Protein AF-A0A381Z6T6-F1 (afdb_monomer_lite)

InterPro domains:
  IPR007156 MamQ/LemA [PF04011] (621-760)
  IPR007156 MamQ/LemA [PTHR34478] (597-761)
  IPR023353 LemA-like domain superfamily [G3DSA:1.20.1440.20] (600-768)
  IPR023353 LemA-like domain superfamily [SSF140478] (611-759)

Sequence (852 aa):
MWKTWHKLFCLIAVPFLGLAAFLLQLGGFGSLTEMRNLERTPRSQVISIITGEVNLSGTSQAKGQTIDAPYTGKPCIYFYYQKERKEEYTDSDGDRQTRWVSVEEYDRQVSEFLLADSSGKATVDTDNADFSVPSETYYRGDYRYTEARFEPGQETFIFGYARQTADSYMVGFTSKGDYTPIVSTYGEAVERSDMASGGIWMFSLALVALSFGIMFTCWMVGVHKLLVFLTVVSLFQSGGLVLLGLRMMQIDLGASHSRVLRQSDRAKTEVDRLLGEAGTGWSGNWDDPEVFNEQLDKRLTGKKFDRLQGIYGNTAANIARFNEVRSRFPERHLAPIFGVKGIPGMALAKSFAPQSAEQLAIQSVSVNFLHLLFMIGGGGAFAALGSFIGFRKIKEKRYIENIPTSLSTGLAYGPAEIQGTVEKKSKHLIGPLSKKEVVQYHYVVKEKRGSGKKAKWVTIINTTELTDFYCRDSEGIVPVDLTDAEIHTCHHLSQHSGRRRYSETSIRIGDPLYVLGTAVIDESTGDRLMISKGNNKFPLITTNYTESELMGRKSRRGLGWLNLGLNGFVLVGFGLFGAAASYAATDFLFASMIAPLFLAGCFIVLMYNDLIFVRNRVQRAWSNIGVSLKKRANLIPNLVKIAKEYLKHEKELHTQLSKLRKSARSAAEFDPAAAGLFISQEVAVMQKFFGLEEKYPDLKGNQMMAQLHKKLVLLENEVALMRSGYNDSVERHNTRIAQIPELFLANLFKFKNAELFHAEIEVVESIQRPANAKSSKNLPPIIEDNESEQDLPPLIQHSKQEGDSLVMYCDNCTQKLEVPNELIGKEIECPVCHHKETVPAESELAPNGQDP

pLDDT: mean 85.55, std 14.21, range [26.17, 97.69]

Foldseek 3Di:
DVVVVLLVVLVVLLVVLLVLLVVLLVLLLVLLLQLLLLLLQFAFDQLQDFFWKHKYKAFKAAPPDFDAWPPPRATFQKKWKWKWFWDWDQDPVRDIDIDTDTPDTDMDGDQWIWGDDPLGIEIEGCVPADEAFDWDWDDDPRMIMIMGGHHGGAIKIFTFGWDDDPPGIYTYHPDDHSHDRYIYSVDSLVSSQVSNLSSLVSNLSSLLSLLVSLLSVCLSVLPLDQLVSLVVSLCCLLVVLLVSLLVSLLCSLVRLLVRLVVLLVRLLVVLQVLCVVLVHHDPSALQDCVQPDPCVCVSRDDSSVVNNLSSLQSSLLSLLSSQVVCCDPPNVVCCVVSVRDRDDHRDCPVVSHRPDPSSNDSDFHFHDPVLLCCLQVVLVVLLVQLQVVLVVLCVLLVLLVQADEDDQVRDFFWWHKYWAFWAADPDWDQWPPVRATFQKKWKWKWFFDDDDPPTDTDTPDTDIDHHWTWGDDPPGTAIEDCVQAAEDEPDWDWDDDDRMIMIMGGHHGGQIKIWTAGFDADPVFLQGTHGDNPPDPGHTYMYSDDSSVVSSVSSSSSSVSLSSSLSSQLSSLSSVCSRVSCSHSVSSNVSSVSSVVSSVVVVLVVLVVSLVVLVVQLVVLVVQLLVLLLVVLVLLVVVLVLCVVQVVPCPVLNVLSVVLNVLSVCSNPDDLVSSQVSVVSVVVSVVVVVVCCVVGVVLVPDPSNVVSVVSVLSSLSSNVSSLSSNQVSLVVSVVSCVDPPNVVVCVVVVPDRDDHRDHPGDRDRDPDDPPPDPDPPDDDDDDDDDDDDDDDDDDDADWADDPQWIWHADPPPRHIDTGGPVQAQHWDADPPPRDTDGHHHPVPHDPPDDDD

Organism: NCBI:txid408172

Structure (mmCIF, N/CA/C/O backbone):
data_AF-A0A381Z6T6-F1
#
_entry.id   AF-A0A381Z6T6-F1
#
loop_
_atom_site.group_PDB
_atom_site.id
_atom_site.type_symbol
_atom_site.label_atom_id
_atom_site.label_alt_id
_atom_site.label_comp_id
_atom_site.label_asym_id
_atom_site.label_entity_id
_atom_site.label_seq_id
_atom_site.pdbx_PDB_ins_code
_atom_site.Cartn_x
_atom_site.Cartn_y
_atom_site.Cartn_z
_atom_site.occupancy
_atom_site.B_iso_or_equiv
_atom_site.auth_seq_id
_atom_site.auth_comp_id
_atom_site.auth_asym_id
_atom_site.auth_atom_id
_atom_site.pdbx_PDB_model_num
ATOM 1 N N . MET A 1 1 ? -23.318 20.685 1.697 1.00 52.19 1 MET A N 1
ATOM 2 C CA . MET A 1 1 ? -22.222 21.196 0.834 1.00 52.19 1 MET A CA 1
ATOM 3 C C . MET A 1 1 ? -21.003 20.268 0.729 1.00 52.19 1 MET A C 1
ATOM 5 O O . MET A 1 1 ? -20.566 20.018 -0.383 1.00 52.19 1 MET A O 1
ATOM 9 N N . TRP A 1 2 ? -20.444 19.706 1.812 1.00 55.50 2 TRP A N 1
ATOM 10 C CA . TRP A 1 2 ? -19.239 18.849 1.704 1.00 55.50 2 TRP A CA 1
ATOM 11 C C . TRP A 1 2 ? -19.442 17.560 0.876 1.00 55.50 2 TRP A C 1
ATOM 13 O O . TRP A 1 2 ? -18.590 17.196 0.070 1.00 55.50 2 TRP A O 1
ATOM 23 N N . LYS A 1 3 ? -20.602 16.897 1.012 1.00 66.62 3 LYS A N 1
ATOM 24 C CA . LYS A 1 3 ? -20.939 15.651 0.289 1.00 66.62 3 LYS A CA 1
ATOM 25 C C . LYS A 1 3 ? -21.034 15.859 -1.234 1.00 66.62 3 LYS A C 1
ATOM 27 O O . LYS A 1 3 ? -20.611 14.984 -1.982 1.00 66.62 3 LYS A O 1
ATOM 32 N N . THR A 1 4 ? -21.542 17.010 -1.687 1.00 75.06 4 THR A N 1
ATOM 33 C CA . THR A 1 4 ? -21.673 17.350 -3.115 1.00 75.06 4 THR A CA 1
ATOM 34 C C . THR A 1 4 ? -20.326 17.716 -3.736 1.00 75.06 4 THR A C 1
ATOM 36 O O . THR A 1 4 ? -19.962 17.146 -4.760 1.00 75.06 4 THR A O 1
ATOM 39 N N . TRP A 1 5 ? -19.534 18.557 -3.065 1.00 81.19 5 TRP A N 1
ATOM 40 C CA . TRP A 1 5 ? -18.172 18.895 -3.501 1.00 81.19 5 TRP A CA 1
ATOM 41 C C . TRP A 1 5 ? -17.255 17.674 -3.589 1.00 81.19 5 TRP A C 1
ATOM 43 O O . TRP A 1 5 ? -16.515 17.519 -4.554 1.00 81.19 5 TRP A O 1
ATOM 53 N N . HIS A 1 6 ? -17.326 16.774 -2.608 1.00 81.94 6 HIS A N 1
ATOM 54 C CA . HIS A 1 6 ? -16.498 15.572 -2.607 1.00 81.94 6 HIS A CA 1
ATOM 55 C C . HIS A 1 6 ? -16.832 14.621 -3.764 1.00 81.94 6 HIS A C 1
ATOM 57 O O . HIS A 1 6 ? -15.922 14.066 -4.376 1.00 81.94 6 HIS A O 1
ATOM 63 N N . LYS A 1 7 ? -18.122 14.447 -4.087 1.00 86.00 7 LYS A N 1
ATOM 64 C CA . LYS A 1 7 ? -18.542 13.639 -5.241 1.00 86.00 7 LYS A CA 1
ATOM 65 C C . LYS A 1 7 ? -18.076 14.257 -6.559 1.00 86.00 7 LYS A C 1
ATOM 67 O O . LYS A 1 7 ? -17.544 13.530 -7.388 1.00 86.00 7 LYS A O 1
ATOM 72 N N . LEU A 1 8 ? -18.213 15.576 -6.716 1.00 90.06 8 LEU A N 1
ATOM 73 C CA . LEU A 1 8 ? -17.733 16.291 -7.901 1.00 90.06 8 LEU A CA 1
ATOM 74 C C . LEU A 1 8 ? -16.215 16.144 -8.073 1.00 90.06 8 LEU A C 1
ATOM 76 O O . LEU A 1 8 ? -15.747 15.832 -9.162 1.00 90.06 8 LEU A O 1
ATOM 80 N N . PHE A 1 9 ? -15.456 16.289 -6.983 1.00 91.69 9 PHE A N 1
ATOM 81 C CA . PHE A 1 9 ? -14.011 16.068 -6.997 1.00 91.69 9 PHE A CA 1
ATOM 82 C C . PHE A 1 9 ? -13.654 14.647 -7.449 1.00 91.69 9 PHE A C 1
ATOM 84 O O . PHE A 1 9 ? -12.818 14.487 -8.330 1.00 91.69 9 PHE A O 1
ATOM 91 N N . CYS A 1 10 ? -14.308 13.617 -6.896 1.00 91.31 10 CYS A N 1
ATOM 92 C CA . CYS A 1 10 ? -14.054 12.231 -7.306 1.00 91.31 10 CYS A CA 1
ATOM 93 C C . CYS A 1 10 ? -14.398 12.007 -8.788 1.00 91.31 10 CYS A C 1
ATOM 95 O O . CYS A 1 10 ? -13.639 11.347 -9.490 1.00 91.31 10 CYS A O 1
ATOM 97 N N . LEU A 1 11 ? -15.498 12.593 -9.274 1.00 92.75 11 LEU A N 1
ATOM 98 C CA . LEU A 1 11 ? -15.950 12.461 -10.661 1.00 92.75 11 LEU A CA 1
ATOM 99 C C . LEU A 1 11 ? -14.952 13.052 -11.671 1.00 92.75 11 LEU A C 1
ATOM 101 O O . LEU A 1 11 ? -14.819 12.521 -12.767 1.00 92.75 11 LEU A O 1
ATOM 105 N N . ILE A 1 12 ? -14.218 14.101 -11.289 1.00 94.81 12 ILE A N 1
ATOM 106 C CA . ILE A 1 12 ? -13.153 14.701 -12.109 1.00 94.81 12 ILE A CA 1
ATOM 107 C C . ILE A 1 12 ? -11.820 13.956 -11.926 1.00 94.81 12 ILE A C 1
ATOM 109 O O . ILE A 1 12 ? -11.100 13.714 -12.893 1.00 94.81 12 ILE A O 1
ATOM 113 N N . ALA A 1 13 ? -11.484 13.567 -10.693 1.00 94.62 13 ALA A N 1
ATOM 114 C CA . ALA A 1 13 ? -10.198 12.951 -10.371 1.00 94.62 13 ALA A CA 1
ATOM 115 C C . ALA A 1 13 ? -10.030 11.554 -10.988 1.00 94.62 13 ALA A C 1
ATOM 117 O O . ALA A 1 13 ? -8.943 11.223 -11.450 1.00 94.62 13 ALA A O 1
ATOM 118 N N . VAL A 1 14 ? -11.088 10.736 -11.014 1.00 96.00 14 VAL A N 1
ATOM 119 C CA . VAL A 1 14 ? -11.037 9.363 -11.547 1.00 96.00 14 VAL A CA 1
ATOM 120 C C . VAL A 1 14 ? -10.606 9.306 -13.023 1.00 96.00 14 VAL A C 1
ATOM 122 O O . VAL A 1 14 ? -9.625 8.613 -13.298 1.00 96.00 14 VAL A O 1
ATOM 125 N N . PRO A 1 15 ? -11.251 10.011 -13.978 1.00 96.50 15 PRO A N 1
ATOM 126 C CA . PRO A 1 15 ? -10.832 9.962 -15.380 1.00 96.50 15 PRO A CA 1
ATOM 127 C C . PRO A 1 15 ? -9.436 10.556 -15.591 1.00 96.50 15 PRO A C 1
ATOM 129 O O . PRO A 1 15 ? -8.661 10.014 -16.375 1.00 96.50 15 PRO A O 1
ATOM 132 N N . PHE A 1 16 ? -9.079 11.614 -14.852 1.00 97.25 16 PHE A N 1
ATOM 133 C CA . PHE A 1 16 ? -7.740 12.203 -14.917 1.00 97.25 16 PHE A CA 1
ATOM 134 C C . PHE A 1 16 ? -6.655 11.213 -14.472 1.00 97.25 16 PHE A C 1
ATOM 136 O O . PHE A 1 16 ? -5.665 11.028 -15.173 1.00 97.25 16 PHE A O 1
ATOM 143 N N . LEU A 1 17 ? -6.856 10.533 -13.339 1.00 97.19 17 LEU A N 1
ATOM 144 C CA . LEU A 1 17 ? -5.917 9.529 -12.835 1.00 97.19 17 LEU A CA 1
ATOM 145 C C . LEU A 1 17 ? -5.852 8.293 -13.734 1.00 97.19 17 LEU A C 1
ATOM 147 O O . LEU A 1 17 ? -4.772 7.740 -13.913 1.00 97.19 17 LEU A O 1
ATOM 151 N N . GLY A 1 18 ? -6.978 7.886 -14.327 1.00 95.62 18 GLY A N 1
ATOM 152 C CA . GLY A 1 18 ? -7.008 6.814 -15.322 1.00 95.62 18 GLY A CA 1
ATOM 153 C C . GLY A 1 18 ? -6.187 7.155 -16.568 1.00 95.62 18 GLY A C 1
ATOM 154 O O . GLY A 1 18 ? -5.366 6.348 -17.000 1.00 95.62 18 GLY A O 1
ATOM 155 N N . LEU A 1 19 ? -6.349 8.370 -17.106 1.00 96.69 19 LEU A N 1
ATOM 156 C CA . LEU A 1 19 ? -5.562 8.852 -18.244 1.00 96.69 19 LEU A CA 1
ATOM 157 C C . LEU A 1 19 ? -4.076 8.987 -17.888 1.00 96.69 19 LEU A C 1
ATOM 159 O O . LEU A 1 19 ? -3.224 8.538 -18.650 1.00 96.69 19 LEU A O 1
ATOM 163 N N . ALA A 1 20 ? -3.760 9.556 -16.721 1.00 97.06 20 ALA A N 1
ATOM 164 C CA . ALA A 1 20 ? -2.385 9.683 -16.249 1.00 97.06 20 ALA A CA 1
ATOM 165 C C . ALA A 1 20 ? -1.715 8.310 -16.093 1.00 97.06 20 ALA A C 1
ATOM 167 O O . ALA A 1 20 ? -0.598 8.123 -16.570 1.00 97.06 20 ALA A O 1
ATOM 168 N N . ALA A 1 21 ? -2.411 7.333 -15.497 1.00 96.12 21 ALA A N 1
ATOM 169 C CA . ALA A 1 21 ? -1.920 5.964 -15.374 1.00 96.12 21 ALA A CA 1
ATOM 170 C C . ALA A 1 21 ? -1.617 5.349 -16.747 1.00 96.12 21 ALA A C 1
ATOM 172 O O . ALA A 1 21 ? -0.552 4.767 -16.933 1.00 96.12 21 ALA A O 1
ATOM 173 N N . PHE A 1 22 ? -2.513 5.529 -17.720 1.00 94.81 22 PHE A N 1
ATOM 174 C CA . PHE A 1 22 ? -2.331 5.023 -19.079 1.00 94.81 22 PHE A CA 1
ATOM 175 C C . PHE A 1 22 ? -1.133 5.663 -19.798 1.00 94.81 22 PHE A C 1
ATOM 177 O O . PHE A 1 22 ? -0.298 4.948 -20.349 1.00 94.81 22 PHE A O 1
ATOM 184 N N . LEU A 1 23 ? -1.008 6.995 -19.763 1.00 96.25 23 LEU A N 1
ATOM 185 C CA . LEU A 1 23 ? 0.096 7.712 -20.414 1.00 96.25 23 LEU A CA 1
ATOM 186 C C . LEU A 1 23 ? 1.453 7.367 -19.790 1.00 96.25 23 LEU A C 1
ATOM 188 O O . LEU A 1 23 ? 2.413 7.108 -20.513 1.00 96.25 23 LEU A O 1
ATOM 192 N N . LEU A 1 24 ? 1.523 7.298 -18.458 1.00 96.50 24 LEU A N 1
ATOM 193 C CA . LEU A 1 24 ? 2.731 6.878 -17.747 1.00 96.50 24 LEU A CA 1
ATOM 194 C C . LEU A 1 24 ? 3.097 5.429 -18.079 1.00 96.50 24 LEU A C 1
ATOM 196 O O . LEU A 1 24 ? 4.263 5.125 -18.299 1.00 96.50 24 LEU A O 1
ATOM 200 N N . GLN A 1 25 ? 2.113 4.534 -18.178 1.00 92.88 25 GLN A N 1
ATOM 201 C CA . GLN A 1 25 ? 2.360 3.148 -18.567 1.00 92.88 25 GLN A CA 1
ATOM 202 C C . GLN A 1 25 ? 2.914 3.040 -19.998 1.00 92.88 25 GLN A C 1
ATOM 204 O O . GLN A 1 25 ? 3.810 2.231 -20.233 1.00 92.88 25 GLN A O 1
ATOM 209 N N . LEU A 1 26 ? 2.424 3.859 -20.938 1.00 91.62 26 LEU A N 1
ATOM 210 C CA . LEU A 1 26 ? 2.955 3.924 -22.305 1.00 91.62 26 LEU A CA 1
ATOM 211 C C . LEU A 1 26 ? 4.397 4.447 -22.341 1.00 91.62 26 LEU A C 1
ATOM 213 O O . LEU A 1 26 ? 5.245 3.825 -22.978 1.00 91.62 26 LEU A O 1
ATOM 217 N N . GLY A 1 27 ? 4.686 5.541 -21.630 1.00 93.25 27 GLY A N 1
ATOM 218 C CA . GLY A 1 27 ? 6.043 6.091 -21.537 1.00 93.25 27 GLY A CA 1
ATOM 219 C C . GLY A 1 27 ? 7.022 5.113 -20.881 1.00 93.25 27 GLY A C 1
ATOM 220 O O . GLY A 1 27 ? 8.106 4.866 -21.408 1.00 93.25 27 GLY A O 1
ATOM 221 N N . GLY A 1 28 ? 6.605 4.474 -19.782 1.00 92.06 28 GLY A N 1
ATOM 222 C CA . GLY A 1 28 ? 7.399 3.456 -19.090 1.00 92.06 28 GLY A CA 1
ATOM 223 C C . GLY A 1 28 ? 7.714 2.255 -19.976 1.00 92.06 28 GLY A C 1
ATOM 224 O O . GLY A 1 28 ? 8.833 1.740 -19.961 1.00 92.06 28 GLY A O 1
ATOM 225 N N . PHE A 1 29 ? 6.744 1.837 -20.791 1.00 89.75 29 PHE A N 1
ATOM 226 C CA . PHE A 1 29 ? 6.929 0.758 -21.754 1.00 89.75 29 PHE A CA 1
ATOM 227 C C . PHE A 1 29 ? 7.925 1.128 -22.858 1.00 89.75 29 PHE A C 1
ATOM 229 O O . PHE A 1 29 ? 8.791 0.313 -23.177 1.00 89.75 29 PHE A O 1
ATOM 236 N N . GLY A 1 30 ? 7.830 2.343 -23.409 1.00 89.94 30 GLY A N 1
ATOM 237 C CA . GLY A 1 30 ? 8.782 2.850 -24.404 1.00 89.94 30 GLY A CA 1
ATOM 238 C C . GLY A 1 30 ? 10.212 2.833 -23.870 1.00 89.94 30 GLY A C 1
ATOM 239 O O . GLY A 1 30 ? 11.072 2.168 -24.439 1.00 89.94 30 GLY A O 1
ATOM 240 N N . SER A 1 31 ? 10.420 3.427 -22.695 1.00 91.00 31 SER A N 1
ATOM 241 C CA . SER A 1 31 ? 11.741 3.529 -22.067 1.00 91.00 31 SER A CA 1
ATOM 242 C C . SER A 1 31 ? 12.383 2.161 -21.765 1.00 91.00 31 SER A C 1
ATOM 244 O O . SER A 1 31 ? 13.559 1.943 -22.052 1.00 91.00 31 SER A O 1
ATOM 246 N N . LEU A 1 32 ? 11.614 1.176 -21.274 1.00 88.81 32 LEU A N 1
ATOM 247 C CA . LEU A 1 32 ? 12.147 -0.184 -21.085 1.00 88.81 32 LEU A CA 1
ATOM 248 C C . LEU A 1 32 ? 12.391 -0.931 -22.403 1.00 88.81 32 LEU A C 1
ATOM 250 O O . LEU A 1 32 ? 13.279 -1.781 -22.459 1.00 88.81 32 LEU A O 1
ATOM 254 N N . THR A 1 33 ? 11.618 -0.642 -23.450 1.00 87.31 33 THR A N 1
ATOM 255 C CA . THR A 1 33 ? 11.840 -1.232 -24.778 1.00 87.31 33 THR A CA 1
ATOM 256 C C . THR A 1 33 ? 13.155 -0.729 -25.371 1.00 87.31 33 THR A C 1
ATOM 258 O O . THR A 1 33 ? 13.954 -1.535 -25.844 1.00 87.31 33 THR A O 1
ATOM 261 N N . GLU A 1 34 ? 13.420 0.575 -25.278 1.00 88.69 34 GLU A N 1
ATOM 262 C CA . GLU A 1 34 ? 14.677 1.203 -25.709 1.00 88.69 34 GLU A CA 1
ATOM 263 C C . GLU A 1 34 ? 15.884 0.617 -24.963 1.00 88.69 34 GLU A C 1
ATOM 265 O O . GLU A 1 34 ? 16.827 0.132 -25.594 1.00 88.69 34 GLU A O 1
ATOM 270 N N . MET A 1 35 ? 15.796 0.523 -23.631 1.00 88.94 35 MET A N 1
ATOM 271 C CA . MET A 1 35 ? 16.829 -0.098 -22.795 1.00 88.94 35 MET A CA 1
ATOM 272 C C . MET A 1 35 ? 17.147 -1.535 -23.233 1.00 88.94 35 MET A C 1
ATOM 274 O O . MET A 1 35 ? 18.313 -1.924 -23.327 1.00 88.94 35 MET A O 1
ATOM 278 N N . ARG A 1 36 ? 16.118 -2.332 -23.543 1.00 85.19 36 ARG A N 1
ATOM 279 C CA . ARG A 1 36 ? 16.287 -3.733 -23.959 1.00 85.19 36 ARG A CA 1
ATOM 280 C C . ARG A 1 36 ? 16.771 -3.893 -25.389 1.00 85.19 36 ARG A C 1
ATOM 282 O O . ARG A 1 36 ? 17.463 -4.869 -25.691 1.00 85.19 36 ARG A O 1
ATOM 289 N N . ASN A 1 37 ? 16.396 -2.981 -26.282 1.00 85.75 37 ASN A N 1
ATOM 290 C CA . ASN A 1 37 ? 16.950 -2.952 -27.631 1.00 85.75 37 ASN A CA 1
ATOM 291 C C . ASN A 1 37 ? 18.467 -2.787 -27.555 1.00 85.75 37 ASN A C 1
ATOM 293 O O . ASN A 1 37 ? 19.184 -3.544 -28.221 1.00 85.75 37 ASN A O 1
ATOM 297 N N . LEU A 1 38 ? 18.934 -1.904 -26.668 1.00 87.00 38 LEU A N 1
ATOM 298 C CA . LEU A 1 38 ? 20.349 -1.717 -26.391 1.00 87.00 38 LEU A CA 1
ATOM 299 C C . LEU A 1 38 ? 20.987 -2.949 -25.720 1.00 87.00 38 LEU A C 1
ATOM 301 O O . LEU A 1 38 ? 21.908 -3.528 -26.287 1.00 87.00 38 LEU A O 1
ATOM 305 N N . GLU A 1 39 ? 20.437 -3.438 -24.601 1.00 84.38 39 GLU A N 1
ATOM 306 C CA . GLU A 1 39 ? 20.936 -4.627 -23.873 1.00 84.38 39 GLU A CA 1
ATOM 307 C C . GLU A 1 39 ? 21.148 -5.858 -24.769 1.00 84.38 39 GLU A C 1
ATOM 309 O O . GLU A 1 39 ? 22.092 -6.640 -24.611 1.00 84.38 39 GLU A O 1
ATOM 314 N N . ARG A 1 40 ? 20.223 -6.063 -25.708 1.00 80.94 40 ARG A N 1
ATOM 315 C CA . ARG A 1 40 ? 20.202 -7.244 -26.572 1.00 80.94 40 ARG A CA 1
ATOM 316 C C . ARG A 1 40 ? 21.018 -7.073 -27.850 1.00 80.94 40 ARG A C 1
ATOM 318 O O . ARG A 1 40 ? 21.195 -8.062 -28.555 1.00 80.94 40 ARG A O 1
ATOM 325 N N . THR A 1 41 ? 21.497 -5.869 -28.165 1.00 83.25 41 THR A N 1
ATOM 326 C CA . THR A 1 41 ? 22.384 -5.656 -29.316 1.00 83.25 41 THR A CA 1
ATOM 327 C C . THR A 1 41 ? 23.835 -5.809 -28.859 1.00 83.25 41 THR A C 1
ATOM 329 O O . THR A 1 41 ? 24.302 -5.003 -28.054 1.00 83.25 41 THR A O 1
ATOM 332 N N . PRO A 1 42 ? 24.568 -6.835 -29.328 1.00 81.12 42 PRO A N 1
ATOM 333 C CA . PRO A 1 42 ? 25.938 -7.055 -28.889 1.00 81.12 42 PRO A CA 1
ATOM 334 C C . PRO A 1 42 ? 26.854 -5.924 -29.361 1.00 81.12 42 PRO A C 1
ATOM 336 O O . PRO A 1 42 ? 26.754 -5.446 -30.496 1.00 81.12 42 PRO A O 1
ATOM 339 N N . ARG A 1 43 ? 27.789 -5.534 -28.493 1.00 85.12 43 ARG A N 1
ATOM 340 C CA . ARG A 1 43 ? 28.847 -4.588 -28.839 1.00 85.12 43 ARG A CA 1
ATOM 341 C C . ARG A 1 43 ? 29.720 -5.170 -29.949 1.00 85.12 43 ARG A C 1
ATOM 343 O O . ARG A 1 43 ? 30.245 -6.278 -29.827 1.00 85.12 43 ARG A O 1
ATOM 350 N N . SER A 1 44 ? 29.857 -4.410 -31.026 1.00 86.19 44 SER A N 1
ATOM 351 C CA . SER A 1 44 ? 30.586 -4.788 -32.234 1.00 86.19 44 SER A CA 1
ATOM 352 C C . SER A 1 44 ? 31.849 -3.940 -32.380 1.00 86.19 44 SER A C 1
ATOM 354 O O . SER A 1 44 ? 31.877 -2.776 -31.986 1.00 86.19 44 SER A O 1
ATOM 356 N N . GLN A 1 45 ? 32.896 -4.516 -32.966 1.00 88.19 45 GLN A N 1
ATOM 357 C CA . GLN A 1 45 ? 34.078 -3.762 -33.390 1.00 88.19 45 GLN A CA 1
ATOM 358 C C . GLN A 1 45 ? 33.805 -3.066 -34.728 1.00 88.19 45 GLN A C 1
ATOM 360 O O . GLN A 1 45 ? 33.056 -3.589 -35.562 1.00 88.19 45 GLN A O 1
ATOM 365 N N . VAL A 1 46 ? 34.465 -1.940 -34.983 1.00 89.69 46 VAL A N 1
ATOM 366 C CA . VAL A 1 46 ? 34.326 -1.158 -36.220 1.00 89.69 46 VAL A CA 1
ATOM 367 C C . VAL A 1 46 ? 34.592 -2.004 -37.469 1.00 89.69 46 VAL A C 1
ATOM 369 O O . VAL A 1 46 ? 33.842 -1.926 -38.444 1.00 89.69 46 VAL A O 1
ATOM 372 N N . ILE A 1 47 ? 35.605 -2.874 -37.442 1.00 88.19 47 ILE A N 1
ATOM 373 C CA . ILE A 1 47 ? 35.938 -3.746 -38.578 1.00 88.19 47 ILE A CA 1
ATOM 374 C C . ILE A 1 47 ? 34.828 -4.749 -38.912 1.00 88.19 47 ILE A C 1
ATOM 376 O O . ILE A 1 47 ? 34.734 -5.195 -40.054 1.00 88.19 47 ILE A O 1
ATOM 380 N N . SER A 1 48 ? 33.976 -5.077 -37.937 1.00 87.50 48 SER A N 1
ATOM 381 C CA . SER A 1 48 ? 32.916 -6.091 -38.024 1.00 87.50 48 SER A CA 1
ATOM 382 C C . SER A 1 48 ? 31.529 -5.521 -38.340 1.00 87.50 48 SER A C 1
ATOM 384 O O . SER A 1 48 ? 30.551 -6.265 -38.365 1.00 87.50 48 SER A O 1
ATOM 386 N N . ILE A 1 49 ? 31.430 -4.208 -38.587 1.00 90.88 49 ILE A N 1
ATOM 387 C CA . ILE A 1 49 ? 30.165 -3.543 -38.913 1.00 90.88 49 ILE A CA 1
ATOM 388 C C . ILE A 1 49 ? 29.564 -4.142 -40.189 1.00 90.88 49 ILE A C 1
ATOM 390 O O . ILE A 1 49 ? 30.221 -4.189 -41.231 1.00 90.88 49 ILE A O 1
ATOM 394 N N . ILE A 1 50 ? 28.293 -4.528 -40.109 1.00 91.38 50 ILE A N 1
ATOM 395 C CA . ILE A 1 50 ? 27.428 -4.867 -41.244 1.00 91.38 50 ILE A CA 1
ATOM 396 C C . ILE A 1 50 ? 26.301 -3.838 -41.341 1.00 91.38 50 ILE A C 1
ATOM 398 O O . ILE A 1 50 ? 26.061 -3.086 -40.400 1.00 91.38 50 ILE A O 1
ATOM 402 N N . THR A 1 51 ? 25.585 -3.794 -42.465 1.00 91.62 51 THR A N 1
ATOM 403 C CA . THR A 1 51 ? 24.407 -2.922 -42.578 1.00 91.62 51 THR A CA 1
ATOM 404 C C . THR A 1 51 ? 23.357 -3.288 -41.521 1.00 91.62 51 THR A C 1
ATOM 406 O O . THR A 1 51 ? 22.950 -4.445 -41.421 1.00 91.62 51 THR A O 1
ATOM 409 N N . GLY A 1 52 ? 22.873 -2.313 -40.752 1.00 91.44 52 GLY A N 1
ATOM 410 C CA . GLY A 1 52 ? 21.882 -2.539 -39.698 1.00 91.44 52 GLY A CA 1
ATOM 411 C C . GLY A 1 52 ? 22.170 -1.839 -38.384 1.00 91.44 52 GLY A C 1
ATOM 412 O O . GLY A 1 52 ? 23.012 -0.955 -38.311 1.00 91.44 52 GLY A O 1
ATOM 413 N N . GLU A 1 53 ? 21.440 -2.238 -37.350 1.00 91.50 53 GLU A N 1
ATOM 414 C CA . GLU A 1 53 ? 21.592 -1.728 -35.991 1.00 91.50 53 GLU A CA 1
ATOM 415 C C . GLU A 1 53 ? 22.969 -2.116 -35.429 1.00 91.50 53 GLU A C 1
ATOM 417 O O . GLU A 1 53 ? 23.337 -3.294 -35.441 1.00 91.50 53 GLU A O 1
ATOM 422 N N . VAL A 1 54 ? 23.722 -1.132 -34.934 1.00 91.50 54 VAL A N 1
ATOM 423 C CA . VAL A 1 54 ? 25.079 -1.318 -34.406 1.00 91.50 54 VAL A CA 1
ATOM 424 C C . VAL A 1 54 ? 25.236 -0.669 -33.037 1.00 91.50 54 VAL A C 1
ATOM 426 O O . VAL A 1 54 ? 24.851 0.480 -32.837 1.00 91.50 54 VAL A O 1
ATOM 429 N N . ASN A 1 55 ? 25.836 -1.417 -32.111 1.00 91.88 55 ASN A N 1
ATOM 430 C CA . ASN A 1 55 ? 26.336 -0.936 -30.826 1.00 91.88 55 ASN A CA 1
ATOM 431 C C . ASN A 1 55 ? 27.867 -0.854 -30.931 1.00 91.88 55 ASN A C 1
ATOM 433 O O . ASN A 1 55 ? 28.529 -1.886 -31.085 1.00 91.88 55 ASN A O 1
ATOM 437 N N . LEU A 1 56 ? 28.413 0.361 -30.894 1.00 92.31 56 LEU A N 1
ATOM 438 C CA . LEU A 1 56 ? 29.841 0.635 -31.033 1.00 92.31 56 LEU A CA 1
ATOM 439 C C . LEU A 1 56 ? 30.366 1.387 -29.816 1.00 92.31 56 LEU A C 1
ATOM 441 O O . LEU A 1 56 ? 29.661 2.161 -29.167 1.00 92.31 56 LEU A O 1
ATOM 445 N N . SER A 1 57 ? 31.653 1.223 -29.539 1.00 92.44 57 SER A N 1
ATOM 446 C CA . SER A 1 57 ? 32.351 2.148 -28.654 1.00 92.44 57 SER A CA 1
ATOM 447 C C . SER A 1 57 ? 33.793 2.315 -29.090 1.00 92.44 57 SER A C 1
ATOM 449 O O . SER A 1 57 ? 34.435 1.350 -29.504 1.00 92.44 57 SER A O 1
ATOM 451 N N . GLY A 1 58 ? 34.300 3.530 -28.960 1.00 93.06 58 GLY A N 1
ATOM 452 C CA . GLY A 1 58 ? 35.652 3.887 -29.357 1.00 93.06 58 GLY A CA 1
ATOM 453 C C . GLY A 1 58 ? 35.966 5.324 -28.974 1.00 93.06 58 GLY A C 1
ATOM 454 O O . GLY A 1 58 ? 35.226 5.956 -28.229 1.00 93.06 58 GLY A O 1
ATOM 455 N N . THR A 1 59 ? 37.057 5.855 -29.497 1.00 96.38 59 THR A N 1
ATOM 456 C CA . THR A 1 59 ? 37.467 7.241 -29.294 1.00 96.38 59 THR A CA 1
ATOM 457 C C . THR A 1 59 ? 36.968 8.102 -30.450 1.00 96.38 59 THR A C 1
ATOM 459 O O . THR A 1 59 ? 37.226 7.788 -31.618 1.00 96.38 59 THR A O 1
ATOM 462 N N . SER A 1 60 ? 36.268 9.195 -30.148 1.00 95.12 60 SER A N 1
ATOM 463 C CA . SER A 1 60 ? 35.842 10.165 -31.158 1.00 95.12 60 SER A CA 1
ATOM 464 C C . SER A 1 60 ? 37.038 10.940 -31.716 1.00 95.12 60 SER A C 1
ATOM 466 O O . SER A 1 60 ? 37.998 11.249 -31.017 1.00 95.12 60 SER A O 1
ATOM 468 N N . GLN A 1 61 ? 37.013 11.259 -33.004 1.00 94.94 61 GLN A N 1
ATOM 469 C CA . GLN A 1 61 ? 38.017 12.069 -33.689 1.00 94.94 61 GLN A CA 1
ATOM 470 C C . GLN A 1 61 ? 37.304 13.023 -34.646 1.00 94.94 61 GLN A C 1
ATOM 472 O O . GLN A 1 61 ? 36.343 12.642 -35.315 1.00 94.94 61 GLN A O 1
ATOM 477 N N . ALA A 1 62 ? 37.781 14.262 -34.747 1.00 91.94 62 ALA A N 1
ATOM 478 C CA . ALA A 1 62 ? 37.218 15.226 -35.684 1.00 91.94 62 ALA A CA 1
ATOM 479 C C . ALA A 1 62 ? 37.462 14.785 -37.138 1.00 91.94 62 ALA A C 1
ATOM 481 O O . ALA A 1 62 ? 38.570 14.374 -37.497 1.00 91.94 62 ALA A O 1
ATOM 482 N N . LYS A 1 63 ? 36.442 14.911 -37.995 1.00 89.38 63 LYS A N 1
ATOM 483 C CA . LYS A 1 63 ? 36.562 14.696 -39.443 1.00 89.38 63 LYS A CA 1
ATOM 484 C C . LYS A 1 63 ? 36.734 16.044 -40.149 1.00 89.38 63 LYS A C 1
ATOM 486 O O . LYS A 1 63 ? 35.848 16.538 -40.836 1.00 89.38 63 LYS A O 1
ATOM 491 N N . GLY A 1 64 ? 37.893 16.665 -39.942 1.00 85.00 64 GLY A N 1
ATOM 492 C CA . GLY A 1 64 ? 38.237 17.962 -40.530 1.00 85.00 64 GLY A CA 1
ATOM 493 C C . GLY A 1 64 ? 37.754 19.157 -39.705 1.00 85.00 64 GLY A C 1
ATOM 494 O O . GLY A 1 64 ? 38.583 19.827 -39.099 1.00 85.00 64 GLY A O 1
ATOM 495 N N . GLN A 1 65 ? 36.448 19.442 -39.690 1.00 83.62 65 GLN A N 1
ATOM 496 C CA . GLN A 1 65 ? 35.899 20.619 -38.999 1.00 83.62 65 GLN A CA 1
ATOM 497 C C . GLN A 1 65 ? 35.547 20.318 -37.535 1.00 83.62 65 GLN A C 1
ATOM 499 O O . GLN A 1 65 ? 35.041 19.244 -37.216 1.00 83.62 65 GLN A O 1
ATOM 504 N N . THR A 1 66 ? 35.795 21.292 -36.661 1.00 93.00 66 THR A N 1
ATOM 505 C CA . THR A 1 66 ? 35.270 21.371 -35.291 1.00 93.00 66 THR A CA 1
ATOM 506 C C . THR A 1 66 ? 34.504 22.678 -35.139 1.00 93.00 66 THR A C 1
ATOM 508 O O . THR A 1 66 ? 34.755 23.637 -35.870 1.00 93.00 66 THR A O 1
ATOM 511 N N . ILE A 1 67 ? 33.583 22.720 -34.188 1.00 94.62 67 ILE A N 1
ATOM 512 C CA . ILE A 1 67 ? 32.881 23.937 -33.775 1.00 94.62 67 ILE A CA 1
ATOM 513 C C . ILE A 1 67 ? 33.392 24.360 -32.399 1.00 94.62 67 ILE A C 1
ATOM 515 O O . ILE A 1 67 ? 33.723 23.506 -31.583 1.00 94.62 67 ILE A O 1
ATOM 519 N N . ASP A 1 68 ? 33.479 25.659 -32.133 1.00 95.88 68 ASP A N 1
ATOM 520 C CA . ASP A 1 68 ? 33.952 26.148 -30.836 1.00 95.88 68 ASP A CA 1
ATOM 521 C C . ASP A 1 68 ? 32.777 26.386 -29.891 1.00 95.88 68 ASP A C 1
ATOM 523 O O . ASP A 1 68 ? 31.781 27.018 -30.255 1.00 95.88 68 ASP A O 1
ATOM 527 N N . ALA A 1 69 ? 32.906 25.877 -28.668 1.00 94.06 69 ALA A N 1
ATOM 528 C CA . ALA A 1 69 ? 31.884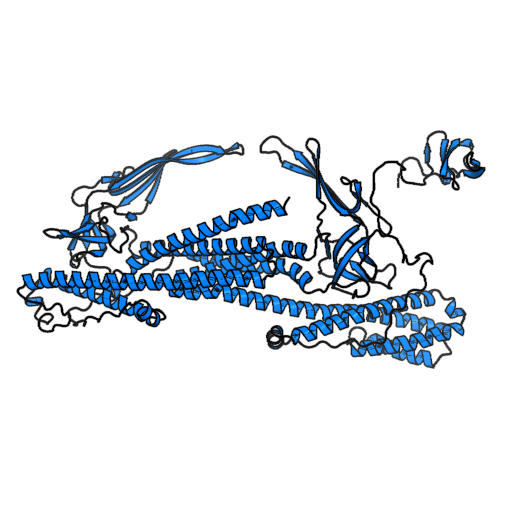 26.012 -27.646 1.00 94.06 69 ALA A CA 1
ATOM 529 C C . ALA A 1 69 ? 31.737 27.499 -27.228 1.00 94.06 69 ALA A C 1
ATOM 531 O O . ALA A 1 69 ? 32.755 28.149 -26.962 1.00 94.06 69 ALA A O 1
ATOM 532 N N . PRO A 1 70 ? 30.519 28.077 -27.172 1.00 93.69 70 PRO A N 1
ATOM 533 C CA . PRO A 1 70 ? 30.332 29.528 -27.062 1.00 93.69 70 PRO A CA 1
ATOM 534 C C . PRO A 1 70 ? 30.918 30.184 -25.807 1.00 93.69 70 PRO A C 1
ATOM 536 O O . PRO A 1 70 ? 31.293 31.357 -25.852 1.00 93.69 70 PRO A O 1
ATOM 539 N N . TYR A 1 71 ? 30.967 29.472 -24.675 1.00 92.75 71 TYR A N 1
ATOM 540 C CA . TYR A 1 71 ? 31.464 30.032 -23.417 1.00 92.75 71 TYR A CA 1
ATOM 541 C C . TYR A 1 71 ? 32.950 29.764 -23.211 1.00 92.75 71 TYR A C 1
ATOM 543 O O . TYR A 1 71 ? 33.706 30.679 -22.881 1.00 92.75 71 TYR A O 1
ATOM 551 N N . THR A 1 72 ? 33.373 28.510 -23.376 1.00 93.44 72 THR A N 1
ATOM 552 C CA . THR A 1 72 ? 34.762 28.113 -23.096 1.00 93.44 72 THR A CA 1
ATOM 553 C C . THR A 1 72 ? 35.702 28.253 -24.283 1.00 93.44 72 THR A C 1
ATOM 555 O O . THR A 1 72 ? 36.916 28.251 -24.084 1.00 93.44 72 THR A O 1
ATOM 558 N N . GLY A 1 73 ? 35.172 28.374 -25.502 1.00 93.12 73 GLY A N 1
ATOM 559 C CA . GLY A 1 73 ? 35.962 28.444 -26.731 1.00 93.12 73 GLY A CA 1
ATOM 560 C C . GLY A 1 73 ? 36.706 27.149 -27.058 1.00 93.12 73 GLY A C 1
ATOM 561 O O . GLY A 1 73 ? 37.675 27.179 -27.811 1.00 93.12 73 GLY A O 1
ATOM 562 N N . LYS A 1 74 ? 36.316 26.017 -26.458 1.00 94.06 74 LYS A N 1
ATOM 563 C CA . LYS A 1 74 ? 36.946 24.724 -26.734 1.00 94.06 74 LYS A CA 1
ATOM 564 C C . LYS A 1 74 ? 36.429 24.121 -28.047 1.00 94.06 74 LYS A C 1
ATOM 566 O O . LYS A 1 74 ? 35.216 24.162 -28.268 1.00 94.06 74 LYS A O 1
ATOM 571 N N . PRO A 1 75 ? 37.295 23.479 -28.852 1.00 94.94 75 PRO A N 1
ATOM 572 C CA . PRO A 1 75 ? 36.867 22.778 -30.055 1.00 94.94 75 PRO A CA 1
ATOM 573 C C . PRO A 1 75 ? 36.071 21.519 -29.692 1.00 94.94 75 PRO A C 1
ATOM 575 O O . PRO A 1 75 ? 36.517 20.679 -28.909 1.00 94.94 75 PRO A O 1
ATOM 578 N N . CYS A 1 76 ? 34.895 21.374 -30.288 1.00 95.31 76 CYS A N 1
ATOM 579 C CA . CYS A 1 76 ? 33.954 20.290 -30.044 1.00 95.31 76 CYS A CA 1
ATOM 580 C C . CYS A 1 76 ? 33.312 19.784 -31.350 1.00 95.31 76 CYS A C 1
ATOM 582 O O . CYS A 1 76 ? 33.361 20.428 -32.400 1.00 95.31 76 CYS A O 1
ATOM 584 N N . ILE A 1 77 ? 32.771 18.569 -31.289 1.00 95.56 77 ILE A N 1
ATOM 585 C CA . ILE A 1 77 ? 31.958 17.919 -32.326 1.00 95.56 77 ILE A CA 1
ATOM 586 C C . ILE A 1 77 ? 30.493 18.349 -32.162 1.00 95.56 77 ILE A C 1
ATOM 588 O O . ILE A 1 77 ? 29.817 18.611 -33.152 1.00 95.56 77 ILE A O 1
ATOM 592 N N . TYR A 1 78 ? 30.028 18.454 -30.916 1.00 96.19 78 TYR A N 1
ATOM 593 C CA . TYR A 1 78 ? 28.697 18.922 -30.535 1.00 96.19 78 TYR A CA 1
ATOM 594 C C . TYR A 1 78 ? 28.796 19.818 -29.301 1.00 96.19 78 TYR A C 1
ATOM 596 O O . TYR A 1 78 ? 29.622 19.564 -28.416 1.00 96.19 78 TYR A O 1
ATOM 604 N N . PHE A 1 79 ? 27.935 20.830 -29.220 1.00 96.25 79 PHE A N 1
ATOM 605 C CA . PHE A 1 79 ? 27.655 21.508 -27.964 1.00 96.25 79 PHE A CA 1
ATOM 606 C C . PHE A 1 79 ? 26.174 21.857 -27.822 1.00 96.25 79 PHE A C 1
ATOM 608 O O . PHE A 1 79 ? 25.512 22.206 -28.796 1.00 96.25 79 PHE A O 1
ATOM 615 N N . TYR A 1 80 ? 25.711 21.870 -26.577 1.00 96.50 80 TYR A N 1
ATOM 616 C CA . TYR A 1 80 ? 24.498 22.553 -26.141 1.00 96.50 80 TYR A CA 1
ATOM 617 C C . TYR A 1 80 ? 24.895 23.748 -25.277 1.00 96.50 80 TYR A C 1
ATOM 619 O O . TYR A 1 80 ? 25.733 23.615 -24.380 1.00 96.50 80 TYR A O 1
ATOM 627 N N . TYR A 1 81 ? 24.302 24.911 -25.533 1.00 96.81 81 TYR A N 1
ATOM 628 C CA . TYR A 1 81 ? 24.582 26.138 -24.801 1.00 96.81 81 TYR A CA 1
ATOM 629 C C . TYR A 1 81 ? 23.293 26.818 -24.348 1.00 96.81 81 TYR A C 1
ATOM 631 O O . TYR A 1 81 ? 22.403 27.096 -25.149 1.00 96.81 81 TYR A O 1
ATOM 639 N N . GLN A 1 82 ? 23.235 27.148 -23.059 1.00 96.81 82 GLN A N 1
ATOM 640 C CA . GLN A 1 82 ? 22.141 27.892 -22.453 1.00 96.81 82 GLN A CA 1
ATOM 641 C C . GLN A 1 82 ? 22.687 29.022 -21.583 1.00 96.81 82 GLN A C 1
ATOM 643 O O . GLN A 1 82 ? 23.511 28.818 -20.689 1.00 96.81 82 GLN A O 1
ATOM 648 N N . LYS A 1 83 ? 22.196 30.234 -21.817 1.00 96.56 83 LYS A N 1
ATOM 649 C CA . LYS A 1 83 ? 22.505 31.430 -21.042 1.00 96.56 83 LYS A CA 1
ATOM 650 C C . LYS A 1 83 ? 21.242 31.922 -20.366 1.00 96.56 83 LYS A C 1
ATOM 652 O O . LYS A 1 83 ? 20.274 32.299 -21.021 1.00 96.56 83 LYS A O 1
ATOM 657 N N . GLU A 1 84 ? 21.289 32.016 -19.050 1.00 96.62 84 GLU A N 1
ATOM 658 C CA . GLU A 1 84 ? 20.182 32.493 -18.235 1.00 96.62 84 GLU A CA 1
ATOM 659 C C . GLU A 1 84 ? 20.577 33.752 -17.472 1.00 96.62 84 GLU A C 1
ATOM 661 O O . GLU A 1 84 ? 21.704 33.885 -16.990 1.00 96.62 84 GLU A O 1
ATOM 666 N N . ARG A 1 85 ? 19.628 34.676 -17.327 1.00 96.25 85 ARG A N 1
ATOM 667 C CA . ARG A 1 85 ? 19.769 35.873 -16.499 1.00 96.25 85 ARG A CA 1
ATOM 668 C C . ARG A 1 85 ? 18.987 35.704 -15.206 1.00 96.25 85 ARG A C 1
ATOM 670 O O . ARG A 1 85 ? 17.849 35.234 -15.214 1.00 96.25 85 ARG A O 1
ATOM 677 N N . LYS A 1 86 ? 19.583 36.131 -14.102 1.00 94.88 86 LYS A N 1
ATOM 678 C CA . LYS A 1 86 ? 18.929 36.247 -12.806 1.00 94.88 86 LYS A CA 1
ATOM 679 C C . LYS A 1 86 ? 17.998 37.456 -12.828 1.00 94.88 86 LYS A C 1
ATOM 681 O O . LYS A 1 86 ? 18.443 38.588 -12.985 1.00 94.88 86 LYS A O 1
ATOM 686 N N . GLU A 1 87 ? 16.706 37.215 -12.666 1.00 92.81 87 GLU A N 1
ATOM 687 C CA . GLU A 1 87 ? 15.699 38.263 -12.520 1.00 92.81 87 GLU A CA 1
ATOM 688 C C . GLU A 1 87 ? 15.117 38.242 -11.111 1.00 92.81 87 GLU A C 1
ATOM 690 O O . GLU A 1 87 ? 14.739 37.186 -10.592 1.00 92.81 87 GLU A O 1
ATOM 695 N N . GLU A 1 88 ? 15.022 39.423 -10.505 1.00 90.50 88 GLU A N 1
ATOM 696 C CA . GLU A 1 88 ? 14.254 39.634 -9.284 1.00 90.50 88 GLU A CA 1
ATOM 697 C C . GLU A 1 88 ? 12.787 39.864 -9.637 1.00 90.50 88 GLU A C 1
ATOM 699 O O . GLU A 1 88 ? 12.453 40.689 -10.490 1.00 90.50 88 GLU A O 1
ATOM 704 N N . TYR A 1 89 ? 11.899 39.151 -8.957 1.00 87.19 89 TYR A N 1
ATOM 705 C CA . TYR A 1 89 ? 10.470 39.411 -9.010 1.00 87.19 89 TYR A CA 1
ATOM 706 C C . TYR A 1 89 ? 9.905 39.416 -7.596 1.00 87.19 89 TYR A C 1
ATOM 708 O O . TYR A 1 89 ? 10.404 38.743 -6.697 1.00 87.19 89 TYR A O 1
ATOM 716 N N . THR A 1 90 ? 8.850 40.192 -7.398 1.00 87.62 90 THR A N 1
ATOM 717 C CA . THR A 1 90 ? 8.118 40.193 -6.137 1.00 87.62 90 THR A CA 1
ATOM 718 C C . THR A 1 90 ? 7.016 39.153 -6.233 1.00 87.62 90 THR A C 1
ATOM 720 O O . THR A 1 90 ? 6.197 39.203 -7.157 1.00 87.62 90 THR A O 1
ATOM 723 N N . ASP A 1 91 ? 7.004 38.197 -5.311 1.00 84.38 91 ASP A N 1
ATOM 724 C CA . ASP A 1 91 ? 5.963 37.179 -5.278 1.00 84.38 91 ASP A CA 1
ATOM 725 C C . ASP A 1 91 ? 4.606 37.753 -4.833 1.00 84.38 91 ASP A C 1
ATOM 727 O O . ASP A 1 91 ? 4.425 38.950 -4.581 1.00 84.38 91 ASP A O 1
ATOM 731 N N . SER A 1 92 ? 3.598 36.884 -4.758 1.00 81.69 92 SER A N 1
ATOM 732 C CA . SER A 1 92 ? 2.254 37.288 -4.363 1.00 81.69 92 SER A CA 1
ATOM 733 C C . SER A 1 92 ? 2.165 37.868 -2.950 1.00 81.69 92 SER A C 1
ATOM 735 O O . SER A 1 92 ? 1.187 38.581 -2.696 1.00 81.69 92 SER A O 1
ATOM 737 N N . ASP A 1 93 ? 3.134 37.582 -2.081 1.00 79.19 93 ASP A N 1
ATOM 738 C CA . ASP A 1 93 ? 3.161 37.958 -0.666 1.00 79.19 93 ASP A CA 1
ATOM 739 C C . ASP A 1 93 ? 3.995 39.222 -0.396 1.00 79.19 93 ASP A C 1
ATOM 741 O O . ASP A 1 93 ? 3.914 39.802 0.696 1.00 79.19 93 ASP A O 1
ATOM 745 N N . GLY A 1 94 ? 4.665 39.736 -1.433 1.00 78.62 94 GLY A N 1
ATOM 746 C CA . GLY A 1 94 ? 5.475 40.949 -1.377 1.00 78.62 94 GLY A CA 1
ATOM 747 C C . GLY A 1 94 ? 6.957 40.676 -1.130 1.00 78.62 94 GLY A C 1
ATOM 748 O O . GLY A 1 94 ? 7.716 41.637 -0.987 1.00 78.62 94 GLY A O 1
ATOM 749 N N . ASP A 1 95 ? 7.366 39.407 -1.088 1.00 80.31 95 ASP A N 1
ATOM 750 C CA . ASP A 1 95 ? 8.748 39.016 -0.849 1.00 80.31 95 ASP A CA 1
ATOM 751 C C . ASP A 1 95 ? 9.521 39.004 -2.173 1.00 80.31 95 ASP A C 1
ATOM 753 O O . ASP A 1 95 ? 9.024 38.586 -3.224 1.00 80.31 95 ASP A O 1
ATOM 757 N N . ARG A 1 96 ? 10.757 39.513 -2.138 1.00 84.88 96 ARG A N 1
ATOM 758 C CA . ARG A 1 96 ? 11.641 39.497 -3.306 1.00 84.88 96 ARG A CA 1
ATOM 759 C C . ARG A 1 96 ? 12.189 38.091 -3.495 1.00 84.88 96 ARG A C 1
ATOM 761 O O . ARG A 1 96 ? 12.921 37.589 -2.646 1.00 84.88 96 ARG A O 1
ATOM 768 N N . GLN A 1 97 ? 11.863 37.493 -4.629 1.00 87.81 97 GLN A N 1
ATOM 769 C CA . GLN A 1 97 ? 12.380 36.210 -5.073 1.00 87.81 97 GLN A CA 1
ATOM 770 C C . GLN A 1 97 ? 13.266 36.410 -6.299 1.00 87.81 97 GLN A C 1
ATOM 772 O O . GLN A 1 97 ? 13.155 37.400 -7.021 1.00 87.81 97 GLN A O 1
ATOM 777 N N . THR A 1 98 ? 14.149 35.449 -6.549 1.00 88.94 98 THR A N 1
ATOM 778 C CA . THR A 1 98 ? 14.976 35.435 -7.760 1.00 88.94 98 THR A CA 1
ATOM 779 C C . THR A 1 98 ? 14.660 34.196 -8.573 1.00 88.94 98 THR A C 1
ATOM 781 O O . THR A 1 98 ? 14.421 33.124 -8.016 1.00 88.94 98 THR A O 1
ATOM 784 N N . ARG A 1 99 ? 14.641 34.339 -9.895 1.00 91.44 99 ARG A N 1
ATOM 785 C CA . ARG A 1 99 ? 14.529 33.217 -10.830 1.00 91.44 99 ARG A CA 1
ATOM 786 C C . ARG A 1 99 ? 15.550 33.370 -11.946 1.00 91.44 99 ARG A C 1
ATOM 788 O O . ARG A 1 99 ? 15.926 34.486 -12.296 1.00 91.44 99 ARG A O 1
ATOM 795 N N . TRP A 1 100 ? 15.970 32.247 -12.503 1.00 91.94 100 TRP A N 1
ATOM 796 C CA . TRP A 1 100 ? 16.747 32.217 -13.734 1.00 91.94 100 TRP A CA 1
ATOM 797 C C . TRP A 1 100 ? 15.780 32.214 -14.915 1.00 91.94 100 TRP A C 1
ATOM 799 O O . TRP A 1 100 ? 14.783 31.491 -14.898 1.00 91.94 100 TRP A O 1
ATOM 809 N N . VAL A 1 101 ? 16.030 33.074 -15.897 1.00 93.19 101 VAL A N 1
ATOM 810 C CA . VAL A 1 101 ? 15.238 33.168 -17.128 1.00 93.19 101 VAL A CA 1
ATOM 811 C C . VAL A 1 101 ? 16.171 32.935 -18.306 1.00 93.19 101 VAL A C 1
ATOM 813 O O . VAL A 1 101 ? 17.182 33.631 -18.417 1.00 93.19 101 VAL A O 1
ATOM 816 N N . SER A 1 102 ? 15.838 31.964 -19.162 1.00 93.75 102 SER A N 1
ATOM 817 C CA . SER A 1 102 ? 16.596 31.662 -20.382 1.00 93.75 102 SER A CA 1
ATOM 818 C C . SER A 1 102 ? 16.573 32.866 -21.325 1.00 93.75 102 SER A C 1
ATOM 820 O O . SER A 1 102 ? 15.511 33.401 -21.647 1.00 93.75 102 SER A O 1
ATOM 822 N N . VAL A 1 103 ? 17.763 33.339 -21.691 1.00 94.50 103 VAL A N 1
ATOM 823 C CA . VAL A 1 103 ? 17.995 34.469 -22.603 1.00 94.50 103 VAL A CA 1
ATOM 824 C C . VAL A 1 103 ? 18.383 33.955 -23.982 1.00 94.50 103 VAL A C 1
ATOM 826 O O . VAL A 1 103 ? 17.982 34.530 -24.990 1.00 94.50 103 VAL A O 1
ATOM 829 N N . GLU A 1 104 ? 19.183 32.896 -24.019 1.00 95.44 104 GLU A N 1
ATOM 830 C CA . GLU A 1 104 ? 19.718 32.305 -25.236 1.00 95.44 104 GLU A CA 1
ATOM 831 C C . GLU A 1 104 ? 19.903 30.807 -24.996 1.00 95.44 104 GLU A C 1
ATOM 833 O O . GLU A 1 104 ? 20.466 30.411 -23.978 1.00 95.44 104 GLU A O 1
ATOM 838 N N . GLU A 1 105 ? 19.400 29.985 -25.910 1.00 96.31 105 GLU A N 1
ATOM 839 C CA . GLU A 1 105 ? 19.445 28.528 -25.822 1.00 96.31 105 GLU A CA 1
ATOM 840 C C . GLU A 1 105 ? 19.521 27.970 -27.239 1.00 96.31 105 GLU A C 1
ATOM 842 O O . GLU A 1 105 ? 18.640 28.242 -28.058 1.00 96.31 105 GLU A O 1
ATOM 847 N N . TYR A 1 106 ? 20.612 27.278 -27.551 1.00 96.19 106 TYR A N 1
ATOM 848 C CA . TYR A 1 106 ? 20.808 26.619 -28.836 1.00 96.19 106 TYR A CA 1
ATOM 849 C C . TYR A 1 106 ? 21.908 25.567 -28.741 1.00 96.19 106 TYR A C 1
ATOM 851 O O . TYR A 1 106 ? 22.810 25.635 -27.903 1.00 96.19 106 TYR A O 1
ATOM 859 N N . ASP A 1 107 ? 21.860 24.625 -29.663 1.00 95.44 107 ASP A N 1
ATOM 860 C CA . ASP A 1 107 ? 22.855 23.593 -29.869 1.00 95.44 107 ASP A CA 1
ATOM 861 C C . ASP A 1 107 ? 23.429 23.676 -31.290 1.00 95.44 107 ASP A C 1
ATOM 863 O O . ASP A 1 107 ? 22.847 24.278 -32.200 1.00 95.44 107 ASP A O 1
ATOM 867 N N . ARG A 1 108 ? 24.630 23.127 -31.478 1.00 95.44 108 ARG A N 1
ATOM 868 C CA . ARG A 1 108 ? 25.226 22.921 -32.804 1.00 95.44 108 ARG A CA 1
ATOM 869 C C . ARG A 1 108 ? 26.024 21.631 -32.825 1.00 95.44 108 ARG A C 1
ATOM 871 O O . ARG A 1 108 ? 26.623 21.236 -31.828 1.00 95.44 108 ARG A O 1
ATOM 878 N N . GLN A 1 109 ? 26.117 21.054 -34.015 1.00 94.81 109 GLN A N 1
ATOM 879 C CA . GLN A 1 109 ? 26.917 19.873 -34.310 1.00 94.81 109 GLN A CA 1
ATOM 880 C C . GLN A 1 109 ? 27.650 20.020 -35.642 1.00 94.81 109 GLN A C 1
ATOM 882 O O . GLN A 1 109 ? 27.179 20.699 -36.557 1.00 94.81 109 GLN A O 1
ATOM 887 N N . VAL A 1 110 ? 28.800 19.362 -35.762 1.00 95.44 110 VAL A N 1
ATOM 888 C CA . VAL A 1 110 ? 29.437 19.094 -37.061 1.00 95.44 110 VAL A CA 1
ATOM 889 C C . VAL A 1 110 ? 28.633 18.037 -37.811 1.00 95.44 110 VAL A C 1
ATOM 891 O O . VAL A 1 110 ? 27.992 17.214 -37.171 1.00 95.44 110 VAL A O 1
ATOM 894 N N . SER A 1 111 ? 28.685 18.007 -39.143 1.00 93.69 111 SER A N 1
ATOM 895 C CA . SER A 1 111 ? 27.931 17.022 -39.939 1.00 93.69 111 SER A CA 1
ATOM 896 C C . SER A 1 111 ? 28.411 15.584 -39.738 1.00 93.69 111 SER A C 1
ATOM 898 O O . SER A 1 111 ? 27.622 14.649 -39.752 1.00 93.69 111 SER A O 1
ATOM 900 N N . GLU A 1 112 ? 29.721 15.394 -39.569 1.00 94.81 112 GLU A N 1
ATOM 901 C CA . GLU A 1 112 ? 30.321 14.071 -39.457 1.00 94.81 112 GLU A CA 1
ATOM 902 C C . GLU A 1 112 ? 31.532 14.079 -38.519 1.00 94.81 112 GLU A C 1
ATOM 904 O O . GLU A 1 112 ? 32.309 15.036 -38.484 1.00 94.81 112 GLU A O 1
ATOM 909 N N . PHE A 1 113 ? 31.754 12.966 -37.825 1.00 95.62 113 PHE A N 1
ATOM 910 C CA . PHE A 1 113 ? 32.995 12.697 -37.099 1.00 95.62 113 PHE A CA 1
ATOM 911 C C . PHE A 1 113 ? 33.469 11.256 -37.327 1.00 95.62 113 PHE A C 1
ATOM 913 O O . PHE A 1 113 ? 32.800 10.454 -37.979 1.00 95.62 113 PHE A O 1
ATOM 920 N N . LEU A 1 114 ? 34.668 10.925 -36.850 1.00 95.12 114 LEU A N 1
ATOM 921 C CA . LEU A 1 114 ? 35.223 9.575 -36.926 1.00 95.12 114 LEU A CA 1
ATOM 922 C C . LEU A 1 114 ? 35.165 8.911 -35.550 1.00 95.12 114 LEU A C 1
ATOM 924 O O . LEU A 1 114 ? 35.636 9.482 -34.572 1.00 95.12 114 LEU A O 1
ATOM 928 N N . LEU A 1 115 ? 34.654 7.685 -35.480 1.00 95.19 115 LEU A N 1
ATOM 929 C CA . LEU A 1 115 ? 34.793 6.824 -34.307 1.00 95.19 115 LEU A CA 1
ATOM 930 C C . LEU A 1 115 ? 35.920 5.823 -34.569 1.00 95.19 115 LEU A C 1
ATOM 932 O O . LEU A 1 115 ? 35.864 5.086 -35.555 1.00 95.19 115 LEU A O 1
ATOM 936 N N . ALA A 1 116 ? 36.940 5.802 -33.714 1.00 94.00 116 ALA A N 1
ATOM 937 C CA . ALA A 1 116 ? 38.085 4.906 -33.838 1.00 94.00 116 ALA A CA 1
ATOM 938 C C . ALA A 1 116 ? 38.122 3.887 -32.694 1.00 94.00 116 ALA A C 1
ATOM 940 O O . ALA A 1 116 ? 38.032 4.265 -31.531 1.00 94.00 116 ALA A O 1
ATOM 941 N N . ASP A 1 117 ? 38.313 2.613 -33.013 1.00 91.62 117 ASP A N 1
ATOM 942 C CA . ASP A 1 117 ? 38.634 1.567 -32.039 1.00 91.62 117 ASP A CA 1
ATOM 943 C C . ASP A 1 117 ? 39.952 0.865 -32.422 1.00 91.62 117 ASP A C 1
ATOM 945 O O . ASP A 1 117 ? 40.665 1.299 -33.331 1.00 91.62 117 ASP A O 1
ATOM 949 N N . SER A 1 118 ? 40.308 -0.219 -31.728 1.00 88.06 118 SER A N 1
ATOM 950 C CA . SER A 1 118 ? 41.517 -0.998 -32.039 1.00 88.06 118 SER A CA 1
ATOM 951 C C . SER A 1 118 ? 41.475 -1.689 -33.409 1.00 88.06 118 SER A C 1
ATOM 953 O O . SER A 1 118 ? 42.520 -2.089 -33.922 1.00 88.06 118 SER A O 1
ATOM 955 N N . SER A 1 119 ? 40.292 -1.828 -34.009 1.00 86.75 119 SER A N 1
ATOM 956 C CA . SER A 1 119 ? 40.052 -2.560 -35.253 1.00 86.75 119 SER A CA 1
ATOM 957 C C . SER A 1 119 ? 39.979 -1.653 -36.491 1.00 86.75 119 SER A C 1
ATOM 959 O O . SER A 1 119 ? 40.275 -2.091 -37.607 1.00 86.75 119 SER A O 1
ATOM 961 N N . GLY A 1 120 ? 39.620 -0.374 -36.330 1.00 88.75 120 GLY A N 1
ATOM 962 C CA . GLY A 1 120 ? 39.519 0.568 -37.442 1.00 88.75 120 GLY A CA 1
ATOM 963 C C . GLY A 1 120 ? 38.851 1.900 -37.101 1.00 88.75 120 GLY A C 1
ATOM 964 O O . GLY A 1 120 ? 38.752 2.300 -35.945 1.00 88.75 120 GLY A O 1
ATOM 965 N N . LYS A 1 121 ? 38.406 2.613 -38.146 1.00 92.12 121 LYS A N 1
ATOM 966 C CA . LYS A 1 121 ? 37.661 3.876 -38.037 1.00 92.12 121 LYS A CA 1
ATOM 967 C C . LYS A 1 121 ? 36.353 3.803 -38.824 1.00 92.12 121 LYS A C 1
ATOM 969 O O . LYS A 1 121 ? 36.366 3.352 -39.968 1.00 92.12 121 LYS A O 1
ATOM 974 N N . ALA A 1 122 ? 35.260 4.270 -38.229 1.00 92.62 122 ALA A N 1
ATOM 975 C CA . ALA A 1 122 ? 33.955 4.428 -38.870 1.00 92.62 122 ALA A CA 1
ATOM 976 C C . ALA A 1 122 ? 33.607 5.915 -38.983 1.00 92.62 122 ALA A C 1
ATOM 978 O O . ALA A 1 122 ? 33.914 6.692 -38.079 1.00 92.62 122 ALA A O 1
ATOM 979 N N . THR A 1 123 ? 32.958 6.312 -40.081 1.00 94.88 123 THR A N 1
ATOM 980 C CA . THR A 1 123 ? 32.350 7.650 -40.166 1.00 94.88 123 THR A CA 1
ATOM 981 C C . THR A 1 123 ? 31.005 7.621 -39.451 1.00 94.88 123 THR A C 1
ATOM 983 O O . THR A 1 123 ? 30.219 6.700 -39.668 1.00 94.88 123 THR A O 1
ATOM 986 N N . VAL A 1 124 ? 30.740 8.629 -38.629 1.00 95.56 124 VAL A N 1
ATOM 987 C CA . VAL A 1 124 ? 29.462 8.833 -37.950 1.00 95.56 124 VAL A CA 1
ATOM 988 C C . VAL A 1 124 ? 28.846 10.120 -38.479 1.00 95.56 124 VAL A C 1
ATOM 990 O O . VAL A 1 124 ? 29.457 11.180 -38.367 1.00 95.56 124 VAL A O 1
ATOM 993 N N . ASP A 1 125 ? 27.664 10.000 -39.066 1.00 94.88 125 ASP A N 1
ATOM 994 C CA . ASP A 1 125 ? 26.778 11.095 -39.452 1.00 94.88 125 ASP A CA 1
ATOM 995 C C . ASP A 1 125 ? 25.976 11.523 -38.220 1.00 94.88 125 ASP A C 1
ATOM 997 O O . ASP A 1 125 ? 25.364 10.679 -37.566 1.00 94.88 125 ASP A O 1
ATOM 1001 N N . THR A 1 126 ? 26.024 12.806 -37.872 1.00 94.44 126 THR A N 1
ATOM 1002 C CA . THR A 1 126 ? 25.388 13.341 -36.659 1.00 94.44 126 THR A CA 1
ATOM 1003 C C . THR A 1 126 ? 23.925 13.718 -36.864 1.00 94.44 126 THR A C 1
ATOM 1005 O O . THR A 1 126 ? 23.250 14.059 -35.891 1.00 94.44 126 THR A O 1
ATOM 1008 N N . ASP A 1 127 ? 23.409 13.681 -38.096 1.00 93.81 127 ASP A N 1
ATOM 1009 C CA . ASP A 1 127 ? 22.019 14.045 -38.360 1.00 93.81 127 ASP A CA 1
ATOM 1010 C C . ASP A 1 127 ? 21.055 13.137 -37.577 1.00 93.81 127 ASP A C 1
ATOM 1012 O O . ASP A 1 127 ? 21.132 11.906 -37.655 1.00 93.81 127 ASP A O 1
ATOM 1016 N N . ASN A 1 128 ? 20.146 13.759 -36.818 1.00 93.69 128 ASN A N 1
ATOM 1017 C CA . ASN A 1 128 ? 19.208 13.112 -35.892 1.00 93.69 128 ASN A CA 1
ATOM 1018 C C . ASN A 1 128 ? 19.859 12.294 -34.745 1.00 93.69 128 ASN A C 1
ATOM 1020 O O . ASN A 1 128 ? 19.230 11.377 -34.212 1.00 93.69 128 ASN A O 1
ATOM 1024 N N . ALA A 1 129 ? 21.110 12.585 -34.373 1.00 93.69 129 ALA A N 1
ATOM 1025 C CA . ALA A 1 129 ? 21.762 11.992 -33.202 1.00 93.69 129 ALA A CA 1
ATOM 1026 C C . ALA A 1 129 ? 21.248 12.609 -31.888 1.00 93.69 129 ALA A C 1
ATOM 1028 O O . ALA A 1 129 ? 21.150 13.830 -31.787 1.00 93.69 129 ALA A O 1
ATOM 1029 N N . ASP A 1 130 ? 20.994 11.786 -30.865 1.00 94.50 130 ASP A N 1
ATOM 1030 C CA . ASP A 1 130 ? 20.772 12.265 -29.495 1.00 94.50 130 ASP A CA 1
ATOM 1031 C C . ASP A 1 130 ? 22.101 12.264 -28.725 1.00 94.50 130 ASP A C 1
ATOM 1033 O O . ASP A 1 130 ? 22.711 11.208 -28.511 1.00 94.50 130 ASP A O 1
ATOM 1037 N N . PHE A 1 131 ? 22.590 13.451 -28.361 1.00 95.06 131 PHE A N 1
ATOM 1038 C CA . PHE A 1 131 ? 23.878 13.623 -27.692 1.00 95.06 131 PHE A CA 1
ATOM 1039 C C . PHE A 1 131 ? 23.719 13.632 -26.170 1.00 95.06 131 PHE A C 1
ATOM 1041 O O . PHE A 1 131 ? 23.251 14.607 -25.582 1.00 95.06 131 PHE A O 1
ATOM 1048 N N . SER A 1 132 ? 24.225 12.585 -25.522 1.00 94.94 132 SER A N 1
ATOM 1049 C CA . SER A 1 132 ? 24.282 12.469 -24.065 1.00 94.94 132 SER A CA 1
ATOM 1050 C C . SER A 1 132 ? 25.686 12.810 -23.559 1.00 94.94 132 SER A C 1
ATOM 1052 O O . SER A 1 132 ? 26.613 11.991 -23.566 1.00 94.94 132 SER A O 1
ATOM 1054 N N . VAL A 1 133 ? 25.863 14.073 -23.166 1.00 94.69 133 VAL A N 1
ATOM 1055 C CA . VAL A 1 133 ? 27.157 14.639 -22.764 1.00 94.69 133 VAL A CA 1
ATOM 1056 C C . VAL A 1 133 ? 27.063 15.437 -21.463 1.00 94.69 133 VAL A C 1
ATOM 1058 O O . VAL A 1 133 ? 26.033 16.061 -21.199 1.00 94.69 133 VAL A O 1
ATOM 1061 N N . PRO A 1 134 ? 28.128 15.462 -20.639 1.00 92.88 134 PRO A N 1
ATOM 1062 C CA . PRO A 1 134 ? 28.129 16.212 -19.394 1.00 92.88 134 PRO A CA 1
ATOM 1063 C C . PRO A 1 134 ? 28.008 17.712 -19.628 1.00 92.88 134 PRO A C 1
ATOM 1065 O O . PRO A 1 134 ? 28.721 18.298 -20.443 1.00 92.88 134 PRO A O 1
ATOM 1068 N N . SER A 1 135 ? 27.113 18.330 -18.859 1.00 93.88 135 SER A N 1
ATOM 1069 C CA . SER A 1 135 ? 26.933 19.777 -18.809 1.00 93.88 135 SER A CA 1
ATOM 1070 C C . SER A 1 135 ? 27.700 20.390 -17.640 1.00 93.88 135 SER A C 1
ATOM 1072 O O . SER A 1 135 ? 27.583 19.929 -16.502 1.00 93.88 135 SER A O 1
ATOM 1074 N N . GLU A 1 136 ? 28.406 21.483 -17.896 1.00 94.50 136 GLU A N 1
ATOM 1075 C CA . GLU A 1 136 ? 29.058 22.314 -16.887 1.00 94.50 136 GLU A CA 1
ATOM 1076 C C . GLU A 1 136 ? 28.347 23.666 -16.787 1.00 94.50 136 GLU A C 1
ATOM 1078 O O . GLU A 1 136 ? 27.940 24.247 -17.793 1.00 94.50 136 GLU A O 1
ATOM 1083 N N . THR A 1 137 ? 28.204 24.187 -15.566 1.00 95.44 137 THR A N 1
ATOM 1084 C CA . THR A 1 137 ? 27.542 25.472 -15.317 1.00 95.44 137 THR A CA 1
ATOM 1085 C C . THR A 1 137 ? 28.508 26.482 -14.709 1.00 95.44 137 THR A C 1
ATOM 1087 O O . THR A 1 137 ? 29.126 26.231 -13.675 1.00 95.44 137 THR A O 1
ATOM 1090 N N . TYR A 1 138 ? 28.575 27.666 -15.313 1.00 94.44 138 TYR A N 1
ATOM 1091 C CA . TYR A 1 138 ? 29.448 28.770 -14.932 1.00 94.44 138 TYR A CA 1
ATOM 1092 C C . TYR A 1 138 ? 28.630 30.010 -14.566 1.00 94.44 138 TYR A C 1
ATOM 1094 O O . TYR A 1 138 ? 27.579 30.277 -15.146 1.00 94.44 138 TYR A O 1
ATOM 1102 N N . TYR A 1 139 ? 29.128 30.808 -13.623 1.00 94.88 139 TYR A N 1
ATOM 1103 C CA . TYR A 1 139 ? 28.452 32.017 -13.147 1.00 94.88 139 TYR A CA 1
ATOM 1104 C C . TYR A 1 139 ? 29.315 33.249 -13.414 1.00 94.88 139 TYR A C 1
ATOM 1106 O O . TYR A 1 139 ? 30.497 33.269 -13.064 1.00 94.88 139 TYR A O 1
ATOM 1114 N N . ARG A 1 140 ? 28.725 34.295 -14.004 1.00 93.12 140 ARG A N 1
ATOM 1115 C CA . ARG A 1 140 ? 29.401 35.582 -14.224 1.00 93.12 140 ARG A CA 1
ATOM 1116 C C . ARG A 1 140 ? 28.417 36.739 -14.071 1.00 93.12 140 ARG A C 1
ATOM 1118 O O . ARG A 1 140 ? 27.598 36.990 -14.953 1.00 93.12 140 ARG A O 1
ATOM 1125 N N . GLY A 1 141 ? 28.532 37.462 -12.956 1.00 92.25 141 GLY A N 1
ATOM 1126 C CA . GLY A 1 141 ? 27.582 38.514 -12.584 1.00 92.25 141 GLY A CA 1
ATOM 1127 C C . GLY A 1 141 ? 26.179 37.938 -12.384 1.00 92.25 141 GLY A C 1
ATOM 1128 O O . GLY A 1 141 ? 26.027 36.901 -11.743 1.00 92.25 141 GLY A O 1
ATOM 1129 N N . ASP A 1 142 ? 25.176 38.569 -12.992 1.00 92.62 142 ASP A N 1
ATOM 1130 C CA . ASP A 1 142 ? 23.776 38.119 -12.954 1.00 92.62 142 ASP A CA 1
ATOM 1131 C C . ASP A 1 142 ? 23.443 37.045 -14.001 1.00 92.62 142 ASP A C 1
ATOM 1133 O O . ASP A 1 142 ? 22.272 36.775 -14.255 1.00 92.62 142 ASP A O 1
ATOM 1137 N N . TYR A 1 143 ? 24.447 36.434 -14.634 1.00 94.69 143 TYR A N 1
ATOM 1138 C CA . TYR A 1 143 ? 24.245 35.402 -15.648 1.00 94.69 143 TYR A CA 1
ATOM 1139 C C . TYR A 1 143 ? 24.793 34.047 -15.212 1.00 94.69 143 TYR A C 1
ATOM 1141 O O . TYR A 1 143 ? 25.863 33.950 -14.600 1.00 94.69 143 TYR A O 1
ATOM 1149 N N . ARG A 1 144 ? 24.060 33.003 -15.596 1.00 95.44 144 ARG A N 1
ATOM 1150 C CA . ARG A 1 144 ? 24.448 31.599 -15.508 1.00 95.44 144 ARG A CA 1
ATOM 1151 C C . ARG A 1 144 ? 24.560 31.038 -16.923 1.00 95.44 144 ARG A C 1
ATOM 1153 O O . ARG A 1 144 ? 23.676 31.263 -17.742 1.00 95.44 144 ARG A O 1
ATOM 1160 N N . TYR A 1 145 ? 25.653 30.344 -17.196 1.00 95.62 145 TYR A N 1
ATOM 1161 C CA . TYR A 1 145 ? 25.983 29.759 -18.490 1.00 95.62 145 TYR A CA 1
ATOM 1162 C C . TYR A 1 145 ? 26.101 28.255 -18.310 1.00 95.62 145 TYR A C 1
ATOM 1164 O O . TYR A 1 145 ? 26.974 27.809 -17.571 1.00 95.62 145 TYR A O 1
ATOM 1172 N N . THR A 1 146 ? 25.245 27.485 -18.959 1.00 96.25 146 THR A N 1
ATOM 1173 C CA . THR A 1 146 ? 25.312 26.025 -18.974 1.00 96.25 146 THR A CA 1
ATOM 1174 C C . THR A 1 146 ? 25.790 25.588 -20.348 1.00 96.25 146 THR A C 1
ATOM 1176 O O . THR A 1 146 ? 25.215 25.984 -21.359 1.00 96.25 146 THR A O 1
ATOM 1179 N N . GLU A 1 147 ? 26.858 24.802 -20.387 1.00 95.62 147 GLU A N 1
ATOM 1180 C CA . GLU A 1 147 ? 27.472 24.318 -21.620 1.00 95.62 147 GLU A CA 1
ATOM 1181 C C . GLU A 1 147 ? 27.699 22.810 -21.501 1.00 95.62 147 GLU A C 1
ATOM 1183 O O . GLU A 1 147 ? 28.377 22.357 -20.580 1.00 95.62 147 GLU A O 1
ATOM 1188 N N . ALA A 1 148 ? 27.129 22.032 -22.417 1.00 96.19 148 ALA A N 1
ATOM 1189 C CA . ALA A 1 148 ? 27.409 20.607 -22.554 1.00 96.19 148 ALA A CA 1
ATOM 1190 C C . ALA A 1 148 ? 28.216 20.403 -23.834 1.00 96.19 148 ALA A C 1
ATOM 1192 O O . ALA A 1 148 ? 27.825 20.917 -24.879 1.00 96.19 148 ALA A O 1
ATOM 1193 N N . ARG A 1 149 ? 29.364 19.721 -23.757 1.00 95.56 149 ARG A N 1
ATOM 1194 C CA . ARG A 1 149 ? 30.328 19.641 -24.868 1.00 95.56 149 ARG A CA 1
ATOM 1195 C C . ARG A 1 149 ? 30.701 18.202 -25.180 1.00 95.56 149 ARG A C 1
ATOM 1197 O O . ARG A 1 149 ? 31.038 17.441 -24.278 1.00 95.56 149 ARG A O 1
ATOM 1204 N N . PHE A 1 150 ? 30.752 17.887 -26.467 1.00 96.31 150 PHE A N 1
ATOM 1205 C CA . PHE A 1 150 ? 31.339 16.664 -26.991 1.00 96.31 150 PHE A CA 1
ATOM 1206 C C . PHE A 1 150 ? 32.689 16.980 -27.641 1.00 96.31 150 PHE A C 1
ATOM 1208 O O . PHE A 1 150 ? 32.743 17.523 -28.743 1.00 96.31 150 PHE A O 1
ATOM 1215 N N . GLU A 1 151 ? 33.789 16.692 -26.955 1.00 94.94 151 GLU A N 1
ATOM 1216 C CA . GLU A 1 151 ? 35.145 17.045 -27.392 1.00 94.94 151 GLU A CA 1
ATOM 1217 C C . GLU A 1 151 ? 35.778 15.879 -28.195 1.00 94.94 151 GLU A C 1
ATOM 1219 O O . GLU A 1 151 ? 35.575 14.709 -27.854 1.00 94.94 151 GLU A O 1
ATOM 1224 N N . PRO A 1 152 ? 36.562 16.143 -29.263 1.00 94.81 152 PRO A N 1
ATOM 1225 C CA . PRO A 1 152 ? 37.339 15.099 -29.927 1.00 94.81 152 PRO A CA 1
ATOM 1226 C C . PRO A 1 152 ? 38.323 14.433 -28.956 1.00 94.81 152 PRO A C 1
ATOM 1228 O O . PRO A 1 152 ? 38.961 15.100 -28.146 1.00 94.81 152 PRO A O 1
ATOM 1231 N N . GLY A 1 153 ? 38.505 13.122 -29.081 1.00 93.81 153 GLY A N 1
ATOM 1232 C CA . GLY A 1 153 ? 39.402 12.331 -28.237 1.00 93.81 153 GLY A CA 1
ATOM 1233 C C . GLY A 1 153 ? 38.718 11.698 -27.025 1.00 93.81 153 GLY A C 1
ATOM 1234 O O . GLY A 1 153 ? 39.378 10.988 -26.271 1.00 93.81 153 GLY A O 1
ATOM 1235 N N . GLN A 1 154 ? 37.416 11.922 -26.836 1.00 94.56 154 GLN A N 1
ATOM 1236 C CA . GLN A 1 154 ? 36.645 11.313 -25.753 1.00 94.56 154 GLN A CA 1
ATOM 1237 C C . GLN A 1 154 ? 36.238 9.875 -26.092 1.00 94.56 154 GLN A C 1
ATOM 1239 O O . GLN A 1 154 ? 35.942 9.542 -27.245 1.00 94.56 154 GLN A O 1
ATOM 1244 N N . GLU A 1 155 ? 36.185 9.012 -25.075 1.00 95.19 155 GLU A N 1
ATOM 1245 C CA . GLU A 1 155 ? 35.508 7.724 -25.213 1.00 95.19 155 GLU A CA 1
ATOM 1246 C C . GLU A 1 155 ? 34.023 7.961 -25.485 1.00 95.19 155 GLU A C 1
ATOM 1248 O O . GLU A 1 155 ? 33.361 8.756 -24.822 1.00 95.19 155 GLU A O 1
ATOM 1253 N N . THR A 1 156 ? 33.524 7.306 -26.523 1.00 95.25 156 THR A N 1
ATOM 1254 C CA . THR A 1 156 ? 32.195 7.521 -27.076 1.00 95.25 156 THR A CA 1
ATOM 1255 C C . THR A 1 156 ? 31.535 6.177 -27.298 1.00 95.25 156 THR A C 1
ATOM 1257 O O . THR A 1 156 ? 32.094 5.288 -27.947 1.00 95.25 156 THR A O 1
ATOM 1260 N N . PHE A 1 157 ? 30.324 6.050 -26.783 1.00 95.19 157 PHE A N 1
ATOM 1261 C CA . PHE A 1 157 ? 29.399 4.971 -27.067 1.00 95.19 157 PHE A CA 1
ATOM 1262 C C . PHE A 1 157 ? 28.380 5.442 -28.109 1.00 95.19 157 PHE A C 1
ATOM 1264 O O . PHE A 1 157 ? 27.869 6.559 -28.019 1.00 95.19 157 PHE A O 1
ATOM 1271 N N . ILE A 1 158 ? 28.102 4.597 -29.103 1.00 95.56 158 ILE A N 1
ATOM 1272 C CA . ILE A 1 158 ? 27.144 4.892 -30.168 1.00 95.56 158 ILE A CA 1
ATOM 1273 C C . ILE A 1 158 ? 26.181 3.726 -30.337 1.00 95.56 158 ILE A C 1
ATOM 1275 O O . ILE A 1 158 ? 26.609 2.588 -30.553 1.00 95.56 158 ILE A O 1
ATOM 1279 N N . PHE A 1 159 ? 24.886 4.037 -30.334 1.00 95.38 159 PHE A N 1
ATOM 1280 C CA . PHE A 1 159 ? 23.840 3.128 -30.785 1.00 95.38 159 PHE A CA 1
ATOM 1281 C C . PHE A 1 159 ? 23.132 3.743 -31.990 1.00 95.38 159 PHE A C 1
ATOM 1283 O O . PHE A 1 159 ? 22.484 4.782 -31.891 1.00 95.38 159 PHE A O 1
ATOM 1290 N N . GLY A 1 160 ? 23.324 3.137 -33.159 1.00 94.94 160 GLY A N 1
ATOM 1291 C CA . GLY A 1 160 ? 22.937 3.737 -34.433 1.00 94.94 160 GLY A CA 1
ATOM 1292 C C . GLY A 1 160 ? 22.648 2.705 -35.513 1.00 94.94 160 GLY A C 1
ATOM 1293 O O . GLY A 1 160 ? 22.605 1.498 -35.259 1.00 94.94 160 GLY A O 1
ATOM 1294 N N . TYR A 1 161 ? 22.490 3.181 -36.746 1.00 95.00 161 TYR A N 1
ATOM 1295 C CA . TYR A 1 161 ? 22.273 2.336 -37.913 1.00 95.00 161 TYR A CA 1
ATOM 1296 C C . TYR A 1 161 ? 23.410 2.492 -38.923 1.00 95.00 161 TYR A C 1
ATOM 1298 O O . TYR A 1 161 ? 23.622 3.559 -39.501 1.00 95.00 161 TYR A O 1
ATOM 1306 N N . ALA A 1 162 ? 24.130 1.405 -39.177 1.00 94.56 162 ALA A N 1
ATOM 1307 C CA . ALA A 1 162 ? 25.182 1.341 -40.172 1.00 94.56 162 ALA A CA 1
ATOM 1308 C C . ALA A 1 162 ? 24.617 1.148 -41.584 1.00 94.56 162 ALA A C 1
ATOM 1310 O O . ALA A 1 162 ? 23.785 0.272 -41.842 1.00 94.56 162 ALA A O 1
ATOM 1311 N N . ARG A 1 163 ? 25.131 1.939 -42.524 1.00 92.25 163 ARG A N 1
ATOM 1312 C CA . ARG A 1 163 ? 24.902 1.831 -43.966 1.00 92.25 163 ARG A CA 1
ATOM 1313 C C . ARG A 1 163 ? 26.240 1.658 -44.675 1.00 92.25 163 ARG A C 1
ATOM 1315 O O . ARG A 1 163 ? 27.262 2.189 -44.242 1.00 92.25 163 ARG A O 1
ATOM 1322 N N . GLN A 1 164 ? 26.229 0.879 -45.748 1.00 84.81 164 GLN A N 1
ATOM 1323 C CA . GLN A 1 164 ? 27.405 0.689 -46.584 1.00 84.81 164 GLN A CA 1
ATOM 1324 C C . GLN A 1 164 ? 27.552 1.876 -47.548 1.00 84.81 164 GLN A C 1
ATOM 1326 O O . GLN A 1 164 ? 26.596 2.244 -48.229 1.00 84.81 164 GLN A O 1
ATOM 1331 N N . THR A 1 165 ? 28.753 2.443 -47.608 1.00 81.31 165 THR A N 1
ATOM 1332 C CA . THR A 1 165 ? 29.190 3.459 -48.579 1.00 81.31 165 THR A CA 1
ATOM 1333 C C . THR A 1 165 ? 30.247 2.828 -49.504 1.00 81.31 165 THR A C 1
ATOM 1335 O O . THR A 1 165 ? 30.710 1.723 -49.227 1.00 81.31 165 THR A O 1
ATOM 1338 N N . ALA A 1 166 ? 30.636 3.498 -50.599 1.00 69.25 166 ALA A N 1
ATOM 1339 C CA . ALA A 1 166 ? 31.531 2.958 -51.637 1.00 69.25 166 ALA A CA 1
ATOM 1340 C C . ALA A 1 166 ? 32.800 2.256 -51.098 1.00 69.25 166 ALA A C 1
ATOM 1342 O O . ALA A 1 166 ? 33.102 1.159 -51.552 1.00 69.25 166 ALA A O 1
ATOM 1343 N N . ASP A 1 167 ? 33.465 2.828 -50.082 1.00 65.69 167 ASP A N 1
ATOM 1344 C CA . ASP A 1 167 ? 34.731 2.299 -49.536 1.00 65.69 167 ASP A CA 1
ATOM 1345 C C . ASP A 1 167 ? 34.722 2.058 -48.006 1.00 65.69 167 ASP A C 1
ATOM 1347 O O . ASP A 1 167 ? 35.728 1.637 -47.434 1.00 65.69 167 ASP A O 1
ATOM 1351 N N . SER A 1 168 ? 33.619 2.347 -47.296 1.00 78.81 168 SER A N 1
ATOM 1352 C CA . SER A 1 168 ? 33.536 2.201 -45.827 1.00 78.81 168 SER A CA 1
ATOM 1353 C C . SER A 1 168 ? 32.095 2.116 -45.310 1.00 78.81 168 SER A C 1
ATOM 1355 O O . SER A 1 168 ? 31.141 2.243 -46.075 1.00 78.81 168 SER A O 1
ATOM 1357 N N . TYR A 1 169 ? 31.929 1.911 -44.002 1.00 86.06 169 TYR A N 1
ATOM 1358 C CA . TYR A 1 169 ? 30.629 1.991 -43.337 1.00 86.06 169 TYR A CA 1
ATOM 1359 C C . TYR A 1 169 ? 30.433 3.362 -42.694 1.00 86.06 169 TYR A C 1
ATOM 1361 O O . TYR A 1 169 ? 31.330 3.892 -42.031 1.00 86.06 169 TYR A O 1
ATOM 1369 N N . MET A 1 170 ? 29.233 3.903 -42.878 1.00 92.88 170 MET A N 1
ATOM 1370 C CA . MET A 1 170 ? 28.765 5.113 -42.220 1.00 92.88 170 MET A CA 1
ATOM 1371 C C . MET A 1 170 ? 27.669 4.743 -41.224 1.00 92.88 170 MET A C 1
ATOM 1373 O O . MET A 1 170 ? 26.714 4.051 -41.578 1.00 92.88 170 MET A O 1
ATOM 1377 N N . VAL A 1 171 ? 27.804 5.196 -39.984 1.00 95.56 171 VAL A N 1
ATOM 1378 C CA . VAL A 1 171 ? 26.776 5.061 -38.948 1.00 95.56 171 VAL A CA 1
ATOM 1379 C C . VAL A 1 171 ? 25.971 6.348 -38.922 1.00 95.56 171 VAL A C 1
ATOM 1381 O O . VAL A 1 171 ? 26.558 7.418 -38.850 1.00 95.56 171 VAL A O 1
ATOM 1384 N N . GLY A 1 172 ? 24.649 6.253 -38.994 1.00 95.19 172 GLY A N 1
ATOM 1385 C CA . GLY A 1 172 ? 23.768 7.410 -38.858 1.00 95.19 172 GLY A CA 1
ATOM 1386 C C . GLY A 1 172 ? 22.494 7.066 -38.098 1.00 95.19 172 GLY A C 1
ATOM 1387 O O . GLY A 1 172 ? 22.277 5.912 -37.716 1.00 95.19 172 GLY A O 1
ATOM 1388 N N . PHE A 1 173 ? 21.643 8.073 -37.915 1.00 95.19 173 PHE A N 1
ATOM 1389 C CA . PHE A 1 173 ? 20.506 8.016 -36.986 1.00 95.19 173 PHE A CA 1
ATOM 1390 C C . PHE A 1 173 ? 19.146 8.299 -37.646 1.00 95.19 173 PHE A C 1
ATOM 1392 O O . PHE A 1 173 ? 18.113 8.382 -36.986 1.00 95.19 173 PHE A O 1
ATOM 1399 N N . THR A 1 174 ? 19.125 8.426 -38.976 1.00 93.00 174 THR A N 1
ATOM 1400 C CA . THR A 1 174 ? 17.918 8.720 -39.773 1.00 93.00 174 THR A CA 1
ATOM 1401 C C . THR A 1 174 ? 17.241 7.474 -40.345 1.00 93.00 174 THR A C 1
ATOM 1403 O O . THR A 1 174 ? 16.093 7.513 -40.790 1.00 93.00 174 THR A O 1
ATOM 1406 N N . SER A 1 175 ? 17.941 6.337 -40.360 1.00 91.94 175 SER A N 1
ATOM 1407 C CA . SER A 1 175 ? 17.403 5.085 -40.903 1.00 91.94 175 SER A CA 1
ATOM 1408 C C . SER A 1 175 ? 16.431 4.437 -39.921 1.00 91.94 175 SER A C 1
ATOM 1410 O O . SER A 1 175 ? 16.678 4.429 -38.719 1.00 91.94 175 SER A O 1
ATOM 1412 N N . LYS A 1 176 ? 15.342 3.845 -40.426 1.00 88.94 176 LYS A N 1
ATOM 1413 C CA . LYS A 1 176 ? 14.388 3.094 -39.593 1.00 88.94 176 LYS A CA 1
ATOM 1414 C C . LYS A 1 176 ? 14.993 1.753 -39.160 1.00 88.94 176 LYS A C 1
ATOM 1416 O O . LYS A 1 176 ? 15.456 0.994 -40.010 1.00 88.94 176 LYS A O 1
ATOM 1421 N N . GLY A 1 177 ? 14.932 1.443 -37.867 1.00 84.50 177 GLY A N 1
ATOM 1422 C CA . GLY A 1 177 ? 15.395 0.178 -37.288 1.00 84.50 177 GLY A CA 1
ATOM 1423 C C . GLY A 1 177 ? 15.001 0.044 -35.816 1.00 84.50 177 GLY A C 1
ATOM 1424 O O . GLY A 1 177 ? 14.434 0.975 -35.249 1.00 84.50 177 GLY A O 1
ATOM 1425 N N . ASP A 1 178 ? 15.315 -1.101 -35.203 1.00 84.88 178 ASP A N 1
ATOM 1426 C CA . ASP A 1 178 ? 15.018 -1.373 -33.785 1.00 84.88 178 ASP A CA 1
ATOM 1427 C C . ASP A 1 178 ? 16.168 -0.874 -32.877 1.00 84.88 178 ASP A C 1
ATOM 1429 O O . ASP A 1 178 ? 16.804 -1.656 -32.167 1.00 84.88 178 ASP A O 1
ATOM 1433 N N . TYR A 1 179 ? 16.473 0.428 -32.940 1.00 89.38 179 TYR A N 1
ATOM 1434 C CA . TYR A 1 179 ? 17.516 1.090 -32.142 1.00 89.38 179 TYR A CA 1
ATOM 1435 C C . TYR A 1 179 ? 17.067 2.474 -31.654 1.00 89.38 179 TYR A C 1
ATOM 1437 O O . TYR A 1 179 ? 16.141 3.064 -32.211 1.00 89.38 179 TYR A O 1
ATOM 1445 N N . THR A 1 180 ? 17.749 2.982 -30.629 1.00 90.56 180 THR A N 1
ATOM 1446 C CA . THR A 1 180 ? 17.587 4.348 -30.112 1.00 90.56 180 THR A CA 1
ATOM 1447 C C . THR A 1 180 ? 18.808 5.156 -30.543 1.00 90.56 180 THR A C 1
ATOM 1449 O O . THR A 1 180 ? 19.921 4.679 -30.314 1.00 90.56 180 THR A O 1
ATOM 1452 N N . PRO A 1 181 ? 18.644 6.319 -31.194 1.00 93.81 181 PRO A N 1
ATOM 1453 C CA . PRO A 1 181 ? 19.766 7.066 -31.746 1.00 93.81 181 PRO A CA 1
ATOM 1454 C C . PRO A 1 181 ? 20.569 7.740 -30.635 1.00 93.81 181 PRO A C 1
ATOM 1456 O O . PRO A 1 181 ? 20.134 8.758 -30.129 1.00 93.81 181 PRO A O 1
ATOM 1459 N N . ILE A 1 182 ? 21.718 7.184 -30.244 1.00 95.19 182 ILE A N 1
ATOM 1460 C CA . ILE A 1 182 ? 22.488 7.678 -29.089 1.00 95.19 182 ILE A CA 1
ATOM 1461 C C . ILE A 1 182 ? 23.946 7.900 -29.473 1.00 95.19 182 ILE A C 1
ATOM 1463 O O . ILE A 1 182 ? 24.587 7.006 -30.034 1.00 95.19 182 ILE A O 1
ATOM 1467 N N . VAL A 1 183 ? 24.480 9.056 -29.082 1.00 96.31 183 VAL A N 1
ATOM 1468 C CA . VAL A 1 183 ? 25.913 9.362 -29.016 1.00 96.31 183 VAL A CA 1
ATOM 1469 C C . VAL A 1 183 ? 26.223 9.825 -27.596 1.00 96.31 183 VAL A C 1
ATOM 1471 O O . VAL A 1 183 ? 25.857 10.929 -27.205 1.00 96.31 183 VAL A O 1
ATOM 1474 N N . SER A 1 184 ? 26.883 8.980 -26.805 1.00 96.06 184 SER A N 1
ATOM 1475 C CA . SER A 1 184 ? 27.099 9.239 -25.378 1.00 96.06 184 SER A CA 1
ATOM 1476 C C . SER A 1 184 ? 28.566 9.189 -24.982 1.00 96.06 184 SER A C 1
ATOM 1478 O O . SER A 1 184 ? 29.303 8.286 -25.385 1.00 96.06 184 SER A O 1
ATOM 1480 N N . THR A 1 185 ? 28.971 10.116 -24.114 1.00 95.00 185 THR A N 1
ATOM 1481 C CA . THR A 1 185 ? 30.268 10.072 -23.414 1.00 95.00 185 THR A CA 1
ATOM 1482 C C . THR A 1 185 ? 30.203 9.344 -22.069 1.00 95.00 185 THR A C 1
ATOM 1484 O O . THR A 1 185 ? 31.236 9.121 -21.444 1.00 95.00 185 THR A O 1
ATOM 1487 N N . TYR A 1 186 ? 29.007 8.981 -21.593 1.00 90.44 186 TYR A N 1
ATOM 1488 C CA . TYR A 1 186 ? 28.818 8.266 -20.323 1.00 90.44 186 TYR A CA 1
ATOM 1489 C C . TYR A 1 186 ? 28.964 6.742 -20.455 1.00 90.44 186 TYR A C 1
ATOM 1491 O O . TYR A 1 186 ? 29.191 6.050 -19.461 1.00 90.44 186 TYR A O 1
ATOM 1499 N N . GLY A 1 187 ? 28.862 6.223 -21.682 1.00 88.56 187 GLY A N 1
ATOM 1500 C CA . GLY A 1 187 ? 28.969 4.799 -21.992 1.00 88.56 187 GLY A CA 1
ATOM 1501 C C . GLY A 1 187 ? 27.641 4.041 -21.898 1.00 88.56 187 GLY A C 1
ATOM 1502 O O . GLY A 1 187 ? 26.668 4.506 -21.312 1.00 88.56 187 GLY A O 1
ATOM 1503 N N . GLU A 1 188 ? 27.615 2.828 -22.461 1.00 88.38 188 GLU A N 1
ATOM 1504 C CA . GLU A 1 188 ? 26.403 1.999 -22.594 1.00 88.38 188 GLU A CA 1
ATOM 1505 C C . GLU A 1 188 ? 25.671 1.772 -21.262 1.00 88.38 188 GLU A C 1
ATOM 1507 O O . GLU A 1 188 ? 24.444 1.841 -21.191 1.00 88.38 188 GLU A O 1
ATOM 1512 N N . ALA A 1 189 ? 26.419 1.474 -20.196 1.00 86.31 189 ALA A N 1
ATOM 1513 C CA . ALA A 1 189 ? 25.829 1.092 -18.920 1.00 86.31 189 ALA A CA 1
ATOM 1514 C C . ALA A 1 189 ? 25.015 2.234 -18.294 1.00 86.31 189 ALA A C 1
ATOM 1516 O O . ALA A 1 189 ? 23.922 1.996 -17.781 1.00 86.31 189 ALA A O 1
ATOM 1517 N N . VAL A 1 190 ? 25.519 3.468 -18.363 1.00 87.50 190 VAL A N 1
ATOM 1518 C CA . VAL A 1 190 ? 24.832 4.635 -17.796 1.00 87.50 190 VAL A CA 1
ATOM 1519 C C . VAL A 1 190 ? 23.532 4.900 -18.553 1.00 87.50 190 VAL A C 1
ATOM 1521 O O . VAL A 1 190 ? 22.481 4.968 -17.921 1.00 87.50 190 VAL A O 1
ATOM 1524 N N . GLU A 1 191 ? 23.577 4.899 -19.889 1.00 91.12 191 GLU A N 1
ATOM 1525 C CA . GLU A 1 191 ? 22.389 5.069 -20.741 1.00 91.12 191 GLU A CA 1
ATOM 1526 C C . GLU A 1 191 ? 21.308 4.023 -20.435 1.00 91.12 191 GLU A C 1
ATOM 1528 O O . GLU A 1 191 ? 20.129 4.338 -20.256 1.00 91.12 191 GLU A O 1
ATOM 1533 N N . ARG A 1 192 ? 21.714 2.754 -20.289 1.00 89.31 192 ARG A N 1
ATOM 1534 C CA . ARG A 1 192 ? 20.792 1.675 -19.912 1.00 89.31 192 ARG A CA 1
ATOM 1535 C C . ARG A 1 192 ? 20.197 1.880 -18.520 1.00 89.31 192 ARG A C 1
ATOM 1537 O O . ARG A 1 192 ? 19.009 1.611 -18.333 1.00 89.31 192 ARG A O 1
ATOM 1544 N N . SER A 1 193 ? 21.002 2.315 -17.549 1.00 88.00 193 SER A N 1
ATOM 1545 C CA . SER A 1 193 ? 20.541 2.569 -16.179 1.00 88.00 193 SER A CA 1
ATOM 1546 C C . SER A 1 193 ? 19.515 3.700 -16.134 1.00 88.00 193 SER A C 1
ATOM 1548 O O . SER A 1 193 ? 18.491 3.565 -15.459 1.00 88.00 193 SER A O 1
ATOM 1550 N N . ASP A 1 194 ? 19.733 4.777 -16.886 1.00 88.12 194 ASP A N 1
ATOM 1551 C CA . ASP A 1 194 ? 18.839 5.937 -16.907 1.00 88.12 194 ASP A CA 1
ATOM 1552 C C . ASP A 1 194 ? 17.496 5.608 -17.568 1.00 88.12 194 ASP A C 1
ATOM 1554 O O . ASP A 1 194 ? 16.439 5.888 -16.989 1.00 88.12 194 ASP A O 1
ATOM 1558 N N . MET A 1 195 ? 17.505 4.891 -18.697 1.00 90.56 195 MET A N 1
ATOM 1559 C CA . MET A 1 195 ? 16.274 4.376 -19.313 1.00 90.56 195 MET A CA 1
ATOM 1560 C C . MET A 1 195 ? 15.537 3.404 -18.379 1.00 90.56 195 MET A C 1
ATOM 1562 O O . MET A 1 195 ? 14.326 3.510 -18.176 1.00 90.56 195 MET A O 1
ATOM 1566 N N . ALA A 1 196 ? 16.251 2.467 -17.744 1.00 88.62 196 ALA A N 1
ATOM 1567 C CA . ALA A 1 196 ? 15.638 1.537 -16.796 1.00 88.62 196 ALA A CA 1
ATOM 1568 C C . ALA A 1 196 ? 14.990 2.273 -15.610 1.00 88.62 196 ALA A C 1
ATOM 1570 O O . ALA A 1 196 ? 13.852 1.978 -15.225 1.00 88.62 196 ALA A O 1
ATOM 1571 N N . SER A 1 197 ? 15.692 3.270 -15.066 1.00 88.62 197 SER A N 1
ATOM 1572 C CA . SER A 1 197 ? 15.228 4.112 -13.963 1.00 88.62 197 SER A CA 1
ATOM 1573 C C . SER A 1 197 ? 13.965 4.882 -14.349 1.00 88.62 197 SER A C 1
ATOM 1575 O O . SER A 1 197 ? 12.957 4.803 -13.640 1.00 88.62 197 SER A O 1
ATOM 1577 N N . GLY A 1 198 ? 13.989 5.580 -15.490 1.00 89.81 198 GLY A N 1
ATOM 1578 C CA . GLY A 1 198 ? 12.842 6.322 -16.017 1.00 89.81 198 GLY A CA 1
ATOM 1579 C C . GLY A 1 198 ? 11.625 5.421 -16.231 1.00 89.81 198 GLY A C 1
ATOM 1580 O O . GLY A 1 198 ? 10.522 5.739 -15.772 1.00 89.81 198 GLY A O 1
ATOM 1581 N N . GLY A 1 199 ? 11.840 4.247 -16.832 1.00 90.88 199 GLY A N 1
ATOM 1582 C CA . GLY A 1 199 ? 10.821 3.219 -17.024 1.00 90.88 199 GLY A CA 1
ATOM 1583 C C . GLY A 1 199 ? 10.144 2.786 -15.721 1.00 90.88 199 GLY A C 1
ATOM 1584 O O . GLY A 1 199 ? 8.916 2.852 -15.601 1.00 90.88 199 GLY A O 1
ATOM 1585 N N . ILE A 1 200 ? 10.928 2.386 -14.713 1.00 89.56 200 ILE A N 1
ATOM 1586 C CA . ILE A 1 200 ? 10.392 1.932 -13.418 1.00 89.56 200 ILE A CA 1
ATOM 1587 C C . ILE A 1 200 ? 9.610 3.037 -12.709 1.00 89.56 200 ILE A C 1
ATOM 1589 O O . ILE A 1 200 ? 8.555 2.769 -12.122 1.00 89.56 200 ILE A O 1
ATOM 1593 N N . TRP A 1 201 ? 10.106 4.273 -12.741 1.00 92.62 201 TRP A N 1
ATOM 1594 C CA . TRP A 1 201 ? 9.417 5.401 -12.125 1.00 92.62 201 TRP A CA 1
ATOM 1595 C C . TRP A 1 201 ? 8.054 5.650 -12.750 1.00 92.62 201 TRP A C 1
ATOM 1597 O O . TRP A 1 201 ? 7.065 5.793 -12.028 1.00 92.62 201 TRP A O 1
ATOM 1607 N N . MET A 1 202 ? 7.983 5.631 -14.080 1.00 94.38 202 MET A N 1
ATOM 1608 C CA . MET A 1 202 ? 6.721 5.770 -14.796 1.00 94.38 202 MET A CA 1
ATOM 1609 C C . MET A 1 202 ? 5.745 4.636 -14.455 1.00 94.38 202 MET A C 1
ATOM 1611 O O . MET A 1 202 ? 4.582 4.916 -14.167 1.00 94.38 202 MET A O 1
ATOM 1615 N N . PHE A 1 203 ? 6.200 3.380 -14.367 1.00 92.50 203 PHE A N 1
ATOM 1616 C CA . PHE A 1 203 ? 5.341 2.273 -13.919 1.00 92.50 203 PHE A CA 1
ATOM 1617 C C . PHE A 1 203 ? 4.872 2.420 -12.473 1.00 92.50 203 PHE A C 1
ATOM 1619 O O . PHE A 1 203 ? 3.694 2.208 -12.177 1.00 92.50 203 PHE A O 1
ATOM 1626 N N . SER A 1 204 ? 5.769 2.818 -11.574 1.00 92.75 204 SER A N 1
ATOM 1627 C CA . SER A 1 204 ? 5.441 3.035 -10.165 1.00 92.75 204 SER A CA 1
ATOM 1628 C C . SER A 1 204 ? 4.385 4.134 -10.017 1.00 92.75 204 SER A C 1
ATOM 1630 O O . SER A 1 204 ? 3.376 3.943 -9.338 1.00 92.75 204 SER A O 1
ATOM 1632 N N . LEU A 1 205 ? 4.557 5.259 -10.717 1.00 94.94 205 LEU A N 1
ATOM 1633 C CA . LEU A 1 205 ? 3.592 6.361 -10.733 1.00 94.94 205 LEU A CA 1
ATOM 1634 C C . LEU A 1 205 ? 2.273 5.971 -11.414 1.00 94.94 205 LEU A C 1
ATOM 1636 O O . LEU A 1 205 ? 1.211 6.374 -10.939 1.00 94.94 205 LEU A O 1
ATOM 1640 N N . ALA A 1 206 ? 2.311 5.149 -12.466 1.00 95.81 206 ALA A N 1
ATOM 1641 C CA . ALA A 1 206 ? 1.110 4.628 -13.115 1.00 95.81 206 ALA A CA 1
ATOM 1642 C C . ALA A 1 206 ? 0.273 3.768 -12.156 1.00 95.81 206 ALA A C 1
ATOM 1644 O O . ALA A 1 206 ? -0.946 3.932 -12.077 1.00 95.81 206 ALA A O 1
ATOM 1645 N N . LEU A 1 207 ? 0.914 2.893 -11.373 1.00 95.00 207 LEU A N 1
ATOM 1646 C CA . LEU A 1 207 ? 0.234 2.059 -10.376 1.00 95.00 207 LEU A CA 1
ATOM 1647 C C . LEU A 1 207 ? -0.325 2.872 -9.213 1.00 95.00 207 LEU A C 1
ATOM 1649 O O . LEU A 1 207 ? -1.421 2.560 -8.738 1.00 95.00 207 LEU A O 1
ATOM 1653 N N . VAL A 1 208 ? 0.386 3.920 -8.788 1.00 95.81 208 VAL A N 1
ATOM 1654 C CA . VAL A 1 208 ? -0.116 4.890 -7.808 1.00 95.81 208 VAL A CA 1
ATOM 1655 C C . VAL A 1 208 ? -1.358 5.583 -8.364 1.00 95.81 208 VAL A C 1
ATOM 1657 O O . VAL A 1 208 ? -2.404 5.570 -7.716 1.00 95.81 208 VAL A O 1
ATOM 1660 N N . ALA A 1 209 ? -1.295 6.129 -9.579 1.00 96.88 209 ALA A N 1
ATOM 1661 C CA . ALA A 1 209 ? -2.430 6.797 -10.208 1.00 96.88 209 ALA A CA 1
ATOM 1662 C C . ALA A 1 209 ? -3.643 5.858 -10.344 1.00 96.88 209 ALA A C 1
ATOM 1664 O O . ALA A 1 209 ? -4.747 6.223 -9.931 1.00 96.88 209 ALA A O 1
ATOM 1665 N N . LEU A 1 210 ? -3.432 4.619 -10.805 1.00 96.50 210 LEU A N 1
ATOM 1666 C CA . LEU A 1 210 ? -4.467 3.584 -10.887 1.00 96.50 210 LEU A CA 1
ATOM 1667 C C . LEU A 1 210 ? -5.085 3.287 -9.512 1.00 96.50 210 LEU A C 1
ATOM 1669 O O . LEU A 1 210 ? -6.305 3.293 -9.353 1.00 96.50 210 LEU A O 1
ATOM 1673 N N . SER A 1 211 ? -4.246 3.065 -8.502 1.00 96.56 211 SER A N 1
ATOM 1674 C CA . SER A 1 211 ? -4.658 2.763 -7.131 1.00 96.56 211 SER A CA 1
ATOM 1675 C C . SER A 1 211 ? -5.494 3.888 -6.510 1.00 96.56 211 SER A C 1
ATOM 1677 O O . SER A 1 211 ? -6.555 3.632 -5.931 1.00 96.56 211 SER A O 1
ATOM 1679 N N . PHE A 1 212 ? -5.072 5.145 -6.670 1.00 96.44 212 PHE A N 1
ATOM 1680 C CA . PHE A 1 212 ? -5.844 6.301 -6.213 1.00 96.44 212 PHE A CA 1
ATOM 1681 C C . PHE A 1 212 ? -7.142 6.477 -7.016 1.00 96.44 212 PHE A C 1
ATOM 1683 O O . PHE A 1 212 ? -8.179 6.777 -6.422 1.00 96.44 212 PHE A O 1
ATOM 1690 N N . GLY A 1 213 ? -7.133 6.223 -8.328 1.00 96.62 213 GLY A N 1
ATOM 1691 C CA . GLY A 1 213 ? -8.340 6.222 -9.161 1.00 96.62 213 GLY A CA 1
ATOM 1692 C C . GLY A 1 213 ? -9.383 5.208 -8.674 1.00 96.62 213 GLY A C 1
ATOM 1693 O O . GLY A 1 213 ? -10.558 5.546 -8.501 1.00 96.62 213 GLY A O 1
ATOM 1694 N N . ILE A 1 214 ? -8.950 3.987 -8.345 1.00 95.75 214 ILE A N 1
ATOM 1695 C CA . ILE A 1 214 ? -9.813 2.951 -7.755 1.00 95.75 214 ILE A CA 1
ATOM 1696 C C . ILE A 1 214 ? -10.331 3.394 -6.385 1.00 95.75 214 ILE A C 1
ATOM 1698 O O . ILE A 1 214 ? -11.520 3.257 -6.103 1.00 95.75 214 ILE A O 1
ATOM 1702 N N . MET A 1 215 ? -9.481 3.982 -5.541 1.00 95.31 215 MET A N 1
ATOM 1703 C CA . MET A 1 215 ? -9.890 4.495 -4.232 1.00 95.31 215 MET A CA 1
ATOM 1704 C C . MET A 1 215 ? -10.991 5.557 -4.335 1.00 95.31 215 MET A C 1
ATOM 1706 O O . MET A 1 215 ? -12.003 5.454 -3.636 1.00 95.31 215 MET A O 1
ATOM 1710 N N . PHE A 1 216 ? -10.842 6.545 -5.220 1.00 94.88 216 PHE A N 1
ATOM 1711 C CA . PHE A 1 216 ? -11.879 7.558 -5.438 1.00 94.88 216 PHE A CA 1
ATOM 1712 C C . PHE A 1 216 ? -13.166 6.951 -6.009 1.00 94.88 216 PHE A C 1
ATOM 1714 O O . PHE A 1 216 ? -14.260 7.336 -5.592 1.00 94.88 216 PHE A O 1
ATOM 1721 N N . THR A 1 217 ? -13.050 5.941 -6.873 1.00 94.25 217 THR A N 1
ATOM 1722 C CA . THR A 1 217 ? -14.199 5.177 -7.384 1.00 94.25 217 THR A CA 1
ATOM 1723 C C . THR A 1 217 ? -14.932 4.455 -6.249 1.00 94.25 217 THR A C 1
ATOM 1725 O O . THR A 1 217 ? -16.145 4.602 -6.091 1.00 94.25 217 THR A O 1
ATOM 1728 N N . CYS A 1 218 ? -14.203 3.753 -5.377 1.00 92.69 218 CYS A N 1
ATOM 1729 C CA . CYS A 1 218 ? -14.754 3.110 -4.185 1.00 92.69 218 CYS A CA 1
ATOM 1730 C C . CYS A 1 218 ? -15.465 4.117 -3.267 1.00 92.69 218 CYS A C 1
ATOM 1732 O O . CYS A 1 218 ? -16.553 3.835 -2.762 1.00 92.69 218 CYS A O 1
ATOM 1734 N N . TRP A 1 219 ? -14.898 5.311 -3.075 1.00 90.50 219 TRP A N 1
ATOM 1735 C CA . TRP A 1 219 ? -15.532 6.362 -2.273 1.00 90.50 219 TRP A CA 1
ATOM 1736 C C . TRP A 1 219 ? -16.812 6.909 -2.904 1.00 90.50 219 TRP A C 1
ATOM 1738 O O . TRP A 1 219 ? -17.746 7.236 -2.162 1.00 90.50 219 TRP A O 1
ATOM 1748 N N . MET A 1 220 ? -16.872 6.983 -4.237 1.00 89.88 220 MET A N 1
ATOM 1749 C CA . MET A 1 220 ? -18.059 7.407 -4.982 1.00 89.88 220 MET A CA 1
ATOM 1750 C C . MET A 1 220 ? -19.213 6.409 -4.825 1.00 89.88 220 MET A C 1
ATOM 1752 O O . MET A 1 220 ? -20.346 6.828 -4.586 1.00 89.88 220 MET A O 1
ATOM 1756 N N . VAL A 1 221 ? -18.909 5.107 -4.881 1.00 90.31 221 VAL A N 1
ATOM 1757 C CA . VAL A 1 221 ? -19.881 4.002 -4.736 1.00 90.31 221 VAL A CA 1
ATOM 1758 C C . VAL A 1 221 ? -20.251 3.734 -3.265 1.00 90.31 221 VAL A C 1
ATOM 1760 O O . VAL A 1 221 ? -21.206 3.022 -2.976 1.00 90.31 221 VAL A O 1
ATOM 1763 N N . GLY A 1 222 ? -19.541 4.332 -2.303 1.00 87.81 222 GLY A N 1
ATOM 1764 C CA . GLY A 1 222 ? -19.815 4.141 -0.872 1.00 87.81 222 GLY A CA 1
ATOM 1765 C C . GLY A 1 222 ? -19.186 2.875 -0.279 1.00 87.81 222 GLY A C 1
ATOM 1766 O O . GLY A 1 222 ? -19.567 2.433 0.810 1.00 87.81 222 GLY A O 1
ATOM 1767 N N . VAL A 1 223 ? -18.183 2.306 -0.954 1.00 90.19 223 VAL A N 1
ATOM 1768 C CA . VAL A 1 223 ? -17.389 1.192 -0.429 1.00 90.19 223 VAL A CA 1
ATOM 1769 C C . VAL A 1 223 ? -16.583 1.684 0.770 1.00 90.19 223 VAL A C 1
ATOM 1771 O O . VAL A 1 223 ? -15.660 2.489 0.653 1.00 90.19 223 VAL A O 1
ATOM 1774 N N . HIS A 1 224 ? -16.946 1.183 1.945 1.00 87.06 224 HIS A N 1
ATOM 1775 C CA . HIS A 1 224 ? -16.262 1.461 3.206 1.00 87.06 224 HIS A CA 1
ATOM 1776 C C . HIS A 1 224 ? -15.649 0.191 3.812 1.00 87.06 224 HIS A C 1
ATOM 1778 O O . HIS A 1 224 ? -14.794 0.280 4.686 1.00 87.06 224 HIS A O 1
ATOM 1784 N N . LYS A 1 225 ? -16.037 -1.014 3.375 1.00 90.31 225 LYS A N 1
ATOM 1785 C CA . LYS A 1 225 ? -15.443 -2.271 3.859 1.00 90.31 225 LYS A CA 1
ATOM 1786 C C . LYS A 1 225 ? -13.990 -2.388 3.390 1.00 90.31 225 LYS A C 1
ATOM 1788 O O . LYS A 1 225 ? -13.722 -2.360 2.192 1.00 90.31 225 LYS A O 1
ATOM 1793 N N . LEU A 1 226 ? -13.068 -2.545 4.344 1.00 90.62 226 LEU A N 1
ATOM 1794 C CA . LEU A 1 226 ? -11.629 -2.565 4.072 1.00 90.62 226 LEU A CA 1
ATOM 1795 C C . LEU A 1 226 ? -11.229 -3.700 3.130 1.00 90.62 226 LEU A C 1
ATOM 1797 O O . LEU A 1 226 ? -10.543 -3.460 2.143 1.00 90.62 226 LEU A O 1
ATOM 1801 N N . LEU A 1 227 ? -11.681 -4.921 3.415 1.00 92.06 227 LEU A N 1
ATOM 1802 C CA . LEU A 1 227 ? -11.312 -6.089 2.618 1.00 92.06 227 LEU A CA 1
ATOM 1803 C C . LEU A 1 227 ? -11.827 -5.988 1.183 1.00 92.06 227 LEU A C 1
ATOM 1805 O O . LEU A 1 227 ? -11.095 -6.320 0.261 1.00 92.06 227 LEU A O 1
ATOM 1809 N N . VAL A 1 228 ? -13.037 -5.456 0.981 1.00 94.19 228 VAL A N 1
ATOM 1810 C CA . VAL A 1 228 ? -13.585 -5.217 -0.364 1.00 94.19 228 VAL A CA 1
ATOM 1811 C C . VAL A 1 228 ? -12.709 -4.223 -1.121 1.00 94.19 228 VAL A C 1
ATOM 1813 O O . VAL A 1 228 ? -12.300 -4.503 -2.241 1.00 94.19 228 VAL A O 1
ATOM 1816 N N . PHE A 1 229 ? -12.364 -3.095 -0.494 1.00 94.56 229 PHE A N 1
ATOM 1817 C CA . PHE A 1 229 ? -11.483 -2.094 -1.094 1.00 94.56 229 PHE A CA 1
ATOM 1818 C C . PHE A 1 229 ? -10.119 -2.679 -1.492 1.00 94.56 229 PHE A C 1
ATOM 1820 O O . PHE A 1 229 ? -9.720 -2.555 -2.647 1.00 94.56 229 PHE A O 1
ATOM 1827 N N . LEU A 1 230 ? -9.429 -3.350 -0.563 1.00 95.12 230 LEU A N 1
ATOM 1828 C CA . LEU A 1 230 ? -8.115 -3.939 -0.835 1.00 95.12 230 LEU A CA 1
ATOM 1829 C C . LEU A 1 230 ? -8.187 -5.055 -1.884 1.00 95.12 230 LEU A C 1
ATOM 1831 O O . LEU A 1 230 ? -7.275 -5.170 -2.693 1.00 95.12 230 LEU A O 1
ATOM 1835 N N . THR A 1 231 ? -9.273 -5.833 -1.917 1.00 96.75 231 THR A N 1
ATOM 1836 C CA . THR A 1 231 ? -9.488 -6.863 -2.947 1.00 96.75 231 THR A CA 1
ATOM 1837 C C . THR A 1 231 ? -9.622 -6.236 -4.328 1.00 96.75 231 THR A C 1
ATOM 1839 O O . THR A 1 231 ? -8.966 -6.684 -5.262 1.00 96.75 231 THR A O 1
ATOM 1842 N N . VAL A 1 232 ? -10.422 -5.173 -4.463 1.00 96.81 232 VAL A N 1
ATOM 1843 C CA . VAL A 1 232 ? -10.593 -4.472 -5.744 1.00 96.81 232 VAL A CA 1
ATOM 1844 C C . VAL A 1 232 ? -9.266 -3.863 -6.195 1.00 96.81 232 VAL A C 1
ATOM 1846 O O . VAL A 1 232 ? -8.831 -4.130 -7.311 1.00 96.81 232 VAL A O 1
ATOM 1849 N N . VAL A 1 233 ? -8.579 -3.104 -5.334 1.00 96.19 233 VAL A N 1
ATOM 1850 C CA . VAL A 1 233 ? -7.281 -2.503 -5.693 1.00 96.19 233 VAL A CA 1
ATOM 1851 C C . VAL A 1 233 ? -6.261 -3.579 -6.069 1.00 96.19 233 VAL A C 1
ATOM 1853 O O . VAL A 1 233 ? -5.609 -3.456 -7.104 1.00 96.19 233 VAL A O 1
ATOM 1856 N N . SER A 1 234 ? -6.174 -4.657 -5.285 1.00 96.56 234 SER A N 1
ATOM 1857 C CA . SER A 1 234 ? -5.273 -5.773 -5.566 1.00 96.56 234 SER A CA 1
ATOM 1858 C C . SER A 1 234 ? -5.586 -6.441 -6.900 1.00 96.56 234 SER A C 1
ATOM 1860 O O . SER A 1 234 ? -4.663 -6.698 -7.660 1.00 96.56 234 SER A O 1
ATOM 1862 N N . LEU A 1 235 ? -6.857 -6.699 -7.215 1.00 96.69 235 LEU A N 1
ATOM 1863 C CA . LEU A 1 235 ? -7.249 -7.348 -8.466 1.00 96.69 235 LEU A CA 1
ATOM 1864 C C . LEU A 1 235 ? -6.811 -6.529 -9.687 1.00 96.69 235 LEU A C 1
ATOM 1866 O O . LEU A 1 235 ? -6.217 -7.074 -10.614 1.00 96.69 235 LEU A O 1
ATOM 1870 N N . PHE A 1 236 ? -7.073 -5.220 -9.676 1.00 95.81 236 PHE A N 1
ATOM 1871 C CA . PHE A 1 236 ? -6.721 -4.341 -10.792 1.00 95.81 236 PHE A CA 1
ATOM 1872 C C . PHE A 1 236 ? -5.210 -4.115 -10.912 1.00 95.81 236 PHE A C 1
ATOM 1874 O O . PHE A 1 236 ? -4.689 -4.137 -12.025 1.00 95.81 236 PHE A O 1
ATOM 1881 N N . GLN A 1 237 ? -4.490 -3.935 -9.798 1.00 95.00 237 GLN A N 1
ATOM 1882 C CA . GLN A 1 237 ? -3.030 -3.789 -9.836 1.00 95.00 237 GLN A CA 1
ATOM 1883 C C . GLN A 1 237 ? -2.345 -5.081 -10.296 1.00 95.00 237 GLN A C 1
ATOM 1885 O O . GLN A 1 237 ? -1.522 -5.041 -11.210 1.00 95.00 237 GLN A O 1
ATOM 1890 N N . SER A 1 238 ? -2.707 -6.230 -9.714 1.00 96.00 238 SER A N 1
ATOM 1891 C CA . SER A 1 238 ? -2.147 -7.528 -10.102 1.00 96.00 238 SER A CA 1
ATOM 1892 C C . SER A 1 238 ? -2.490 -7.875 -11.545 1.00 96.00 238 SER A C 1
ATOM 1894 O O . SER A 1 238 ? -1.599 -8.229 -12.310 1.00 96.00 238 SER A O 1
ATOM 1896 N N . GLY A 1 239 ? -3.756 -7.722 -11.945 1.00 95.06 239 GLY A N 1
ATOM 1897 C CA . GLY A 1 239 ? -4.189 -7.971 -13.318 1.00 95.06 239 GLY A CA 1
ATOM 1898 C C . GLY A 1 239 ? -3.472 -7.069 -14.323 1.00 95.06 239 GLY A C 1
ATOM 1899 O O . GLY A 1 239 ? -2.972 -7.558 -15.333 1.00 95.06 239 GLY A O 1
ATOM 1900 N N . GLY A 1 240 ? -3.343 -5.773 -14.019 1.00 92.12 240 GLY A N 1
ATOM 1901 C CA . GLY A 1 240 ? -2.609 -4.822 -14.855 1.00 92.12 240 GLY A CA 1
ATOM 1902 C C . GLY A 1 240 ? -1.134 -5.194 -15.026 1.00 92.12 240 GLY A C 1
ATOM 1903 O O . GLY A 1 240 ? -0.626 -5.172 -16.146 1.00 92.12 240 GLY A O 1
ATOM 1904 N N . LEU A 1 241 ? -0.465 -5.597 -13.942 1.00 93.38 241 LEU A N 1
ATOM 1905 C CA . LEU A 1 241 ? 0.933 -6.037 -13.965 1.00 93.38 241 LEU A CA 1
ATOM 1906 C C . LEU A 1 241 ? 1.135 -7.354 -14.717 1.00 93.38 241 LEU A C 1
ATOM 1908 O O . LEU A 1 241 ? 2.083 -7.465 -15.491 1.00 93.38 241 LEU A O 1
ATOM 1912 N N . VAL A 1 242 ? 0.235 -8.327 -14.544 1.00 94.94 242 VAL A N 1
ATOM 1913 C CA . VAL A 1 242 ? 0.279 -9.596 -15.287 1.00 94.94 242 VAL A CA 1
ATOM 1914 C C . VAL A 1 242 ? 0.097 -9.351 -16.782 1.00 94.94 242 VAL A C 1
ATOM 1916 O O . VAL A 1 242 ? 0.896 -9.831 -17.584 1.00 94.94 242 VAL A O 1
ATOM 1919 N N . LEU A 1 243 ? -0.916 -8.569 -17.167 1.00 92.50 243 LEU A N 1
ATOM 1920 C CA . LEU A 1 243 ? -1.167 -8.231 -18.569 1.00 92.50 243 LEU A CA 1
ATOM 1921 C C . LEU A 1 243 ? 0.011 -7.476 -19.185 1.00 92.50 243 LEU A C 1
ATOM 1923 O O . LEU A 1 243 ? 0.409 -7.778 -20.311 1.00 92.50 243 LEU A O 1
ATOM 1927 N N . LEU A 1 244 ? 0.589 -6.526 -18.446 1.00 89.62 244 LEU A N 1
ATOM 1928 C CA . LEU A 1 244 ? 1.772 -5.805 -18.894 1.00 89.62 244 LEU A CA 1
ATOM 1929 C C . LEU A 1 244 ? 2.965 -6.748 -19.067 1.00 89.62 244 LEU A C 1
ATOM 1931 O O . LEU A 1 244 ? 3.558 -6.748 -20.140 1.00 89.62 244 LEU A O 1
ATOM 1935 N N . GLY A 1 245 ? 3.282 -7.573 -18.067 1.00 91.75 245 GLY A N 1
ATOM 1936 C CA . GLY A 1 245 ? 4.388 -8.529 -18.134 1.00 91.75 245 GLY A CA 1
ATOM 1937 C C . GLY A 1 245 ? 4.261 -9.477 -19.330 1.00 91.75 245 GLY A C 1
ATOM 1938 O O . GLY A 1 245 ? 5.207 -9.631 -20.099 1.00 91.75 245 GLY A O 1
ATOM 1939 N N . LEU A 1 246 ? 3.072 -10.043 -19.561 1.00 92.50 246 LEU A N 1
ATOM 1940 C CA . LEU A 1 246 ? 2.818 -10.932 -20.702 1.00 92.50 246 LEU A CA 1
ATOM 1941 C C . LEU A 1 246 ? 2.943 -10.214 -22.052 1.00 92.50 246 LEU A C 1
ATOM 1943 O O . LEU A 1 246 ? 3.601 -10.723 -22.960 1.00 92.50 246 LEU A O 1
ATOM 1947 N N . ARG A 1 247 ? 2.349 -9.021 -22.188 1.00 90.94 247 ARG A N 1
ATOM 1948 C CA . ARG A 1 247 ? 2.424 -8.230 -23.427 1.00 90.94 247 ARG A CA 1
ATOM 1949 C C . ARG A 1 247 ? 3.858 -7.822 -23.740 1.00 90.94 247 ARG A C 1
ATOM 1951 O O . ARG A 1 247 ? 4.296 -7.895 -24.885 1.00 90.94 247 ARG A O 1
ATOM 1958 N N . MET A 1 248 ? 4.579 -7.411 -22.709 1.00 89.38 248 MET A N 1
ATOM 1959 C CA . MET A 1 248 ? 5.972 -7.026 -22.795 1.00 89.38 248 MET A CA 1
ATOM 1960 C C . MET A 1 248 ? 6.838 -8.199 -23.254 1.00 89.38 248 MET A C 1
ATOM 1962 O O . MET A 1 248 ? 7.601 -8.054 -24.198 1.00 89.38 248 MET A O 1
ATOM 1966 N N . MET A 1 249 ? 6.647 -9.381 -22.670 1.00 90.88 249 MET A N 1
ATOM 1967 C CA . MET A 1 249 ? 7.339 -10.604 -23.082 1.00 90.88 249 MET A CA 1
ATOM 1968 C C . MET A 1 249 ? 7.071 -10.978 -24.543 1.00 90.88 249 MET A C 1
ATOM 1970 O O . MET A 1 249 ? 7.995 -11.345 -25.267 1.00 90.88 249 MET A O 1
ATOM 1974 N N . GLN A 1 250 ? 5.816 -10.876 -24.985 1.00 92.31 250 GLN A N 1
ATOM 1975 C CA . GLN A 1 250 ? 5.430 -11.180 -26.362 1.00 92.31 250 GLN A CA 1
ATOM 1976 C C . GLN A 1 250 ? 6.129 -10.252 -27.365 1.00 92.31 250 GLN A C 1
ATOM 1978 O O . GLN A 1 250 ? 6.705 -10.731 -28.344 1.00 92.31 250 GLN A O 1
ATOM 1983 N N . ILE A 1 251 ? 6.086 -8.938 -27.117 1.00 89.00 251 ILE A N 1
ATOM 1984 C CA . ILE A 1 251 ? 6.716 -7.924 -27.976 1.00 89.00 251 ILE A CA 1
ATOM 1985 C C . ILE A 1 251 ? 8.228 -8.136 -28.008 1.00 89.00 251 ILE A C 1
ATOM 1987 O O . ILE A 1 251 ? 8.822 -8.209 -29.080 1.00 89.00 251 ILE A O 1
ATOM 1991 N N . ASP A 1 252 ? 8.830 -8.324 -26.842 1.00 87.69 252 ASP A N 1
ATOM 1992 C CA . ASP A 1 252 ? 10.261 -8.523 -26.677 1.00 87.69 252 ASP A CA 1
ATOM 1993 C C . ASP A 1 252 ? 10.809 -9.734 -27.428 1.00 87.69 252 ASP A C 1
ATOM 1995 O O . ASP A 1 252 ? 11.815 -9.629 -28.140 1.00 87.69 252 ASP A O 1
ATOM 1999 N N . LEU A 1 253 ? 10.169 -10.893 -27.251 1.00 90.00 253 LEU A N 1
ATOM 2000 C CA . LEU A 1 253 ? 10.582 -12.131 -27.902 1.00 90.00 253 LEU A CA 1
ATOM 2001 C C . LEU A 1 253 ? 10.379 -12.036 -29.416 1.00 90.00 253 LEU A C 1
ATOM 2003 O O . LEU A 1 253 ? 11.254 -12.460 -30.172 1.00 90.00 253 LEU A O 1
ATOM 2007 N N . GLY A 1 254 ? 9.264 -11.449 -29.862 1.00 91.44 254 GLY A N 1
ATOM 2008 C CA . GLY A 1 254 ? 8.961 -11.264 -31.282 1.00 91.44 254 GLY A CA 1
ATOM 2009 C C . GLY A 1 254 ? 9.923 -10.299 -31.982 1.00 91.44 254 GLY A C 1
ATOM 2010 O O . GLY A 1 254 ? 10.459 -10.624 -33.047 1.00 91.44 254 GLY A O 1
ATOM 2011 N N . ALA A 1 255 ? 10.190 -9.143 -31.370 1.00 87.81 255 ALA A N 1
ATOM 2012 C CA . ALA A 1 255 ? 11.132 -8.148 -31.881 1.00 87.81 255 ALA A CA 1
ATOM 2013 C C . ALA A 1 255 ? 12.559 -8.711 -31.919 1.00 87.81 255 ALA A C 1
ATOM 2015 O O . ALA A 1 255 ? 13.239 -8.631 -32.942 1.00 87.81 255 ALA A O 1
ATOM 2016 N N . SER A 1 256 ? 12.988 -9.381 -30.843 1.00 87.81 256 SER A N 1
ATOM 2017 C CA . SER A 1 256 ? 14.319 -9.996 -30.779 1.00 87.81 256 SER A CA 1
ATOM 2018 C C . SER A 1 256 ? 14.490 -11.096 -31.824 1.00 87.81 256 SER A C 1
ATOM 2020 O O . SER A 1 256 ? 15.494 -11.102 -32.527 1.00 87.81 256 SER A O 1
ATOM 2022 N N . HIS A 1 257 ? 13.493 -11.968 -31.998 1.00 92.00 257 HIS A N 1
ATOM 2023 C CA . HIS A 1 257 ? 13.510 -13.002 -33.034 1.00 92.00 257 HIS A CA 1
ATOM 2024 C C . HIS A 1 257 ? 13.637 -12.399 -34.440 1.00 92.00 257 HIS A C 1
ATOM 2026 O O . HIS A 1 257 ? 14.500 -12.800 -35.217 1.00 92.00 257 HIS A O 1
ATOM 2032 N N . SER A 1 258 ? 12.823 -11.386 -34.747 1.00 90.94 258 SER A N 1
ATOM 2033 C CA . SER A 1 258 ? 12.832 -10.722 -36.056 1.00 90.94 258 SER A CA 1
ATOM 2034 C C . SER A 1 258 ? 14.168 -10.030 -36.343 1.00 90.94 258 SER A C 1
ATOM 2036 O O . SER A 1 258 ? 14.682 -10.119 -37.456 1.00 90.94 258 SER A O 1
ATOM 2038 N N . ARG A 1 259 ? 14.759 -9.376 -35.338 1.00 88.56 259 ARG A N 1
ATOM 2039 C CA . ARG A 1 259 ? 16.071 -8.724 -35.445 1.00 88.56 259 ARG A CA 1
ATOM 2040 C C . ARG A 1 259 ? 17.192 -9.727 -35.702 1.00 88.56 259 ARG A C 1
ATOM 2042 O O . ARG A 1 259 ? 17.984 -9.503 -36.612 1.00 88.56 259 ARG A O 1
ATOM 2049 N N . VAL A 1 260 ? 17.246 -10.828 -34.948 1.00 89.00 260 VAL A N 1
ATOM 2050 C CA . VAL A 1 260 ? 18.288 -11.858 -35.123 1.00 89.00 260 VAL A CA 1
ATOM 2051 C C . VAL A 1 260 ? 18.231 -12.446 -36.531 1.00 89.00 260 VAL A C 1
ATOM 2053 O O . VAL A 1 260 ? 19.279 -12.615 -37.150 1.00 89.00 260 VAL A O 1
ATOM 2056 N N . LEU A 1 261 ? 17.032 -12.693 -37.073 1.00 91.69 261 LEU A N 1
ATOM 2057 C CA . LEU A 1 261 ? 16.866 -13.166 -38.451 1.00 91.69 261 LEU A CA 1
ATOM 2058 C C . LEU A 1 261 ? 17.395 -12.149 -39.472 1.00 91.69 261 LEU A C 1
ATOM 2060 O O . LEU A 1 261 ? 18.260 -12.493 -40.274 1.00 91.69 261 LEU A O 1
ATOM 2064 N N . ARG A 1 262 ? 16.965 -10.879 -39.391 1.00 91.00 262 ARG A N 1
ATOM 2065 C CA . ARG A 1 262 ? 17.440 -9.824 -40.308 1.00 91.00 262 ARG A CA 1
ATOM 2066 C C . ARG A 1 262 ? 18.955 -9.641 -40.246 1.00 91.00 262 ARG A C 1
ATOM 2068 O O . ARG A 1 262 ? 19.594 -9.498 -41.284 1.00 91.00 262 ARG A O 1
ATOM 2075 N N . GLN A 1 263 ? 19.534 -9.634 -39.046 1.00 88.94 263 GLN A N 1
ATOM 2076 C CA . GLN A 1 263 ? 20.981 -9.497 -38.882 1.00 88.94 263 GLN A CA 1
ATOM 2077 C C . GLN A 1 263 ? 21.731 -10.728 -39.398 1.00 88.94 263 GLN A C 1
ATOM 2079 O O . GLN A 1 263 ? 22.750 -10.565 -40.061 1.00 88.94 263 GLN A O 1
ATOM 2084 N N . SER A 1 264 ? 21.199 -11.934 -39.185 1.00 89.44 264 SER A N 1
ATOM 2085 C CA . SER A 1 264 ? 21.780 -13.169 -39.726 1.00 89.44 264 SER A CA 1
ATOM 2086 C C . SER A 1 264 ? 21.779 -13.178 -41.257 1.00 89.44 264 SER A C 1
ATOM 2088 O O . SER A 1 264 ? 22.776 -13.561 -41.863 1.00 89.44 264 SER A O 1
ATOM 2090 N N . ASP A 1 265 ? 20.703 -12.715 -41.898 1.00 91.44 265 ASP A N 1
ATOM 2091 C CA . ASP A 1 265 ? 20.613 -12.643 -43.363 1.00 91.44 265 ASP A CA 1
ATOM 2092 C C . ASP A 1 265 ? 21.582 -11.606 -43.953 1.00 91.44 265 ASP A C 1
ATOM 2094 O O . ASP A 1 265 ? 22.254 -11.857 -44.959 1.00 91.44 265 ASP A O 1
ATOM 2098 N N . ARG A 1 266 ? 21.722 -10.447 -43.297 1.00 91.44 266 ARG A N 1
ATOM 2099 C CA . ARG A 1 266 ? 22.695 -9.418 -43.699 1.00 91.44 266 ARG A CA 1
ATOM 2100 C C . ARG A 1 266 ? 24.137 -9.871 -43.477 1.00 91.44 266 ARG A C 1
ATOM 2102 O O . ARG A 1 266 ? 24.980 -9.621 -44.333 1.00 91.44 266 ARG A O 1
ATOM 2109 N N . ALA A 1 267 ? 24.407 -10.581 -42.382 1.00 89.81 267 ALA A N 1
ATOM 2110 C CA . ALA A 1 267 ? 25.708 -11.188 -42.121 1.00 89.81 267 ALA A CA 1
ATOM 2111 C C . ALA A 1 267 ? 26.064 -12.224 -43.195 1.00 89.81 267 ALA A C 1
ATOM 2113 O O . ALA A 1 267 ? 27.176 -12.196 -43.713 1.00 89.81 267 ALA A O 1
ATOM 2114 N N . LYS A 1 268 ? 25.111 -13.081 -43.592 1.00 90.94 268 LYS A N 1
ATOM 2115 C CA . LYS A 1 268 ? 25.304 -14.034 -44.696 1.00 90.94 268 LYS A CA 1
ATOM 2116 C C . LYS A 1 268 ? 25.635 -13.328 -46.007 1.00 90.94 268 LYS A C 1
ATOM 2118 O O . LYS A 1 268 ? 26.590 -13.703 -46.672 1.00 90.94 268 LYS A O 1
ATOM 2123 N N . THR A 1 269 ? 24.888 -12.279 -46.346 1.00 90.88 269 THR A N 1
ATOM 2124 C CA . THR A 1 269 ? 25.117 -11.505 -47.578 1.00 90.88 269 THR A CA 1
ATOM 2125 C C . THR A 1 269 ? 26.523 -10.898 -47.606 1.00 90.88 269 THR A C 1
ATOM 2127 O O . THR A 1 269 ? 27.215 -10.958 -48.619 1.00 90.88 269 THR A O 1
ATOM 2130 N N . GLU A 1 270 ? 26.978 -10.342 -46.482 1.00 89.31 270 GLU A N 1
ATOM 2131 C CA . GLU A 1 270 ? 28.308 -9.738 -46.396 1.00 89.31 270 GLU A CA 1
ATOM 2132 C C . GLU A 1 270 ? 29.437 -10.779 -46.393 1.00 89.31 270 GLU A C 1
ATOM 2134 O O . GLU A 1 270 ? 30.480 -10.553 -47.005 1.00 89.31 270 GLU A O 1
ATOM 2139 N N . VAL A 1 271 ? 29.249 -11.926 -45.734 1.00 89.00 271 VAL A N 1
ATOM 2140 C CA . VAL A 1 271 ? 30.246 -13.008 -45.743 1.00 89.00 271 VAL A CA 1
ATOM 2141 C C . VAL A 1 271 ? 30.354 -13.652 -47.123 1.00 89.00 271 VAL A C 1
ATOM 2143 O O . VAL A 1 271 ? 31.473 -13.874 -47.580 1.00 89.00 271 VAL A O 1
ATOM 2146 N N . ASP A 1 272 ? 29.238 -13.871 -47.820 1.00 90.06 272 ASP A N 1
ATOM 2147 C CA . ASP A 1 272 ? 29.239 -14.357 -49.205 1.00 90.06 272 ASP A CA 1
ATOM 2148 C C . ASP A 1 272 ? 30.009 -13.403 -50.132 1.00 90.06 272 ASP A C 1
ATOM 2150 O O . ASP A 1 272 ? 30.865 -13.830 -50.905 1.00 90.06 272 ASP A O 1
ATOM 2154 N N . ARG A 1 273 ? 29.823 -12.086 -49.960 1.00 87.94 273 ARG A N 1
ATOM 2155 C CA . ARG A 1 273 ? 30.599 -11.061 -50.675 1.00 87.94 273 ARG A CA 1
ATOM 2156 C C . ARG A 1 273 ? 32.103 -11.166 -50.394 1.00 87.94 273 ARG A C 1
ATOM 2158 O O . ARG A 1 273 ? 32.900 -11.143 -51.330 1.00 87.94 273 ARG A O 1
ATOM 2165 N N . LEU A 1 274 ? 32.504 -11.286 -49.124 1.00 87.38 274 LEU A N 1
ATOM 2166 C CA . LEU A 1 274 ? 33.918 -11.397 -48.729 1.00 87.38 274 LEU A CA 1
ATOM 2167 C C . LEU A 1 274 ? 34.574 -12.679 -49.261 1.00 87.38 274 LEU A C 1
ATOM 2169 O O . LEU A 1 274 ? 35.716 -12.636 -49.720 1.00 87.38 274 LEU A O 1
ATOM 2173 N N . LEU A 1 275 ? 33.862 -13.807 -49.211 1.00 86.44 275 LEU A N 1
ATOM 2174 C CA . LEU A 1 275 ? 34.344 -15.093 -49.717 1.00 86.44 275 LEU A CA 1
ATOM 2175 C C . LEU A 1 275 ? 34.400 -15.114 -51.250 1.00 86.44 275 LEU A C 1
ATOM 2177 O O . LEU A 1 275 ? 35.380 -15.607 -51.814 1.00 86.44 275 LEU A O 1
ATOM 2181 N N . GLY A 1 276 ? 33.423 -14.496 -51.920 1.00 86.06 276 GLY A N 1
ATOM 2182 C CA . GLY A 1 276 ? 33.406 -14.315 -53.371 1.00 86.06 276 GLY A CA 1
ATOM 2183 C C . GLY A 1 276 ? 34.589 -13.486 -53.877 1.00 86.06 276 GLY A C 1
ATOM 2184 O O . GLY A 1 276 ? 35.235 -13.870 -54.851 1.00 86.06 276 GLY A O 1
ATOM 2185 N N . GLU A 1 277 ? 34.958 -12.412 -53.170 1.00 83.06 277 GLU A N 1
ATOM 2186 C CA . GLU A 1 277 ? 36.187 -11.649 -53.454 1.00 83.06 277 GLU A CA 1
ATOM 2187 C C . GLU A 1 277 ? 37.470 -12.487 -53.305 1.00 83.06 277 GLU A C 1
ATOM 2189 O O . GLU A 1 277 ? 38.482 -12.175 -53.932 1.00 83.06 277 GLU A O 1
ATOM 2194 N N . ALA A 1 278 ? 37.439 -13.536 -52.481 1.00 81.00 278 ALA A N 1
ATOM 2195 C CA . ALA A 1 278 ? 38.533 -14.489 -52.297 1.00 81.00 278 ALA A CA 1
ATOM 2196 C C . ALA A 1 278 ? 38.402 -15.748 -53.181 1.00 81.00 278 ALA A C 1
ATOM 2198 O O . ALA A 1 278 ? 39.161 -16.703 -53.011 1.00 81.00 278 ALA A O 1
ATOM 2199 N N . GLY A 1 279 ? 37.439 -15.777 -54.110 1.00 81.06 279 GLY A N 1
ATOM 2200 C CA . GLY A 1 279 ? 37.224 -16.890 -55.040 1.00 81.06 279 GLY A CA 1
ATOM 2201 C C . GLY A 1 279 ? 36.681 -18.172 -54.398 1.00 81.06 279 GLY A C 1
ATOM 2202 O O . GLY A 1 279 ? 36.818 -19.245 -54.982 1.00 81.06 279 GLY A O 1
ATOM 2203 N N . THR A 1 280 ? 36.087 -18.089 -53.204 1.00 81.25 280 THR A N 1
ATOM 2204 C CA . THR A 1 280 ? 35.487 -19.232 -52.496 1.00 81.25 280 THR A CA 1
ATOM 2205 C C . THR A 1 280 ? 33.965 -19.105 -52.521 1.00 81.25 280 THR A C 1
ATOM 2207 O O . THR A 1 280 ? 33.422 -18.128 -52.019 1.00 81.25 280 THR A O 1
ATOM 2210 N N . GLY A 1 281 ? 33.264 -20.079 -53.106 1.00 80.44 281 GLY A N 1
ATOM 2211 C CA . GLY A 1 281 ? 31.799 -20.129 -53.064 1.00 80.44 281 GLY A CA 1
ATOM 2212 C C . GLY A 1 281 ? 31.299 -20.651 -51.718 1.00 80.44 281 GLY A C 1
ATOM 2213 O O . GLY A 1 281 ? 31.888 -21.581 -51.168 1.00 80.44 281 GLY A O 1
ATOM 2214 N N . TRP A 1 282 ? 30.211 -20.080 -51.198 1.00 86.50 282 TRP A N 1
ATOM 2215 C CA . TRP A 1 282 ? 29.624 -20.490 -49.925 1.00 86.50 282 TRP A CA 1
ATOM 2216 C C . TRP A 1 282 ? 28.115 -20.716 -50.038 1.00 86.50 282 TRP A C 1
ATOM 2218 O O . TRP A 1 282 ? 27.378 -19.920 -50.606 1.00 86.50 282 TRP A O 1
ATOM 2228 N N . SER A 1 283 ? 27.641 -21.823 -49.468 1.00 80.69 283 SER A N 1
ATOM 2229 C CA . SER A 1 283 ? 26.231 -22.233 -49.502 1.00 80.69 283 SER A CA 1
ATOM 2230 C C . SER A 1 283 ? 25.326 -21.462 -48.525 1.00 80.69 283 SER A C 1
ATOM 2232 O O . SER A 1 283 ? 24.116 -21.689 -48.490 1.00 80.69 283 SER A O 1
ATOM 2234 N N . GLY A 1 284 ? 25.896 -20.579 -47.693 1.00 81.62 284 GLY A N 1
ATOM 2235 C CA . GLY A 1 284 ? 25.193 -19.902 -46.597 1.00 81.62 284 GLY A CA 1
ATOM 2236 C C . GLY A 1 284 ? 25.058 -20.745 -45.320 1.00 81.62 284 GLY A C 1
ATOM 2237 O O . GLY A 1 284 ? 24.405 -20.308 -44.364 1.00 81.62 284 GLY A O 1
ATOM 2238 N N . ASN A 1 285 ? 25.651 -21.946 -45.296 1.00 83.75 285 ASN A N 1
ATOM 2239 C CA . ASN A 1 285 ? 25.727 -22.809 -44.121 1.00 83.75 285 ASN A CA 1
ATOM 2240 C C . ASN A 1 285 ? 26.967 -22.474 -43.276 1.00 83.75 285 ASN A C 1
ATOM 2242 O O . ASN A 1 285 ? 28.097 -22.659 -43.720 1.00 83.75 285 ASN A O 1
ATOM 2246 N N . TRP A 1 286 ? 26.760 -21.993 -42.051 1.00 78.19 286 TRP A N 1
ATOM 2247 C CA . TRP A 1 286 ? 27.846 -21.622 -41.137 1.00 78.19 286 TRP A CA 1
ATOM 2248 C C . TRP A 1 286 ? 28.656 -22.818 -40.620 1.00 78.19 286 TRP A C 1
ATOM 2250 O O . TRP A 1 286 ? 29.806 -22.639 -40.235 1.00 78.19 286 TRP A O 1
ATOM 2260 N N . ASP A 1 287 ? 28.091 -24.027 -40.671 1.00 75.88 287 ASP A N 1
ATOM 2261 C CA . ASP A 1 287 ? 28.750 -25.260 -40.226 1.00 75.88 287 ASP A CA 1
ATOM 2262 C C . ASP A 1 287 ? 29.452 -26.006 -41.380 1.00 75.88 287 ASP A C 1
ATOM 2264 O O . ASP A 1 287 ? 29.745 -27.194 -41.262 1.00 75.88 287 ASP A O 1
ATOM 2268 N N . ASP A 1 288 ? 29.681 -25.343 -42.519 1.00 80.75 288 ASP A N 1
ATOM 2269 C CA . ASP A 1 288 ? 30.329 -25.930 -43.695 1.00 80.75 288 ASP A CA 1
ATOM 2270 C C . ASP A 1 288 ? 31.849 -26.109 -43.469 1.00 80.75 288 ASP A C 1
ATOM 2272 O O . ASP A 1 288 ? 32.590 -25.116 -43.455 1.00 80.75 288 ASP A O 1
ATOM 2276 N N . PRO A 1 289 ? 32.347 -27.353 -43.305 1.00 75.81 289 PRO A N 1
ATOM 2277 C CA . PRO A 1 289 ? 33.753 -27.606 -43.002 1.00 75.81 289 PRO A CA 1
ATOM 2278 C C . PRO A 1 289 ? 34.676 -27.395 -44.214 1.00 75.81 289 PRO A C 1
ATOM 2280 O O . PRO A 1 289 ? 35.894 -27.312 -44.049 1.00 75.81 289 PRO A O 1
ATOM 2283 N N . GLU A 1 290 ? 34.143 -27.309 -45.437 1.00 77.94 290 GLU A N 1
ATOM 2284 C CA . GLU A 1 290 ? 34.951 -27.060 -46.639 1.00 77.94 290 GLU A CA 1
ATOM 2285 C C . GLU A 1 290 ? 35.309 -25.575 -46.787 1.00 77.94 290 GLU A C 1
ATOM 2287 O O . GLU A 1 290 ? 36.383 -25.227 -47.301 1.00 77.94 290 GLU A O 1
ATOM 2292 N N . VAL A 1 291 ? 34.430 -24.706 -46.283 1.00 77.69 291 VAL A N 1
ATOM 2293 C CA . VAL A 1 291 ? 34.599 -23.250 -46.287 1.00 77.69 291 VAL A CA 1
ATOM 2294 C C . VAL A 1 291 ? 35.285 -22.776 -45.006 1.00 77.69 291 VAL A C 1
ATOM 2296 O O . VAL A 1 291 ? 36.325 -22.120 -45.074 1.00 77.69 291 VAL A O 1
ATOM 2299 N N . PHE A 1 292 ? 34.760 -23.140 -43.833 1.00 77.50 292 PHE A N 1
ATOM 2300 C CA . PHE A 1 292 ? 35.270 -22.684 -42.536 1.00 77.50 292 PHE A CA 1
ATOM 2301 C C . PHE A 1 292 ? 36.263 -23.686 -41.922 1.00 77.50 292 PHE A C 1
ATOM 2303 O O . PHE A 1 292 ? 36.003 -24.295 -40.886 1.00 77.50 292 PHE A O 1
ATOM 2310 N N . ASN A 1 293 ? 37.430 -23.845 -42.556 1.00 76.12 293 ASN A N 1
ATOM 2311 C CA . ASN A 1 293 ? 38.531 -24.694 -42.072 1.00 76.12 293 ASN A CA 1
ATOM 2312 C C . ASN A 1 293 ? 39.804 -23.904 -41.723 1.00 76.12 293 ASN A C 1
ATOM 2314 O O . ASN A 1 293 ? 39.900 -22.697 -41.930 1.00 76.12 293 ASN A O 1
ATOM 2318 N N . GLU A 1 294 ? 40.815 -24.619 -41.221 1.00 69.75 294 GLU A N 1
ATOM 2319 C CA . GLU A 1 294 ? 42.135 -24.085 -40.848 1.00 69.75 294 GLU A CA 1
ATOM 2320 C C . GLU A 1 294 ? 42.934 -23.471 -42.013 1.00 69.75 294 GLU A C 1
ATOM 2322 O O . GLU A 1 294 ? 44.021 -22.957 -41.787 1.00 69.75 294 GLU A O 1
ATOM 2327 N N . GLN A 1 295 ? 42.451 -23.546 -43.258 1.00 71.06 295 GLN A N 1
ATOM 2328 C CA . GLN A 1 295 ? 43.101 -22.924 -44.418 1.00 71.06 295 GLN A CA 1
ATOM 2329 C C . GLN A 1 295 ? 42.446 -21.597 -44.827 1.00 71.06 295 GLN A C 1
ATOM 2331 O O . GLN A 1 295 ? 42.902 -20.971 -45.788 1.00 71.06 295 GLN A O 1
ATOM 2336 N N . LEU A 1 296 ? 41.367 -21.175 -44.157 1.00 74.31 296 LEU A N 1
ATOM 2337 C CA . LEU A 1 296 ? 40.632 -19.961 -44.518 1.00 74.31 296 LEU A CA 1
ATOM 2338 C C . LEU A 1 296 ? 41.488 -18.694 -44.358 1.00 74.31 296 LEU A C 1
ATOM 2340 O O . LEU A 1 296 ? 41.414 -17.797 -45.195 1.00 74.31 296 LEU A O 1
ATOM 2344 N N . ASP A 1 297 ? 42.350 -18.660 -43.343 1.00 72.94 297 ASP A N 1
ATOM 2345 C CA . ASP A 1 297 ? 43.320 -17.588 -43.069 1.00 72.94 297 ASP A CA 1
ATOM 2346 C C . ASP A 1 297 ? 44.346 -17.390 -44.201 1.00 72.94 297 ASP A C 1
ATOM 2348 O O . ASP A 1 297 ? 44.850 -16.288 -44.422 1.00 72.94 297 ASP A O 1
ATOM 2352 N N . LYS A 1 298 ? 44.637 -18.452 -44.961 1.00 74.25 298 LYS A N 1
ATOM 2353 C CA . LYS A 1 298 ? 45.526 -18.413 -46.131 1.00 74.25 298 LYS A CA 1
ATOM 2354 C C . LYS A 1 298 ? 44.822 -17.908 -47.386 1.00 74.25 298 LYS A C 1
ATOM 2356 O O . LYS A 1 298 ? 45.473 -17.318 -48.244 1.00 74.25 298 LYS A O 1
ATOM 2361 N N . ARG A 1 299 ? 43.514 -18.157 -47.516 1.00 78.69 299 ARG A N 1
ATOM 2362 C CA . ARG A 1 299 ? 42.696 -17.725 -48.670 1.00 78.69 299 ARG A CA 1
ATOM 2363 C C . ARG A 1 299 ? 42.257 -16.271 -48.534 1.00 78.69 299 ARG A C 1
ATOM 2365 O O . ARG A 1 299 ? 42.163 -15.548 -49.521 1.00 78.69 299 ARG A O 1
ATOM 2372 N N . LEU A 1 300 ? 42.010 -15.845 -47.303 1.00 80.12 300 LEU A N 1
ATOM 2373 C CA . LEU A 1 300 ? 41.477 -14.542 -46.960 1.00 80.12 300 LEU A CA 1
ATOM 2374 C C . LEU A 1 300 ? 42.440 -13.945 -45.929 1.00 80.12 300 LEU A C 1
ATOM 2376 O O . LEU A 1 300 ? 42.466 -14.398 -44.795 1.00 80.12 300 LEU A O 1
ATOM 2380 N N . THR A 1 301 ? 43.293 -12.999 -46.337 1.00 77.88 301 THR A N 1
ATOM 2381 C CA . THR A 1 301 ? 44.421 -12.516 -45.515 1.00 77.88 301 THR A CA 1
ATOM 2382 C C . THR A 1 301 ? 44.199 -11.107 -44.955 1.00 77.88 301 THR A C 1
ATOM 2384 O O . THR A 1 301 ? 43.494 -10.272 -45.535 1.00 77.88 301 THR A O 1
ATOM 2387 N N . GLY A 1 302 ? 44.828 -10.823 -43.809 1.00 82.25 302 GLY A N 1
ATOM 2388 C CA . GLY A 1 302 ? 44.831 -9.504 -43.167 1.00 82.25 302 GLY A CA 1
ATOM 2389 C C . GLY A 1 302 ? 43.439 -9.034 -42.734 1.00 82.25 302 GLY A C 1
ATOM 2390 O O . GLY A 1 302 ? 42.623 -9.821 -42.263 1.00 82.25 302 GLY A O 1
ATOM 2391 N N . LYS A 1 303 ? 43.134 -7.747 -42.952 1.00 82.12 303 LYS A N 1
ATOM 2392 C CA . LYS A 1 303 ? 41.892 -7.100 -42.478 1.00 82.12 303 LYS A CA 1
ATOM 2393 C C . LYS A 1 303 ? 40.595 -7.775 -42.939 1.00 82.12 303 LYS A C 1
ATOM 2395 O O . LYS A 1 303 ? 39.572 -7.640 -42.273 1.00 82.12 303 LYS A O 1
ATOM 2400 N N . LYS A 1 304 ? 40.603 -8.471 -44.083 1.00 85.00 304 LYS A N 1
ATOM 2401 C CA . LYS A 1 304 ? 39.411 -9.188 -44.560 1.00 85.00 304 LYS A CA 1
ATOM 2402 C C . LYS A 1 304 ? 39.091 -10.385 -43.657 1.00 85.00 304 LYS A C 1
ATOM 2404 O O . LYS A 1 304 ? 37.916 -10.658 -43.426 1.00 85.00 304 LYS A O 1
ATOM 2409 N N . PHE A 1 305 ? 40.116 -11.058 -43.127 1.00 83.44 305 PHE A N 1
ATOM 2410 C CA . PHE A 1 305 ? 39.952 -12.216 -42.245 1.00 83.44 305 PHE A CA 1
ATOM 2411 C C . PHE A 1 305 ? 39.411 -11.786 -40.889 1.00 83.44 305 PHE A C 1
ATOM 2413 O O . PHE A 1 305 ? 38.412 -12.330 -40.426 1.00 83.44 305 PHE A O 1
ATOM 2420 N N . ASP A 1 306 ? 40.005 -10.733 -40.324 1.00 82.44 306 ASP A N 1
ATOM 2421 C CA . ASP A 1 306 ? 39.572 -10.132 -39.060 1.00 82.44 306 ASP A CA 1
ATOM 2422 C C . ASP A 1 306 ? 38.107 -9.676 -39.138 1.00 82.44 306 ASP A C 1
ATOM 2424 O O . ASP A 1 306 ? 37.313 -9.910 -38.225 1.00 82.44 306 ASP A O 1
ATOM 2428 N N . ARG A 1 307 ? 37.712 -9.087 -40.277 1.00 86.69 307 ARG A N 1
ATOM 2429 C CA . ARG A 1 307 ? 36.321 -8.721 -40.562 1.00 86.69 307 ARG A CA 1
ATOM 2430 C C . ARG A 1 307 ? 35.396 -9.938 -40.576 1.00 86.69 307 ARG A C 1
ATOM 2432 O O . ARG A 1 307 ? 34.355 -9.900 -39.923 1.00 86.69 307 ARG A O 1
ATOM 2439 N N . LEU A 1 308 ? 35.755 -11.003 -41.295 1.00 86.38 308 LEU A N 1
ATOM 2440 C CA . LEU A 1 308 ? 34.957 -12.232 -41.362 1.00 86.38 308 LEU A CA 1
ATOM 2441 C C . LEU A 1 308 ? 34.801 -12.874 -39.976 1.00 86.38 308 LEU A C 1
ATOM 2443 O O . LEU A 1 308 ? 33.686 -13.225 -39.589 1.00 86.38 308 LEU A O 1
ATOM 2447 N N . GLN A 1 309 ? 35.887 -12.959 -39.203 1.00 80.94 309 GLN A N 1
ATOM 2448 C CA . GLN A 1 309 ? 35.867 -13.494 -37.842 1.00 80.94 309 GLN A CA 1
ATOM 2449 C C . GLN A 1 309 ? 34.972 -12.653 -36.919 1.00 80.94 309 GLN A C 1
ATOM 2451 O O . GLN A 1 309 ? 34.179 -13.208 -36.156 1.00 80.94 309 GLN A O 1
ATOM 2456 N N . GLY A 1 310 ? 35.042 -11.323 -37.020 1.00 81.19 310 GLY A N 1
ATOM 2457 C CA . GLY A 1 310 ? 34.186 -10.417 -36.255 1.00 81.19 310 GLY A CA 1
ATOM 2458 C C . GLY A 1 310 ? 32.699 -10.563 -36.598 1.00 81.19 310 GLY A C 1
ATOM 2459 O O . GLY A 1 310 ? 31.868 -10.663 -35.695 1.00 81.19 310 GLY A O 1
ATOM 2460 N N . ILE A 1 311 ? 32.352 -10.638 -37.891 1.00 86.88 311 ILE A N 1
ATOM 2461 C CA . ILE A 1 311 ? 30.961 -10.838 -38.342 1.00 86.88 311 ILE A CA 1
ATOM 2462 C C . ILE A 1 311 ? 30.418 -12.183 -37.841 1.00 86.88 311 ILE A C 1
ATOM 2464 O O . ILE A 1 311 ? 29.294 -12.243 -37.330 1.00 86.88 311 ILE A O 1
ATOM 2468 N N . TYR A 1 312 ? 31.225 -13.244 -37.935 1.00 82.75 312 TYR A N 1
ATOM 2469 C CA . TYR A 1 312 ? 30.880 -14.566 -37.416 1.00 82.75 312 TYR A CA 1
ATOM 2470 C C . TYR A 1 312 ? 30.606 -14.526 -35.907 1.00 82.75 312 TYR A C 1
ATOM 2472 O O . TYR A 1 312 ? 29.528 -14.922 -35.455 1.00 82.75 312 TYR A O 1
ATOM 2480 N N . GLY A 1 313 ? 31.552 -13.981 -35.134 1.00 77.81 313 GLY A N 1
ATOM 2481 C CA . GLY A 1 313 ? 31.464 -13.891 -33.677 1.00 77.81 313 GLY A CA 1
ATOM 2482 C C . GLY A 1 313 ? 30.242 -13.102 -33.201 1.00 77.81 313 GLY A C 1
ATOM 2483 O O . GLY A 1 313 ? 29.506 -13.578 -32.334 1.00 77.81 313 GLY A O 1
ATOM 2484 N N . ASN A 1 314 ? 29.965 -11.943 -33.811 1.00 81.62 314 ASN A N 1
ATOM 2485 C CA . ASN A 1 314 ? 28.801 -11.118 -33.467 1.00 81.62 314 ASN A CA 1
ATOM 2486 C C . ASN A 1 314 ? 27.481 -11.839 -33.769 1.00 81.62 314 ASN A C 1
ATOM 2488 O O . ASN A 1 314 ? 26.554 -11.816 -32.955 1.00 81.62 314 ASN A O 1
ATOM 2492 N N . THR A 1 315 ? 27.397 -12.518 -34.917 1.00 85.69 315 THR A N 1
ATOM 2493 C CA . THR A 1 315 ? 26.195 -13.266 -35.312 1.00 85.69 315 THR A CA 1
ATOM 2494 C C . THR A 1 315 ? 25.966 -14.454 -34.368 1.00 85.69 315 THR A C 1
ATOM 2496 O O . THR A 1 315 ? 24.840 -14.679 -33.918 1.00 85.69 315 THR A O 1
ATOM 2499 N N . ALA A 1 316 ? 27.031 -15.174 -33.990 1.00 80.56 316 ALA A N 1
ATOM 2500 C CA . ALA A 1 316 ? 26.962 -16.305 -33.060 1.00 80.56 316 ALA A CA 1
ATOM 2501 C C . ALA A 1 316 ? 26.508 -15.863 -31.667 1.00 80.56 316 ALA A C 1
ATOM 2503 O O . ALA A 1 316 ? 25.606 -16.471 -31.085 1.00 80.56 316 ALA A O 1
ATOM 2504 N N . ALA A 1 317 ? 27.081 -14.767 -31.165 1.00 79.56 317 ALA A N 1
ATOM 2505 C CA . ALA A 1 317 ? 26.701 -14.181 -29.887 1.00 79.56 317 ALA A CA 1
ATOM 2506 C C . ALA A 1 317 ? 25.228 -13.743 -29.875 1.00 79.56 317 ALA A C 1
ATOM 2508 O O . ALA A 1 317 ? 24.518 -14.012 -28.906 1.00 79.56 317 ALA A O 1
ATOM 2509 N N . ASN A 1 318 ? 24.739 -13.131 -30.959 1.00 84.81 318 ASN A N 1
ATOM 2510 C CA . ASN A 1 318 ? 23.348 -12.689 -31.049 1.00 84.81 318 ASN A CA 1
ATOM 2511 C C . ASN A 1 318 ? 22.352 -13.870 -31.017 1.00 84.81 318 ASN A C 1
ATOM 2513 O O . ASN A 1 318 ? 21.386 -13.854 -30.249 1.00 84.81 318 ASN A O 1
ATOM 2517 N N . ILE A 1 319 ? 22.620 -14.941 -31.778 1.00 86.69 319 ILE A N 1
ATOM 2518 C CA . ILE A 1 319 ? 21.795 -16.165 -31.758 1.00 86.69 319 ILE A CA 1
ATOM 2519 C C . ILE A 1 319 ? 21.817 -16.824 -30.371 1.00 86.69 319 ILE A C 1
ATOM 2521 O O . ILE A 1 319 ? 20.764 -17.218 -29.857 1.00 86.69 319 ILE A O 1
ATOM 2525 N N . ALA A 1 320 ? 22.996 -16.929 -29.748 1.00 83.00 320 ALA A N 1
ATOM 2526 C CA . ALA A 1 320 ? 23.149 -17.522 -28.422 1.00 83.00 320 ALA A CA 1
ATOM 2527 C C . ALA A 1 320 ? 22.344 -16.756 -27.358 1.00 83.00 320 ALA A C 1
ATOM 2529 O O . ALA A 1 320 ? 21.540 -17.369 -26.654 1.00 83.00 320 ALA A O 1
ATOM 2530 N N . ARG A 1 321 ? 22.478 -15.421 -27.303 1.00 83.50 321 ARG A N 1
ATOM 2531 C CA . ARG A 1 321 ? 21.732 -14.554 -26.369 1.00 83.50 321 ARG A CA 1
ATOM 2532 C C . ARG A 1 321 ? 20.220 -14.686 -26.548 1.00 83.50 321 ARG A C 1
ATOM 2534 O O . ARG A 1 321 ? 19.487 -14.820 -25.567 1.00 83.50 321 ARG A O 1
ATOM 2541 N N . PHE A 1 322 ? 19.736 -14.686 -27.792 1.00 88.50 322 PHE A N 1
ATOM 2542 C CA . PHE A 1 322 ? 18.310 -14.861 -28.073 1.00 88.50 322 PHE A CA 1
ATOM 2543 C C . PHE A 1 322 ? 17.782 -16.211 -27.572 1.00 88.50 322 PHE A C 1
ATOM 2545 O O . PHE A 1 322 ? 16.754 -16.262 -26.890 1.00 88.50 322 PHE A O 1
ATOM 2552 N N . ASN A 1 323 ? 18.487 -17.302 -27.881 1.00 89.94 323 ASN A N 1
ATOM 2553 C CA . ASN A 1 323 ? 18.092 -18.638 -27.444 1.00 89.94 323 ASN A CA 1
ATOM 2554 C C . ASN A 1 323 ? 18.149 -18.785 -25.920 1.00 89.94 323 ASN A C 1
ATOM 2556 O O . ASN A 1 323 ? 17.272 -19.432 -25.347 1.00 89.94 323 ASN A O 1
ATOM 2560 N N . GLU A 1 324 ? 19.128 -18.159 -25.265 1.00 86.81 324 GLU A N 1
ATOM 2561 C CA . GLU A 1 324 ? 19.230 -18.139 -23.810 1.00 86.81 324 GLU A CA 1
ATOM 2562 C C . GLU A 1 324 ? 17.989 -17.490 -23.188 1.00 86.81 324 GLU A C 1
ATOM 2564 O O . GLU A 1 324 ? 17.295 -18.147 -22.412 1.00 86.81 324 GLU A O 1
ATOM 2569 N N . VAL A 1 325 ? 17.641 -16.260 -23.589 1.00 86.25 325 VAL A N 1
ATOM 2570 C CA . VAL A 1 325 ? 16.449 -15.545 -23.089 1.00 86.25 325 VAL A CA 1
ATOM 2571 C C . VAL A 1 325 ? 15.175 -16.349 -23.346 1.00 86.25 325 VAL A C 1
ATOM 2573 O O . VAL A 1 325 ? 14.371 -16.550 -22.441 1.00 86.25 325 VAL A O 1
ATOM 2576 N N . ARG A 1 326 ? 15.018 -16.882 -24.561 1.00 91.75 326 ARG A N 1
ATOM 2577 C CA . ARG A 1 326 ? 13.888 -17.737 -24.946 1.00 91.75 326 ARG A CA 1
ATOM 2578 C C . ARG A 1 326 ? 13.771 -18.994 -24.071 1.00 91.75 326 ARG A C 1
ATOM 2580 O O . ARG A 1 326 ? 12.669 -19.502 -23.888 1.00 91.75 326 ARG A O 1
ATOM 2587 N N . SER A 1 327 ? 14.884 -19.542 -23.587 1.00 90.62 327 SER A N 1
ATOM 2588 C CA . SER A 1 327 ? 14.918 -20.817 -22.852 1.00 90.62 327 SER A CA 1
ATOM 2589 C C . SER A 1 327 ? 14.641 -20.701 -21.347 1.00 90.62 327 SER A C 1
ATOM 2591 O O . SER A 1 327 ? 14.444 -21.729 -20.689 1.00 90.62 327 SER A O 1
ATOM 2593 N N . ARG A 1 328 ? 14.601 -19.478 -20.803 1.00 89.56 328 ARG A N 1
ATOM 2594 C CA . ARG A 1 328 ? 14.338 -19.203 -19.382 1.00 89.56 328 ARG A CA 1
ATOM 2595 C C . ARG A 1 328 ? 12.865 -19.424 -19.025 1.00 89.56 328 ARG A C 1
ATOM 2597 O O . ARG A 1 328 ? 11.998 -19.528 -19.891 1.00 89.56 328 ARG A O 1
ATOM 2604 N N . PHE A 1 329 ? 12.583 -19.573 -17.733 1.00 86.81 329 PHE A N 1
ATOM 2605 C CA . PHE A 1 329 ? 11.208 -19.601 -17.243 1.00 86.81 329 PHE A CA 1
ATOM 2606 C C . PHE A 1 329 ? 10.711 -18.164 -17.022 1.00 86.81 329 PHE A C 1
ATOM 2608 O O . PHE A 1 329 ? 11.398 -17.427 -16.311 1.00 86.81 329 PHE A O 1
ATOM 2615 N N . PRO A 1 330 ? 9.504 -17.801 -17.507 1.00 91.12 330 PRO A N 1
ATOM 2616 C CA . PRO A 1 330 ? 8.493 -18.624 -18.184 1.00 91.12 330 PRO A CA 1
ATOM 2617 C C . PRO A 1 330 ? 8.533 -18.563 -19.728 1.00 91.12 330 PRO A C 1
ATOM 2619 O O . PRO A 1 330 ? 7.705 -19.212 -20.377 1.00 91.12 330 PRO A O 1
ATOM 2622 N N . GLU A 1 331 ? 9.469 -17.822 -20.332 1.00 91.38 331 GLU A N 1
ATOM 2623 C CA . GLU A 1 331 ? 9.603 -17.609 -21.783 1.00 91.38 331 GLU A CA 1
ATOM 2624 C C . GLU A 1 331 ? 9.605 -18.923 -22.569 1.00 91.38 331 GLU A C 1
ATOM 2626 O O . GLU A 1 331 ? 8.958 -19.022 -23.609 1.00 91.38 331 GLU A O 1
ATOM 2631 N N . ARG A 1 332 ? 10.244 -19.968 -22.039 1.00 93.44 332 ARG A N 1
ATOM 2632 C CA . ARG A 1 332 ? 10.309 -21.303 -22.647 1.00 93.44 332 ARG A CA 1
ATOM 2633 C C . ARG A 1 332 ? 8.934 -21.873 -22.979 1.00 93.44 332 ARG A C 1
ATOM 2635 O O . ARG A 1 332 ? 8.777 -22.543 -23.999 1.00 93.44 332 ARG A O 1
ATOM 2642 N N . HIS A 1 333 ? 7.955 -21.633 -22.112 1.00 92.75 333 HIS A N 1
ATOM 2643 C CA . HIS A 1 333 ? 6.599 -22.154 -22.264 1.00 92.75 333 HIS A CA 1
ATOM 2644 C C . HIS A 1 333 ? 5.705 -21.218 -23.079 1.00 92.75 333 HIS A C 1
ATOM 2646 O O . HIS A 1 333 ? 4.805 -21.689 -23.772 1.00 92.75 333 HIS A O 1
ATOM 2652 N N . LEU A 1 334 ? 5.961 -19.909 -23.028 1.00 93.69 334 LEU A N 1
ATOM 2653 C CA . LEU A 1 334 ? 5.141 -18.896 -23.695 1.00 93.69 334 LEU A CA 1
ATOM 2654 C C . LEU A 1 334 ? 5.603 -18.592 -25.129 1.00 93.69 334 LEU A C 1
ATOM 2656 O O . LEU A 1 334 ? 4.775 -18.320 -25.995 1.00 93.69 334 LEU A O 1
ATOM 2660 N N . ALA A 1 335 ? 6.898 -18.711 -25.429 1.00 93.62 335 ALA A N 1
ATOM 2661 C CA . ALA A 1 335 ? 7.455 -18.448 -26.755 1.00 93.62 335 ALA A CA 1
ATOM 2662 C C . ALA A 1 335 ? 6.777 -19.251 -27.887 1.00 93.62 335 ALA A C 1
ATOM 2664 O O . ALA A 1 335 ? 6.490 -18.649 -28.924 1.00 93.62 335 ALA A O 1
ATOM 2665 N N . PRO A 1 336 ? 6.454 -20.557 -27.725 1.00 93.31 336 PRO A N 1
ATOM 2666 C CA . PRO A 1 336 ? 5.707 -21.302 -28.739 1.00 93.31 336 PRO A CA 1
ATOM 2667 C C . PRO A 1 336 ? 4.303 -20.740 -28.992 1.00 93.31 336 PRO A C 1
ATOM 2669 O O . PRO A 1 336 ? 3.870 -20.691 -30.140 1.00 93.31 336 PRO A O 1
ATOM 2672 N N . ILE A 1 337 ? 3.618 -20.276 -27.940 1.00 93.88 337 ILE A N 1
ATOM 2673 C CA . ILE A 1 337 ? 2.282 -19.663 -28.032 1.00 93.88 337 ILE A CA 1
ATOM 2674 C C . ILE A 1 337 ? 2.357 -18.351 -28.821 1.00 93.88 337 ILE A C 1
ATOM 2676 O O . ILE A 1 337 ? 1.471 -18.047 -29.613 1.00 93.88 337 ILE A O 1
ATOM 2680 N N . PHE A 1 338 ? 3.450 -17.603 -28.662 1.00 93.50 338 PHE A N 1
ATOM 2681 C CA . PHE A 1 338 ? 3.710 -16.373 -29.411 1.00 93.50 338 PHE A CA 1
ATOM 2682 C C . PHE A 1 338 ? 4.233 -16.609 -30.838 1.00 93.50 338 PHE A C 1
ATOM 2684 O O . PHE A 1 338 ? 4.545 -15.647 -31.534 1.00 93.50 338 PHE A O 1
ATOM 2691 N N . GLY A 1 339 ? 4.362 -17.864 -31.285 1.00 92.88 339 GLY A N 1
ATOM 2692 C CA . GLY A 1 339 ? 4.887 -18.197 -32.613 1.00 92.88 339 GLY A CA 1
ATOM 2693 C C . GLY A 1 339 ? 6.390 -17.945 -32.774 1.00 92.88 339 GLY A C 1
ATOM 2694 O O . GLY A 1 339 ? 6.921 -18.031 -33.880 1.00 92.88 339 GLY A O 1
ATOM 2695 N N . VAL A 1 340 ? 7.098 -17.664 -31.681 1.00 93.44 340 VAL A N 1
ATOM 2696 C CA . VAL A 1 340 ? 8.545 -17.462 -31.691 1.00 93.44 340 VAL A CA 1
ATOM 2697 C C . VAL A 1 340 ? 9.197 -18.841 -31.662 1.00 93.44 340 VAL A C 1
ATOM 2699 O O . VAL A 1 340 ? 8.877 -19.663 -30.795 1.00 93.44 340 VAL A O 1
ATOM 2702 N N . LYS A 1 341 ? 10.130 -19.127 -32.578 1.00 92.75 341 LYS A N 1
ATOM 2703 C CA . LYS A 1 341 ? 10.889 -20.394 -32.637 1.00 92.75 341 LYS A CA 1
ATOM 2704 C C . LYS A 1 341 ? 12.353 -20.180 -32.247 1.00 92.75 341 LYS A C 1
ATOM 2706 O O . LYS A 1 341 ? 12.831 -19.054 -32.187 1.00 92.75 341 LYS A O 1
ATOM 2711 N N . GLY A 1 342 ? 13.012 -21.262 -31.834 1.00 90.25 342 GLY A N 1
ATOM 2712 C CA . GLY A 1 342 ? 14.440 -21.233 -31.528 1.00 90.25 342 GLY A CA 1
ATOM 2713 C C . GLY A 1 342 ? 15.206 -21.184 -32.837 1.00 90.25 342 GLY A C 1
ATOM 2714 O O . GLY A 1 342 ? 14.764 -21.789 -33.815 1.00 90.25 342 GLY A O 1
ATOM 2715 N N . ILE A 1 343 ? 16.318 -20.463 -32.854 1.00 89.75 343 ILE A N 1
ATOM 2716 C CA . ILE A 1 343 ? 17.172 -20.373 -34.038 1.00 89.75 343 ILE A CA 1
ATOM 2717 C C . ILE A 1 343 ? 18.302 -21.391 -33.849 1.00 89.75 343 ILE A C 1
ATOM 2719 O O . ILE A 1 343 ? 18.868 -21.433 -32.756 1.00 89.75 343 ILE A O 1
ATOM 2723 N N . PRO A 1 344 ? 18.621 -22.242 -34.841 1.00 86.62 344 PRO A N 1
ATOM 2724 C CA . PRO A 1 344 ? 19.756 -23.154 -34.734 1.00 86.62 344 PRO A CA 1
ATOM 2725 C C . PRO A 1 344 ? 21.027 -22.391 -34.345 1.00 86.62 344 PRO A C 1
ATOM 2727 O O . PRO A 1 344 ? 21.331 -21.353 -34.930 1.00 86.62 344 PRO A O 1
ATOM 2730 N N . GLY A 1 345 ? 21.731 -22.869 -33.316 1.00 78.94 345 GLY A N 1
ATOM 2731 C CA . GLY A 1 345 ? 23.028 -22.306 -32.942 1.00 78.94 345 GLY A CA 1
ATOM 2732 C C . GLY A 1 345 ? 24.060 -22.553 -34.042 1.00 78.94 345 GLY A C 1
ATOM 2733 O O . GLY A 1 345 ? 23.932 -23.521 -34.782 1.00 78.94 345 GLY A O 1
ATOM 2734 N N . MET A 1 346 ? 25.071 -21.693 -34.134 1.00 75.19 346 MET A N 1
ATOM 2735 C CA . MET A 1 346 ? 26.201 -21.879 -35.053 1.00 75.19 346 MET A CA 1
ATOM 2736 C C . MET A 1 346 ? 27.339 -22.577 -34.306 1.00 75.19 346 MET A C 1
ATOM 2738 O O . MET A 1 346 ? 27.636 -22.203 -33.164 1.00 75.19 346 MET A O 1
ATOM 2742 N N . ALA A 1 347 ? 27.953 -23.607 -34.898 1.00 59.97 347 ALA A N 1
ATOM 2743 C CA . ALA A 1 347 ? 29.039 -24.330 -34.253 1.00 59.97 347 ALA A CA 1
ATOM 2744 C C . ALA A 1 347 ? 30.258 -23.412 -34.126 1.00 59.97 347 ALA A C 1
ATOM 2746 O O . ALA A 1 347 ? 30.884 -23.019 -35.104 1.00 59.97 347 ALA A O 1
ATOM 2747 N N . LEU A 1 348 ? 30.623 -23.049 -32.901 1.00 54.75 348 LEU A N 1
ATOM 2748 C CA . LEU A 1 348 ? 31.846 -22.302 -32.628 1.00 54.75 348 LEU A CA 1
ATOM 2749 C C . LEU A 1 348 ? 33.058 -23.179 -32.960 1.00 54.75 348 LEU A C 1
ATOM 2751 O O . LEU A 1 348 ? 33.601 -23.859 -32.090 1.00 54.75 348 LEU A O 1
ATOM 2755 N N . ALA A 1 349 ? 33.487 -23.196 -34.222 1.00 49.78 349 ALA A N 1
ATOM 2756 C CA . ALA A 1 349 ? 34.802 -23.702 -34.571 1.00 49.78 349 ALA A CA 1
ATOM 2757 C C . ALA A 1 349 ? 35.816 -22.970 -33.677 1.00 49.78 349 ALA A C 1
ATOM 2759 O O . ALA A 1 349 ? 35.757 -21.749 -33.537 1.00 49.78 349 ALA A O 1
ATOM 2760 N N . LYS A 1 350 ? 36.703 -23.712 -32.998 1.00 50.06 350 LYS A N 1
ATOM 2761 C CA . LYS A 1 350 ? 37.610 -23.156 -31.972 1.00 50.06 350 LYS A CA 1
ATOM 2762 C C . LYS A 1 350 ? 38.454 -21.975 -32.484 1.00 50.06 350 LYS A C 1
ATOM 2764 O O . LYS A 1 350 ? 38.851 -21.140 -31.682 1.00 50.06 350 LYS A O 1
ATOM 2769 N N . SER A 1 351 ? 38.686 -21.892 -33.797 1.00 50.94 351 SER A N 1
ATOM 2770 C CA . SER A 1 351 ? 39.367 -20.794 -34.501 1.00 50.94 351 SER A CA 1
ATOM 2771 C C . SER A 1 351 ? 38.530 -19.510 -34.662 1.00 50.94 351 SER A C 1
ATOM 2773 O O . SER A 1 351 ? 39.092 -18.435 -34.855 1.00 50.94 351 SER A O 1
ATOM 2775 N N . PHE A 1 352 ? 37.202 -19.595 -34.557 1.00 53.91 352 PHE A N 1
ATOM 2776 C CA . PHE A 1 352 ? 36.244 -18.492 -34.730 1.00 53.91 352 PHE A CA 1
ATOM 2777 C C . PHE A 1 352 ? 35.436 -18.200 -33.452 1.00 53.91 352 PHE A C 1
ATOM 2779 O O . PHE A 1 352 ? 34.391 -17.551 -33.510 1.00 53.91 352 PHE A O 1
ATOM 2786 N N . ALA A 1 353 ? 35.892 -18.695 -32.295 1.00 51.88 353 ALA A N 1
ATOM 2787 C CA . ALA A 1 353 ? 35.255 -18.419 -31.012 1.00 51.88 353 ALA A CA 1
ATOM 2788 C C . ALA A 1 353 ? 35.189 -16.898 -30.741 1.00 51.88 353 ALA A C 1
ATOM 2790 O O . ALA A 1 353 ? 36.125 -16.191 -31.121 1.00 51.88 353 ALA A O 1
ATOM 2791 N N . PRO A 1 354 ? 34.111 -16.368 -30.119 1.00 52.72 354 PRO A N 1
ATOM 2792 C CA . PRO A 1 354 ? 33.974 -14.944 -29.847 1.00 52.72 354 PRO A CA 1
ATOM 2793 C C . PRO A 1 354 ? 35.192 -14.477 -29.063 1.00 52.72 354 PRO A C 1
ATOM 2795 O O . PRO A 1 354 ? 35.648 -15.159 -28.142 1.00 52.72 354 PRO A O 1
ATOM 2798 N N . GLN A 1 355 ? 35.731 -13.327 -29.459 1.00 50.81 355 GLN A N 1
ATOM 2799 C CA . GLN A 1 355 ? 37.032 -12.854 -28.994 1.00 50.81 355 GLN A CA 1
ATOM 2800 C C . GLN A 1 355 ? 37.049 -12.560 -27.479 1.00 50.81 355 GLN A C 1
ATOM 2802 O O . GLN A 1 355 ? 38.127 -12.437 -26.900 1.00 50.81 355 GLN A O 1
ATOM 2807 N N . SER A 1 356 ? 35.889 -12.495 -26.805 1.00 53.62 356 SER A N 1
ATOM 2808 C CA . SER A 1 356 ? 35.807 -12.376 -25.345 1.00 53.62 356 SER A CA 1
ATOM 2809 C C . SER A 1 356 ? 34.526 -12.977 -24.737 1.00 53.62 356 SER A C 1
ATOM 2811 O O . SER A 1 356 ? 33.458 -12.989 -25.349 1.00 53.62 356 SER A O 1
ATOM 2813 N N . ALA A 1 357 ? 34.606 -13.418 -23.472 1.00 49.69 357 ALA A N 1
ATOM 2814 C CA . ALA A 1 357 ? 33.440 -13.799 -22.655 1.00 49.69 357 ALA A CA 1
ATOM 2815 C C . ALA A 1 357 ? 32.431 -12.640 -22.475 1.00 49.69 357 ALA A C 1
ATOM 2817 O O . ALA A 1 357 ? 31.248 -12.860 -22.218 1.00 49.69 357 ALA A O 1
ATOM 2818 N N . GLU A 1 358 ? 32.894 -11.404 -22.662 1.00 51.91 358 GLU A N 1
ATOM 2819 C CA . GLU A 1 358 ? 32.119 -10.167 -22.569 1.00 51.91 358 GLU A CA 1
ATOM 2820 C C . GLU A 1 358 ? 31.145 -9.983 -23.748 1.00 51.91 358 GLU A C 1
ATOM 2822 O O . GLU A 1 358 ? 30.032 -9.497 -23.561 1.00 51.91 358 GLU A O 1
ATOM 2827 N N . GLN A 1 359 ? 31.493 -10.467 -24.949 1.00 56.75 359 GLN A N 1
ATOM 2828 C CA . GLN A 1 359 ? 30.572 -10.494 -26.096 1.00 56.75 359 GLN A CA 1
ATOM 2829 C C . GLN A 1 359 ? 29.398 -11.464 -25.887 1.00 56.75 359 GLN A C 1
ATOM 2831 O O . GLN A 1 359 ? 28.319 -11.266 -26.446 1.00 56.75 359 GLN A O 1
ATOM 2836 N N . LEU A 1 360 ? 29.557 -12.485 -25.043 1.00 57.28 360 LEU A N 1
ATOM 2837 C CA . LEU A 1 360 ? 28.512 -13.474 -24.764 1.00 57.28 360 LEU A CA 1
ATOM 2838 C C . LEU A 1 360 ? 27.612 -13.079 -23.584 1.00 57.28 360 LEU A C 1
ATOM 2840 O O . LEU A 1 360 ? 26.418 -13.366 -23.623 1.00 57.28 360 LEU A O 1
ATOM 2844 N N . ALA A 1 361 ? 28.144 -12.392 -22.571 1.00 60.16 361 ALA A N 1
ATOM 2845 C CA . ALA A 1 361 ? 27.406 -12.076 -21.351 1.00 60.16 361 ALA A CA 1
ATOM 2846 C C . ALA A 1 361 ? 26.472 -10.861 -21.504 1.00 60.16 361 ALA A C 1
ATOM 2848 O O . ALA A 1 361 ? 26.878 -9.785 -21.944 1.00 60.16 361 ALA A O 1
ATOM 2849 N N . ILE A 1 362 ? 25.217 -11.010 -21.072 1.00 64.81 362 ILE A N 1
ATOM 2850 C CA . ILE A 1 362 ? 24.320 -9.877 -20.824 1.00 64.81 362 ILE A CA 1
ATOM 2851 C C . ILE A 1 362 ? 24.757 -9.242 -19.499 1.00 64.81 362 ILE A C 1
ATOM 2853 O O . ILE A 1 362 ? 24.509 -9.805 -18.433 1.00 64.81 362 ILE A O 1
ATOM 2857 N N . GLN A 1 363 ? 25.448 -8.101 -19.552 1.00 67.44 363 GLN A N 1
ATOM 2858 C CA . GLN A 1 363 ? 25.812 -7.364 -18.341 1.00 67.44 363 GLN A CA 1
ATOM 2859 C C . GLN A 1 363 ? 24.564 -6.694 -17.755 1.00 67.44 363 GLN A C 1
ATOM 2861 O O . GLN A 1 363 ? 23.890 -5.908 -18.427 1.00 67.44 363 GLN A O 1
ATOM 2866 N N . SER A 1 364 ? 24.255 -7.019 -16.502 1.00 69.38 364 SER A N 1
ATOM 2867 C CA . SER A 1 364 ? 23.149 -6.428 -15.755 1.00 69.38 364 SER A CA 1
ATOM 2868 C C . SER A 1 364 ? 23.585 -5.093 -15.153 1.00 69.38 364 SER A C 1
ATOM 2870 O O . SER A 1 364 ? 24.563 -5.053 -14.404 1.00 69.38 364 SER A O 1
ATOM 2872 N N . VAL A 1 365 ? 22.857 -4.013 -15.441 1.00 76.44 365 VAL A N 1
ATOM 2873 C CA . VAL A 1 365 ? 23.160 -2.681 -14.898 1.00 76.44 365 VAL A CA 1
ATOM 2874 C C . VAL A 1 365 ? 22.077 -2.250 -13.916 1.00 76.44 365 VAL A C 1
ATOM 2876 O O . VAL A 1 365 ? 20.907 -2.112 -14.276 1.00 76.44 365 VAL A O 1
ATOM 2879 N N . SER A 1 366 ? 22.449 -2.052 -12.653 1.00 77.94 366 SER A N 1
ATOM 2880 C CA . SER A 1 366 ? 21.507 -1.616 -11.620 1.00 77.94 366 SER A CA 1
ATOM 2881 C C . SER A 1 366 ? 21.094 -0.158 -11.800 1.00 77.94 366 SER A C 1
ATOM 2883 O O . SER A 1 366 ? 21.819 0.647 -12.388 1.00 77.94 366 SER A O 1
ATOM 2885 N N . VAL A 1 367 ? 19.939 0.186 -11.236 1.00 80.38 367 VAL A N 1
ATOM 2886 C CA . VAL A 1 367 ? 19.449 1.567 -11.130 1.00 80.38 367 VAL A CA 1
ATOM 2887 C C . VAL A 1 367 ? 20.445 2.398 -10.314 1.00 80.38 367 VAL A C 1
ATOM 2889 O O . VAL A 1 367 ? 21.083 1.890 -9.387 1.00 80.38 367 VAL A O 1
ATOM 2892 N N . ASN A 1 368 ? 20.548 3.691 -10.619 1.00 84.00 368 ASN A N 1
ATOM 2893 C CA . ASN A 1 368 ? 21.260 4.665 -9.795 1.00 84.00 368 ASN A CA 1
ATOM 2894 C C . ASN A 1 368 ? 20.897 4.539 -8.295 1.00 84.00 368 ASN A C 1
ATOM 2896 O O . ASN A 1 368 ? 19.726 4.421 -7.912 1.00 84.00 368 ASN A O 1
ATOM 2900 N N . PHE A 1 369 ? 21.915 4.629 -7.435 1.00 86.19 369 PHE A N 1
ATOM 2901 C CA . PHE A 1 369 ? 21.787 4.559 -5.979 1.00 86.19 369 PHE A CA 1
ATOM 2902 C C . PHE A 1 369 ? 20.733 5.516 -5.401 1.00 86.19 369 PHE A C 1
ATOM 2904 O O . PHE A 1 369 ? 19.986 5.129 -4.503 1.00 86.19 369 PHE A O 1
ATOM 2911 N N . LEU A 1 370 ? 20.630 6.751 -5.905 1.00 88.94 370 LEU A N 1
ATOM 2912 C CA . LEU A 1 370 ? 19.676 7.726 -5.368 1.00 88.94 370 LEU A CA 1
ATOM 2913 C C . LEU A 1 370 ? 18.220 7.298 -5.613 1.00 88.94 370 LEU A C 1
ATOM 2915 O O . LEU A 1 370 ? 17.363 7.447 -4.738 1.00 88.94 370 LEU A O 1
ATOM 2919 N N . HIS A 1 371 ? 17.940 6.713 -6.778 1.00 89.75 371 HIS A N 1
ATOM 2920 C CA . HIS A 1 371 ? 16.624 6.158 -7.084 1.00 89.75 371 HIS A CA 1
ATOM 2921 C C . HIS A 1 371 ? 16.325 4.929 -6.224 1.00 89.75 371 HIS A C 1
ATOM 2923 O O . HIS A 1 371 ? 15.227 4.831 -5.678 1.00 89.75 371 HIS A O 1
ATOM 2929 N N . LEU A 1 372 ? 17.305 4.043 -6.024 1.00 90.44 372 LEU A N 1
ATOM 2930 C CA . LEU A 1 372 ? 17.179 2.900 -5.113 1.00 90.44 372 LEU A CA 1
ATOM 2931 C C . LEU A 1 372 ? 16.865 3.337 -3.681 1.00 90.44 372 LEU A C 1
ATOM 2933 O O . LEU A 1 372 ? 15.956 2.792 -3.052 1.00 90.44 372 LEU A O 1
ATOM 2937 N N . LEU A 1 373 ? 17.571 4.355 -3.185 1.00 93.50 373 LEU A N 1
ATOM 2938 C CA . LEU A 1 373 ? 17.350 4.917 -1.857 1.00 93.50 373 LEU A CA 1
ATOM 2939 C C . LEU A 1 373 ? 15.916 5.436 -1.706 1.00 93.50 373 LEU A C 1
ATOM 2941 O O . LEU A 1 373 ? 15.275 5.180 -0.686 1.00 93.50 373 LEU A O 1
ATOM 2945 N N . PHE A 1 374 ? 15.383 6.123 -2.717 1.00 92.94 374 PHE A N 1
ATOM 2946 C CA . PHE A 1 374 ? 14.001 6.586 -2.669 1.00 92.94 374 PHE A CA 1
ATOM 2947 C C . PHE A 1 374 ? 13.002 5.427 -2.766 1.00 92.94 374 PHE A C 1
ATOM 2949 O O . PHE A 1 374 ? 12.044 5.380 -1.995 1.00 92.94 374 PHE A O 1
ATOM 2956 N N . MET A 1 375 ? 13.202 4.483 -3.687 1.00 93.50 375 MET A N 1
ATOM 2957 C CA . MET A 1 375 ? 12.246 3.395 -3.896 1.00 93.50 375 MET A CA 1
ATOM 2958 C C . MET A 1 375 ? 12.175 2.458 -2.691 1.00 93.50 375 MET A C 1
ATOM 2960 O O . MET A 1 375 ? 11.089 2.164 -2.196 1.00 93.50 375 MET A O 1
ATOM 2964 N N . ILE A 1 376 ? 13.329 2.030 -2.178 1.00 94.62 376 ILE A N 1
ATOM 2965 C CA . ILE A 1 376 ? 13.406 1.103 -1.047 1.00 94.62 376 ILE A CA 1
ATOM 2966 C C . ILE A 1 376 ? 13.208 1.856 0.271 1.00 94.62 376 ILE A C 1
ATOM 2968 O O . ILE A 1 376 ? 12.352 1.487 1.073 1.00 94.62 376 ILE A O 1
ATOM 2972 N N . GLY A 1 377 ? 13.966 2.930 0.503 1.00 95.62 377 GLY A N 1
ATOM 2973 C CA . GLY A 1 377 ? 13.906 3.698 1.749 1.00 95.62 377 GLY A CA 1
ATOM 2974 C C . GLY A 1 377 ? 12.620 4.514 1.870 1.00 95.62 377 GLY A C 1
ATOM 2975 O O . GLY A 1 377 ? 11.870 4.362 2.836 1.00 95.62 377 GLY A O 1
ATOM 2976 N N . GLY A 1 378 ? 12.327 5.345 0.868 1.00 95.06 378 GLY A N 1
ATOM 2977 C CA . GLY A 1 378 ? 11.091 6.131 0.812 1.00 95.06 378 GLY A CA 1
ATOM 2978 C C . GLY A 1 378 ? 9.845 5.248 0.704 1.00 95.06 378 GLY A C 1
ATOM 2979 O O . GLY A 1 378 ? 8.895 5.431 1.469 1.00 95.06 378 GLY A O 1
ATOM 2980 N N . GLY A 1 379 ? 9.861 4.236 -0.170 1.00 96.25 379 GLY A N 1
ATOM 2981 C CA . GLY A 1 379 ? 8.776 3.253 -0.271 1.00 96.25 379 GLY A CA 1
ATOM 2982 C C . GLY A 1 379 ? 8.546 2.490 1.032 1.00 96.25 379 GLY A C 1
ATOM 2983 O O . GLY A 1 379 ? 7.403 2.369 1.473 1.00 96.25 379 GLY A O 1
ATOM 2984 N N . GLY A 1 380 ? 9.615 2.064 1.711 1.00 97.38 380 GLY A N 1
ATOM 2985 C CA . GLY A 1 380 ? 9.544 1.414 3.021 1.00 97.38 380 GLY A CA 1
ATOM 2986 C C . GLY A 1 380 ? 8.949 2.322 4.101 1.00 97.38 380 GLY A C 1
ATOM 2987 O O . GLY A 1 380 ? 8.107 1.881 4.888 1.00 97.38 380 GLY A O 1
ATOM 2988 N N . ALA A 1 381 ? 9.305 3.611 4.102 1.00 97.06 381 ALA A N 1
ATOM 2989 C CA . ALA A 1 381 ? 8.715 4.597 5.004 1.00 97.06 381 ALA A CA 1
ATOM 2990 C C . ALA A 1 381 ? 7.209 4.780 4.746 1.00 97.06 381 ALA A C 1
ATOM 2992 O O . ALA A 1 381 ? 6.420 4.763 5.695 1.00 97.06 381 ALA A O 1
ATOM 2993 N N . PHE A 1 382 ? 6.784 4.887 3.480 1.00 96.25 382 PHE A N 1
ATOM 2994 C CA . PHE A 1 382 ? 5.362 4.951 3.124 1.00 96.25 382 PHE A CA 1
ATOM 2995 C C . PHE A 1 382 ? 4.613 3.665 3.483 1.00 96.25 382 PHE A C 1
ATOM 2997 O O . PHE A 1 382 ? 3.506 3.744 4.020 1.00 96.25 382 PHE A O 1
ATOM 3004 N N . ALA A 1 383 ? 5.223 2.499 3.260 1.00 97.19 383 ALA A N 1
ATOM 3005 C CA . ALA A 1 383 ? 4.673 1.199 3.629 1.00 97.19 383 ALA A CA 1
ATOM 3006 C C . ALA A 1 383 ? 4.409 1.114 5.138 1.00 97.19 383 ALA A C 1
ATOM 3008 O O . ALA A 1 383 ? 3.287 0.817 5.560 1.00 97.19 383 ALA A O 1
ATOM 3009 N N . ALA A 1 384 ? 5.411 1.443 5.957 1.00 96.62 384 ALA A N 1
ATOM 3010 C CA . ALA A 1 384 ? 5.317 1.390 7.412 1.00 96.62 384 ALA A CA 1
ATOM 3011 C C . ALA A 1 384 ? 4.343 2.440 7.970 1.00 96.62 384 ALA A C 1
ATOM 3013 O O . ALA A 1 384 ? 3.421 2.098 8.716 1.00 96.62 384 ALA A O 1
ATOM 3014 N N . LEU A 1 385 ? 4.507 3.711 7.585 1.00 96.88 385 LEU A N 1
ATOM 3015 C CA . LEU A 1 385 ? 3.692 4.816 8.090 1.00 96.88 385 LEU A CA 1
ATOM 3016 C C . LEU A 1 385 ? 2.235 4.691 7.632 1.00 96.88 385 LEU A C 1
ATOM 3018 O O . LEU A 1 385 ? 1.315 4.839 8.441 1.00 96.88 385 LEU A O 1
ATOM 3022 N N . GLY A 1 386 ? 2.026 4.374 6.352 1.00 96.56 386 GLY A N 1
ATOM 3023 C CA . GLY A 1 386 ? 0.705 4.166 5.770 1.00 96.56 386 GLY A CA 1
ATOM 3024 C C . GLY A 1 386 ? -0.038 3.013 6.427 1.00 96.56 386 GLY A C 1
ATOM 3025 O O . GLY A 1 386 ? -1.186 3.179 6.844 1.00 96.56 386 GLY A O 1
ATOM 3026 N N . SER A 1 387 ? 0.641 1.882 6.634 1.00 95.88 387 SER A N 1
ATOM 3027 C CA . SER A 1 387 ? 0.065 0.738 7.347 1.00 95.88 387 SER A CA 1
ATOM 3028 C C . SER A 1 387 ? -0.267 1.087 8.799 1.00 95.88 387 SER A C 1
ATOM 3030 O O . SER A 1 387 ? -1.403 0.900 9.239 1.00 95.88 387 SER A O 1
ATOM 3032 N N . PHE A 1 388 ? 0.685 1.659 9.543 1.00 95.12 388 PHE A N 1
ATOM 3033 C CA . PHE A 1 388 ? 0.515 1.990 10.960 1.00 95.12 388 PHE A CA 1
ATOM 3034 C C . PHE A 1 388 ? -0.628 2.986 11.204 1.00 95.12 388 PHE A C 1
ATOM 3036 O O . PHE A 1 388 ? -1.521 2.737 12.024 1.00 95.12 388 PHE A O 1
ATOM 3043 N N . ILE A 1 389 ? -0.640 4.107 10.474 1.00 95.12 389 ILE A N 1
ATOM 3044 C CA . ILE A 1 389 ? -1.703 5.112 10.597 1.00 95.12 389 ILE A CA 1
ATOM 3045 C C . ILE A 1 389 ? -3.027 4.545 10.081 1.00 95.12 389 ILE A C 1
ATOM 3047 O O . ILE A 1 389 ? -4.067 4.758 10.713 1.00 95.12 389 ILE A O 1
ATOM 3051 N N . GLY A 1 390 ? -2.996 3.793 8.978 1.00 93.94 390 GLY A N 1
ATOM 3052 C CA . GLY A 1 390 ? -4.162 3.146 8.386 1.00 93.94 390 GLY A CA 1
ATOM 3053 C C . GLY A 1 390 ? -4.891 2.249 9.381 1.00 93.94 390 GLY A C 1
ATOM 3054 O O . GLY A 1 390 ? -6.059 2.499 9.685 1.00 93.94 390 GLY A O 1
ATOM 3055 N N . PHE A 1 391 ? -4.196 1.280 9.987 1.00 92.94 391 PHE A N 1
ATOM 3056 C CA . PHE A 1 391 ? -4.790 0.406 11.006 1.00 92.94 391 PHE A CA 1
ATOM 3057 C C . PHE A 1 391 ? -5.289 1.178 12.226 1.00 92.94 391 PHE A C 1
ATOM 3059 O O . PHE A 1 391 ? -6.386 0.908 12.722 1.00 92.94 391 PHE A O 1
ATOM 3066 N N . ARG A 1 392 ? -4.541 2.190 12.687 1.00 90.81 392 ARG A N 1
ATOM 3067 C CA . ARG A 1 392 ? -4.969 3.022 13.820 1.00 90.81 392 ARG A CA 1
ATOM 3068 C C . ARG A 1 392 ? -6.275 3.763 13.531 1.00 90.81 392 ARG A C 1
ATOM 3070 O O . ARG A 1 392 ? -7.110 3.868 14.423 1.00 90.81 392 ARG A O 1
ATOM 3077 N N . LYS A 1 393 ? -6.466 4.260 12.306 1.00 90.38 393 LYS A N 1
ATOM 3078 C CA . LYS A 1 393 ? -7.707 4.936 11.890 1.00 90.38 393 LYS A CA 1
ATOM 3079 C C . LYS A 1 393 ? -8.861 3.964 11.648 1.00 90.38 393 LYS A C 1
ATOM 3081 O O . LYS A 1 393 ? -10.009 4.327 11.877 1.00 90.38 393 LYS A O 1
ATOM 3086 N N . ILE A 1 394 ? -8.572 2.735 11.230 1.00 90.94 394 ILE A N 1
ATOM 3087 C CA . ILE A 1 394 ? -9.594 1.702 10.996 1.00 90.94 394 ILE A CA 1
ATOM 3088 C C . ILE A 1 394 ? -10.104 1.095 12.299 1.00 90.94 394 ILE A C 1
ATOM 3090 O O . ILE A 1 394 ? -11.258 0.684 12.363 1.00 90.94 394 ILE A O 1
ATOM 3094 N N . LYS A 1 395 ? -9.298 1.117 13.362 1.00 88.25 395 LYS A N 1
ATOM 3095 C CA . LYS A 1 395 ? -9.671 0.609 14.686 1.00 88.25 395 LYS A CA 1
ATOM 3096 C C . LYS A 1 395 ? -11.009 1.150 15.210 1.00 88.25 395 LYS A C 1
ATOM 3098 O O . LYS A 1 395 ? -11.816 0.372 15.696 1.00 88.25 395 LYS A O 1
ATOM 3103 N N . GLU A 1 396 ? -11.264 2.453 15.089 1.00 85.31 396 GLU A N 1
ATOM 3104 C CA . GLU A 1 396 ? -12.536 3.056 15.532 1.00 85.31 396 GLU A CA 1
ATOM 3105 C C . GLU A 1 396 ? -13.725 2.518 14.731 1.00 85.31 396 GLU A C 1
ATOM 3107 O O . GLU A 1 396 ? -14.751 2.161 15.298 1.00 85.31 396 GLU A O 1
ATOM 3112 N N . LYS A 1 397 ? -13.558 2.383 13.413 1.00 88.69 397 LYS A N 1
ATOM 3113 C CA . LYS A 1 397 ? -14.567 1.793 12.532 1.00 88.69 397 LYS A CA 1
ATOM 3114 C C . LYS A 1 397 ? -14.824 0.316 12.869 1.00 88.69 397 LYS A C 1
ATOM 3116 O O . LYS A 1 397 ? -15.960 -0.131 12.798 1.00 88.69 397 LYS A O 1
ATOM 3121 N N . ARG A 1 398 ? -13.789 -0.436 13.265 1.00 88.44 398 ARG A N 1
ATOM 3122 C CA . ARG A 1 398 ? -13.931 -1.835 13.710 1.00 88.44 398 ARG A CA 1
ATOM 3123 C C . ARG A 1 398 ? -14.708 -1.962 15.012 1.00 88.44 398 ARG A C 1
ATOM 3125 O O . ARG A 1 398 ? -15.377 -2.967 15.195 1.00 88.44 398 ARG A O 1
ATOM 3132 N N . TYR A 1 399 ? -14.634 -0.979 15.910 1.00 87.38 399 TYR A N 1
ATOM 3133 C CA . TYR A 1 399 ? -15.480 -0.997 17.103 1.00 87.38 399 TYR A CA 1
ATOM 3134 C C . TYR A 1 399 ? -16.958 -0.906 16.744 1.00 87.38 399 TYR A C 1
ATOM 3136 O O . TYR A 1 399 ? -17.722 -1.695 17.279 1.00 87.38 399 TYR A O 1
ATOM 3144 N N . ILE A 1 400 ? -17.314 -0.036 15.794 1.00 89.25 400 ILE A N 1
ATOM 3145 C CA . ILE A 1 400 ? -18.679 0.057 15.256 1.00 89.25 400 ILE A CA 1
ATOM 3146 C C . ILE A 1 400 ? -19.092 -1.289 14.627 1.00 89.25 400 ILE A C 1
ATOM 3148 O O . ILE A 1 400 ? -20.120 -1.841 14.966 1.00 89.25 400 ILE A O 1
ATOM 3152 N N . GLU A 1 401 ? -18.242 -1.904 13.793 1.00 86.81 401 GLU A N 1
ATOM 3153 C CA . GLU A 1 401 ? -18.571 -3.188 13.133 1.00 86.81 401 GLU A CA 1
ATOM 3154 C C . GLU A 1 401 ? -18.705 -4.394 14.080 1.00 86.81 401 GLU A C 1
ATOM 3156 O O . GLU A 1 401 ? -19.370 -5.370 13.740 1.00 86.81 401 GLU A O 1
ATOM 3161 N N . ASN A 1 402 ? -18.000 -4.384 15.215 1.00 85.12 402 ASN A N 1
ATOM 3162 C CA . ASN A 1 402 ? -17.893 -5.546 16.102 1.00 85.12 402 ASN A CA 1
ATOM 3163 C C . ASN A 1 402 ? -18.750 -5.431 17.370 1.00 85.12 402 ASN A C 1
ATOM 3165 O O . ASN A 1 402 ? -18.815 -6.396 18.138 1.00 85.12 402 ASN A O 1
ATOM 3169 N N . ILE A 1 403 ? -19.353 -4.272 17.635 1.00 87.12 403 ILE A N 1
ATOM 3170 C CA . ILE A 1 403 ? -20.260 -4.080 18.764 1.00 87.12 403 ILE A CA 1
ATOM 3171 C C . ILE A 1 403 ? -21.678 -4.099 18.205 1.00 87.12 403 ILE A C 1
ATOM 3173 O O . ILE A 1 403 ? -21.997 -3.271 17.364 1.00 87.12 403 ILE A O 1
ATOM 3177 N N . PRO A 1 404 ? -22.521 -5.050 18.628 1.00 85.38 404 PRO A N 1
ATOM 3178 C CA . PRO A 1 404 ? -23.896 -5.075 18.169 1.00 85.38 404 PRO A CA 1
ATOM 3179 C C . PRO A 1 404 ? -24.669 -3.899 18.764 1.00 85.38 404 PRO A C 1
ATOM 3181 O O . PRO A 1 404 ? -24.482 -3.559 19.936 1.00 85.38 404 PRO A O 1
ATOM 3184 N N . THR A 1 405 ? -25.566 -3.334 17.964 1.00 90.00 405 THR A N 1
ATOM 3185 C CA . THR A 1 405 ? -26.578 -2.393 18.432 1.00 90.00 405 THR A CA 1
ATOM 3186 C C . THR A 1 405 ? -27.531 -3.113 19.384 1.00 90.00 405 THR A C 1
ATOM 3188 O O . THR A 1 405 ? -28.149 -4.116 19.020 1.00 90.00 405 THR A O 1
ATOM 3191 N N . SER A 1 406 ? -27.640 -2.609 20.608 1.00 88.50 406 SER A N 1
ATOM 3192 C CA . SER A 1 406 ? -28.586 -3.080 21.616 1.00 88.50 406 SER A CA 1
ATOM 3193 C C . SER A 1 406 ? -29.793 -2.148 21.670 1.00 88.50 406 SER A C 1
ATOM 3195 O O . SER A 1 406 ? -29.651 -0.931 21.563 1.00 88.50 406 SER A O 1
ATOM 3197 N N . LEU A 1 407 ? -30.972 -2.725 21.894 1.00 89.25 407 LEU A N 1
ATOM 3198 C CA . LEU A 1 407 ? -32.132 -1.980 22.387 1.00 89.25 407 LEU A CA 1
ATOM 3199 C C . LEU A 1 407 ? -31.934 -1.656 23.875 1.00 89.25 407 LEU A C 1
ATOM 3201 O O . LEU A 1 407 ? -31.141 -2.303 24.561 1.00 89.25 407 LEU A O 1
ATOM 3205 N N . SER A 1 408 ? -32.677 -0.684 24.382 1.00 87.19 408 SER A N 1
ATOM 3206 C CA . SER A 1 408 ? -32.603 -0.152 25.742 1.00 87.19 408 SER A CA 1
ATOM 3207 C C . SER A 1 408 ? -32.807 -1.232 26.803 1.00 87.19 408 SER A C 1
ATOM 3209 O O . SER A 1 408 ? -32.071 -1.275 27.787 1.00 87.19 408 SER A O 1
ATOM 3211 N N . THR A 1 409 ? -33.732 -2.163 26.564 1.00 81.88 409 THR A N 1
ATOM 3212 C CA . THR A 1 409 ? -33.997 -3.336 27.413 1.00 81.88 409 THR A CA 1
ATOM 3213 C C . THR A 1 409 ? -32.900 -4.401 27.342 1.00 81.88 409 THR A C 1
ATOM 3215 O O . THR A 1 409 ? -32.687 -5.129 28.307 1.00 81.88 409 THR A O 1
ATOM 3218 N N . GLY A 1 410 ? -32.182 -4.482 26.218 1.00 79.56 410 GLY A N 1
ATOM 3219 C CA . GLY A 1 410 ? -31.073 -5.411 25.978 1.00 79.56 410 GLY A CA 1
ATOM 3220 C C . GLY A 1 410 ? -29.690 -4.794 26.201 1.00 79.56 410 GLY A C 1
ATOM 3221 O O . GLY A 1 410 ? -28.687 -5.336 25.725 1.00 79.56 410 GLY A O 1
ATOM 3222 N N . LEU A 1 411 ? -29.615 -3.632 26.857 1.00 86.94 411 LEU A N 1
ATOM 3223 C CA . LEU A 1 411 ? -28.356 -2.958 27.135 1.00 86.94 411 LEU A CA 1
ATOM 3224 C C . LEU A 1 411 ? -27.573 -3.745 28.192 1.00 86.94 411 LEU A C 1
ATOM 3226 O O . LEU A 1 411 ? -28.064 -4.010 29.286 1.00 86.94 411 LEU A O 1
ATOM 3230 N N . ALA A 1 412 ? -26.333 -4.100 27.868 1.00 85.81 412 ALA A N 1
ATOM 3231 C CA . ALA A 1 412 ? -25.446 -4.838 28.757 1.00 85.81 412 ALA A CA 1
ATOM 3232 C C . ALA A 1 412 ? -24.263 -3.969 29.191 1.00 85.81 412 ALA A C 1
ATOM 3234 O O . ALA A 1 412 ? -23.756 -3.165 28.408 1.00 85.81 412 ALA A O 1
ATOM 3235 N N . TYR A 1 413 ? -23.788 -4.161 30.424 1.00 86.69 413 TYR A N 1
ATOM 3236 C CA . TYR A 1 413 ? -22.666 -3.400 30.977 1.00 86.69 413 TYR A CA 1
ATOM 3237 C C . TYR A 1 413 ? -21.389 -3.538 30.121 1.00 86.69 413 TYR A C 1
ATOM 3239 O O . TYR A 1 413 ? -21.002 -4.639 29.715 1.00 86.69 413 TYR A O 1
ATOM 3247 N N . GLY A 1 414 ? -20.674 -2.430 29.903 1.00 87.75 414 GLY A N 1
ATOM 3248 C CA . GLY A 1 414 ? -19.442 -2.374 29.110 1.00 87.75 414 GLY A CA 1
ATOM 3249 C C . GLY A 1 414 ? -19.631 -1.733 27.728 1.00 87.75 414 GLY A C 1
ATOM 3250 O O . GLY A 1 414 ? -20.551 -0.947 27.544 1.00 87.75 414 GLY A O 1
ATOM 3251 N N . PRO A 1 415 ? -18.740 -1.990 26.748 1.00 89.94 415 PRO A N 1
ATOM 3252 C CA . PRO A 1 415 ? -18.856 -1.396 25.415 1.00 89.94 415 PRO A CA 1
ATOM 3253 C C . PRO A 1 415 ? -20.195 -1.742 24.755 1.00 89.94 415 PRO A C 1
ATOM 3255 O O . PRO A 1 415 ? -20.495 -2.925 24.541 1.00 89.94 415 PRO A O 1
ATOM 3258 N N . ALA A 1 416 ? -20.961 -0.709 24.427 1.00 91.31 416 ALA A N 1
ATOM 3259 C CA . ALA A 1 416 ? -22.322 -0.812 23.934 1.00 91.31 416 ALA A CA 1
ATOM 3260 C C . ALA A 1 416 ? -22.592 0.221 22.839 1.00 91.31 416 ALA A C 1
ATOM 3262 O O . ALA A 1 416 ? -21.969 1.286 22.781 1.00 91.31 416 ALA A O 1
ATOM 3263 N N . GLU A 1 417 ? -23.542 -0.122 21.983 1.00 94.00 417 GLU A N 1
ATOM 3264 C CA . GLU A 1 417 ? -24.063 0.742 20.940 1.00 94.00 417 GLU A CA 1
ATOM 3265 C C . GLU A 1 417 ? -25.585 0.797 21.069 1.00 94.00 417 GLU A C 1
ATOM 3267 O O . GLU A 1 417 ? -26.214 -0.243 21.257 1.00 94.00 417 GLU A O 1
ATOM 3272 N N . ILE A 1 418 ? -26.166 1.992 20.960 1.00 94.50 418 ILE A N 1
ATOM 3273 C CA . ILE A 1 418 ? -27.618 2.200 20.925 1.00 94.50 418 ILE A CA 1
ATOM 3274 C C . ILE A 1 418 ? -27.987 3.151 19.788 1.00 94.50 418 ILE A C 1
ATOM 3276 O O . ILE A 1 418 ? -27.220 4.054 19.429 1.00 94.50 418 ILE A O 1
ATOM 3280 N N . GLN A 1 419 ? -29.189 2.964 19.254 1.00 95.38 419 GLN A N 1
ATOM 3281 C CA . GLN A 1 419 ? -29.774 3.820 18.229 1.00 95.38 419 GLN A CA 1
ATOM 3282 C C . GLN A 1 419 ? -31.196 4.204 18.639 1.00 95.38 419 GLN A C 1
ATOM 3284 O O . GLN A 1 419 ? -31.946 3.365 19.129 1.00 95.38 419 GLN A O 1
ATOM 3289 N N . GLY A 1 420 ? -31.564 5.468 18.447 1.00 94.69 420 GLY A N 1
ATOM 3290 C CA . GLY A 1 420 ? -32.853 5.989 18.893 1.00 94.69 420 GLY A CA 1
ATOM 3291 C C . GLY A 1 420 ? -33.076 7.442 18.492 1.00 94.69 420 GLY A C 1
ATOM 3292 O O . GLY A 1 420 ? -32.538 7.911 17.491 1.00 94.69 420 GLY A O 1
ATOM 3293 N N . THR A 1 421 ? -33.862 8.165 19.279 1.00 96.38 421 THR A N 1
ATOM 3294 C CA . THR A 1 421 ? -34.131 9.598 19.122 1.00 96.38 421 THR A CA 1
ATOM 3295 C C . THR A 1 421 ? -33.753 10.363 20.379 1.00 96.38 421 THR A C 1
ATOM 3297 O O . THR A 1 421 ? -33.919 9.860 21.492 1.00 96.38 421 THR A O 1
ATOM 3300 N N . VAL A 1 422 ? -33.277 11.594 20.208 1.00 95.69 422 VAL A N 1
ATOM 3301 C CA . VAL A 1 422 ? -32.928 12.482 21.322 1.00 95.69 422 VAL A CA 1
ATOM 3302 C C . VAL A 1 422 ? -34.192 12.957 22.040 1.00 95.69 422 VAL A C 1
ATOM 3304 O O . VAL A 1 422 ? -35.023 13.647 21.452 1.00 95.69 422 VAL A O 1
ATOM 3307 N N . GLU A 1 423 ? -34.301 12.660 23.330 1.00 94.00 423 GLU A N 1
ATOM 3308 C CA . GLU A 1 423 ? -35.373 13.116 24.212 1.00 94.00 423 GLU A CA 1
ATOM 3309 C C . GLU A 1 423 ? -34.809 13.877 25.418 1.00 94.00 423 GLU A C 1
ATOM 3311 O O . GLU A 1 423 ? -33.741 13.574 25.950 1.00 94.00 423 GLU A O 1
ATOM 3316 N N . LYS A 1 424 ? -35.539 14.899 25.859 1.00 89.38 424 LYS A N 1
ATOM 3317 C CA . LYS A 1 424 ? -35.161 15.767 26.976 1.00 89.38 424 LYS A CA 1
ATOM 3318 C C . LYS A 1 424 ? -35.242 15.028 28.318 1.00 89.38 424 LYS A C 1
ATOM 3320 O O . LYS A 1 424 ? -36.204 14.311 28.572 1.00 89.38 424 LYS A O 1
ATOM 3325 N N . LYS A 1 425 ? -34.257 15.256 29.199 1.00 83.94 425 LYS A N 1
ATOM 3326 C CA . LYS A 1 425 ? -34.264 14.767 30.590 1.00 83.94 425 LYS A CA 1
ATOM 3327 C C . LYS A 1 425 ? -34.913 15.779 31.539 1.00 83.94 425 LYS A C 1
ATOM 3329 O O . LYS A 1 425 ? -36.107 15.701 31.791 1.00 83.94 425 LYS A O 1
ATOM 3334 N N . SER A 1 426 ? -34.151 16.747 32.047 1.00 74.12 426 SER A N 1
ATOM 3335 C CA . SER A 1 426 ? -34.662 17.817 32.927 1.00 74.12 426 SER A CA 1
ATOM 3336 C C . SER A 1 426 ? -34.213 19.204 32.469 1.00 74.12 426 SER A C 1
ATOM 3338 O O . SER A 1 426 ? -35.024 20.125 32.391 1.00 74.12 426 SER A O 1
ATOM 3340 N N . LYS A 1 427 ? -32.939 19.344 32.086 1.00 78.50 427 LYS A N 1
ATOM 3341 C CA . LYS A 1 427 ? -32.371 20.555 31.482 1.00 78.50 427 LYS A CA 1
ATOM 3342 C C . LYS A 1 427 ? -32.283 20.407 29.960 1.00 78.50 427 LYS A C 1
ATOM 3344 O O . LYS A 1 427 ? -32.199 19.303 29.433 1.00 78.50 427 LYS A O 1
ATOM 3349 N N . HIS A 1 428 ? -32.350 21.532 29.259 1.00 81.94 428 HIS A N 1
ATOM 3350 C CA . HIS A 1 428 ? -32.098 21.638 27.823 1.00 81.94 428 HIS A CA 1
ATOM 3351 C C . HIS A 1 428 ? -31.355 22.949 27.572 1.00 81.94 428 HIS A C 1
ATOM 3353 O O . HIS A 1 428 ? -31.436 23.874 28.383 1.00 81.94 428 HIS A O 1
ATOM 3359 N N . LEU A 1 429 ? -30.617 23.012 26.472 1.00 93.12 429 LEU A N 1
ATOM 3360 C CA . LEU A 1 429 ? -29.894 24.204 26.054 1.00 93.12 429 LEU A CA 1
ATOM 3361 C C . LEU A 1 429 ? -30.624 24.844 24.872 1.00 93.12 429 LEU A C 1
ATOM 3363 O O . LEU A 1 429 ? -31.370 24.179 24.153 1.00 93.12 429 LEU A O 1
ATOM 3367 N N . ILE A 1 430 ? -30.377 26.129 24.642 1.00 94.50 430 ILE A N 1
ATOM 3368 C CA . ILE A 1 430 ? -30.862 26.836 23.455 1.00 94.50 430 ILE A CA 1
ATOM 3369 C C . ILE A 1 430 ? -29.652 27.192 22.595 1.00 94.50 430 ILE A C 1
ATOM 3371 O O . ILE A 1 430 ? -28.710 27.830 23.067 1.00 94.50 430 ILE A O 1
ATOM 3375 N N . GLY A 1 431 ? -29.670 26.773 21.328 1.00 93.56 431 GLY A N 1
ATOM 3376 C CA . GLY A 1 431 ? -28.601 27.078 20.379 1.00 93.56 431 GLY A CA 1
ATOM 3377 C C . GLY A 1 431 ? -28.430 28.597 20.199 1.00 93.56 431 GLY A C 1
ATOM 3378 O O . GLY A 1 431 ? -29.415 29.274 19.882 1.00 93.56 431 GLY A O 1
ATOM 3379 N N . PRO A 1 432 ? -27.220 29.169 20.364 1.00 93.75 432 PRO A N 1
ATOM 3380 C CA . PRO A 1 432 ? -27.024 30.621 20.326 1.00 93.75 432 PRO A CA 1
ATOM 3381 C C . PRO A 1 432 ? -27.455 31.281 19.011 1.00 93.75 432 PRO A C 1
ATOM 3383 O O . PRO A 1 432 ? -27.972 32.403 19.028 1.00 93.75 432 PRO A O 1
ATOM 3386 N N . LEU A 1 433 ? -27.250 30.584 17.890 1.00 93.56 433 LEU A N 1
ATOM 3387 C CA . LEU A 1 433 ? -27.552 31.027 16.531 1.00 93.56 433 LEU A CA 1
ATOM 3388 C C . LEU A 1 433 ? -28.866 30.426 16.025 1.00 93.56 433 LEU A C 1
ATOM 3390 O O . LEU A 1 433 ? -29.667 31.129 15.420 1.00 93.56 433 LEU A O 1
ATOM 3394 N N . SER A 1 434 ? -29.088 29.131 16.262 1.00 93.12 434 SER A N 1
ATOM 3395 C CA . SER A 1 434 ? -30.272 28.420 15.767 1.00 93.12 434 SER A CA 1
ATOM 3396 C C . SER A 1 434 ? -31.553 28.748 16.526 1.00 93.12 434 SER A C 1
ATOM 3398 O O . SER A 1 434 ? -32.631 28.549 15.971 1.00 93.12 434 SER A O 1
ATOM 3400 N N . LYS A 1 435 ? -31.433 29.202 17.782 1.00 94.88 435 LYS A N 1
ATOM 3401 C CA . LYS A 1 435 ? -32.542 29.411 18.729 1.00 94.88 435 LYS A CA 1
ATOM 3402 C C . LYS A 1 435 ? -33.418 28.172 18.950 1.00 94.88 435 LYS A C 1
ATOM 3404 O O . LYS A 1 435 ? -34.537 28.290 19.429 1.00 94.88 435 LYS A O 1
ATOM 3409 N N . LYS A 1 436 ? -32.917 26.980 18.614 1.00 94.12 436 LYS A N 1
ATOM 3410 C CA . LYS A 1 436 ? -33.621 25.710 18.824 1.00 94.12 436 LYS A CA 1
ATOM 3411 C C . LYS A 1 436 ? -33.211 25.068 20.141 1.00 94.12 436 LYS A C 1
ATOM 3413 O O . LYS A 1 436 ? -32.087 25.276 20.602 1.00 94.12 436 LYS A O 1
ATOM 3418 N N . GLU A 1 437 ? -34.098 24.243 20.691 1.00 94.75 437 GLU A N 1
ATOM 3419 C CA . GLU A 1 437 ? -33.768 23.362 21.809 1.00 94.75 437 GLU A CA 1
ATOM 3420 C C . GLU A 1 437 ? -32.739 22.309 21.373 1.00 94.75 437 GLU A C 1
ATOM 3422 O O . GLU A 1 437 ? -32.913 21.592 20.379 1.00 94.75 437 GLU A O 1
ATOM 3427 N N . VAL A 1 438 ? -31.640 22.234 22.117 1.00 95.00 438 VAL A N 1
ATOM 3428 C CA . VAL A 1 438 ? -30.492 21.373 21.832 1.00 95.00 438 VAL A CA 1
ATOM 3429 C C . VAL A 1 438 ? -30.009 20.698 23.110 1.00 95.00 438 VAL A C 1
ATOM 3431 O O . VAL A 1 438 ? -30.140 21.235 24.209 1.00 95.00 438 VAL A O 1
ATOM 3434 N N . VAL A 1 439 ? -29.423 19.512 22.963 1.00 94.00 439 VAL A N 1
ATOM 3435 C CA . VAL A 1 439 ? -28.728 18.816 24.066 1.00 94.00 439 VAL A CA 1
ATOM 3436 C C . VAL A 1 439 ? -27.242 19.154 24.098 1.00 94.00 439 VAL A C 1
ATOM 3438 O O . VAL A 1 439 ? -26.575 19.015 25.118 1.00 94.00 439 VAL A O 1
ATOM 3441 N N . GLN A 1 440 ? -26.717 19.628 22.969 1.00 94.75 440 GLN A N 1
ATOM 3442 C CA . GLN A 1 440 ? -25.348 20.090 22.839 1.00 94.75 440 GLN A CA 1
ATOM 3443 C C . GLN A 1 440 ? -25.251 21.113 21.713 1.00 94.75 440 GLN A C 1
ATOM 3445 O O . GLN A 1 440 ? -25.883 20.958 20.662 1.00 94.75 440 GLN A O 1
ATOM 3450 N N . TYR A 1 441 ? -24.412 22.129 21.908 1.00 95.50 441 TYR A N 1
ATOM 3451 C CA . TYR A 1 441 ? -23.956 22.986 20.823 1.00 95.50 441 TYR A CA 1
ATOM 3452 C C . TYR A 1 441 ? -22.465 23.296 20.938 1.00 95.50 441 TYR A C 1
ATOM 3454 O O . TYR A 1 441 ? -21.876 23.333 22.015 1.00 95.50 441 TYR A O 1
ATOM 3462 N N . HIS A 1 442 ? -21.851 23.535 19.788 1.00 96.06 442 HIS A N 1
ATOM 3463 C CA . HIS A 1 442 ? -20.510 24.070 19.652 1.00 96.06 442 HIS A CA 1
ATOM 3464 C C . HIS A 1 442 ? -20.597 25.339 18.810 1.00 96.06 442 HIS A C 1
ATOM 3466 O O . HIS A 1 442 ? -21.024 25.305 17.650 1.00 96.06 442 HIS A O 1
ATOM 3472 N N . TYR A 1 443 ? -20.237 26.460 19.424 1.00 96.19 443 TYR A N 1
ATOM 3473 C CA . TYR A 1 443 ? -20.423 27.795 18.885 1.00 96.19 443 TYR A CA 1
ATOM 3474 C C . TYR A 1 443 ? -19.081 28.507 18.734 1.00 96.19 443 TYR A C 1
ATOM 3476 O O . TYR A 1 443 ? -18.331 28.695 19.694 1.00 96.19 443 TYR A O 1
ATOM 3484 N N . VAL A 1 444 ? -18.783 28.908 17.498 1.00 96.31 444 VAL A N 1
ATOM 3485 C CA . VAL A 1 444 ? -17.515 29.532 17.125 1.00 96.31 444 VAL A CA 1
ATOM 3486 C C . VAL A 1 444 ? -17.773 30.864 16.438 1.00 96.31 444 VAL A C 1
ATOM 3488 O O . VAL A 1 444 ? -18.448 30.926 15.407 1.00 96.31 444 VAL A O 1
ATOM 3491 N N . VAL A 1 445 ? -17.160 31.925 16.959 1.00 96.12 445 VAL A N 1
ATOM 3492 C CA . VAL A 1 445 ? -17.141 33.248 16.323 1.00 96.12 445 VAL A CA 1
ATOM 3493 C C . VAL A 1 445 ? -15.731 33.534 15.839 1.00 96.12 445 VAL A C 1
ATOM 3495 O O . VAL A 1 445 ? -14.791 33.593 16.631 1.00 96.12 445 VAL A O 1
ATOM 3498 N N . LYS A 1 446 ? -15.573 33.727 14.530 1.00 95.94 446 LYS A N 1
ATOM 3499 C CA . LYS A 1 446 ? -14.307 34.123 13.905 1.00 95.94 446 LYS A CA 1
ATOM 3500 C C . LYS A 1 446 ? -14.410 35.537 13.365 1.00 95.94 446 LYS A C 1
ATOM 3502 O O . LYS A 1 446 ? -15.390 35.878 12.716 1.00 95.94 446 LYS A O 1
ATOM 3507 N N . GLU A 1 447 ? -13.378 36.338 13.557 1.00 95.75 447 GLU A N 1
ATOM 3508 C CA . GLU A 1 447 ? -13.264 37.691 13.021 1.00 95.75 447 GLU A CA 1
ATOM 3509 C C . GLU A 1 447 ? -12.122 37.773 12.018 1.00 95.75 447 GLU A C 1
ATOM 3511 O O . GLU A 1 447 ? -11.022 37.272 12.251 1.00 95.75 447 GLU A O 1
ATOM 3516 N N . LYS A 1 448 ? -12.384 38.402 10.877 1.00 94.06 448 LYS A N 1
ATOM 3517 C CA . LYS A 1 448 ? -11.380 38.639 9.848 1.00 94.06 448 LYS A CA 1
ATOM 3518 C C . LYS A 1 448 ? -10.529 39.845 10.250 1.00 94.06 448 LYS A C 1
ATOM 3520 O O . LYS A 1 448 ? -11.029 40.968 10.300 1.00 94.06 448 LYS A O 1
ATOM 3525 N N . ARG A 1 449 ? -9.243 39.610 10.523 1.00 93.00 449 ARG A N 1
ATOM 3526 C CA . ARG A 1 449 ? -8.250 40.640 10.872 1.00 93.00 449 ARG A CA 1
ATOM 3527 C C . ARG A 1 449 ? -7.240 40.821 9.743 1.00 93.00 449 ARG A C 1
ATOM 3529 O O . ARG A 1 449 ? -6.836 39.840 9.124 1.00 93.00 449 ARG A O 1
ATOM 3536 N N . GLY A 1 450 ? -6.810 42.060 9.515 1.00 85.62 450 GLY A N 1
ATOM 3537 C CA . GLY A 1 450 ? -5.915 42.438 8.415 1.00 85.62 450 GLY A CA 1
ATOM 3538 C C . GLY A 1 450 ? -6.655 42.847 7.135 1.00 85.62 450 GLY A C 1
ATOM 3539 O O . GLY A 1 450 ? -7.883 42.802 7.068 1.00 85.62 450 GLY A O 1
ATOM 3540 N N . SER A 1 451 ? -5.892 43.263 6.123 1.00 75.06 451 SER A N 1
ATOM 3541 C CA . SER A 1 451 ? -6.392 43.703 4.813 1.00 75.06 451 SER A CA 1
ATOM 3542 C C . SER A 1 451 ? -5.691 42.944 3.680 1.00 75.06 451 SER A C 1
ATOM 3544 O O . SER A 1 451 ? -4.569 42.461 3.848 1.00 75.06 451 SER A O 1
ATOM 3546 N N . GLY A 1 452 ? -6.361 42.814 2.533 1.00 78.25 452 GLY A N 1
ATOM 3547 C CA . GLY A 1 452 ? -5.825 42.142 1.346 1.00 78.25 452 GLY A CA 1
ATOM 3548 C C . GLY A 1 452 ? -5.464 40.669 1.579 1.00 78.25 452 GLY A C 1
ATOM 3549 O O . GLY A 1 452 ? -6.192 39.938 2.253 1.00 78.25 452 GLY A O 1
ATOM 3550 N N . LYS A 1 453 ? -4.324 40.238 1.022 1.00 77.94 453 LYS A N 1
ATOM 3551 C CA . LYS A 1 453 ? -3.828 38.848 1.088 1.00 77.94 453 LYS A CA 1
ATOM 3552 C C . LYS A 1 453 ? -3.387 38.410 2.488 1.00 77.94 453 LYS A C 1
ATOM 3554 O O . LYS A 1 453 ? -3.422 37.226 2.794 1.00 77.94 453 LYS A O 1
ATOM 3559 N N . LYS A 1 454 ? -3.053 39.360 3.371 1.00 83.25 454 LYS A N 1
ATOM 3560 C CA . LYS A 1 454 ? -2.645 39.085 4.762 1.00 83.25 454 LYS A CA 1
ATOM 3561 C C . LYS A 1 454 ? -3.834 38.934 5.720 1.00 83.25 454 LYS A C 1
ATOM 3563 O O . LYS A 1 454 ? -3.639 38.763 6.924 1.00 83.25 454 LYS A O 1
ATOM 3568 N N . ALA A 1 455 ? -5.070 39.031 5.222 1.00 85.56 455 ALA A N 1
ATOM 3569 C CA . ALA A 1 455 ? -6.253 38.908 6.059 1.00 85.56 455 ALA A CA 1
ATOM 3570 C C . ALA A 1 455 ? -6.447 37.461 6.543 1.00 85.56 455 ALA A C 1
ATOM 3572 O O . ALA A 1 455 ? -6.589 36.543 5.736 1.00 85.56 455 ALA A O 1
ATOM 3573 N N . LYS A 1 456 ? -6.531 37.263 7.862 1.00 91.69 456 LYS A N 1
ATOM 3574 C CA . LYS A 1 456 ? -6.739 35.949 8.486 1.00 91.69 456 LYS A CA 1
ATOM 3575 C C . LYS A 1 456 ? -7.951 35.946 9.407 1.00 91.69 456 LYS A C 1
ATOM 3577 O O . LYS A 1 456 ? -8.266 36.942 10.054 1.00 91.69 456 LYS A O 1
ATOM 3582 N N . TRP A 1 457 ? -8.636 34.810 9.465 1.00 91.06 457 TRP A N 1
ATOM 3583 C CA . TRP A 1 457 ? -9.721 34.583 10.414 1.00 91.06 457 TRP A CA 1
ATOM 3584 C C . TRP A 1 457 ? -9.140 34.218 11.779 1.00 91.06 457 TRP A C 1
ATOM 3586 O O . TRP A 1 457 ? -8.402 33.242 11.892 1.00 91.06 457 TRP A O 1
ATOM 3596 N N . VAL A 1 458 ? -9.487 34.985 12.807 1.00 93.31 458 VAL A N 1
ATOM 3597 C CA . VAL A 1 458 ? -9.074 34.762 14.196 1.00 93.31 458 VAL A CA 1
ATOM 3598 C C . VAL A 1 458 ? -10.300 34.380 15.013 1.00 93.31 458 VAL A C 1
ATOM 3600 O O . VAL A 1 458 ? -11.321 35.059 14.948 1.00 93.31 458 VAL A O 1
ATOM 3603 N N . THR A 1 459 ? -10.221 33.282 15.758 1.00 95.31 459 THR A N 1
ATOM 3604 C CA . THR A 1 459 ? -11.305 32.843 16.644 1.00 95.31 459 THR A CA 1
ATOM 3605 C C . THR A 1 459 ? -11.378 33.760 17.865 1.00 95.31 459 THR A C 1
ATOM 3607 O O . THR A 1 459 ? -10.383 33.913 18.565 1.00 95.31 459 THR A O 1
ATOM 3610 N N . ILE A 1 460 ? -12.539 34.375 18.095 1.00 95.06 460 ILE A N 1
ATOM 3611 C CA . ILE A 1 460 ? -12.833 35.202 19.277 1.00 95.06 460 ILE A CA 1
ATOM 3612 C C . ILE A 1 460 ? -13.507 34.349 20.348 1.00 95.06 460 ILE A C 1
ATOM 3614 O O . ILE A 1 460 ? -13.110 34.383 21.504 1.00 95.06 460 ILE A O 1
ATOM 3618 N N . ILE A 1 461 ? -14.530 33.595 19.948 1.00 95.06 461 ILE A N 1
ATOM 3619 C CA . ILE A 1 461 ? -15.331 32.756 20.840 1.00 95.06 461 ILE A CA 1
ATOM 3620 C C . ILE A 1 461 ? -15.253 31.331 20.319 1.00 95.06 461 ILE A C 1
ATOM 3622 O O . ILE A 1 461 ? -15.365 31.106 19.110 1.00 95.06 461 ILE A O 1
ATOM 3626 N N . ASN A 1 462 ? -15.042 30.392 21.233 1.00 95.88 462 ASN A N 1
ATOM 3627 C CA . ASN A 1 462 ? -15.057 28.964 20.975 1.00 95.88 462 ASN A CA 1
ATOM 3628 C C . ASN A 1 462 ? -15.612 28.261 22.215 1.00 95.88 462 ASN A C 1
ATOM 3630 O O . ASN A 1 462 ? -14.855 27.949 23.133 1.00 95.88 462 ASN A O 1
ATOM 3634 N N . THR A 1 463 ? -16.927 28.074 22.245 1.00 95.31 463 THR A N 1
ATOM 3635 C CA . THR A 1 463 ? -17.641 27.549 23.413 1.00 95.31 463 THR A CA 1
ATOM 3636 C C . THR A 1 463 ? -18.388 26.283 23.029 1.00 95.31 463 THR A C 1
ATOM 3638 O O . THR A 1 463 ? -19.025 26.222 21.974 1.00 95.31 463 THR A O 1
ATOM 3641 N N . THR A 1 464 ? -18.319 25.280 23.897 1.00 94.44 464 THR A N 1
ATOM 3642 C CA . THR A 1 464 ? -19.102 24.050 23.795 1.00 94.44 464 THR A CA 1
ATOM 3643 C C . THR A 1 464 ? -19.885 23.888 25.086 1.00 94.44 464 THR A C 1
ATOM 3645 O O . THR A 1 464 ? -19.275 23.831 26.147 1.00 94.44 464 THR A O 1
ATOM 3648 N N . GLU A 1 465 ? -21.203 23.788 24.978 1.00 94.31 465 GLU A N 1
ATOM 3649 C CA . GLU A 1 465 ? -22.107 23.504 26.097 1.00 94.31 465 GLU A CA 1
ATOM 3650 C C . GLU A 1 465 ? -22.815 22.175 25.823 1.00 94.31 465 GLU A C 1
ATOM 3652 O O . GLU A 1 465 ? -23.176 21.884 24.675 1.00 94.31 465 GLU A O 1
ATOM 3657 N N . LEU A 1 466 ? -23.004 21.368 26.865 1.00 92.94 466 LEU A N 1
ATOM 3658 C CA . LEU A 1 466 ? -23.617 20.042 26.794 1.00 92.94 466 LEU A CA 1
ATOM 3659 C C . LEU A 1 466 ? -24.504 19.783 28.014 1.00 92.94 466 LEU A C 1
ATOM 3661 O O . LEU A 1 466 ? -24.289 20.348 29.084 1.00 92.94 466 LEU A O 1
ATOM 3665 N N . THR A 1 467 ? -25.518 18.939 27.847 1.00 92.19 467 THR A N 1
ATOM 3666 C CA . THR A 1 467 ? -26.394 18.492 28.933 1.00 92.19 467 THR A CA 1
ATOM 3667 C C . THR A 1 467 ? -26.802 17.035 28.733 1.00 92.19 467 THR A C 1
ATOM 3669 O O . THR A 1 467 ? -26.849 16.549 27.600 1.00 92.19 467 THR A O 1
ATOM 3672 N N . ASP A 1 468 ? -27.092 16.343 29.833 1.00 88.62 468 ASP A N 1
ATOM 3673 C CA . ASP A 1 468 ? -27.580 14.966 29.813 1.00 88.62 468 ASP A CA 1
ATOM 3674 C C . ASP A 1 468 ? -28.967 14.880 29.181 1.00 88.62 468 ASP A C 1
ATOM 3676 O O . ASP A 1 468 ? -29.837 15.731 29.393 1.00 88.62 468 ASP A O 1
ATOM 3680 N N . PHE A 1 469 ? -29.211 13.789 28.467 1.00 93.50 469 PHE A N 1
ATOM 3681 C CA . PHE A 1 469 ? -30.483 13.561 27.795 1.00 93.50 469 PHE A CA 1
ATOM 3682 C C . PHE A 1 469 ? -30.816 12.062 27.741 1.00 93.50 469 PHE A C 1
ATOM 3684 O O . PHE A 1 469 ? -30.035 11.217 28.187 1.00 93.50 469 PHE A O 1
ATOM 3691 N N . TYR A 1 470 ? -32.000 11.725 27.236 1.00 94.38 470 TYR A N 1
ATOM 3692 C CA . TYR A 1 470 ? -32.422 10.346 27.015 1.00 94.38 470 TYR A CA 1
ATOM 3693 C C . TYR A 1 470 ? -32.330 9.981 25.533 1.00 94.38 470 TYR A C 1
ATOM 3695 O O . TYR A 1 470 ? -32.806 10.709 24.667 1.00 94.38 470 TYR A O 1
ATOM 3703 N N . CYS A 1 471 ? -31.738 8.833 25.232 1.00 94.94 471 CYS A N 1
ATOM 3704 C CA . CYS A 1 471 ? -31.907 8.173 23.947 1.00 94.94 471 CYS A CA 1
ATOM 3705 C C . CYS A 1 471 ? -33.146 7.278 24.036 1.00 94.94 471 CYS A C 1
ATOM 3707 O O . CYS A 1 471 ? -33.145 6.324 24.817 1.00 94.94 471 CYS A O 1
ATOM 3709 N N . ARG A 1 472 ? -34.198 7.598 23.279 1.00 95.19 472 ARG A N 1
ATOM 3710 C CA . ARG A 1 472 ? -35.422 6.791 23.200 1.00 95.19 472 ARG A CA 1
ATOM 3711 C C . ARG A 1 472 ? -35.371 5.856 22.001 1.00 95.19 472 ARG A C 1
ATOM 3713 O O . ARG A 1 472 ? -35.184 6.323 20.881 1.00 95.19 472 ARG A O 1
ATOM 3720 N N . ASP A 1 473 ? -35.605 4.572 22.223 1.00 93.44 473 ASP A N 1
ATOM 3721 C CA . ASP A 1 473 ? -35.815 3.583 21.165 1.00 93.44 473 ASP A CA 1
ATOM 3722 C C . ASP A 1 473 ? -37.226 2.976 21.241 1.00 93.44 473 ASP A C 1
ATOM 3724 O O . ASP A 1 473 ? -38.113 3.524 21.900 1.00 93.44 473 ASP A O 1
ATOM 3728 N N . SER A 1 474 ? -37.470 1.877 20.521 1.00 90.00 474 SER A N 1
ATOM 3729 C CA . SER A 1 474 ? -38.780 1.216 20.500 1.00 90.00 474 SER A CA 1
ATOM 3730 C C . SER A 1 474 ? -39.156 0.542 21.822 1.00 90.00 474 SER A C 1
ATOM 3732 O O . SER A 1 474 ? -40.341 0.321 22.059 1.00 90.00 474 SER A O 1
ATOM 3734 N N . GLU A 1 475 ? -38.176 0.218 22.667 1.00 88.19 475 GLU A N 1
ATOM 3735 C CA . GLU A 1 475 ? -38.361 -0.565 23.894 1.00 88.19 475 GLU A CA 1
ATOM 3736 C C . GLU A 1 475 ? -38.302 0.297 25.164 1.00 88.19 475 GLU A C 1
ATOM 3738 O O . GLU A 1 475 ? -38.788 -0.116 26.219 1.00 88.19 475 GLU A O 1
ATOM 3743 N N . GLY A 1 476 ? -37.738 1.506 25.092 1.00 90.12 476 GLY A N 1
ATOM 3744 C CA . GLY A 1 476 ? -37.554 2.339 26.273 1.00 90.12 476 GLY A CA 1
ATOM 3745 C C . GLY A 1 476 ? -36.610 3.521 26.085 1.00 90.12 476 GLY A C 1
ATOM 3746 O O . GLY A 1 476 ? -36.467 4.081 24.999 1.00 90.12 476 GLY A O 1
ATOM 3747 N N . ILE A 1 477 ? -36.006 3.942 27.198 1.00 92.06 477 ILE A N 1
ATOM 3748 C CA . ILE A 1 477 ? -35.107 5.096 27.270 1.00 92.06 477 ILE A CA 1
ATOM 3749 C C . ILE A 1 477 ? -33.789 4.715 27.943 1.00 92.06 477 ILE A C 1
ATOM 3751 O O . ILE A 1 477 ? -33.776 4.020 28.960 1.00 92.06 477 ILE A O 1
ATOM 3755 N N . VAL A 1 478 ? -32.683 5.230 27.415 1.00 93.81 478 VAL A N 1
ATOM 3756 C CA . VAL A 1 478 ? -31.341 5.092 27.990 1.00 93.81 478 VAL A CA 1
ATOM 3757 C C . VAL A 1 478 ? -30.786 6.485 28.283 1.00 93.81 478 VAL A C 1
ATOM 3759 O O . VAL A 1 478 ? -30.730 7.310 27.369 1.00 93.81 478 VAL A O 1
ATOM 3762 N N . PRO A 1 479 ? -30.371 6.795 29.523 1.00 93.94 479 PRO A N 1
ATOM 3763 C CA . PRO A 1 479 ? -29.666 8.041 29.809 1.00 93.94 479 PRO A CA 1
ATOM 3764 C C . PRO A 1 479 ? -28.315 8.079 29.080 1.00 93.94 479 PRO A C 1
ATOM 3766 O O . PRO A 1 479 ? -27.582 7.088 29.069 1.00 93.94 479 PRO A O 1
ATOM 3769 N N . VAL A 1 480 ? -27.978 9.224 28.491 1.00 94.25 480 VAL A N 1
ATOM 3770 C CA . VAL A 1 480 ? -26.698 9.453 27.809 1.00 94.25 480 VAL A CA 1
ATOM 3771 C C . VAL A 1 480 ? -26.018 10.681 28.405 1.00 94.25 480 VAL A C 1
ATOM 3773 O O . VAL A 1 480 ? -26.590 11.771 28.411 1.00 94.25 480 VAL A O 1
ATOM 3776 N N . ASP A 1 481 ? -24.788 10.488 28.868 1.00 92.62 481 ASP A N 1
ATOM 3777 C CA . ASP A 1 481 ? -23.872 11.547 29.297 1.00 92.62 481 ASP A CA 1
ATOM 3778 C C . ASP A 1 481 ? -22.869 11.826 28.168 1.00 92.62 481 ASP A C 1
ATOM 3780 O O . ASP A 1 481 ? -22.215 10.914 27.653 1.00 92.62 481 ASP A O 1
ATOM 3784 N N . LEU A 1 482 ? -22.781 13.094 27.754 1.00 91.56 482 LEU A N 1
ATOM 3785 C CA . LEU A 1 482 ? -21.926 13.558 26.655 1.00 91.56 482 LEU A CA 1
ATOM 3786 C C . LEU A 1 482 ? -20.532 14.008 27.090 1.00 91.56 482 LEU A C 1
ATOM 3788 O O . LEU A 1 482 ? -19.755 14.466 26.245 1.00 91.56 482 LEU A O 1
ATOM 3792 N N . THR A 1 483 ? -20.200 13.902 28.372 1.00 90.00 483 THR A N 1
ATOM 3793 C CA . THR A 1 483 ? -18.884 14.283 28.880 1.00 90.00 483 THR A CA 1
ATOM 3794 C C . THR A 1 483 ? -17.792 13.512 28.127 1.00 90.00 483 THR A C 1
ATOM 3796 O O . THR A 1 483 ? -17.821 12.285 28.022 1.00 90.00 483 THR A O 1
ATOM 3799 N N . ASP A 1 484 ? -16.845 14.245 27.533 1.00 89.50 484 ASP A N 1
ATOM 3800 C CA . ASP A 1 484 ? -15.769 13.722 26.672 1.00 89.50 484 ASP A CA 1
ATOM 3801 C C . ASP A 1 484 ? -16.221 12.941 25.414 1.00 89.50 484 ASP A C 1
ATOM 3803 O O . ASP A 1 484 ? -15.465 12.127 24.860 1.00 89.50 484 ASP A O 1
ATOM 3807 N N . ALA A 1 485 ? -17.441 13.188 24.925 1.00 91.50 485 ALA A N 1
ATOM 3808 C CA . ALA A 1 485 ? -17.947 12.594 23.690 1.00 91.50 485 ALA A CA 1
ATOM 3809 C C . ALA A 1 485 ? -17.313 13.208 22.428 1.00 91.50 485 ALA A C 1
ATOM 3811 O O . ALA A 1 485 ? -17.196 14.425 22.272 1.00 91.50 485 ALA A O 1
ATOM 3812 N N . GLU A 1 486 ? -16.985 12.361 21.452 1.00 92.50 486 GLU A N 1
ATOM 3813 C CA . GLU A 1 486 ? -16.726 12.785 20.078 1.00 92.50 486 GLU A CA 1
ATOM 3814 C C . GLU A 1 486 ? -18.064 12.980 19.353 1.00 92.50 486 GLU A C 1
ATOM 3816 O O . GLU A 1 486 ? -18.737 12.015 18.985 1.00 92.50 486 GLU A O 1
ATOM 3821 N N . ILE A 1 487 ? -18.444 14.237 19.127 1.00 92.31 487 ILE A N 1
ATOM 3822 C CA . ILE A 1 487 ? -19.760 14.584 18.588 1.00 92.31 487 ILE A CA 1
ATOM 3823 C C . ILE A 1 487 ? -19.685 14.892 17.090 1.00 92.31 487 ILE A C 1
ATOM 3825 O O . ILE A 1 487 ? -18.919 15.750 16.646 1.00 92.31 487 ILE A O 1
ATOM 3829 N N . HIS A 1 488 ? -20.525 14.219 16.302 1.00 91.94 488 HIS A N 1
ATOM 3830 C CA . HIS A 1 488 ? -20.693 14.479 14.869 1.00 91.94 488 HIS A CA 1
ATOM 3831 C C . HIS A 1 488 ? -22.135 14.867 14.579 1.00 91.94 488 HIS A C 1
ATOM 3833 O O . HIS A 1 488 ? -23.033 14.060 14.782 1.00 91.94 488 HIS A O 1
ATOM 3839 N N . THR A 1 489 ? -22.368 16.055 14.026 1.00 92.62 489 THR A N 1
ATOM 3840 C CA . THR A 1 489 ? -23.729 16.503 13.700 1.00 92.62 489 THR A CA 1
ATOM 3841 C C . THR A 1 489 ? -23.913 16.897 12.233 1.00 92.62 489 THR A C 1
ATOM 3843 O O . THR A 1 489 ? -22.977 17.348 11.557 1.00 92.62 489 THR A O 1
ATOM 3846 N N . CYS A 1 490 ? -25.119 16.671 11.713 1.00 89.12 490 CYS A N 1
ATOM 3847 C CA . CYS A 1 490 ? -25.606 17.149 10.424 1.00 89.12 490 CYS A CA 1
ATOM 3848 C C . CYS A 1 490 ? -26.092 18.602 10.472 1.00 89.12 490 CYS A C 1
ATOM 3850 O O . CYS A 1 490 ? -26.085 19.272 9.435 1.00 89.12 490 CYS A O 1
ATOM 3852 N N . HIS A 1 491 ? -26.415 19.123 11.658 1.00 93.25 491 HIS A N 1
ATOM 3853 C CA . HIS A 1 491 ? -26.815 20.514 11.832 1.00 93.25 491 HIS A CA 1
ATOM 3854 C C . HIS A 1 491 ? -25.578 21.394 11.917 1.00 93.25 491 HIS A C 1
ATOM 3856 O O . HIS A 1 491 ? -24.831 21.372 12.895 1.00 93.25 491 HIS A O 1
ATOM 3862 N N . HIS A 1 492 ? -25.368 22.181 10.868 1.00 92.56 492 HIS A N 1
ATOM 3863 C CA . HIS A 1 492 ? -24.334 23.201 10.813 1.00 92.56 492 HIS A CA 1
ATOM 3864 C C . HIS A 1 492 ? -24.932 24.486 10.253 1.00 92.56 492 HIS A C 1
ATOM 3866 O O . HIS A 1 492 ? -25.380 24.522 9.105 1.00 92.56 492 HIS A O 1
ATOM 3872 N N . LEU A 1 493 ? -24.921 25.536 11.062 1.00 93.56 493 LEU A N 1
ATOM 3873 C CA . LEU A 1 493 ? -25.371 26.868 10.692 1.00 93.56 493 LEU A CA 1
ATOM 3874 C C . LEU A 1 493 ? -24.169 27.800 10.666 1.00 93.56 493 LEU A C 1
ATOM 3876 O O . LEU A 1 493 ? -23.340 27.784 11.571 1.00 93.56 493 LEU A O 1
ATOM 3880 N N . SER A 1 494 ? -24.079 28.625 9.626 1.00 92.44 494 SER A N 1
ATOM 3881 C CA . SER A 1 494 ? -23.073 29.677 9.535 1.00 92.44 494 SER A CA 1
ATOM 3882 C C . SER A 1 494 ? -23.734 30.963 9.068 1.00 92.44 494 SER A C 1
ATOM 3884 O O . SER A 1 494 ? -24.342 30.989 8.003 1.00 92.44 494 SER A O 1
ATOM 3886 N N . GLN A 1 495 ? -23.555 32.034 9.835 1.00 93.06 495 GLN A N 1
ATOM 3887 C CA . GLN A 1 495 ? -24.008 33.379 9.495 1.00 93.06 495 GLN A CA 1
ATOM 3888 C C . GLN A 1 495 ? -22.808 34.325 9.437 1.00 93.06 495 GLN A C 1
ATOM 3890 O O . GLN A 1 495 ? -21.814 34.146 10.144 1.00 93.06 495 GLN A O 1
ATOM 3895 N N . HIS A 1 496 ? -22.879 35.332 8.576 1.00 92.69 496 HIS A N 1
ATOM 3896 C CA . HIS A 1 496 ? -21.870 36.379 8.476 1.00 92.69 496 HIS A CA 1
ATOM 3897 C C . HIS A 1 496 ? -22.493 37.718 8.867 1.00 92.69 496 HIS A C 1
ATOM 3899 O O . HIS A 1 496 ? -23.597 38.027 8.431 1.00 92.69 496 HIS A O 1
ATOM 3905 N N . SER A 1 497 ? -21.781 38.508 9.669 1.00 91.94 497 SER A N 1
ATOM 3906 C CA . SER A 1 497 ? -22.149 39.896 9.959 1.00 91.94 497 SER A CA 1
ATOM 3907 C C . SER A 1 497 ? -20.887 40.751 10.026 1.00 91.94 497 SER A C 1
ATOM 3909 O O . SER A 1 497 ? -19.990 40.513 10.842 1.00 91.94 497 SER A O 1
ATOM 3911 N N . GLY A 1 498 ? -20.773 41.706 9.101 1.00 90.88 498 GLY A N 1
ATOM 3912 C CA . GLY A 1 498 ? -19.586 42.544 8.936 1.00 90.88 498 GLY A CA 1
ATOM 3913 C C . GLY A 1 498 ? -18.299 41.724 8.772 1.00 90.88 498 GLY A C 1
ATOM 3914 O O . GLY A 1 498 ? -18.164 40.910 7.859 1.00 90.88 498 GLY A O 1
ATOM 3915 N N . ARG A 1 499 ? -17.332 41.932 9.676 1.00 90.69 499 ARG A N 1
ATOM 3916 C CA . ARG A 1 499 ? -16.046 41.205 9.701 1.00 90.69 499 ARG A CA 1
ATOM 3917 C C . ARG A 1 499 ? -16.101 39.879 10.461 1.00 90.69 499 ARG A C 1
ATOM 3919 O O . ARG A 1 499 ? -15.065 39.227 10.596 1.00 90.69 499 ARG A O 1
ATOM 3926 N N . ARG A 1 500 ? -17.264 39.471 10.971 1.00 94.62 500 ARG A N 1
ATOM 3927 C CA . ARG A 1 500 ? -17.418 38.278 11.806 1.00 94.62 500 ARG A CA 1
ATOM 3928 C C . ARG A 1 500 ? -18.194 37.180 11.089 1.00 94.62 500 ARG A C 1
ATOM 3930 O O . ARG A 1 500 ? -19.121 37.430 10.320 1.00 94.62 500 ARG A O 1
ATOM 3937 N N . ARG A 1 501 ? -17.784 35.944 11.352 1.00 94.69 501 ARG A N 1
ATOM 3938 C CA . ARG A 1 501 ? -18.445 34.707 10.950 1.00 94.69 501 ARG A CA 1
ATOM 3939 C C . ARG A 1 501 ? -18.836 33.954 12.210 1.00 94.69 501 ARG A C 1
ATOM 3941 O O . ARG A 1 501 ? -17.973 33.615 13.016 1.00 94.69 501 ARG A O 1
ATOM 3948 N N . TYR A 1 502 ? -20.119 33.680 12.327 1.00 95.69 502 TYR A N 1
ATOM 3949 C CA . TYR A 1 502 ? -20.747 32.934 13.402 1.00 95.69 502 TYR A CA 1
ATOM 3950 C C . TYR A 1 502 ? -21.028 31.536 12.878 1.00 95.69 502 TYR A C 1
ATOM 3952 O O . TYR A 1 502 ? -21.528 31.389 11.762 1.00 95.69 502 TYR A O 1
ATOM 3960 N N . SER A 1 503 ? -20.662 30.518 13.641 1.00 95.19 503 SER A N 1
ATOM 3961 C CA . SER A 1 503 ? -20.861 29.123 13.279 1.00 95.19 503 SER A CA 1
ATOM 3962 C C . SER A 1 503 ? -21.407 28.369 14.479 1.00 95.19 503 SER A C 1
ATOM 3964 O O . SER A 1 503 ? -20.814 28.426 15.550 1.00 95.19 503 SER A O 1
ATOM 3966 N N . GLU A 1 504 ? -22.483 27.619 14.280 1.00 95.62 504 GLU A N 1
ATOM 3967 C CA . GLU A 1 504 ? -23.058 26.716 15.274 1.00 95.62 504 GLU A CA 1
ATOM 3968 C C . GLU A 1 504 ? -23.155 25.308 14.686 1.00 95.62 504 GLU A C 1
ATOM 3970 O O . GLU A 1 504 ? -23.624 25.116 13.562 1.00 95.62 504 GLU A O 1
ATOM 3975 N N . THR A 1 505 ? -22.730 24.316 15.460 1.00 96.06 505 THR A N 1
ATOM 3976 C CA . THR A 1 505 ? -23.079 22.908 15.247 1.00 96.06 505 THR A CA 1
ATOM 3977 C C . THR A 1 505 ? -23.766 22.378 16.491 1.00 96.06 505 THR A C 1
ATOM 3979 O O . THR A 1 505 ? -23.247 22.600 17.581 1.00 96.06 505 THR A O 1
ATOM 3982 N N . SER A 1 506 ? -24.893 21.688 16.349 1.00 95.12 506 SER A N 1
ATOM 3983 C CA . SER A 1 506 ? -25.695 21.246 17.496 1.00 95.12 506 SER A CA 1
ATOM 3984 C C . SER A 1 506 ? -26.395 19.906 17.268 1.00 95.12 506 SER A C 1
ATOM 3986 O O . SER A 1 506 ? -26.609 19.502 16.125 1.00 95.12 506 SER A O 1
ATOM 3988 N N . ILE A 1 507 ? -26.740 19.208 18.351 1.00 95.12 507 ILE A N 1
ATOM 3989 C CA . ILE A 1 507 ? -27.675 18.070 18.336 1.00 95.12 507 ILE A CA 1
ATOM 3990 C C . ILE A 1 507 ? -29.000 18.559 18.914 1.00 95.12 507 ILE A C 1
ATOM 3992 O O . ILE A 1 507 ? -29.034 19.090 20.027 1.00 95.12 507 ILE A O 1
ATOM 3996 N N . ARG A 1 508 ? -30.081 18.404 18.149 1.00 94.88 508 ARG A N 1
ATOM 3997 C CA . ARG A 1 508 ? -31.407 18.924 18.497 1.00 94.88 508 ARG A CA 1
ATOM 3998 C C . ARG A 1 508 ? -32.258 17.856 19.169 1.00 94.88 508 ARG A C 1
ATOM 4000 O O . ARG A 1 508 ? -32.063 16.663 18.946 1.00 94.88 508 ARG A O 1
ATOM 4007 N N . ILE A 1 509 ? -33.226 18.299 19.964 1.00 94.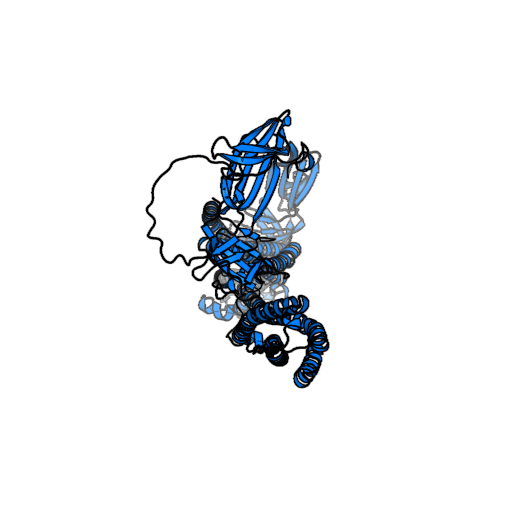06 509 ILE A N 1
ATOM 4008 C CA . ILE A 1 509 ? -34.281 17.415 20.470 1.00 94.06 509 ILE A CA 1
ATOM 4009 C C . ILE A 1 509 ? -35.058 16.835 19.278 1.00 94.06 509 ILE A C 1
ATOM 4011 O O . ILE A 1 509 ? -35.349 17.549 18.318 1.00 94.06 509 ILE A O 1
ATOM 4015 N N . GLY A 1 510 ? -35.352 15.535 19.324 1.00 93.25 510 GLY A N 1
ATOM 4016 C CA . GLY A 1 510 ? -36.019 14.798 18.249 1.00 93.25 510 GLY A CA 1
ATOM 4017 C C . GLY A 1 510 ? -35.107 14.333 17.110 1.00 93.25 510 GLY A C 1
ATOM 4018 O O . GLY A 1 510 ? -35.578 13.622 16.225 1.00 93.25 510 GLY A O 1
ATOM 4019 N N . ASP A 1 511 ? -33.814 14.682 17.114 1.00 95.00 511 ASP A N 1
ATOM 4020 C CA . ASP A 1 511 ? -32.881 14.153 16.117 1.00 95.00 511 ASP A CA 1
ATOM 4021 C C . ASP A 1 511 ? -32.772 12.620 16.230 1.00 95.00 511 ASP A C 1
ATOM 4023 O O . ASP A 1 511 ? -32.768 12.089 17.349 1.00 95.00 511 ASP A O 1
ATOM 4027 N N . PRO A 1 512 ? -32.610 11.894 15.104 1.00 95.38 512 PRO A N 1
ATOM 4028 C CA . PRO A 1 512 ? -32.133 10.521 15.163 1.00 95.38 512 PRO A CA 1
ATOM 4029 C C . PRO A 1 512 ? -30.750 10.512 15.810 1.00 95.38 512 PRO A C 1
ATOM 4031 O O . PRO A 1 512 ? -29.953 11.430 15.614 1.00 95.38 512 PRO A O 1
ATOM 4034 N N . LEU A 1 513 ? -30.458 9.471 16.573 1.00 94.88 513 LEU A N 1
ATOM 4035 C CA . LEU A 1 513 ? -29.265 9.391 17.386 1.00 94.88 513 LEU A CA 1
ATOM 4036 C C . LEU A 1 513 ? -28.630 8.015 17.277 1.00 94.88 513 LEU A C 1
ATOM 4038 O O . LEU A 1 513 ? -29.275 6.991 17.471 1.00 94.88 513 LEU A O 1
ATOM 4042 N N . TYR A 1 514 ? -27.331 8.027 17.036 1.00 95.44 514 TYR A N 1
ATOM 4043 C CA . TYR A 1 514 ? -26.436 6.899 17.175 1.00 95.44 514 TYR A CA 1
ATOM 4044 C C . TYR A 1 514 ? -25.444 7.220 18.293 1.00 95.44 514 TYR A C 1
ATOM 4046 O O . TYR A 1 514 ? -24.778 8.264 18.254 1.00 95.44 514 TYR A O 1
ATOM 4054 N N . VAL A 1 515 ? -25.329 6.325 19.274 1.00 94.81 515 VAL A N 1
ATOM 4055 C CA . VAL A 1 515 ? -24.366 6.451 20.372 1.00 94.81 515 VAL A CA 1
ATOM 4056 C C . VAL A 1 515 ? -23.563 5.166 20.496 1.00 94.81 515 VAL A C 1
ATOM 4058 O O . VAL A 1 515 ? -24.116 4.092 20.716 1.00 94.81 515 VAL A O 1
ATOM 4061 N N . LEU A 1 516 ? -22.243 5.298 20.416 1.00 95.06 516 LEU A N 1
ATOM 4062 C CA . LEU A 1 516 ? -21.285 4.253 20.750 1.00 95.06 516 LEU A CA 1
ATOM 4063 C C . LEU A 1 516 ? -20.538 4.682 22.008 1.00 95.06 516 LEU A C 1
ATOM 4065 O O . LEU A 1 516 ? -19.891 5.726 21.997 1.00 95.06 516 LEU A O 1
ATOM 4069 N N . GLY A 1 517 ? -20.578 3.891 23.073 1.00 94.06 517 GLY A N 1
ATOM 4070 C CA . GLY A 1 517 ? -19.927 4.257 24.328 1.00 94.06 517 GLY A CA 1
ATOM 4071 C C . GLY A 1 517 ? -19.789 3.094 25.296 1.00 94.06 517 GLY A C 1
ATOM 4072 O O . GLY A 1 517 ? -19.858 1.925 24.916 1.00 94.06 517 GLY A O 1
ATOM 4073 N N . THR A 1 518 ? -19.559 3.415 26.565 1.00 92.94 518 THR A N 1
ATOM 4074 C CA . THR A 1 518 ? -19.557 2.416 27.634 1.00 92.94 518 THR A CA 1
ATOM 4075 C C . THR A 1 518 ? -20.872 2.514 28.392 1.00 92.94 518 THR A C 1
ATOM 4077 O O . THR A 1 518 ? -21.166 3.552 28.977 1.00 92.94 518 THR A O 1
ATOM 4080 N N . ALA A 1 519 ? -21.642 1.429 28.413 1.00 92.31 519 ALA A N 1
ATOM 4081 C CA . ALA A 1 519 ? -22.749 1.263 29.335 1.00 92.31 519 ALA A CA 1
ATOM 4082 C C . ALA A 1 519 ? -22.196 1.078 30.754 1.00 92.31 519 ALA A C 1
ATOM 4084 O O . ALA A 1 519 ? -21.489 0.105 31.042 1.00 92.31 519 ALA A O 1
ATOM 4085 N N . VAL A 1 520 ? -22.493 2.037 31.619 1.00 90.50 520 VAL A N 1
ATOM 4086 C CA . VAL A 1 520 ? -22.148 2.050 33.041 1.00 90.50 520 VAL A CA 1
ATOM 4087 C C . VAL A 1 520 ? -23.428 2.116 33.863 1.00 90.50 520 VAL A C 1
ATOM 4089 O O . VAL A 1 520 ? -24.497 2.399 33.333 1.00 90.50 520 VAL A O 1
ATOM 4092 N N . ILE A 1 521 ? -23.340 1.832 35.156 1.00 86.88 521 ILE A N 1
ATOM 4093 C CA . ILE A 1 521 ? -24.496 1.937 36.051 1.00 86.88 521 ILE A CA 1
ATOM 4094 C C . ILE A 1 521 ? -24.758 3.413 36.332 1.00 86.88 521 ILE A C 1
ATOM 4096 O O . ILE A 1 521 ? -23.821 4.160 36.606 1.00 86.88 521 ILE A O 1
ATOM 4100 N N . ASP A 1 522 ? -26.022 3.820 36.257 1.00 86.31 522 ASP A N 1
ATOM 4101 C CA . ASP A 1 522 ? -26.439 5.167 36.639 1.00 86.31 522 ASP A CA 1
ATOM 4102 C C . ASP A 1 522 ? -26.318 5.317 38.162 1.00 86.31 522 ASP A C 1
ATOM 4104 O O . ASP A 1 522 ? -27.085 4.715 38.908 1.00 86.31 522 ASP A O 1
ATOM 4108 N N . GLU A 1 523 ? -25.356 6.109 38.639 1.00 79.62 523 GLU A N 1
ATOM 4109 C CA . GLU A 1 523 ? -25.095 6.280 40.077 1.00 79.62 523 GLU A CA 1
ATOM 4110 C C . GLU A 1 523 ? -26.275 6.897 40.842 1.00 79.62 523 GLU A C 1
ATOM 4112 O O . GLU A 1 523 ? -26.391 6.705 42.054 1.00 79.62 523 GLU A O 1
ATOM 4117 N N . SER A 1 524 ? -27.166 7.620 40.154 1.00 77.81 524 SER A N 1
ATOM 4118 C CA . SER A 1 524 ? -28.316 8.268 40.791 1.00 77.81 524 SER A CA 1
ATOM 4119 C C . SER A 1 524 ? -29.411 7.277 41.191 1.00 77.81 524 SER A C 1
ATOM 4121 O O . SER A 1 524 ? -30.114 7.495 42.179 1.00 77.81 524 SER A O 1
ATOM 4123 N N . THR A 1 525 ? -29.548 6.184 40.438 1.00 77.69 525 THR A N 1
ATOM 4124 C CA . THR A 1 525 ? -30.646 5.215 40.582 1.00 77.69 525 THR A CA 1
ATOM 4125 C C . THR A 1 525 ? -30.133 3.822 40.939 1.00 77.69 525 THR A C 1
ATOM 4127 O O . THR A 1 525 ? -30.697 3.159 41.806 1.00 77.69 525 THR A O 1
ATOM 4130 N N . GLY A 1 526 ? -29.013 3.408 40.344 1.00 76.94 526 GLY A N 1
ATOM 4131 C CA . GLY A 1 526 ? -28.298 2.165 40.628 1.00 76.94 526 GLY A CA 1
ATOM 4132 C C . GLY A 1 526 ? -29.001 0.888 40.167 1.00 76.94 526 GLY A C 1
ATOM 4133 O O . GLY A 1 526 ? -28.494 -0.205 40.406 1.00 76.94 526 GLY A O 1
ATOM 4134 N N . ASP A 1 527 ? -30.153 1.013 39.513 1.00 78.75 527 ASP A N 1
ATOM 4135 C CA . ASP A 1 527 ? -30.978 -0.085 39.004 1.00 78.75 527 ASP A CA 1
ATOM 4136 C C . ASP A 1 527 ? -31.028 -0.146 37.468 1.00 78.75 527 ASP A C 1
ATOM 4138 O O . ASP A 1 527 ? -31.580 -1.090 36.906 1.00 78.75 527 ASP A O 1
ATOM 4142 N N . ARG A 1 528 ? -30.410 0.822 36.779 1.00 84.00 528 ARG A N 1
ATOM 4143 C CA . ARG A 1 528 ? -30.351 0.895 35.314 1.00 84.00 528 ARG A CA 1
ATOM 4144 C C . ARG A 1 528 ? -28.953 1.234 34.801 1.00 84.00 528 ARG A C 1
ATOM 4146 O O . ARG A 1 528 ? -28.094 1.730 35.533 1.00 84.00 528 ARG A O 1
ATOM 4153 N N . LEU A 1 529 ? -28.756 1.018 33.504 1.00 90.19 529 LEU A N 1
ATOM 4154 C CA . LEU A 1 529 ? -27.549 1.423 32.788 1.00 90.19 529 LEU A CA 1
ATOM 4155 C C . LEU A 1 529 ? -27.745 2.765 32.070 1.00 90.19 529 LEU A C 1
ATOM 4157 O O . LEU A 1 529 ? -28.839 3.089 31.610 1.00 90.19 529 LEU A O 1
ATOM 4161 N N . MET A 1 530 ? -26.657 3.516 31.937 1.00 92.31 530 MET A N 1
ATOM 4162 C CA . MET A 1 530 ? -26.530 4.721 31.120 1.00 92.31 530 MET A CA 1
ATOM 4163 C C . MET A 1 530 ? -25.303 4.609 30.216 1.00 92.31 530 MET A C 1
ATOM 4165 O O . MET A 1 530 ? -24.353 3.899 30.550 1.00 92.31 530 MET A O 1
ATOM 4169 N N . ILE A 1 531 ? -25.284 5.321 29.090 1.00 94.50 531 ILE A N 1
ATOM 4170 C CA . ILE A 1 531 ? -24.082 5.406 28.254 1.00 94.50 531 ILE A CA 1
ATOM 4171 C C . ILE A 1 531 ? -23.265 6.633 28.633 1.00 94.50 531 ILE A C 1
ATOM 4173 O O . ILE A 1 531 ? -23.773 7.752 28.634 1.00 94.50 531 ILE A O 1
ATOM 4177 N N . SER A 1 532 ? -21.980 6.414 28.900 1.00 93.06 532 SER A N 1
ATOM 4178 C CA . SER A 1 532 ? -21.000 7.470 29.136 1.00 93.06 532 SER A CA 1
ATOM 4179 C C . SER A 1 532 ? -19.621 7.073 28.600 1.00 93.06 532 SER A C 1
ATOM 4181 O O . SER A 1 532 ? -19.428 6.011 27.987 1.00 93.06 532 SER A O 1
ATOM 4183 N N . LYS A 1 533 ? -18.623 7.933 28.828 1.00 89.38 533 LYS A N 1
ATOM 4184 C CA . LYS A 1 533 ? -17.227 7.648 28.484 1.00 89.38 533 LYS A CA 1
ATOM 4185 C C . LYS A 1 533 ? -16.691 6.428 29.243 1.00 89.38 533 LYS A C 1
ATOM 4187 O O . LYS A 1 533 ? -15.939 5.632 28.675 1.00 89.38 533 LYS A O 1
ATOM 4192 N N . GLY A 1 534 ? -17.136 6.248 30.488 1.00 82.62 534 GLY A N 1
ATOM 4193 C CA . GLY A 1 534 ? -16.632 5.246 31.423 1.00 82.62 534 GLY A CA 1
ATOM 4194 C C . GLY A 1 534 ? -15.142 5.421 31.762 1.00 82.62 534 GLY A C 1
ATOM 4195 O O . GLY A 1 534 ? -14.426 6.226 31.174 1.00 82.62 534 GLY A O 1
ATOM 4196 N N . ASN A 1 535 ? -14.628 4.601 32.683 1.00 75.62 535 ASN A N 1
ATOM 4197 C CA . ASN A 1 535 ? -13.220 4.653 33.123 1.00 75.62 535 ASN A CA 1
ATOM 4198 C C . ASN A 1 535 ? -12.245 3.911 32.186 1.00 75.62 535 ASN A C 1
ATOM 4200 O O . ASN A 1 535 ? -11.163 3.482 32.594 1.00 75.62 535 ASN A O 1
ATOM 4204 N N . ASN A 1 536 ? -12.629 3.685 30.930 1.00 72.25 536 ASN A N 1
ATOM 4205 C CA . ASN A 1 536 ? -11.879 2.859 29.992 1.00 72.25 536 ASN A CA 1
ATOM 4206 C C . ASN A 1 536 ? -11.376 3.686 28.789 1.00 72.25 536 ASN A C 1
ATOM 4208 O O . ASN A 1 536 ? -11.771 4.821 28.554 1.00 72.25 536 ASN A O 1
ATOM 4212 N N . LYS A 1 537 ? -10.466 3.115 27.988 1.00 79.38 537 LYS A N 1
ATOM 4213 C CA . LYS A 1 537 ? -9.971 3.759 26.749 1.00 79.38 537 LYS A CA 1
ATOM 4214 C C . LYS A 1 537 ? -10.953 3.635 25.567 1.00 79.38 537 LYS A C 1
ATOM 4216 O O . LYS A 1 537 ? -10.534 3.796 24.419 1.00 79.38 537 LYS A O 1
ATOM 4221 N N . PHE A 1 538 ? -12.206 3.247 25.803 1.00 86.12 538 PHE A N 1
ATOM 4222 C CA . PHE A 1 538 ? -13.197 3.071 24.745 1.00 86.12 538 PHE A CA 1
ATOM 4223 C C . PHE A 1 538 ? -13.702 4.454 24.277 1.00 86.12 538 PHE A C 1
ATOM 4225 O O . PHE A 1 538 ? -13.792 5.389 25.081 1.00 86.12 538 PHE A O 1
ATOM 4232 N N . PRO A 1 539 ? -13.914 4.678 22.969 1.00 90.19 539 PRO A N 1
ATOM 4233 C CA . PRO A 1 539 ? -14.427 5.956 22.497 1.00 90.19 539 PRO A CA 1
ATOM 4234 C C . PRO A 1 539 ? -15.898 6.125 22.894 1.00 90.19 539 PRO A C 1
ATOM 4236 O O . PRO A 1 539 ? -16.651 5.159 22.887 1.00 90.19 539 PRO A O 1
ATOM 4239 N N . LEU A 1 540 ? -16.279 7.362 23.210 1.00 94.25 540 LEU A N 1
ATOM 4240 C CA . LEU A 1 540 ? -17.672 7.782 23.264 1.00 94.25 540 LEU A CA 1
ATOM 4241 C C . LEU A 1 540 ? -17.908 8.589 21.992 1.00 94.25 540 LEU A C 1
ATOM 4243 O O . LEU A 1 540 ? -17.229 9.595 21.789 1.00 94.25 540 LEU A O 1
ATOM 4247 N N . ILE A 1 541 ? -18.771 8.108 21.107 1.00 94.62 541 ILE A N 1
ATOM 4248 C CA . ILE A 1 541 ? -19.096 8.749 19.836 1.00 94.62 541 ILE A CA 1
ATOM 4249 C C . ILE A 1 541 ? -20.600 8.942 19.793 1.00 94.62 541 ILE A C 1
ATOM 4251 O O . ILE A 1 541 ? -21.345 7.971 19.890 1.00 94.62 541 ILE A O 1
ATOM 4255 N N . THR A 1 542 ? -21.022 10.181 19.576 1.00 94.69 542 THR A N 1
ATOM 4256 C CA . THR A 1 542 ? -22.436 10.531 19.468 1.00 94.69 542 THR A CA 1
ATOM 4257 C C . THR A 1 542 ? -22.682 11.230 18.146 1.00 94.69 542 THR A C 1
ATOM 4259 O O . THR A 1 542 ? -21.954 12.154 17.769 1.00 94.69 542 THR A O 1
ATOM 4262 N N . THR A 1 543 ? -23.701 10.798 17.408 1.00 95.38 543 THR A N 1
ATOM 4263 C CA . THR A 1 543 ? -24.023 11.420 16.129 1.00 95.38 543 THR A CA 1
ATOM 4264 C C . THR A 1 543 ? -25.493 11.353 15.759 1.00 95.38 543 THR A C 1
ATOM 4266 O O . THR A 1 543 ? -26.174 10.402 16.109 1.00 95.38 543 THR A O 1
ATOM 4269 N N . ASN A 1 544 ? -25.960 12.347 15.001 1.00 94.00 544 ASN A N 1
ATOM 4270 C CA . ASN A 1 544 ? -27.254 12.314 14.314 1.00 94.00 544 ASN A CA 1
ATOM 4271 C C . ASN A 1 544 ? -27.138 11.965 12.815 1.00 94.00 544 ASN A C 1
ATOM 4273 O O . ASN A 1 544 ? -28.066 12.182 12.036 1.00 94.00 544 ASN A O 1
ATOM 4277 N N . TYR A 1 545 ? -25.981 11.448 12.387 1.00 92.12 545 TYR A N 1
ATOM 4278 C CA . TYR A 1 545 ? -25.850 10.732 11.119 1.00 92.12 545 TYR A CA 1
ATOM 4279 C C . TYR A 1 545 ? -26.248 9.266 11.303 1.00 92.12 545 TYR A C 1
ATOM 4281 O O . TYR A 1 545 ? -26.198 8.728 12.406 1.00 92.12 545 TYR A O 1
ATOM 4289 N N . THR A 1 546 ? -26.562 8.586 10.201 1.00 89.62 546 THR A N 1
ATOM 4290 C CA . THR A 1 546 ? -26.720 7.125 10.244 1.00 89.62 546 THR A CA 1
ATOM 4291 C C . THR A 1 546 ? -25.381 6.438 10.538 1.00 89.62 546 THR A C 1
ATOM 4293 O O . THR A 1 546 ? -24.315 6.950 10.170 1.00 89.62 546 THR A O 1
ATOM 4296 N N . GLU A 1 547 ? -25.428 5.242 11.130 1.00 89.25 547 GLU A N 1
ATOM 4297 C CA . GLU A 1 547 ? -24.248 4.402 11.386 1.00 89.25 547 GLU A CA 1
ATOM 4298 C C . GLU A 1 547 ? -23.384 4.244 10.121 1.00 89.25 547 GLU A C 1
ATOM 4300 O O . GLU A 1 547 ? -22.181 4.521 10.123 1.00 89.25 547 GLU A O 1
ATOM 4305 N N . SER A 1 548 ? -24.018 3.913 8.991 1.00 86.81 548 SER A N 1
ATOM 4306 C CA . SER A 1 548 ? -23.337 3.723 7.703 1.00 86.81 548 SER A CA 1
ATOM 4307 C C . SER A 1 548 ? -22.577 4.972 7.223 1.00 86.81 548 SER A C 1
ATOM 4309 O O . SER A 1 548 ? -21.476 4.877 6.666 1.00 86.81 548 SER A O 1
ATOM 4311 N N . GLU A 1 549 ? -23.122 6.167 7.469 1.00 87.56 549 GLU A N 1
ATOM 4312 C CA . GLU A 1 549 ? -22.483 7.430 7.105 1.00 87.56 549 GLU A CA 1
ATOM 4313 C C . GLU A 1 549 ? -21.286 7.744 8.006 1.00 87.56 549 GLU A C 1
ATOM 4315 O O . GLU A 1 549 ? -20.242 8.188 7.506 1.00 87.56 549 GLU A O 1
ATOM 4320 N N . LEU A 1 550 ? -21.406 7.481 9.311 1.00 88.75 550 LEU A N 1
ATOM 4321 C CA . LEU A 1 550 ? -20.306 7.616 10.266 1.00 88.75 550 LEU A CA 1
ATOM 4322 C C . LEU A 1 550 ? -19.158 6.662 9.907 1.00 88.75 550 LEU A C 1
ATOM 4324 O O . LEU A 1 550 ? -18.005 7.098 9.771 1.00 88.75 550 LEU A O 1
ATOM 4328 N N . MET A 1 551 ? -19.473 5.386 9.665 1.00 88.88 551 MET A N 1
ATOM 4329 C CA . MET A 1 551 ? -18.506 4.376 9.230 1.00 88.88 551 MET A CA 1
ATOM 4330 C C . MET A 1 551 ? -17.818 4.785 7.932 1.00 88.88 551 MET A C 1
ATOM 4332 O O . MET A 1 551 ? -16.593 4.691 7.829 1.00 88.88 551 MET A O 1
ATOM 4336 N N . GLY A 1 552 ? -18.574 5.286 6.950 1.00 87.44 552 GLY A N 1
ATOM 4337 C CA . GLY A 1 552 ? -18.025 5.786 5.693 1.00 87.44 552 GLY A CA 1
ATOM 4338 C C . GLY A 1 552 ? -16.999 6.902 5.913 1.00 87.44 552 GLY A C 1
ATOM 4339 O O . GLY A 1 552 ? -15.894 6.849 5.366 1.00 87.44 552 GLY A O 1
ATOM 4340 N N . ARG A 1 553 ? -17.314 7.887 6.765 1.00 86.31 553 ARG A N 1
ATOM 4341 C CA . ARG A 1 553 ? -16.404 9.002 7.087 1.00 86.31 553 ARG A CA 1
ATOM 4342 C C . ARG A 1 553 ? -15.131 8.537 7.792 1.00 86.31 553 ARG A C 1
ATOM 4344 O O . ARG A 1 553 ? -14.037 8.941 7.387 1.00 86.31 553 ARG A O 1
ATOM 4351 N N . LYS A 1 554 ? -15.257 7.690 8.818 1.00 88.25 554 LYS A N 1
ATOM 4352 C CA . LYS A 1 554 ? -14.109 7.140 9.561 1.00 88.25 554 LYS A CA 1
ATOM 4353 C C . LYS A 1 554 ? -13.242 6.260 8.653 1.00 88.25 554 LYS A C 1
ATOM 4355 O O . LYS A 1 554 ? 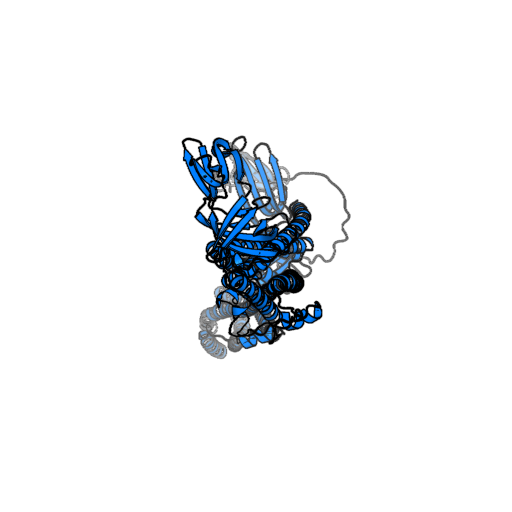-12.017 6.387 8.651 1.00 88.25 554 LYS A O 1
ATOM 4360 N N . SER A 1 555 ? -13.875 5.448 7.805 1.00 89.31 555 SER A N 1
ATOM 4361 C CA . SER A 1 555 ? -13.187 4.506 6.925 1.00 89.31 555 SER A CA 1
ATOM 4362 C C . SER A 1 555 ? -12.334 5.182 5.858 1.00 89.31 555 SER A C 1
ATOM 4364 O O . SER A 1 555 ? -11.212 4.745 5.636 1.00 89.31 555 SER A O 1
ATOM 4366 N N . ARG A 1 556 ? -12.804 6.257 5.206 1.00 89.75 556 ARG A N 1
ATOM 4367 C CA . ARG A 1 556 ? -12.063 6.901 4.096 1.00 89.75 556 ARG A CA 1
ATOM 4368 C C . ARG A 1 556 ? -10.635 7.293 4.468 1.00 89.75 556 ARG A C 1
ATOM 4370 O O . ARG A 1 556 ? -9.715 7.046 3.697 1.00 89.75 556 ARG A O 1
ATOM 4377 N N . ARG A 1 557 ? -10.437 7.853 5.667 1.00 89.31 557 ARG A N 1
ATOM 4378 C CA . ARG A 1 557 ? -9.098 8.215 6.161 1.00 89.31 557 ARG A CA 1
ATOM 4379 C C . ARG A 1 557 ? -8.217 6.980 6.336 1.00 89.31 557 ARG A C 1
ATOM 4381 O O . ARG A 1 557 ? -7.071 6.994 5.910 1.00 89.31 557 ARG A O 1
ATOM 4388 N N . GLY A 1 558 ? -8.757 5.923 6.938 1.00 92.38 558 GLY A N 1
ATOM 4389 C CA . GLY A 1 558 ? -8.041 4.662 7.123 1.00 92.38 558 GLY A CA 1
ATOM 4390 C C . GLY A 1 558 ? -7.675 3.982 5.804 1.00 92.38 558 GLY A C 1
ATOM 4391 O O . GLY A 1 558 ? -6.523 3.607 5.612 1.00 92.38 558 GLY A O 1
ATOM 4392 N N . LEU A 1 559 ? -8.633 3.898 4.876 1.00 93.81 559 LEU A N 1
ATOM 4393 C CA . LEU A 1 559 ? -8.439 3.331 3.539 1.00 93.81 559 LEU A CA 1
ATOM 4394 C C . LEU A 1 559 ? -7.381 4.102 2.751 1.00 93.81 559 LEU A C 1
ATOM 4396 O O . LEU A 1 559 ? -6.516 3.478 2.154 1.00 93.81 559 LEU A O 1
ATOM 4400 N N . GLY A 1 560 ? -7.402 5.438 2.798 1.00 94.12 560 GLY A N 1
ATOM 4401 C CA . GLY A 1 560 ? -6.397 6.261 2.123 1.00 94.12 560 GLY A CA 1
ATOM 4402 C C . GLY A 1 560 ? -4.976 6.019 2.635 1.00 94.12 560 GLY A C 1
ATOM 4403 O O . GLY A 1 560 ? -4.053 5.882 1.838 1.00 94.12 560 GLY A O 1
ATOM 4404 N N . TRP A 1 561 ? -4.797 5.889 3.952 1.00 95.94 561 TRP A N 1
ATOM 4405 C CA . TRP A 1 561 ? -3.488 5.573 4.534 1.00 95.94 561 TRP A CA 1
ATOM 4406 C C . TRP A 1 561 ? -3.024 4.149 4.217 1.00 95.94 561 TRP A C 1
ATOM 4408 O O . TRP A 1 561 ? -1.860 3.958 3.876 1.00 95.94 561 TRP A O 1
ATOM 4418 N N . LEU A 1 562 ? -3.920 3.158 4.255 1.00 95.62 562 LEU A N 1
ATOM 4419 C CA . LEU A 1 562 ? -3.569 1.801 3.825 1.00 95.62 562 LEU A CA 1
ATOM 4420 C C . LEU A 1 562 ? -3.254 1.730 2.329 1.00 95.62 562 LEU A C 1
ATOM 4422 O O . LEU A 1 562 ? -2.364 0.983 1.940 1.00 95.62 562 LEU A O 1
ATOM 4426 N N . ASN A 1 563 ? -3.924 2.534 1.502 1.00 96.88 563 ASN A N 1
ATOM 4427 C CA . ASN A 1 563 ? -3.611 2.647 0.082 1.00 96.88 563 ASN A CA 1
ATOM 4428 C C . ASN A 1 563 ? -2.200 3.206 -0.145 1.00 96.88 563 ASN A C 1
ATOM 4430 O O . ASN A 1 563 ? -1.459 2.709 -0.989 1.00 96.88 563 ASN A O 1
ATOM 4434 N N . LEU A 1 564 ? -1.805 4.212 0.640 1.00 96.44 564 LEU A N 1
ATOM 4435 C CA . LEU A 1 564 ? -0.432 4.719 0.645 1.00 96.44 564 LEU A CA 1
ATOM 4436 C C . LEU A 1 564 ? 0.559 3.624 1.069 1.00 96.44 564 LEU A C 1
ATOM 4438 O O . LEU A 1 564 ? 1.601 3.467 0.440 1.00 96.44 564 LEU A O 1
ATOM 4442 N N . GLY A 1 565 ? 0.201 2.834 2.088 1.00 97.12 565 GLY A N 1
ATOM 4443 C CA . GLY A 1 565 ? 0.992 1.693 2.545 1.00 97.12 565 GLY A CA 1
ATOM 4444 C C . GLY A 1 565 ? 1.212 0.645 1.449 1.00 97.12 565 GLY A C 1
ATOM 4445 O O . GLY A 1 565 ? 2.348 0.254 1.190 1.00 97.12 565 GLY A O 1
ATOM 4446 N N . LEU A 1 566 ? 0.142 0.253 0.752 1.00 97.31 566 LEU A N 1
ATOM 4447 C CA . LEU A 1 566 ? 0.190 -0.677 -0.378 1.00 97.31 566 LEU A CA 1
ATOM 4448 C C . LEU A 1 566 ? 1.116 -0.177 -1.496 1.00 97.31 566 LEU A C 1
ATOM 4450 O O . LEU A 1 566 ? 1.983 -0.916 -1.955 1.00 97.31 566 LEU A O 1
ATOM 4454 N N . ASN A 1 567 ? 0.973 1.086 -1.905 1.00 97.06 567 ASN A N 1
ATOM 4455 C CA . ASN A 1 567 ? 1.845 1.668 -2.928 1.00 97.06 567 ASN A CA 1
ATOM 4456 C C . ASN A 1 567 ? 3.306 1.767 -2.461 1.00 97.06 567 ASN A C 1
ATOM 4458 O O . ASN A 1 567 ? 4.210 1.596 -3.273 1.00 97.06 567 ASN A O 1
ATOM 4462 N N . GLY A 1 568 ? 3.546 1.970 -1.161 1.00 97.12 568 GLY A N 1
ATOM 4463 C CA . GLY A 1 568 ? 4.882 1.880 -0.571 1.00 97.12 568 GLY A CA 1
ATOM 4464 C C . GLY A 1 568 ? 5.515 0.499 -0.764 1.00 97.12 568 GLY A C 1
ATOM 4465 O O . GLY A 1 568 ? 6.652 0.409 -1.217 1.00 97.12 568 GLY A O 1
ATOM 4466 N N . PHE A 1 569 ? 4.771 -0.585 -0.510 1.00 97.00 569 PHE A N 1
ATOM 4467 C CA . PHE A 1 569 ? 5.252 -1.953 -0.760 1.00 97.00 569 PHE A CA 1
ATOM 4468 C C . PHE A 1 569 ? 5.518 -2.229 -2.243 1.00 97.00 569 PHE A C 1
ATOM 4470 O O . PHE A 1 569 ? 6.517 -2.864 -2.575 1.00 97.00 569 PHE A O 1
ATOM 4477 N N . VAL A 1 570 ? 4.652 -1.739 -3.135 1.00 95.38 570 VAL A N 1
ATOM 4478 C CA . VAL A 1 570 ? 4.862 -1.843 -4.588 1.00 95.38 570 VAL A CA 1
ATOM 4479 C C . VAL A 1 570 ? 6.155 -1.132 -4.994 1.00 95.38 570 VAL A C 1
ATOM 4481 O O . VAL A 1 570 ? 6.965 -1.714 -5.711 1.00 95.38 570 VAL A O 1
ATOM 4484 N N . LEU A 1 571 ? 6.388 0.081 -4.483 1.00 95.38 571 LEU A N 1
ATOM 4485 C CA . LEU A 1 571 ? 7.598 0.854 -4.764 1.00 95.38 571 LEU A CA 1
ATOM 4486 C C . LEU A 1 571 ? 8.867 0.146 -4.261 1.00 95.38 571 LEU A C 1
ATOM 4488 O O . LEU A 1 571 ? 9.859 0.094 -4.984 1.00 95.38 571 LEU A O 1
ATOM 4492 N N . VAL A 1 572 ? 8.822 -0.465 -3.071 1.00 96.19 572 VAL A N 1
ATOM 4493 C CA . VAL A 1 572 ? 9.924 -1.301 -2.560 1.00 96.19 572 VAL A CA 1
ATOM 4494 C C . VAL A 1 572 ? 10.186 -2.484 -3.489 1.00 96.19 572 VAL A C 1
ATOM 4496 O O . VAL A 1 572 ? 11.340 -2.757 -3.800 1.00 96.19 572 VAL A O 1
ATOM 4499 N N . GLY A 1 573 ? 9.138 -3.165 -3.964 1.00 93.19 573 GLY A N 1
ATOM 4500 C CA . GLY A 1 573 ? 9.274 -4.275 -4.909 1.00 93.19 573 GLY A CA 1
ATOM 4501 C C . GLY A 1 573 ? 9.992 -3.868 -6.194 1.00 93.19 573 GLY A C 1
ATOM 4502 O O . GLY A 1 573 ? 10.963 -4.510 -6.586 1.00 93.19 573 GLY A O 1
ATOM 4503 N N . PHE A 1 574 ? 9.582 -2.751 -6.800 1.00 91.38 574 PHE A N 1
ATOM 4504 C CA . PHE A 1 574 ? 10.266 -2.185 -7.965 1.00 91.38 574 PHE A CA 1
ATOM 4505 C C . PHE A 1 574 ? 11.705 -1.754 -7.668 1.00 91.38 574 PHE A C 1
ATOM 4507 O O . PHE A 1 574 ? 12.588 -1.990 -8.491 1.00 91.38 574 PHE A O 1
ATOM 4514 N N . GLY A 1 575 ? 11.966 -1.201 -6.481 1.00 91.69 575 GLY A N 1
ATOM 4515 C CA . GLY A 1 575 ? 13.320 -0.898 -6.021 1.00 91.69 575 GLY A CA 1
ATOM 4516 C C . GLY A 1 575 ? 14.202 -2.145 -5.916 1.00 91.69 575 GLY A C 1
ATOM 4517 O O . GLY A 1 575 ? 15.352 -2.115 -6.341 1.00 91.69 575 GLY A O 1
ATOM 4518 N N . LEU A 1 576 ? 13.668 -3.265 -5.416 1.00 92.19 576 LEU A N 1
ATOM 4519 C CA . LEU A 1 576 ? 14.394 -4.538 -5.351 1.00 92.19 576 LEU A CA 1
ATOM 4520 C C . LEU A 1 576 ? 14.696 -5.103 -6.746 1.00 92.19 576 LEU A C 1
ATOM 4522 O O . LEU A 1 576 ? 15.806 -5.578 -6.973 1.00 92.19 576 LEU A O 1
ATOM 4526 N N . PHE A 1 577 ? 13.760 -5.006 -7.695 1.00 88.19 577 PHE A N 1
ATOM 4527 C CA . PHE A 1 577 ? 14.026 -5.392 -9.088 1.00 88.19 577 PHE A CA 1
ATOM 4528 C C . PHE A 1 577 ? 15.069 -4.486 -9.745 1.00 88.19 577 PHE A C 1
ATOM 4530 O O . PHE A 1 577 ? 15.951 -4.976 -10.447 1.00 88.19 577 PHE A O 1
ATOM 4537 N N . GLY A 1 578 ? 15.022 -3.184 -9.453 1.00 86.62 578 GLY A N 1
ATOM 4538 C CA . GLY A 1 578 ? 16.042 -2.236 -9.886 1.00 86.62 578 GLY A CA 1
ATOM 4539 C C . GLY A 1 578 ? 17.428 -2.515 -9.297 1.00 86.62 578 GLY A C 1
ATOM 4540 O O . GLY A 1 578 ? 18.436 -2.346 -9.981 1.00 86.62 578 GLY A O 1
ATOM 4541 N N . ALA A 1 579 ? 17.491 -3.004 -8.056 1.00 88.38 579 ALA A N 1
ATOM 4542 C CA . ALA A 1 579 ? 18.743 -3.418 -7.422 1.00 88.38 579 ALA A CA 1
ATOM 4543 C C . ALA A 1 579 ? 19.301 -4.695 -8.067 1.00 88.38 579 ALA A C 1
ATOM 4545 O O . ALA A 1 579 ? 20.508 -4.817 -8.252 1.00 88.38 579 ALA A O 1
ATOM 4546 N N . ALA A 1 580 ? 18.415 -5.628 -8.428 1.00 86.81 580 ALA A N 1
ATOM 4547 C CA . ALA A 1 580 ? 18.764 -6.882 -9.090 1.00 86.81 580 ALA A CA 1
ATOM 4548 C C . ALA A 1 580 ? 19.082 -6.727 -10.587 1.00 86.81 580 ALA A C 1
ATOM 4550 O O . ALA A 1 580 ? 19.525 -7.693 -11.203 1.00 86.81 580 ALA A O 1
ATOM 4551 N N . ALA A 1 581 ? 18.851 -5.544 -11.172 1.00 79.25 581 ALA A N 1
ATOM 4552 C CA . ALA A 1 581 ? 19.177 -5.216 -12.560 1.00 79.25 581 ALA A CA 1
ATOM 4553 C C . ALA A 1 581 ? 18.575 -6.170 -13.618 1.00 79.25 581 ALA A C 1
ATOM 4555 O O . ALA A 1 581 ? 19.117 -6.309 -14.713 1.00 79.25 581 ALA A O 1
ATOM 4556 N N . SER A 1 582 ? 17.469 -6.841 -13.284 1.00 78.44 582 SER A N 1
ATOM 4557 C CA . SER A 1 582 ? 16.797 -7.817 -14.149 1.00 78.44 582 SER A CA 1
ATOM 4558 C C . SER A 1 582 ? 15.892 -7.122 -15.168 1.00 78.44 582 SER A C 1
ATOM 4560 O O . SER A 1 582 ? 15.973 -7.395 -16.364 1.00 78.44 582 SER A O 1
ATOM 4562 N N . TYR A 1 583 ? 15.043 -6.201 -14.693 1.00 77.88 583 TYR A N 1
ATOM 4563 C CA . TYR A 1 583 ? 14.000 -5.490 -15.451 1.00 77.88 583 TYR A CA 1
ATOM 4564 C C . TYR A 1 583 ? 13.242 -6.378 -16.433 1.00 77.88 583 TYR A C 1
ATOM 4566 O O . TYR A 1 583 ? 12.807 -5.912 -17.486 1.00 77.88 583 TYR A O 1
ATOM 4574 N N . ALA A 1 584 ? 13.107 -7.664 -16.134 1.00 82.88 584 ALA A N 1
ATOM 4575 C CA . ALA A 1 584 ? 12.553 -8.645 -17.043 1.00 82.88 584 ALA A CA 1
ATOM 4576 C C . ALA A 1 584 ? 11.025 -8.599 -16.994 1.00 82.88 584 ALA A C 1
ATOM 4578 O O . ALA A 1 584 ? 10.415 -8.110 -16.042 1.00 82.88 584 ALA A O 1
ATOM 4579 N N . ALA A 1 585 ? 10.372 -9.154 -18.015 1.00 86.00 585 ALA A N 1
ATOM 4580 C CA . ALA A 1 585 ? 8.921 -9.330 -17.988 1.00 86.00 585 ALA A CA 1
ATOM 4581 C C . ALA A 1 585 ? 8.457 -10.125 -16.747 1.00 86.00 585 ALA A C 1
ATOM 4583 O O . ALA A 1 585 ? 7.376 -9.873 -16.214 1.00 86.00 585 ALA A O 1
ATOM 4584 N N . THR A 1 586 ? 9.300 -11.034 -16.248 1.00 87.50 586 THR A N 1
ATOM 4585 C CA . THR A 1 586 ? 9.089 -11.802 -15.014 1.00 87.50 586 THR A CA 1
ATOM 4586 C C . THR A 1 586 ? 9.004 -10.944 -13.763 1.00 87.50 586 THR A C 1
ATOM 4588 O O . THR A 1 586 ? 8.244 -11.277 -12.857 1.00 87.50 586 THR A O 1
ATOM 4591 N N . ASP A 1 587 ? 9.724 -9.827 -13.713 1.00 89.19 587 ASP A N 1
ATOM 4592 C CA . ASP A 1 587 ? 9.739 -8.956 -12.538 1.00 89.19 587 ASP A CA 1
ATOM 4593 C C . ASP A 1 587 ? 8.365 -8.317 -12.336 1.00 89.19 587 ASP A C 1
ATOM 4595 O O . ASP A 1 587 ? 7.871 -8.245 -11.215 1.00 89.19 587 ASP A O 1
ATOM 4599 N N . PHE A 1 588 ? 7.673 -7.966 -13.423 1.00 90.38 588 PHE A N 1
ATOM 4600 C CA . PHE A 1 588 ? 6.284 -7.500 -13.368 1.00 90.38 588 PHE A CA 1
ATOM 4601 C C . PHE A 1 588 ? 5.320 -8.596 -12.893 1.00 90.38 588 PHE A C 1
ATOM 4603 O O . PHE A 1 588 ? 4.379 -8.311 -12.148 1.00 90.38 588 PHE A O 1
ATOM 4610 N N . LEU A 1 589 ? 5.566 -9.858 -13.263 1.00 91.75 589 LEU A N 1
ATOM 4611 C CA . LEU A 1 589 ? 4.784 -10.991 -12.759 1.00 91.75 589 LEU A CA 1
ATOM 4612 C C . LEU A 1 589 ? 5.000 -11.185 -11.253 1.00 91.75 589 LEU A C 1
ATOM 4614 O O . LEU A 1 589 ? 4.025 -11.357 -10.522 1.00 91.75 589 LEU A O 1
ATOM 4618 N N . PHE A 1 590 ? 6.235 -11.084 -10.758 1.00 92.31 590 PHE A N 1
ATOM 4619 C CA . PHE A 1 590 ? 6.505 -11.133 -9.318 1.00 92.31 590 PHE A CA 1
ATOM 4620 C C . PHE A 1 590 ? 5.940 -9.913 -8.581 1.00 92.31 590 PHE A C 1
ATOM 4622 O O . PHE A 1 590 ? 5.313 -10.070 -7.532 1.00 92.31 590 PHE A O 1
ATOM 4629 N N . ALA A 1 591 ? 6.063 -8.712 -9.156 1.00 92.94 591 ALA A N 1
ATOM 4630 C CA . ALA A 1 591 ? 5.461 -7.486 -8.630 1.00 92.94 591 ALA A CA 1
ATOM 4631 C C . ALA A 1 591 ? 3.944 -7.635 -8.444 1.00 92.94 591 ALA A C 1
ATOM 4633 O O . ALA A 1 591 ? 3.379 -7.130 -7.472 1.00 92.94 591 ALA A O 1
ATOM 4634 N N . SER A 1 592 ? 3.279 -8.372 -9.343 1.00 94.81 592 SER A N 1
ATOM 4635 C CA . SER A 1 592 ? 1.833 -8.598 -9.277 1.00 94.81 592 SER A CA 1
ATOM 4636 C C . SER A 1 592 ? 1.384 -9.316 -7.996 1.00 94.81 592 SER A C 1
ATOM 4638 O O . SER A 1 592 ? 0.227 -9.176 -7.600 1.00 94.81 592 SER A O 1
ATOM 4640 N N . MET A 1 593 ? 2.282 -10.032 -7.308 1.00 96.25 593 MET A N 1
ATOM 4641 C CA . MET A 1 593 ? 1.992 -10.731 -6.049 1.00 96.25 593 MET A CA 1
ATOM 4642 C C . MET A 1 593 ? 2.044 -9.825 -4.814 1.00 96.25 593 MET A C 1
ATOM 4644 O O . MET A 1 593 ? 1.519 -10.195 -3.764 1.00 96.25 593 MET A O 1
ATOM 4648 N N . ILE A 1 594 ? 2.604 -8.618 -4.921 1.00 96.62 594 ILE A N 1
ATOM 4649 C CA . ILE A 1 594 ? 2.763 -7.705 -3.781 1.00 96.62 594 ILE A CA 1
ATOM 4650 C C . ILE A 1 594 ? 1.404 -7.269 -3.219 1.00 96.62 594 ILE A C 1
ATOM 4652 O O . ILE A 1 594 ? 1.191 -7.330 -2.007 1.00 96.62 594 ILE A O 1
ATOM 4656 N N . ALA A 1 595 ? 0.464 -6.859 -4.077 1.00 96.69 595 ALA A N 1
ATOM 4657 C CA . ALA A 1 595 ? -0.845 -6.393 -3.619 1.00 96.69 595 ALA A CA 1
ATOM 4658 C C . ALA A 1 595 ? -1.695 -7.501 -2.952 1.00 96.69 595 ALA A C 1
ATOM 4660 O O . ALA A 1 595 ? -2.231 -7.248 -1.867 1.00 96.69 595 ALA A O 1
ATOM 4661 N N . PRO A 1 596 ? -1.750 -8.740 -3.488 1.00 97.62 596 PRO A N 1
ATOM 4662 C CA . PRO A 1 596 ? -2.402 -9.864 -2.822 1.00 97.62 596 PRO A CA 1
ATOM 4663 C C . PRO A 1 596 ? -1.755 -10.223 -1.483 1.00 97.62 596 PRO A C 1
ATOM 4665 O O . PRO A 1 596 ? -2.463 -10.481 -0.511 1.00 97.62 596 PRO A O 1
ATOM 4668 N N . LEU A 1 597 ? -0.419 -10.198 -1.399 1.00 97.69 597 LEU A N 1
ATOM 4669 C CA . LEU A 1 597 ? 0.300 -10.453 -0.147 1.00 97.69 597 LEU A CA 1
ATOM 4670 C C . LEU A 1 597 ? 0.004 -9.377 0.904 1.00 97.69 597 LEU A C 1
ATOM 4672 O O . LEU A 1 597 ? -0.234 -9.702 2.068 1.00 97.69 597 LEU A O 1
ATOM 4676 N N . PHE A 1 598 ? -0.056 -8.107 0.502 1.00 97.25 598 PHE A N 1
ATOM 4677 C CA . PHE A 1 598 ? -0.452 -7.014 1.389 1.00 97.25 598 PHE A CA 1
ATOM 4678 C C . PHE A 1 598 ? -1.900 -7.166 1.878 1.00 97.25 598 PHE A C 1
ATOM 4680 O O . PHE A 1 598 ? -2.167 -7.001 3.071 1.00 97.25 598 PHE A O 1
ATOM 4687 N N . LEU A 1 599 ? -2.832 -7.524 0.987 1.00 97.06 599 LEU A N 1
ATOM 4688 C CA . LEU A 1 599 ? -4.220 -7.839 1.339 1.00 97.06 599 LEU A CA 1
ATOM 4689 C C . LEU A 1 599 ? -4.290 -8.990 2.354 1.00 97.06 599 LEU A C 1
ATOM 4691 O O . LEU A 1 599 ? -4.971 -8.852 3.371 1.00 97.06 599 LEU A O 1
ATOM 4695 N N . ALA A 1 600 ? -3.576 -10.092 2.108 1.00 96.38 600 ALA A N 1
ATOM 4696 C CA . ALA A 1 600 ? -3.530 -11.246 3.004 1.00 96.38 600 ALA A CA 1
ATOM 4697 C C . ALA A 1 600 ? -2.945 -10.878 4.379 1.00 96.38 600 ALA A C 1
ATOM 4699 O O . ALA A 1 600 ? -3.519 -11.225 5.413 1.00 96.38 600 ALA A O 1
ATOM 4700 N N . GLY A 1 601 ? -1.859 -10.101 4.404 1.00 95.69 601 GLY A N 1
ATOM 4701 C CA . GLY A 1 601 ? -1.283 -9.567 5.638 1.00 95.69 601 GLY A CA 1
ATOM 4702 C C . GLY A 1 601 ? -2.274 -8.686 6.402 1.00 95.69 601 GLY A C 1
ATOM 4703 O O . GLY A 1 601 ? -2.470 -8.872 7.604 1.00 95.69 601 GLY A O 1
ATOM 4704 N N . CYS A 1 602 ? -2.973 -7.782 5.709 1.00 94.81 602 CYS A N 1
ATOM 4705 C CA . CYS A 1 602 ? -4.012 -6.956 6.321 1.00 94.81 602 CYS A CA 1
ATOM 4706 C C . CYS A 1 602 ? -5.155 -7.796 6.890 1.00 94.81 602 CYS A C 1
ATOM 4708 O O . CYS A 1 602 ? -5.604 -7.537 8.004 1.00 94.81 602 CYS A O 1
ATOM 4710 N N . PHE A 1 603 ? -5.604 -8.810 6.153 1.00 93.75 603 PHE A N 1
ATOM 4711 C CA . PHE A 1 603 ? -6.645 -9.731 6.591 1.00 93.75 603 PHE A CA 1
ATOM 4712 C C . PHE A 1 603 ? -6.271 -10.432 7.907 1.00 93.75 603 PHE A C 1
ATOM 4714 O O . PHE A 1 603 ? -7.044 -10.381 8.865 1.00 93.75 603 PHE A O 1
ATOM 4721 N N . ILE A 1 604 ? -5.058 -10.993 7.992 1.00 93.88 604 ILE A N 1
ATOM 4722 C CA . ILE A 1 604 ? -4.547 -11.662 9.200 1.00 93.88 604 ILE A CA 1
ATOM 4723 C C . ILE A 1 604 ? -4.469 -10.688 10.382 1.00 93.88 604 ILE A C 1
ATOM 4725 O O . ILE A 1 604 ? -4.931 -11.010 11.478 1.00 93.88 604 ILE A O 1
ATOM 4729 N N . VAL A 1 605 ? -3.920 -9.486 10.169 1.00 93.44 605 VAL A N 1
ATOM 4730 C CA . VAL A 1 605 ? -3.767 -8.470 11.226 1.00 93.44 605 VAL A CA 1
ATOM 4731 C C . VAL A 1 605 ? -5.120 -8.026 11.783 1.00 93.44 605 VAL A C 1
ATOM 4733 O O . VAL A 1 605 ? -5.257 -7.860 12.996 1.00 93.44 605 VAL A O 1
ATOM 4736 N N . LEU A 1 606 ? -6.126 -7.823 10.928 1.00 91.19 606 LEU A N 1
ATOM 4737 C CA . LEU A 1 606 ? -7.471 -7.448 11.377 1.00 91.19 606 LEU A CA 1
ATOM 4738 C C . LEU A 1 606 ? -8.078 -8.553 12.233 1.00 91.19 606 LEU A C 1
ATOM 4740 O O . LEU A 1 606 ? -8.423 -8.298 13.382 1.00 91.19 606 LEU A O 1
ATOM 4744 N N . MET A 1 607 ? -8.100 -9.774 11.699 1.00 90.75 607 MET A N 1
ATOM 4745 C CA . MET A 1 607 ? -8.686 -10.937 12.356 1.00 90.75 607 MET A CA 1
ATOM 4746 C C . MET A 1 607 ? -8.050 -11.193 13.729 1.00 90.75 607 MET A C 1
ATOM 4748 O O . MET A 1 607 ? -8.749 -11.389 14.721 1.00 90.75 607 MET A O 1
ATOM 4752 N N . TYR A 1 608 ? -6.720 -11.088 13.819 1.00 92.75 608 TYR A N 1
ATOM 4753 C CA . TYR A 1 608 ? -6.005 -11.185 15.091 1.00 92.75 608 TYR A CA 1
ATOM 4754 C C . TYR A 1 608 ? -6.452 -10.113 16.093 1.00 92.75 608 TYR A C 1
ATOM 4756 O O . TYR A 1 608 ? -6.737 -10.411 17.254 1.00 92.75 608 TYR A O 1
ATOM 4764 N N . ASN A 1 609 ? -6.533 -8.856 15.649 1.00 91.50 609 ASN A N 1
ATOM 4765 C CA . ASN A 1 609 ? -6.941 -7.747 16.507 1.00 91.50 609 ASN A CA 1
ATOM 4766 C C . ASN A 1 609 ? -8.393 -7.877 16.983 1.00 91.50 609 ASN A C 1
ATOM 4768 O O . ASN A 1 609 ? -8.689 -7.481 18.112 1.00 91.50 609 ASN A O 1
ATOM 4772 N N . ASP A 1 610 ? -9.282 -8.440 16.165 1.00 89.50 610 ASP A N 1
ATOM 4773 C CA . ASP A 1 610 ? -10.667 -8.702 16.558 1.00 89.50 610 ASP A CA 1
ATOM 4774 C C . ASP A 1 610 ? -10.742 -9.794 17.631 1.00 89.50 610 ASP A C 1
ATOM 4776 O O . ASP A 1 610 ? -11.385 -9.588 18.661 1.00 89.50 610 ASP A O 1
ATOM 4780 N N . LEU A 1 611 ? -10.007 -10.902 17.474 1.00 92.38 611 LEU A N 1
ATOM 4781 C CA . LEU A 1 611 ? -9.924 -11.947 18.505 1.00 92.38 611 LEU A CA 1
ATOM 4782 C C . LEU A 1 611 ? -9.370 -11.399 19.831 1.00 92.38 611 LEU A C 1
ATOM 4784 O O . LEU A 1 611 ? -9.892 -11.692 20.910 1.00 92.38 611 LEU A O 1
ATOM 4788 N N . ILE A 1 612 ? -8.344 -10.544 19.769 1.00 92.69 612 ILE A N 1
ATOM 4789 C CA . ILE A 1 612 ? -7.811 -9.851 20.951 1.00 92.69 612 ILE A CA 1
ATOM 4790 C C . ILE A 1 612 ? -8.849 -8.905 21.563 1.00 92.69 612 ILE A C 1
ATOM 4792 O O . ILE A 1 612 ? -8.940 -8.806 22.789 1.00 92.69 612 ILE A O 1
ATOM 4796 N N . PHE A 1 613 ? -9.636 -8.203 20.748 1.00 89.88 613 PHE A N 1
ATOM 4797 C CA . PHE A 1 613 ? -10.695 -7.323 21.236 1.00 89.88 613 PHE A CA 1
ATOM 4798 C C . PHE A 1 613 ? -11.755 -8.101 22.022 1.00 89.88 613 PHE A C 1
ATOM 4800 O O . PHE A 1 613 ? -12.068 -7.711 23.150 1.00 89.88 613 PHE A O 1
ATOM 4807 N N . VAL A 1 614 ? -12.249 -9.218 21.480 1.00 90.69 614 VAL A N 1
ATOM 4808 C CA . VAL A 1 614 ? -13.283 -10.029 22.142 1.00 90.69 614 VAL A CA 1
ATOM 4809 C C . VAL A 1 614 ? -12.734 -10.695 23.413 1.00 90.69 614 VAL A C 1
ATOM 4811 O O . VAL A 1 614 ? -13.371 -10.614 24.464 1.00 90.69 614 VAL A O 1
ATOM 4814 N N . ARG A 1 615 ? -11.494 -11.206 23.394 1.00 92.62 615 ARG A N 1
ATOM 4815 C CA . ARG A 1 615 ? -10.817 -11.714 24.605 1.00 92.62 615 ARG A CA 1
ATOM 4816 C C . ARG A 1 615 ? -10.694 -10.646 25.695 1.00 92.62 615 ARG A C 1
ATOM 4818 O O . ARG A 1 615 ? -10.994 -10.899 26.862 1.00 92.62 615 ARG A O 1
ATOM 4825 N N . ASN A 1 616 ? -10.254 -9.442 25.329 1.00 90.50 616 ASN A N 1
ATOM 4826 C CA . ASN A 1 616 ? -10.121 -8.334 26.274 1.00 90.50 616 ASN A CA 1
ATOM 4827 C C . ASN A 1 616 ? -11.480 -7.887 26.825 1.00 90.50 616 ASN A C 1
ATOM 4829 O O . ASN A 1 616 ? -11.550 -7.438 27.967 1.00 90.50 616 ASN A O 1
ATOM 4833 N N . ARG A 1 617 ? -12.558 -8.001 26.038 1.00 88.44 617 ARG A N 1
ATOM 4834 C CA . ARG A 1 617 ? -13.925 -7.719 26.494 1.00 88.44 617 ARG A CA 1
ATOM 4835 C C . ARG A 1 617 ? -14.334 -8.678 27.613 1.00 88.44 617 ARG A C 1
ATOM 4837 O O . ARG A 1 617 ? -14.767 -8.196 28.656 1.00 88.44 617 ARG A O 1
ATOM 4844 N N . VAL A 1 618 ? -14.097 -9.983 27.447 1.00 91.56 618 VAL A N 1
ATOM 4845 C CA . VAL A 1 618 ? -14.340 -10.999 28.493 1.00 91.56 618 VAL A CA 1
ATOM 4846 C C . VAL A 1 618 ? -13.549 -10.683 29.764 1.00 91.56 618 VAL A C 1
ATOM 4848 O O . VAL A 1 618 ? -14.121 -10.604 30.848 1.00 91.56 618 VAL A O 1
ATOM 4851 N N . GLN A 1 619 ? -12.241 -10.433 29.639 1.00 90.81 619 GLN A N 1
ATOM 4852 C CA . GLN A 1 619 ? -11.378 -10.148 30.793 1.00 90.81 619 GLN A CA 1
ATOM 4853 C C . GLN A 1 619 ? -11.788 -8.874 31.543 1.00 90.81 619 GLN A C 1
ATOM 4855 O O . GLN A 1 619 ? -11.759 -8.839 32.771 1.00 90.81 619 GLN A O 1
ATOM 4860 N N . ARG A 1 620 ? -12.192 -7.825 30.819 1.00 87.69 620 ARG A N 1
ATOM 4861 C CA . ARG A 1 620 ? -12.672 -6.578 31.431 1.00 87.69 620 ARG A CA 1
ATOM 4862 C C . ARG A 1 620 ? -14.011 -6.767 32.125 1.00 87.69 620 ARG A C 1
ATOM 4864 O O . ARG A 1 620 ? -14.155 -6.308 33.250 1.00 87.69 620 ARG A O 1
ATOM 4871 N N . ALA A 1 621 ? -14.960 -7.445 31.479 1.00 88.00 621 ALA A N 1
ATOM 4872 C CA . ALA A 1 621 ? -16.252 -7.750 32.084 1.00 88.00 621 ALA A CA 1
ATOM 4873 C C . ALA A 1 621 ? -16.069 -8.550 33.387 1.00 88.00 621 ALA A C 1
ATOM 4875 O O . ALA A 1 621 ? -16.639 -8.174 34.409 1.00 88.00 621 ALA A O 1
ATOM 4876 N N . TRP A 1 622 ? -15.172 -9.545 33.393 1.00 91.06 622 TRP A N 1
ATOM 4877 C CA . TRP A 1 622 ? -14.810 -10.279 34.609 1.00 91.06 622 TRP A CA 1
ATOM 4878 C C . TRP A 1 622 ? -14.196 -9.381 35.686 1.00 91.06 622 TRP A C 1
ATOM 4880 O O . TRP A 1 622 ? -14.592 -9.432 36.846 1.00 91.06 622 TRP A O 1
ATOM 4890 N N . SER A 1 623 ? -13.256 -8.512 35.304 1.00 88.56 623 SER A N 1
ATOM 4891 C CA . SER A 1 623 ? -12.624 -7.580 36.241 1.00 88.56 623 SER A CA 1
ATOM 4892 C C . SER A 1 623 ? -13.636 -6.643 36.904 1.00 88.56 623 SER A C 1
ATOM 4894 O O . SER A 1 623 ? -13.471 -6.325 38.079 1.00 88.56 623 SER A O 1
ATOM 4896 N N . ASN A 1 624 ? -14.669 -6.202 36.181 1.00 86.44 624 ASN A N 1
ATOM 4897 C CA . ASN A 1 624 ? -15.714 -5.339 36.736 1.00 86.44 624 ASN A CA 1
ATOM 4898 C C . ASN A 1 624 ? -16.587 -6.102 37.744 1.00 86.44 624 ASN A C 1
ATOM 4900 O O . ASN A 1 624 ? -16.818 -5.603 38.844 1.00 86.44 624 ASN A O 1
ATOM 4904 N N . ILE A 1 625 ? -16.963 -7.349 37.430 1.00 89.44 625 ILE A N 1
ATOM 4905 C CA . ILE A 1 625 ? -17.639 -8.242 38.384 1.00 89.44 625 ILE A CA 1
ATOM 4906 C C . ILE A 1 625 ? -16.771 -8.432 39.634 1.00 89.44 625 ILE A C 1
ATOM 4908 O O . ILE A 1 625 ? -17.256 -8.242 40.747 1.00 89.44 625 ILE A O 1
ATOM 4912 N N . GLY A 1 626 ? -15.476 -8.718 39.470 1.00 89.06 626 GLY A N 1
ATOM 4913 C CA . GLY A 1 626 ? -14.534 -8.890 40.580 1.00 89.06 626 GLY A CA 1
ATOM 4914 C C . GLY A 1 626 ? -14.437 -7.666 41.498 1.00 89.06 626 GLY A C 1
ATOM 4915 O O . GLY A 1 626 ? -14.401 -7.809 42.722 1.00 89.06 626 GLY A O 1
ATOM 4916 N N . VAL A 1 627 ? -14.466 -6.449 40.940 1.00 88.50 627 VAL A N 1
ATOM 4917 C CA . VAL A 1 627 ? -14.516 -5.209 41.735 1.00 88.50 627 VAL A CA 1
ATOM 4918 C C . VAL A 1 627 ? -15.780 -5.165 42.595 1.00 88.50 627 VAL A C 1
ATOM 4920 O O . VAL A 1 627 ? -15.693 -4.856 43.785 1.00 88.50 627 VAL A O 1
ATOM 4923 N N . SER A 1 628 ? -16.938 -5.514 42.043 1.00 88.56 628 SER A N 1
ATOM 4924 C CA . SER A 1 628 ? -18.206 -5.452 42.780 1.00 88.56 628 SER A CA 1
ATOM 4925 C C . SER A 1 628 ? -18.361 -6.592 43.784 1.00 88.56 628 SER A C 1
ATOM 4927 O O . SER A 1 628 ? -18.833 -6.356 44.895 1.00 88.56 628 SER A O 1
ATOM 4929 N N . LEU A 1 629 ? -17.824 -7.780 43.495 1.00 90.88 629 LEU A N 1
ATOM 4930 C CA . LEU A 1 629 ? -17.669 -8.856 44.482 1.00 90.88 629 LEU A CA 1
ATOM 4931 C C . LEU A 1 629 ? -16.783 -8.425 45.656 1.00 90.88 629 LEU A C 1
ATOM 4933 O O . LEU A 1 629 ? -17.106 -8.703 46.809 1.00 90.88 629 LEU A O 1
ATOM 4937 N N . LYS A 1 630 ? -15.704 -7.678 45.394 1.00 90.12 630 LYS A N 1
ATOM 4938 C CA . LYS A 1 630 ? -14.861 -7.110 46.453 1.00 90.12 630 LYS A CA 1
ATOM 4939 C C . LYS A 1 630 ? -15.605 -6.050 47.268 1.00 90.12 630 LYS A C 1
ATOM 4941 O O . LYS A 1 630 ? -15.485 -6.045 48.493 1.00 90.12 630 LYS A O 1
ATOM 4946 N N . LYS A 1 631 ? -16.395 -5.175 46.628 1.00 90.81 631 LYS A N 1
ATOM 4947 C CA . LYS A 1 631 ? -17.268 -4.217 47.339 1.00 90.81 631 LYS A CA 1
ATOM 4948 C C . LYS A 1 631 ? -18.237 -4.959 48.271 1.00 90.81 631 LYS A C 1
ATOM 4950 O O . LYS A 1 631 ? -18.334 -4.582 49.435 1.00 90.81 631 LYS A O 1
ATOM 4955 N N . ARG A 1 632 ? -18.874 -6.039 47.800 1.00 90.75 632 ARG A N 1
ATOM 4956 C CA . ARG A 1 632 ? -19.767 -6.902 48.602 1.00 90.75 632 ARG A CA 1
ATOM 4957 C C . ARG A 1 632 ? -19.024 -7.553 49.769 1.00 90.75 632 ARG A C 1
ATOM 4959 O O . ARG A 1 632 ? -19.414 -7.393 50.924 1.00 90.75 632 ARG A O 1
ATOM 4966 N N . ALA A 1 633 ? -17.865 -8.154 49.502 1.00 91.25 633 ALA A N 1
ATOM 4967 C CA . ALA A 1 633 ? -17.016 -8.754 50.529 1.00 91.25 633 ALA A CA 1
ATOM 4968 C C . ALA A 1 633 ? -16.606 -7.757 51.632 1.00 91.25 633 ALA A C 1
ATOM 4970 O O . ALA A 1 633 ? -16.575 -8.107 52.815 1.00 91.25 633 ALA A O 1
ATOM 4971 N N . ASN A 1 634 ? -16.356 -6.496 51.263 1.00 92.00 634 ASN A N 1
ATOM 4972 C CA . ASN A 1 634 ? -16.023 -5.417 52.196 1.00 92.00 634 ASN A CA 1
ATOM 4973 C C . ASN A 1 634 ? -17.199 -4.991 53.098 1.00 92.00 634 ASN A C 1
ATOM 4975 O O . ASN A 1 634 ? -16.961 -4.357 54.127 1.00 92.00 634 ASN A O 1
ATOM 4979 N N . LEU A 1 635 ? -18.448 -5.335 52.757 1.00 91.69 635 LEU A N 1
ATOM 4980 C CA . LEU A 1 635 ? -19.629 -5.056 53.585 1.00 91.69 635 LEU A CA 1
ATOM 4981 C C . LEU A 1 635 ? -19.884 -6.130 54.655 1.00 91.69 635 LEU A C 1
ATOM 4983 O O . LEU A 1 635 ? -20.477 -5.830 55.694 1.00 91.69 635 LEU A O 1
ATOM 4987 N N . ILE A 1 636 ? -19.377 -7.353 54.469 1.00 91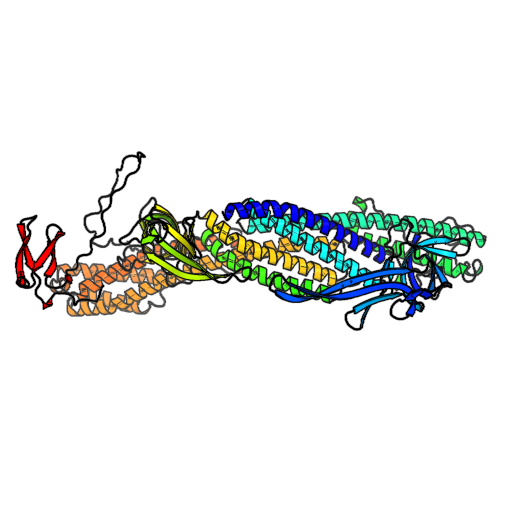.56 636 ILE A N 1
ATOM 4988 C CA . ILE A 1 636 ? -19.571 -8.473 55.407 1.00 91.56 636 ILE A CA 1
ATOM 4989 C C . ILE A 1 636 ? -19.085 -8.160 56.837 1.00 91.56 636 ILE A C 1
ATOM 4991 O O . ILE A 1 636 ? -19.776 -8.525 57.789 1.00 91.56 636 ILE A O 1
ATOM 4995 N N . PRO A 1 637 ? -17.947 -7.476 57.075 1.00 90.38 637 PRO A N 1
ATOM 4996 C CA . PRO A 1 637 ? -17.549 -7.096 58.431 1.00 90.38 637 PRO A CA 1
ATOM 4997 C C . PRO A 1 637 ? -18.566 -6.195 59.144 1.00 90.38 637 PRO A C 1
ATOM 4999 O O . PRO A 1 637 ? -18.800 -6.383 60.339 1.00 90.38 637 PRO A O 1
ATOM 5002 N N . ASN A 1 638 ? -19.187 -5.255 58.420 1.00 88.50 638 ASN A N 1
ATOM 5003 C CA . ASN A 1 638 ? -20.222 -4.376 58.971 1.00 88.50 638 ASN A CA 1
ATOM 5004 C C . ASN A 1 638 ? -21.479 -5.172 59.319 1.00 88.50 638 ASN A C 1
ATOM 5006 O O . ASN A 1 638 ? -22.014 -5.018 60.413 1.00 88.50 638 ASN A O 1
ATOM 5010 N N . LEU A 1 639 ? -21.879 -6.093 58.446 1.00 87.50 639 LEU A N 1
ATOM 5011 C CA . LEU A 1 639 ? -22.967 -7.027 58.713 1.00 87.50 639 LEU A CA 1
ATOM 5012 C C . LEU A 1 639 ? -22.706 -7.871 59.975 1.00 87.50 639 LEU A C 1
ATOM 5014 O O . LEU A 1 639 ? -23.565 -7.969 60.846 1.00 87.50 639 LEU A O 1
ATOM 5018 N N . VAL A 1 640 ? -21.499 -8.431 60.124 1.00 89.56 640 VAL A N 1
ATOM 5019 C CA . VAL A 1 640 ? -21.100 -9.193 61.323 1.00 89.56 640 VAL A CA 1
ATOM 5020 C C . VAL A 1 640 ? -21.153 -8.324 62.582 1.00 89.56 640 VAL A C 1
ATOM 5022 O O . VAL A 1 640 ? -21.503 -8.824 63.652 1.00 89.56 640 VAL A O 1
ATOM 5025 N N . LYS A 1 641 ? -20.797 -7.038 62.483 1.00 88.31 641 LYS A N 1
ATOM 5026 C CA . LYS A 1 641 ? -20.872 -6.097 63.608 1.00 88.31 641 LYS A CA 1
ATOM 5027 C C . LYS A 1 641 ? -22.323 -5.901 64.061 1.00 88.31 641 LYS A C 1
ATOM 5029 O O . LYS A 1 641 ? -22.596 -6.093 65.241 1.00 88.31 641 LYS A O 1
ATOM 5034 N N . ILE A 1 642 ? -23.236 -5.632 63.125 1.00 87.31 642 ILE A N 1
ATOM 5035 C CA . ILE A 1 642 ? -24.674 -5.464 63.405 1.00 87.31 642 ILE A CA 1
ATOM 5036 C C . ILE A 1 642 ? -25.265 -6.763 63.984 1.00 87.31 642 ILE A C 1
ATOM 5038 O O . ILE A 1 642 ? -25.946 -6.732 65.008 1.00 87.31 642 ILE A O 1
ATOM 5042 N N . ALA A 1 643 ? -24.925 -7.923 63.407 1.00 86.69 643 ALA A N 1
ATOM 5043 C CA . ALA A 1 643 ? -25.359 -9.234 63.901 1.00 86.69 643 ALA A CA 1
ATOM 5044 C C . ALA A 1 643 ? -24.968 -9.477 65.368 1.00 86.69 643 ALA A C 1
ATOM 5046 O O . ALA A 1 643 ? -25.740 -10.019 66.155 1.00 86.69 643 ALA A O 1
ATOM 5047 N N . LYS A 1 644 ? -23.739 -9.105 65.746 1.00 87.12 644 LYS A N 1
ATOM 5048 C CA . LYS A 1 644 ? -23.227 -9.280 67.115 1.00 87.12 644 LYS A CA 1
ATOM 5049 C C . LYS A 1 644 ? -23.899 -8.360 68.125 1.00 87.12 644 LYS A C 1
ATOM 5051 O O . LYS A 1 644 ? -23.959 -8.702 69.304 1.00 87.12 644 LYS A O 1
ATOM 5056 N N . GLU A 1 645 ? -24.348 -7.198 67.679 1.00 86.06 645 GLU A N 1
ATOM 5057 C CA . GLU A 1 645 ? -24.972 -6.198 68.535 1.00 86.06 645 GLU A CA 1
ATOM 5058 C C . GLU A 1 645 ? -26.440 -6.539 68.806 1.00 86.06 645 GLU A C 1
ATOM 5060 O O . GLU A 1 645 ? -26.837 -6.605 69.971 1.00 86.06 645 GLU A O 1
ATOM 5065 N N . TYR A 1 646 ? -27.196 -6.873 67.755 1.00 83.75 646 TYR A N 1
ATOM 5066 C CA . TYR A 1 646 ? -28.653 -7.031 67.820 1.00 83.75 646 TYR A CA 1
ATOM 5067 C C . TYR A 1 646 ? -29.144 -8.488 67.809 1.00 83.75 646 TYR A C 1
ATOM 5069 O O . TYR A 1 646 ? -30.203 -8.777 68.354 1.00 83.75 646 TYR A O 1
ATOM 5077 N N . LEU A 1 647 ? -28.377 -9.436 67.256 1.00 85.44 647 LEU A N 1
ATOM 5078 C CA . LEU A 1 647 ? -28.804 -10.833 67.047 1.00 85.44 647 LEU A CA 1
ATOM 5079 C C . LEU A 1 647 ? -27.949 -11.826 67.853 1.00 85.44 647 LEU A C 1
ATOM 5081 O O . LEU A 1 647 ? -27.466 -12.837 67.341 1.00 85.44 647 LEU A O 1
ATOM 5085 N N . LYS A 1 648 ? -27.718 -11.546 69.142 1.00 82.81 648 LYS A N 1
ATOM 5086 C CA . LYS A 1 648 ? -26.809 -12.335 70.007 1.00 82.81 648 LYS A CA 1
ATOM 5087 C C . LYS A 1 648 ? -27.230 -13.797 70.202 1.00 82.81 648 LYS A C 1
ATOM 5089 O O . LYS A 1 648 ? -26.370 -14.651 70.411 1.00 82.81 648 LYS A O 1
ATOM 5094 N N . HIS A 1 649 ? -28.528 -14.089 70.137 1.00 84.25 649 HIS A N 1
ATOM 5095 C CA . HIS A 1 649 ? -29.077 -15.420 70.419 1.00 84.25 649 HIS A CA 1
ATOM 5096 C C . HIS A 1 649 ? -29.167 -16.333 69.180 1.00 84.25 649 HIS A C 1
ATOM 5098 O O . HIS A 1 649 ? -29.411 -17.531 69.319 1.00 84.25 649 HIS A O 1
ATOM 5104 N N . GLU A 1 650 ? -28.862 -15.814 67.987 1.00 89.25 650 GLU A N 1
ATOM 5105 C CA . GLU A 1 650 ? -29.001 -16.521 66.707 1.00 89.25 650 GLU A CA 1
ATOM 5106 C C . GLU A 1 650 ? -27.730 -17.300 66.322 1.00 89.25 650 GLU A C 1
ATOM 5108 O O . GLU A 1 650 ? -26.956 -16.919 65.438 1.00 89.25 650 GLU A O 1
ATOM 5113 N N . LYS A 1 651 ? -27.471 -18.418 67.014 1.00 85.94 651 LYS A N 1
ATOM 5114 C CA . LYS A 1 651 ? -26.239 -19.224 66.839 1.00 85.94 651 LYS A CA 1
ATOM 5115 C C . LYS A 1 651 ? -26.023 -19.727 65.406 1.00 85.94 651 LYS A C 1
ATOM 5117 O O . LYS A 1 651 ? -24.881 -19.783 64.936 1.00 85.94 651 LYS A O 1
ATOM 5122 N N . GLU A 1 652 ? -27.099 -20.104 64.717 1.00 87.12 652 GLU A N 1
ATOM 5123 C CA . GLU A 1 652 ? -27.026 -20.592 63.337 1.00 87.12 652 GLU A CA 1
ATOM 5124 C C . GLU A 1 652 ? -26.542 -19.483 62.391 1.00 87.12 652 GLU A C 1
ATOM 5126 O O . GLU A 1 652 ? -25.592 -19.690 61.632 1.00 87.12 652 GLU A O 1
ATOM 5131 N N . LEU A 1 653 ? -27.103 -18.277 62.524 1.00 88.44 653 LEU A N 1
ATOM 5132 C CA . LEU A 1 653 ? -26.722 -17.101 61.745 1.00 88.44 653 LEU A CA 1
ATOM 5133 C C . LEU A 1 653 ? -25.247 -16.728 61.955 1.00 88.44 653 LEU A C 1
ATOM 5135 O O . LEU A 1 653 ? -24.518 -16.526 60.985 1.00 88.44 653 LEU A O 1
ATOM 5139 N N . HIS A 1 654 ? -24.764 -16.707 63.204 1.00 88.88 654 HIS A N 1
ATOM 5140 C CA . HIS A 1 654 ? -23.347 -16.434 63.504 1.00 88.88 654 HIS A CA 1
ATOM 5141 C C . HIS A 1 654 ? -22.401 -17.465 62.879 1.00 88.88 654 HIS A C 1
ATOM 5143 O O . HIS A 1 654 ? -21.315 -17.116 62.405 1.00 88.88 654 HIS A O 1
ATOM 5149 N N . THR A 1 655 ? -22.813 -18.734 62.836 1.00 89.50 655 THR A N 1
ATOM 5150 C CA . THR A 1 655 ? -22.034 -19.805 62.199 1.00 89.50 655 THR A CA 1
ATOM 5151 C C . THR A 1 655 ? -21.945 -19.593 60.689 1.00 89.50 655 THR A C 1
ATOM 5153 O O . THR A 1 655 ? -20.860 -19.712 60.111 1.00 89.50 655 THR A O 1
ATOM 5156 N N . GLN A 1 656 ? -23.057 -19.234 60.045 1.00 90.06 656 GLN A N 1
ATOM 5157 C CA . GLN A 1 656 ? -23.080 -18.948 58.612 1.00 90.06 656 GLN A CA 1
ATOM 5158 C C . GLN A 1 656 ? -22.310 -17.664 58.262 1.00 90.06 656 GLN A C 1
ATOM 5160 O O . GLN A 1 656 ? -21.522 -17.674 57.321 1.00 90.06 656 GLN A O 1
ATOM 5165 N N . LEU A 1 657 ? -22.421 -16.605 59.069 1.00 90.62 657 LEU A N 1
ATOM 5166 C CA . LEU A 1 657 ? -21.632 -15.374 58.935 1.00 90.62 657 LEU A CA 1
ATOM 5167 C C . LEU A 1 657 ? -20.126 -15.621 59.081 1.00 90.62 657 LEU A C 1
ATOM 5169 O O . LEU A 1 657 ? -19.322 -15.017 58.373 1.00 90.62 657 LEU A O 1
ATOM 5173 N N . SER A 1 658 ? -19.723 -16.524 59.979 1.00 88.44 658 SER A N 1
ATOM 5174 C CA . SER A 1 658 ? -18.320 -16.930 60.123 1.00 88.44 658 SER A CA 1
ATOM 5175 C C . SER A 1 658 ? -17.806 -17.640 58.866 1.00 88.44 658 SER A C 1
ATOM 5177 O O . SER A 1 658 ? -16.701 -17.346 58.404 1.00 88.44 658 SER A O 1
ATOM 5179 N N . LYS A 1 659 ? -18.618 -18.525 58.266 1.00 89.25 659 LYS A N 1
ATOM 5180 C CA . LYS A 1 659 ? -18.301 -19.179 56.983 1.00 89.25 659 LYS A CA 1
ATOM 5181 C C . LYS A 1 659 ? -18.222 -18.164 55.840 1.00 89.25 659 LYS A C 1
ATOM 5183 O O . LYS A 1 659 ? -17.215 -18.138 55.138 1.00 89.25 659 LYS A O 1
ATOM 5188 N N . LEU A 1 660 ? -19.212 -17.280 55.729 1.00 90.88 660 LEU A N 1
ATOM 5189 C CA . LEU A 1 660 ? -19.270 -16.226 54.716 1.00 90.88 660 LEU A CA 1
ATOM 5190 C C . LEU A 1 660 ? -18.084 -15.254 54.831 1.00 90.88 660 LEU A C 1
ATOM 5192 O O . LEU A 1 660 ? -17.469 -14.874 53.843 1.00 90.88 660 LEU A O 1
ATOM 5196 N N . ARG A 1 661 ? -17.672 -14.902 56.054 1.00 88.88 661 ARG A N 1
ATOM 5197 C CA . ARG A 1 661 ? -16.473 -14.081 56.280 1.00 88.88 661 ARG A CA 1
ATOM 5198 C C . ARG A 1 661 ? -15.186 -14.793 55.860 1.00 88.88 661 ARG A C 1
ATOM 5200 O O . ARG A 1 661 ? -14.236 -14.119 55.467 1.00 88.88 661 ARG A O 1
ATOM 5207 N N . LYS A 1 662 ? -15.115 -16.124 55.972 1.00 87.50 662 LYS A N 1
ATOM 5208 C CA . LYS A 1 662 ? -13.965 -16.897 55.478 1.00 87.50 662 LYS A CA 1
ATOM 5209 C C . LYS A 1 662 ? -13.924 -16.894 53.949 1.00 87.50 662 LYS A C 1
ATOM 5211 O O . LYS A 1 662 ? -12.856 -16.616 53.414 1.00 87.50 662 LYS A O 1
ATOM 5216 N N . SER A 1 663 ? -15.051 -17.119 53.269 1.00 85.12 663 SER A N 1
ATOM 5217 C CA . SER A 1 663 ? -15.116 -17.071 51.797 1.00 85.12 663 SER A CA 1
ATOM 5218 C C . SER A 1 663 ? -14.895 -15.662 51.237 1.00 85.12 663 SER A C 1
ATOM 5220 O O . SER A 1 663 ? -14.249 -15.501 50.210 1.00 85.12 663 SER A O 1
ATOM 5222 N N . ALA A 1 664 ? -15.298 -14.618 51.962 1.00 85.75 664 ALA A N 1
ATOM 5223 C CA . ALA A 1 664 ? -15.034 -13.227 51.592 1.00 85.75 664 ALA A CA 1
ATOM 5224 C C . ALA A 1 664 ? -13.540 -12.853 51.544 1.00 85.75 664 ALA A C 1
ATOM 5226 O O . ALA A 1 664 ? -13.161 -11.903 50.862 1.00 85.75 664 ALA A O 1
ATOM 5227 N N . ARG A 1 665 ? -12.670 -13.564 52.280 1.00 83.75 665 ARG A N 1
ATOM 5228 C CA . ARG A 1 665 ? -11.227 -13.255 52.318 1.00 83.75 665 ARG A CA 1
ATOM 5229 C C . ARG A 1 665 ? -10.518 -13.567 51.003 1.00 83.75 665 ARG A C 1
ATOM 5231 O O . ARG A 1 665 ? -9.521 -12.917 50.712 1.00 83.75 665 ARG A O 1
ATOM 5238 N N . SER A 1 666 ? -11.028 -14.510 50.214 1.00 78.88 666 SER A N 1
ATOM 5239 C CA . SER A 1 666 ? -10.470 -14.885 48.909 1.00 78.88 666 SER A CA 1
ATOM 5240 C C . SER A 1 666 ? -11.031 -14.052 47.752 1.00 78.88 666 SER A C 1
ATOM 5242 O O . SER A 1 666 ? -10.876 -14.423 46.594 1.00 78.88 666 SER A O 1
ATOM 5244 N N . ALA A 1 667 ? -11.665 -12.906 48.035 1.00 72.56 667 ALA A N 1
ATOM 5245 C CA . ALA A 1 667 ? -12.388 -12.147 47.018 1.00 72.56 667 ALA A CA 1
ATOM 5246 C C . ALA A 1 667 ? -11.539 -11.562 45.880 1.00 72.56 667 ALA A C 1
ATOM 5248 O O . ALA A 1 667 ? -12.083 -11.165 44.854 1.00 72.56 667 ALA A O 1
ATOM 5249 N N . ALA A 1 668 ? -10.215 -11.509 46.038 1.00 63.41 668 ALA A N 1
ATOM 5250 C CA . ALA A 1 668 ? -9.302 -11.064 44.987 1.00 63.41 668 ALA A CA 1
ATOM 5251 C C . ALA A 1 668 ? -9.038 -12.131 43.906 1.00 63.41 668 ALA A C 1
ATOM 5253 O O . ALA A 1 668 ? -8.582 -11.783 42.822 1.00 63.41 668 ALA A O 1
ATOM 5254 N N . GLU A 1 669 ? -9.323 -13.402 44.198 1.00 75.69 669 GLU A N 1
ATOM 5255 C CA . GLU A 1 669 ? -8.969 -14.557 43.361 1.00 75.69 669 GLU A CA 1
ATOM 5256 C C . GLU A 1 669 ? -10.198 -15.351 42.912 1.00 75.69 669 GLU A C 1
ATOM 5258 O O . GLU A 1 669 ? -10.060 -16.477 42.444 1.00 75.69 669 GLU A O 1
ATOM 5263 N N . PHE A 1 670 ? -11.407 -14.799 43.062 1.00 80.31 670 PHE A N 1
ATOM 5264 C CA . PHE A 1 670 ? -12.601 -15.496 42.601 1.00 80.31 670 PHE A CA 1
ATOM 5265 C C . PHE A 1 670 ? -12.484 -15.794 41.099 1.00 80.31 670 PHE A C 1
ATOM 5267 O O . PHE A 1 670 ? -12.345 -14.883 40.278 1.00 80.31 670 PHE A O 1
ATOM 5274 N N . ASP A 1 671 ? -12.544 -17.078 40.756 1.00 85.12 671 ASP A N 1
ATOM 5275 C CA . ASP A 1 671 ? -12.897 -17.546 39.422 1.00 85.12 671 ASP A CA 1
ATOM 5276 C C . ASP A 1 671 ? -14.438 -17.546 39.262 1.00 85.12 671 ASP A C 1
ATOM 5278 O O . ASP A 1 671 ? -15.159 -17.349 40.252 1.00 85.12 671 ASP A O 1
ATOM 5282 N N . PRO A 1 672 ? -14.977 -17.709 38.037 1.00 86.12 672 PRO A N 1
ATOM 5283 C CA . PRO A 1 672 ? -16.423 -17.735 37.805 1.00 86.12 672 PRO A CA 1
ATOM 5284 C C . PRO A 1 672 ? -17.197 -18.709 38.697 1.00 86.12 672 PRO A C 1
ATOM 5286 O O . PRO A 1 672 ? -18.272 -18.360 39.193 1.00 86.12 672 PRO A O 1
ATOM 5289 N N . ALA A 1 673 ? -16.648 -19.892 38.971 1.00 84.88 673 ALA A N 1
ATOM 5290 C CA . ALA A 1 673 ? -17.303 -20.897 39.801 1.00 84.88 673 ALA A CA 1
ATOM 5291 C C . ALA A 1 673 ? -17.312 -20.503 41.292 1.00 84.88 673 ALA A C 1
ATOM 5293 O O . ALA A 1 673 ? -18.356 -20.529 41.951 1.00 84.88 673 ALA A O 1
ATOM 5294 N N . ALA A 1 674 ? -16.168 -20.081 41.828 1.00 85.50 674 ALA A N 1
ATOM 5295 C CA . ALA A 1 674 ? -15.997 -19.649 43.209 1.00 85.50 674 ALA A CA 1
ATOM 5296 C C . ALA A 1 674 ? -16.802 -18.379 43.519 1.00 85.50 674 ALA A C 1
ATOM 5298 O O . ALA A 1 674 ? -17.385 -18.271 44.601 1.00 85.50 674 ALA A O 1
ATOM 5299 N N . ALA A 1 675 ? -16.891 -17.444 42.567 1.00 87.62 675 ALA A N 1
ATOM 5300 C CA . ALA A 1 675 ? -17.743 -16.262 42.674 1.00 87.62 675 ALA A CA 1
ATOM 5301 C C . ALA A 1 675 ? -19.224 -16.635 42.846 1.00 87.62 675 ALA A C 1
ATOM 5303 O O . ALA A 1 675 ? -19.901 -16.082 43.715 1.00 87.62 675 ALA A O 1
ATOM 5304 N N . GLY A 1 676 ? -19.722 -17.592 42.054 1.00 86.44 676 GLY A N 1
ATOM 5305 C CA . GLY A 1 676 ? -21.115 -18.047 42.126 1.00 86.44 676 GLY A CA 1
ATOM 5306 C C . GLY A 1 676 ? -21.437 -18.698 43.475 1.00 86.44 676 GLY A C 1
ATOM 5307 O O . GLY A 1 676 ? -22.476 -18.426 44.085 1.00 86.44 676 GLY A O 1
ATOM 5308 N N . LEU A 1 677 ? -20.500 -19.490 44.005 1.00 86.12 677 LEU A N 1
ATOM 5309 C CA . LEU A 1 677 ? -20.605 -20.075 45.345 1.00 86.12 677 LEU A CA 1
ATOM 5310 C C . LEU A 1 677 ? -20.586 -19.017 46.457 1.00 86.12 677 LEU A C 1
ATOM 5312 O O . LEU A 1 677 ? -21.332 -19.136 47.427 1.00 86.12 677 LEU A O 1
ATOM 5316 N N . PHE A 1 678 ? -19.757 -17.979 46.335 1.00 89.31 678 PHE A N 1
ATOM 5317 C CA . PHE A 1 678 ? -19.721 -16.886 47.308 1.00 89.31 678 PHE A CA 1
ATOM 5318 C C . PHE A 1 678 ? -21.049 -16.121 47.345 1.00 89.31 678 PHE A C 1
ATOM 5320 O O . PHE A 1 678 ? -21.591 -15.894 48.426 1.00 89.31 678 PHE A O 1
ATOM 5327 N N . ILE A 1 679 ? -21.604 -15.780 46.179 1.00 88.06 679 ILE A N 1
ATOM 5328 C CA . ILE A 1 679 ? -22.869 -15.044 46.096 1.00 88.06 679 ILE A CA 1
ATOM 5329 C C . ILE A 1 679 ? -24.032 -15.865 46.647 1.00 88.06 679 ILE A C 1
ATOM 5331 O O . ILE A 1 679 ? -24.811 -15.337 47.433 1.00 88.06 679 ILE A O 1
ATOM 5335 N N . SER A 1 680 ? -24.143 -17.149 46.295 1.00 86.75 680 SER A N 1
ATOM 5336 C CA . SER A 1 680 ? -25.229 -17.993 46.817 1.00 86.75 680 SER A CA 1
ATOM 5337 C C . SER A 1 680 ? -25.173 -18.124 48.343 1.00 86.75 680 SER A C 1
ATOM 5339 O O . SER A 1 680 ? -26.202 -18.042 49.015 1.00 86.75 680 SER A O 1
ATOM 5341 N N . GLN A 1 681 ? -23.968 -18.236 48.917 1.00 88.25 681 GLN A N 1
ATOM 5342 C CA . GLN A 1 681 ? -23.772 -18.191 50.368 1.00 88.25 681 GLN A CA 1
ATOM 5343 C C . GLN A 1 681 ? -24.169 -16.837 50.965 1.00 88.25 681 GLN A C 1
ATOM 5345 O O . GLN A 1 681 ? -24.814 -16.805 52.012 1.00 88.25 681 GLN A O 1
ATOM 5350 N N . GLU A 1 682 ? -23.786 -15.728 50.331 1.00 89.69 682 GLU A N 1
ATOM 5351 C CA . GLU A 1 682 ? -24.121 -14.380 50.794 1.00 89.69 682 GLU A CA 1
ATOM 5352 C C . GLU A 1 682 ? -25.634 -14.151 50.794 1.00 89.69 682 GLU A C 1
ATOM 5354 O O . GLU A 1 682 ? -26.185 -13.769 51.825 1.00 89.69 682 GLU A O 1
ATOM 5359 N N . VAL A 1 683 ? -26.312 -14.457 49.685 1.00 86.19 683 VAL A N 1
ATOM 5360 C CA . VAL A 1 683 ? -27.767 -14.307 49.529 1.00 86.19 683 VAL A CA 1
ATOM 5361 C C . VAL A 1 683 ? -28.516 -15.156 50.556 1.00 86.19 683 VAL A C 1
ATOM 5363 O O . VAL A 1 683 ? -29.402 -14.642 51.236 1.00 86.19 683 VAL A O 1
ATOM 5366 N N . ALA A 1 684 ? -28.117 -16.416 50.762 1.00 86.69 684 ALA A N 1
ATOM 5367 C CA . ALA A 1 684 ? -28.746 -17.286 51.759 1.00 86.69 684 ALA A CA 1
ATOM 5368 C C . ALA A 1 684 ? -28.611 -16.739 53.194 1.00 86.69 684 ALA A C 1
ATOM 5370 O O . ALA A 1 684 ? -29.547 -16.826 53.992 1.00 86.69 684 ALA A O 1
ATOM 5371 N N . VAL A 1 685 ? -27.455 -16.154 53.532 1.00 89.31 685 VAL A N 1
ATOM 5372 C CA . VAL A 1 685 ? -27.256 -15.494 54.832 1.00 89.31 685 VAL A CA 1
ATOM 5373 C C . VAL A 1 685 ? -28.075 -14.209 54.917 1.00 89.31 685 VAL A C 1
ATOM 5375 O O . VAL A 1 685 ? -28.641 -13.940 55.973 1.00 89.31 685 VAL A O 1
ATOM 5378 N N . MET A 1 686 ? -28.179 -13.440 53.830 1.00 86.06 686 MET A N 1
ATOM 5379 C CA . MET A 1 686 ? -28.924 -12.178 53.798 1.00 86.06 686 MET A CA 1
ATOM 5380 C C . MET A 1 686 ? -30.417 -12.417 53.984 1.00 86.06 686 MET A C 1
ATOM 5382 O O . MET A 1 686 ? -31.031 -11.770 54.824 1.00 86.06 686 MET A O 1
ATOM 5386 N N . GLN A 1 687 ? -30.994 -13.385 53.271 1.00 85.12 687 GLN A N 1
ATOM 5387 C CA . GLN A 1 687 ? -32.406 -13.747 53.407 1.00 85.12 687 GLN A CA 1
ATOM 5388 C C . GLN A 1 687 ? -32.748 -14.144 54.848 1.00 85.12 687 GLN A C 1
ATOM 5390 O O . GLN A 1 687 ? -33.734 -13.664 55.407 1.00 85.12 687 GLN A O 1
ATOM 5395 N N . LYS A 1 688 ? -31.895 -14.954 55.492 1.00 85.94 688 LYS A N 1
ATOM 5396 C CA . LYS A 1 688 ? -32.051 -15.292 56.916 1.00 85.94 688 LYS A CA 1
ATOM 5397 C C . LYS A 1 688 ? -31.888 -14.075 57.826 1.00 85.94 688 LYS A C 1
ATOM 5399 O O . LYS A 1 688 ? -32.625 -13.949 58.796 1.00 85.94 688 LYS A O 1
ATOM 5404 N N . PHE A 1 689 ? -30.940 -13.190 57.525 1.00 85.12 689 PHE A N 1
ATOM 5405 C CA . PHE A 1 689 ? -30.688 -11.983 58.309 1.00 85.12 689 PHE A CA 1
ATOM 5406 C C . PHE A 1 689 ? -31.883 -11.017 58.277 1.00 85.12 689 PHE A C 1
ATOM 5408 O O . PHE A 1 689 ? -32.344 -10.590 59.331 1.00 85.12 689 PHE A O 1
ATOM 5415 N N . PHE A 1 690 ? -32.414 -10.710 57.089 1.00 81.56 690 PHE A N 1
ATOM 5416 C CA . PHE A 1 690 ? -33.553 -9.797 56.919 1.00 81.56 690 PHE A CA 1
ATOM 5417 C C . PHE A 1 690 ? -34.880 -10.425 57.369 1.00 81.56 690 PHE A C 1
ATOM 5419 O O . PHE A 1 690 ? -35.719 -9.733 57.931 1.00 81.56 690 PHE A O 1
ATOM 5426 N N . GLY A 1 691 ? -35.052 -11.746 57.249 1.00 82.94 691 GLY A N 1
ATOM 5427 C CA . GLY A 1 691 ? -36.225 -12.439 57.801 1.00 82.94 691 GLY A CA 1
ATOM 5428 C C . GLY A 1 691 ? -36.335 -12.366 59.332 1.00 82.94 691 GLY A C 1
ATOM 5429 O O . GLY A 1 691 ? -37.412 -12.565 59.889 1.00 82.94 691 GLY A O 1
ATOM 5430 N N . LEU A 1 692 ? -35.238 -12.062 60.034 1.00 83.38 692 LEU A N 1
ATOM 5431 C CA . LEU A 1 692 ? -35.236 -11.843 61.484 1.00 83.38 692 LEU A CA 1
ATOM 5432 C C . LEU A 1 692 ? -35.580 -10.398 61.870 1.00 83.38 692 LEU A C 1
ATOM 5434 O O . LEU A 1 692 ? -35.863 -10.142 63.038 1.00 83.38 692 LEU A O 1
ATOM 5438 N N . GLU A 1 693 ? -35.606 -9.460 60.922 1.00 76.06 693 GLU A N 1
ATOM 5439 C CA . GLU A 1 693 ? -35.900 -8.045 61.176 1.00 76.06 693 GLU A CA 1
ATOM 5440 C C . GLU A 1 693 ? -37.299 -7.837 61.777 1.00 76.06 693 GLU A C 1
ATOM 5442 O O . GLU A 1 693 ? -37.481 -6.994 62.653 1.00 76.06 693 GLU A O 1
ATOM 5447 N N . GLU A 1 694 ? -38.276 -8.668 61.398 1.00 76.06 694 GLU A N 1
ATOM 5448 C CA . GLU A 1 694 ? -39.627 -8.636 61.978 1.00 76.06 694 GLU A CA 1
ATOM 5449 C C . GLU A 1 694 ? -39.657 -9.025 63.462 1.00 76.06 694 GLU A C 1
ATOM 5451 O O . GLU A 1 694 ? -40.514 -8.556 64.210 1.00 76.06 694 GLU A O 1
ATOM 5456 N N . LYS A 1 695 ? -38.709 -9.857 63.909 1.00 82.19 695 LYS A N 1
ATOM 5457 C CA . LYS A 1 695 ? -38.612 -10.308 65.306 1.00 82.19 695 LYS A CA 1
ATOM 5458 C C . LYS A 1 695 ? -37.854 -9.327 66.202 1.00 82.19 695 LYS A C 1
ATOM 5460 O O . LYS A 1 695 ? -37.975 -9.421 67.421 1.00 82.19 695 LYS A O 1
ATOM 5465 N N . TYR A 1 696 ? -37.087 -8.401 65.621 1.00 84.88 696 TYR A N 1
ATOM 5466 C CA . TYR A 1 696 ? -36.219 -7.467 66.344 1.00 84.88 696 TYR A CA 1
ATOM 5467 C C . TYR A 1 696 ? -36.469 -6.014 65.889 1.00 84.88 696 TYR A C 1
ATOM 5469 O O . TYR A 1 696 ? -35.734 -5.498 65.045 1.00 84.88 696 TYR A O 1
ATOM 5477 N N . PRO A 1 697 ? -37.467 -5.311 66.464 1.00 79.19 697 PRO A N 1
ATOM 5478 C CA . PRO A 1 697 ? -37.837 -3.946 66.066 1.00 79.19 697 PRO A CA 1
ATOM 5479 C C . PRO A 1 697 ? -36.687 -2.928 66.149 1.00 79.19 697 PRO A C 1
ATOM 5481 O O . PRO A 1 697 ? -36.584 -2.037 65.306 1.00 79.19 697 PRO A O 1
ATOM 5484 N N . ASP A 1 698 ? -35.782 -3.099 67.116 1.00 80.31 698 ASP A N 1
ATOM 5485 C CA . ASP A 1 698 ? -34.609 -2.232 67.300 1.00 80.31 698 ASP A CA 1
ATOM 5486 C C . ASP A 1 698 ? -33.614 -2.317 66.128 1.00 80.31 698 ASP A C 1
ATOM 5488 O O . ASP A 1 698 ? -32.896 -1.357 65.842 1.00 80.31 698 ASP A O 1
ATOM 5492 N N . LEU A 1 699 ? -33.581 -3.452 65.418 1.00 80.50 699 LEU A N 1
ATOM 5493 C CA . LEU A 1 699 ? -32.761 -3.645 64.219 1.00 80.50 699 LEU A CA 1
ATOM 5494 C C . LEU A 1 699 ? -33.375 -2.931 63.006 1.00 80.50 699 LEU A C 1
ATOM 5496 O O . LEU A 1 699 ? -32.647 -2.314 62.228 1.00 80.50 699 LEU A O 1
ATOM 5500 N N . LYS A 1 700 ? -34.709 -2.965 62.887 1.00 75.56 700 LYS A N 1
ATOM 5501 C CA . LYS A 1 700 ? -35.486 -2.321 61.814 1.00 75.56 700 LYS A CA 1
ATOM 5502 C C . LYS A 1 700 ? -35.345 -0.796 61.814 1.00 75.56 700 LYS A C 1
ATOM 5504 O O . LYS A 1 700 ? -35.288 -0.168 60.762 1.00 75.56 700 LYS A O 1
ATOM 5509 N N . GLY A 1 701 ? -35.257 -0.189 62.998 1.00 73.31 701 GLY A N 1
ATOM 5510 C CA . GLY A 1 701 ? -35.075 1.259 63.155 1.00 73.31 701 GLY A CA 1
ATOM 5511 C C . GLY A 1 701 ? -33.639 1.758 62.949 1.00 73.31 701 GLY A C 1
ATOM 5512 O O . GLY A 1 701 ? -33.400 2.967 62.964 1.00 73.31 701 GLY A O 1
ATOM 5513 N N . ASN A 1 702 ? -32.660 0.865 62.778 1.00 82.56 702 ASN A N 1
ATOM 5514 C CA . ASN A 1 702 ? -31.253 1.248 62.745 1.00 82.56 702 ASN A CA 1
ATOM 5515 C C . ASN A 1 702 ? -30.840 1.811 61.367 1.00 82.56 702 ASN A C 1
ATOM 5517 O O . ASN A 1 702 ? -30.863 1.122 60.347 1.00 82.56 702 ASN A O 1
ATOM 5521 N N . GLN A 1 703 ? -30.370 3.063 61.338 1.00 83.06 703 GLN A N 1
ATOM 5522 C CA . GLN A 1 703 ? -29.930 3.725 60.101 1.00 83.06 703 GLN A CA 1
ATOM 5523 C C . GLN A 1 703 ? -28.751 3.019 59.407 1.00 83.06 703 GLN A C 1
ATOM 5525 O O . GLN A 1 703 ? -28.696 2.980 58.178 1.00 83.06 703 GLN A O 1
ATOM 5530 N N . MET A 1 704 ? -27.814 2.438 60.163 1.00 82.25 704 MET A N 1
ATOM 5531 C CA . MET A 1 704 ? -26.677 1.688 59.614 1.00 82.25 704 MET A CA 1
ATOM 5532 C C . MET A 1 704 ? -27.144 0.402 58.920 1.00 82.25 704 MET A C 1
ATOM 5534 O O . MET A 1 704 ? -26.594 0.036 57.880 1.00 82.25 704 MET A O 1
ATOM 5538 N N . MET A 1 705 ? -28.179 -0.250 59.458 1.00 82.44 705 MET A N 1
ATOM 5539 C CA . MET A 1 705 ? -28.814 -1.425 58.861 1.00 82.44 705 MET A CA 1
ATOM 5540 C C . MET A 1 705 ? -29.537 -1.071 57.554 1.00 82.44 705 MET A C 1
ATOM 5542 O O . MET A 1 705 ? -29.269 -1.688 56.522 1.00 82.44 705 MET A O 1
ATOM 5546 N N . ALA A 1 706 ? -30.355 -0.013 57.553 1.00 83.56 706 ALA A N 1
ATOM 5547 C CA . ALA A 1 706 ? -31.039 0.465 56.348 1.00 83.56 706 ALA A CA 1
ATOM 5548 C C . ALA A 1 706 ? -30.051 0.866 55.232 1.00 83.56 706 ALA A C 1
ATOM 5550 O O . ALA A 1 706 ? -30.234 0.519 54.062 1.00 83.56 706 ALA A O 1
ATOM 5551 N N . GLN A 1 707 ? -28.955 1.547 55.588 1.00 86.00 707 GLN A N 1
ATOM 5552 C CA . GLN A 1 707 ? -27.890 1.895 54.641 1.00 86.00 707 GLN A CA 1
ATOM 5553 C C . GLN A 1 707 ? -27.150 0.663 54.103 1.00 86.00 707 GLN A C 1
ATOM 5555 O O . GLN A 1 707 ? -26.796 0.636 52.923 1.00 86.00 707 GLN A O 1
ATOM 5560 N N . LEU A 1 708 ? -26.898 -0.345 54.945 1.00 86.44 708 LEU A N 1
ATOM 5561 C CA . LEU A 1 708 ? -26.266 -1.597 54.531 1.00 86.44 708 LEU A CA 1
ATOM 5562 C C . LEU A 1 708 ? -27.164 -2.369 53.560 1.00 86.44 708 LEU A C 1
ATOM 5564 O O . LEU A 1 708 ? -26.678 -2.777 52.507 1.00 86.44 708 LEU A O 1
ATOM 5568 N N . HIS A 1 709 ? -28.454 -2.511 53.877 1.00 84.62 709 HIS A N 1
ATOM 5569 C CA . HIS A 1 709 ? -29.433 -3.162 53.006 1.00 84.62 709 HIS A CA 1
ATOM 5570 C C . HIS A 1 709 ? -29.496 -2.471 51.640 1.00 84.62 709 HIS A C 1
ATOM 5572 O O . HIS A 1 709 ? -29.283 -3.115 50.616 1.00 84.62 709 HIS A O 1
ATOM 5578 N N . LYS A 1 710 ? -29.646 -1.138 51.622 1.00 84.69 710 LYS A N 1
ATOM 5579 C CA . LYS A 1 710 ? -29.653 -0.355 50.377 1.00 84.69 710 LYS A CA 1
ATOM 5580 C C . LYS A 1 710 ? -28.378 -0.569 49.555 1.00 84.69 710 LYS A C 1
ATOM 5582 O O . LYS A 1 710 ? -28.455 -0.775 48.349 1.00 84.69 710 LYS A O 1
ATOM 5587 N N . LYS A 1 711 ? -27.199 -0.544 50.189 1.00 87.25 711 LYS A N 1
ATOM 5588 C CA . LYS A 1 711 ? -25.920 -0.788 49.498 1.00 87.25 711 LYS A CA 1
ATOM 5589 C C . LYS A 1 711 ? -25.808 -2.210 48.952 1.00 87.25 711 LYS A C 1
ATOM 5591 O O . LYS A 1 711 ? -25.272 -2.377 47.863 1.00 87.25 711 LYS A O 1
ATOM 5596 N N . LEU A 1 712 ? -26.288 -3.215 49.681 1.00 85.81 712 LEU A N 1
ATOM 5597 C CA . LEU A 1 712 ? -26.276 -4.603 49.219 1.00 85.81 712 LEU A CA 1
ATOM 5598 C C . LEU A 1 712 ? -27.185 -4.795 48.004 1.00 85.81 712 LEU A C 1
ATOM 5600 O O . LEU A 1 712 ? -26.716 -5.350 47.018 1.00 85.81 712 LEU A O 1
ATOM 5604 N N . VAL A 1 713 ? -28.410 -4.258 48.032 1.00 84.62 713 VAL A N 1
ATOM 5605 C CA . VAL A 1 713 ? -29.340 -4.296 46.887 1.00 84.62 713 VAL A CA 1
ATOM 5606 C C . VAL A 1 713 ? -28.729 -3.613 45.659 1.00 84.62 713 VAL A C 1
ATOM 5608 O O . VAL A 1 713 ? -28.751 -4.168 44.566 1.00 84.62 713 VAL A O 1
ATOM 5611 N N . LEU A 1 714 ? -28.095 -2.447 45.835 1.00 84.81 714 LEU A N 1
ATOM 5612 C CA . LEU A 1 714 ? -27.397 -1.757 44.742 1.00 84.81 714 LEU A CA 1
ATOM 5613 C C . LEU A 1 714 ? -26.259 -2.605 44.150 1.00 84.81 714 LEU A C 1
ATOM 5615 O O . LEU A 1 714 ? -26.129 -2.705 42.933 1.00 84.81 714 LEU A O 1
ATOM 5619 N N . LEU A 1 715 ? -25.449 -3.247 44.998 1.00 87.62 715 LEU A N 1
ATOM 5620 C CA . LEU A 1 715 ? -24.372 -4.134 44.546 1.00 87.62 715 LEU A CA 1
ATOM 5621 C C . LEU A 1 715 ? -24.898 -5.439 43.929 1.00 87.62 715 LEU A C 1
ATOM 5623 O O . LEU A 1 715 ? -24.212 -6.059 43.116 1.00 87.62 715 LEU A O 1
ATOM 5627 N N . GLU A 1 716 ? -26.082 -5.892 44.326 1.00 86.44 716 GLU A N 1
ATOM 5628 C CA . GLU A 1 716 ? -26.768 -7.038 43.739 1.00 86.44 716 GLU A CA 1
ATOM 5629 C C . GLU A 1 716 ? -27.263 -6.742 42.336 1.00 86.44 716 GLU A C 1
ATOM 5631 O O . GLU A 1 716 ? -26.892 -7.467 41.411 1.00 86.44 716 GLU A O 1
ATOM 5636 N N . ASN A 1 717 ? -27.952 -5.618 42.160 1.00 85.19 717 ASN A N 1
ATOM 5637 C CA . ASN A 1 717 ? -28.349 -5.121 40.848 1.00 85.19 717 ASN A CA 1
ATOM 5638 C C . ASN A 1 717 ? -27.126 -4.894 39.945 1.00 85.19 717 ASN A C 1
ATOM 5640 O O . ASN A 1 717 ? -27.118 -5.332 38.795 1.00 85.19 717 ASN A O 1
ATOM 5644 N N . GLU A 1 718 ? -26.052 -4.300 40.481 1.00 85.25 718 GLU A N 1
ATOM 5645 C CA . GLU A 1 718 ? -24.779 -4.108 39.775 1.00 85.25 718 GLU A CA 1
ATOM 5646 C C . GLU A 1 718 ? -24.209 -5.444 39.256 1.00 85.25 718 GLU A C 1
ATOM 5648 O O . GLU A 1 718 ? -23.872 -5.561 38.075 1.00 85.25 718 GLU A O 1
ATOM 5653 N N . VAL A 1 719 ? -24.129 -6.480 40.099 1.00 88.50 719 VAL A N 1
ATOM 5654 C CA . VAL A 1 719 ? -23.609 -7.798 39.690 1.00 88.50 719 VAL A CA 1
ATOM 5655 C C . VAL A 1 719 ? -24.554 -8.510 38.715 1.00 88.50 719 VAL A C 1
ATOM 5657 O O . VAL A 1 719 ? -24.076 -9.112 37.751 1.00 88.50 719 VAL A O 1
ATOM 5660 N N . ALA A 1 720 ? -25.871 -8.425 38.918 1.00 85.06 720 ALA A N 1
ATOM 5661 C CA . ALA A 1 720 ? -26.867 -9.025 38.031 1.00 85.06 720 ALA A CA 1
ATOM 5662 C C . ALA A 1 720 ? -26.778 -8.453 36.604 1.00 85.06 720 ALA A C 1
ATOM 5664 O O . ALA A 1 720 ? -26.721 -9.223 35.641 1.00 85.06 720 ALA A O 1
ATOM 5665 N N . LEU A 1 721 ? -26.675 -7.122 36.479 1.00 82.88 721 LEU A N 1
ATOM 5666 C CA . LEU A 1 721 ? -26.516 -6.415 35.200 1.00 82.88 721 LEU A CA 1
ATOM 5667 C C . LEU A 1 721 ? -25.172 -6.719 34.517 1.00 82.88 721 LEU A C 1
ATOM 5669 O O . LEU A 1 721 ? -25.091 -6.774 33.290 1.00 82.88 721 LEU A O 1
ATOM 5673 N N . MET A 1 722 ? -24.099 -6.935 35.283 1.00 87.56 722 MET A N 1
ATOM 5674 C CA . MET A 1 722 ? -22.796 -7.304 34.716 1.00 87.56 722 MET A CA 1
ATOM 5675 C C . MET A 1 722 ? -22.708 -8.777 34.297 1.00 87.56 722 MET A C 1
ATOM 5677 O O . MET A 1 722 ? -21.994 -9.086 33.341 1.00 87.56 722 MET A O 1
ATOM 5681 N N . ARG A 1 723 ? -23.420 -9.688 34.978 1.00 89.31 723 ARG A N 1
ATOM 5682 C CA . ARG A 1 723 ? -23.437 -11.131 34.668 1.00 89.31 723 ARG A CA 1
ATOM 5683 C C . ARG A 1 723 ? -23.908 -11.397 33.240 1.00 89.31 723 ARG A C 1
ATOM 5685 O O . ARG A 1 723 ? -23.239 -12.144 32.529 1.00 89.31 723 ARG A O 1
ATOM 5692 N N . SER A 1 724 ? -25.024 -10.795 32.822 1.00 82.94 724 SER A N 1
ATOM 5693 C CA . SER A 1 724 ? -25.540 -10.953 31.453 1.00 82.94 724 SER A CA 1
ATOM 5694 C C . SER A 1 724 ? -24.504 -10.490 30.425 1.00 82.94 724 SER A C 1
ATOM 5696 O O . SER A 1 724 ? -24.091 -11.266 29.568 1.00 82.94 724 SER A O 1
ATOM 5698 N N . GLY A 1 725 ? -23.957 -9.281 30.597 1.00 83.88 725 GLY A N 1
ATOM 5699 C CA . GLY A 1 725 ? -22.931 -8.739 29.702 1.00 83.88 725 GLY A CA 1
ATOM 5700 C C . GLY A 1 725 ? -21.629 -9.548 29.655 1.00 83.88 725 GLY A C 1
ATOM 5701 O O . GLY A 1 725 ? -20.979 -9.617 28.603 1.00 83.88 725 GLY A O 1
ATOM 5702 N N . TYR A 1 726 ? -21.237 -10.180 30.765 1.00 90.44 726 TYR A N 1
ATOM 5703 C CA . TYR A 1 726 ? -20.102 -11.104 30.803 1.00 90.44 726 TYR A CA 1
ATOM 5704 C C . TYR A 1 726 ? -20.384 -12.382 30.010 1.00 90.44 726 TYR A C 1
ATOM 5706 O O . TYR A 1 726 ? -19.586 -12.725 29.135 1.00 90.44 726 TYR A O 1
ATOM 5714 N N . ASN A 1 727 ? -21.517 -13.042 30.260 1.00 90.75 727 ASN A N 1
ATOM 5715 C CA . ASN A 1 727 ? -21.886 -14.288 29.586 1.00 90.75 727 ASN A CA 1
ATOM 5716 C C . ASN A 1 727 ? -22.032 -14.092 28.072 1.00 90.75 727 ASN A C 1
ATOM 5718 O O . ASN A 1 727 ? -21.441 -14.854 27.307 1.00 90.75 727 ASN A O 1
ATOM 5722 N N . ASP A 1 728 ? -22.665 -13.000 27.639 1.00 87.75 728 ASP A N 1
ATOM 5723 C CA . ASP A 1 728 ? -22.742 -12.625 26.222 1.00 87.75 728 ASP A CA 1
ATOM 5724 C C . ASP A 1 728 ? -21.351 -12.427 25.601 1.00 87.75 728 ASP A C 1
ATOM 5726 O O . ASP A 1 728 ? -21.102 -12.732 24.432 1.00 87.75 728 ASP A O 1
ATOM 5730 N N . SER A 1 729 ? -20.411 -11.866 26.367 1.00 89.75 729 SER A N 1
ATOM 5731 C CA . SER A 1 729 ? -19.039 -11.660 25.898 1.00 89.75 729 SER A CA 1
ATOM 5732 C C . SER A 1 729 ? -18.280 -12.985 25.780 1.00 89.75 729 SER A C 1
ATOM 5734 O O . SER A 1 729 ? -17.512 -13.151 24.830 1.00 89.75 729 SER A O 1
ATOM 5736 N N . VAL A 1 730 ? -18.496 -13.922 26.710 1.00 93.94 730 VAL A N 1
ATOM 5737 C CA . VAL A 1 730 ? -17.922 -15.279 26.687 1.00 93.94 730 VAL A CA 1
ATOM 5738 C C . VAL A 1 730 ? -18.459 -16.076 25.503 1.00 93.94 730 VAL A C 1
ATOM 5740 O O . VAL A 1 730 ? -17.673 -16.668 24.767 1.00 93.94 730 VAL A O 1
ATOM 5743 N N . GLU A 1 731 ? -19.769 -16.043 25.264 1.00 92.81 731 GLU A N 1
ATOM 5744 C CA . GLU A 1 731 ? -20.390 -16.739 24.137 1.00 92.81 731 GLU A CA 1
ATOM 5745 C C . GLU A 1 731 ? -19.847 -16.228 22.798 1.00 92.81 731 GLU A C 1
ATOM 5747 O O . GLU A 1 731 ? -19.418 -17.020 21.953 1.00 92.81 731 GLU A O 1
ATOM 5752 N N . ARG A 1 732 ? -19.767 -14.901 22.624 1.00 91.25 732 ARG A N 1
ATOM 5753 C CA . ARG A 1 732 ? -19.168 -14.298 21.423 1.00 91.25 732 ARG A CA 1
ATOM 5754 C C . ARG A 1 732 ? -17.700 -14.685 21.260 1.00 91.25 732 ARG A C 1
ATOM 5756 O O . ARG A 1 732 ? -17.280 -14.964 20.140 1.00 91.25 732 ARG A O 1
ATOM 5763 N N . HIS A 1 733 ? -16.925 -14.708 22.346 1.00 94.50 733 HIS A N 1
ATOM 5764 C CA . HIS A 1 733 ? -15.518 -15.127 22.328 1.00 94.50 733 HIS A CA 1
ATOM 5765 C C . HIS A 1 733 ? -15.365 -16.577 21.866 1.00 94.50 733 HIS A C 1
ATOM 5767 O O . HIS A 1 733 ? -14.649 -16.838 20.899 1.00 94.50 733 HIS A O 1
ATOM 5773 N N . ASN A 1 734 ? -16.081 -17.499 22.510 1.00 95.81 734 ASN A N 1
ATOM 5774 C CA . ASN A 1 734 ? -16.023 -18.934 22.223 1.00 95.81 734 ASN A CA 1
ATOM 5775 C C . ASN A 1 734 ? -16.513 -19.243 20.800 1.00 95.81 734 ASN A C 1
ATOM 5777 O O . ASN A 1 734 ? -15.910 -20.046 20.091 1.00 95.81 734 ASN A O 1
ATOM 5781 N N . THR A 1 735 ? -17.558 -18.547 20.347 1.00 94.56 735 THR A N 1
ATOM 5782 C CA . THR A 1 735 ? -18.083 -18.675 18.983 1.00 94.56 735 THR A CA 1
ATOM 5783 C C . THR A 1 735 ? -17.059 -18.218 17.943 1.00 94.56 735 THR A C 1
ATOM 5785 O O . THR A 1 735 ? -16.793 -18.941 16.986 1.00 94.56 735 THR A O 1
ATOM 5788 N N . ARG A 1 736 ? -16.440 -17.046 18.137 1.00 93.19 736 ARG A N 1
ATOM 5789 C CA . ARG A 1 736 ? -15.448 -16.471 17.210 1.00 93.19 736 ARG A CA 1
ATOM 5790 C C . ARG A 1 736 ? -14.237 -17.383 17.018 1.00 93.19 736 ARG A C 1
ATOM 5792 O O . ARG A 1 736 ? -13.892 -17.731 15.892 1.00 93.19 736 ARG A O 1
ATOM 5799 N N . ILE A 1 737 ? -13.653 -17.881 18.110 1.00 95.81 737 ILE A N 1
ATOM 5800 C CA . ILE A 1 737 ? -12.486 -18.778 18.026 1.00 95.81 737 ILE A CA 1
ATOM 5801 C C . ILE A 1 737 ? -12.805 -20.146 17.394 1.00 95.81 737 ILE A C 1
ATOM 5803 O O . ILE A 1 737 ? -11.879 -20.855 17.004 1.00 95.81 737 ILE A O 1
ATOM 5807 N N . ALA A 1 738 ? -14.087 -20.509 17.275 1.00 94.94 738 ALA A N 1
ATOM 5808 C CA . ALA A 1 738 ? -14.553 -21.746 16.651 1.00 94.94 738 ALA A CA 1
ATOM 5809 C C . ALA A 1 738 ? -15.019 -21.577 15.187 1.00 94.94 738 ALA A C 1
ATOM 5811 O O . ALA A 1 738 ? -15.289 -22.572 14.514 1.00 94.94 738 ALA A O 1
ATOM 5812 N N . GLN A 1 739 ? -15.115 -20.349 14.667 1.00 94.50 739 GLN A N 1
ATOM 5813 C CA . GLN A 1 739 ? -15.608 -20.074 13.312 1.00 94.50 739 GLN A CA 1
ATOM 5814 C C . GLN A 1 739 ? -14.478 -20.029 12.276 1.00 94.50 739 GLN A C 1
ATOM 5816 O O . GLN A 1 739 ? -13.411 -19.474 12.516 1.00 94.50 739 GLN A O 1
ATOM 5821 N N . ILE A 1 740 ? -14.705 -20.573 11.077 1.00 93.88 740 ILE A N 1
ATOM 5822 C CA . ILE A 1 740 ? -13.773 -20.422 9.947 1.00 93.88 740 ILE A CA 1
ATOM 5823 C C . ILE A 1 740 ? -13.951 -19.018 9.343 1.00 93.88 740 ILE A C 1
ATOM 5825 O O . ILE A 1 740 ? -15.091 -18.619 9.099 1.00 93.88 740 ILE A O 1
ATOM 5829 N N . PRO A 1 741 ? -12.865 -18.270 9.053 1.00 91.44 741 PRO A N 1
ATOM 5830 C CA . PRO A 1 741 ? -11.450 -18.677 9.081 1.00 91.44 741 PRO A CA 1
ATOM 5831 C C . PRO A 1 741 ? -10.694 -18.384 10.391 1.00 91.44 741 PRO A C 1
ATOM 5833 O O . PRO A 1 741 ? -9.532 -18.777 10.511 1.00 91.44 741 PRO A O 1
ATOM 5836 N N . GLU A 1 742 ? -11.325 -17.733 11.370 1.00 93.06 742 GLU A N 1
ATOM 5837 C CA . GLU A 1 742 ? -10.727 -17.369 12.667 1.00 93.06 742 GLU A CA 1
ATOM 5838 C C . GLU A 1 742 ? -10.151 -18.577 13.429 1.00 93.06 742 GLU A C 1
ATOM 5840 O O . GLU A 1 742 ? -9.109 -18.443 14.069 1.00 93.06 742 GLU A O 1
ATOM 5845 N N . LEU A 1 743 ? -10.742 -19.766 13.271 1.00 94.50 743 LEU A N 1
ATOM 5846 C CA . LEU A 1 743 ? -10.310 -21.043 13.850 1.00 94.50 743 LEU A CA 1
ATOM 5847 C C . LEU A 1 743 ? -8.822 -21.345 13.611 1.00 94.50 743 LEU A C 1
ATOM 5849 O O . LEU A 1 743 ? -8.111 -21.752 14.530 1.00 94.50 743 LEU A O 1
ATOM 5853 N N . PHE A 1 744 ? -8.323 -21.135 12.389 1.00 94.50 744 PHE A N 1
ATOM 5854 C CA . PHE A 1 744 ? -6.923 -21.426 12.059 1.00 94.50 744 PHE A CA 1
ATOM 5855 C C . PHE A 1 744 ? -5.967 -20.527 12.844 1.00 94.50 744 PHE A C 1
ATOM 5857 O O . PHE A 1 744 ? -4.952 -20.982 13.371 1.00 94.50 744 PHE A O 1
ATOM 5864 N N . LEU A 1 745 ? -6.323 -19.248 12.957 1.00 94.25 745 LEU A N 1
ATOM 5865 C CA . LEU A 1 745 ? -5.540 -18.260 13.683 1.00 94.25 745 LEU A CA 1
ATOM 5866 C C . LEU A 1 745 ? -5.660 -18.457 15.197 1.00 94.25 745 LEU A C 1
ATOM 5868 O O . LEU A 1 745 ? -4.661 -18.370 15.908 1.00 94.25 745 LEU A O 1
ATOM 5872 N N . ALA A 1 746 ? -6.857 -18.778 15.688 1.00 94.38 746 ALA A N 1
ATOM 5873 C CA . ALA A 1 746 ? -7.109 -19.091 17.087 1.00 94.38 746 ALA A CA 1
ATOM 5874 C C . ALA A 1 746 ? -6.246 -20.269 17.561 1.00 94.38 746 ALA A C 1
ATOM 5876 O O . ALA A 1 746 ? -5.595 -20.164 18.602 1.00 94.38 746 ALA A O 1
ATOM 5877 N N . ASN A 1 747 ? -6.162 -21.335 16.759 1.00 94.12 747 ASN A N 1
ATOM 5878 C CA . ASN A 1 747 ? -5.306 -22.490 17.034 1.00 94.12 747 ASN A CA 1
ATOM 5879 C C . ASN A 1 747 ? -3.814 -22.129 16.983 1.00 94.12 747 ASN A C 1
ATOM 5881 O O . ASN A 1 747 ? -3.072 -22.473 17.905 1.00 94.12 747 ASN A O 1
ATOM 5885 N N . LEU A 1 748 ? -3.379 -21.385 15.958 1.00 95.25 748 LEU A N 1
ATOM 5886 C CA . LEU A 1 748 ? -1.982 -20.963 15.803 1.00 95.25 748 LEU A CA 1
ATOM 5887 C C . LEU A 1 748 ? -1.495 -20.108 16.988 1.00 95.25 748 LEU A C 1
ATOM 5889 O O . LEU A 1 748 ? -0.381 -20.297 17.476 1.00 95.25 748 LEU A O 1
ATOM 5893 N N . PHE A 1 749 ? -2.344 -19.203 17.485 1.00 94.75 749 PHE A N 1
ATOM 5894 C CA . PHE A 1 749 ? -2.035 -18.291 18.594 1.00 94.75 749 PHE A CA 1
ATOM 5895 C C . PHE A 1 749 ? -2.560 -18.763 19.966 1.00 94.75 749 PHE A C 1
ATOM 5897 O O . PHE A 1 749 ? -2.456 -18.027 20.949 1.00 94.75 749 PHE A O 1
ATOM 5904 N N . LYS A 1 750 ? -3.075 -19.998 20.062 1.00 95.25 750 LYS A N 1
ATOM 5905 C CA . LYS A 1 750 ? -3.528 -20.657 21.304 1.00 95.25 750 LYS A CA 1
ATOM 5906 C C . LYS A 1 750 ? -4.612 -19.887 22.079 1.00 95.25 750 LYS A C 1
ATOM 5908 O O . LYS A 1 750 ? -4.563 -19.805 23.311 1.00 95.25 750 LYS A O 1
ATOM 5913 N N . PHE A 1 751 ? -5.597 -19.323 21.382 1.00 94.69 751 PHE A N 1
ATOM 5914 C CA . PHE A 1 751 ? -6.788 -18.773 22.034 1.00 94.69 751 PHE A CA 1
ATOM 5915 C C . PHE A 1 751 ? -7.607 -19.905 22.674 1.00 94.69 751 PHE A C 1
ATOM 5917 O O . PHE A 1 751 ? -7.793 -20.959 22.076 1.00 94.69 751 PHE A O 1
ATOM 5924 N N . LYS A 1 752 ? -8.075 -19.695 23.909 1.00 93.94 752 LYS A N 1
ATOM 5925 C CA . LYS A 1 752 ? -8.829 -20.688 24.692 1.00 93.94 752 LYS A CA 1
ATOM 5926 C C . LYS A 1 752 ? -10.265 -20.228 24.916 1.00 93.94 752 LYS A C 1
ATOM 5928 O O . LYS A 1 752 ? -10.502 -19.019 24.980 1.00 93.94 752 LYS A O 1
ATOM 5933 N N . ASN A 1 753 ? -11.175 -21.187 25.086 1.00 94.94 753 ASN A N 1
ATOM 5934 C CA . ASN A 1 753 ? -12.537 -20.919 25.543 1.00 94.94 753 ASN A CA 1
ATOM 5935 C C . ASN A 1 753 ? -12.521 -20.272 26.935 1.00 94.94 753 ASN A C 1
ATOM 5937 O O . ASN A 1 753 ? -11.674 -20.603 27.769 1.00 94.94 753 ASN A O 1
ATOM 5941 N N . ALA A 1 754 ? -13.454 -19.354 27.163 1.00 93.88 754 ALA A N 1
ATOM 5942 C CA . ALA A 1 754 ? -13.754 -18.788 28.470 1.00 93.88 754 ALA A CA 1
ATOM 5943 C C . ALA A 1 754 ? -14.969 -19.495 29.093 1.00 93.88 754 ALA A C 1
ATOM 5945 O O . ALA A 1 754 ? -15.827 -20.016 28.376 1.00 93.88 754 ALA A O 1
ATOM 5946 N N . GLU A 1 755 ? -15.024 -19.514 30.422 1.00 92.69 755 GLU A N 1
ATOM 5947 C CA . GLU A 1 755 ? -16.104 -20.128 31.200 1.00 92.69 755 GLU A CA 1
ATOM 5948 C C . GLU A 1 755 ? -17.242 -19.132 31.444 1.00 92.69 755 GLU A C 1
ATOM 5950 O O . GLU A 1 755 ? -17.004 -17.935 31.594 1.00 92.69 755 GLU A O 1
ATOM 5955 N N . LEU A 1 756 ? -18.482 -19.619 31.472 1.00 90.69 756 LEU A N 1
ATOM 5956 C CA . LEU A 1 756 ? -19.651 -18.802 31.796 1.00 90.69 756 LEU A CA 1
ATOM 5957 C C . LEU A 1 756 ? -19.757 -18.576 33.306 1.00 90.69 756 LEU A C 1
ATOM 5959 O O . LEU A 1 756 ? -19.351 -19.410 34.115 1.00 90.69 756 LEU A O 1
ATOM 5963 N N . PHE A 1 757 ? -20.357 -17.451 33.686 1.00 89.81 757 PHE A N 1
ATOM 5964 C CA . PHE A 1 757 ? -20.645 -17.122 35.071 1.00 89.81 757 PHE A CA 1
ATOM 5965 C C . PHE A 1 757 ? -22.097 -17.470 35.411 1.00 89.81 757 PHE A C 1
ATOM 5967 O O . PHE A 1 757 ? -23.045 -16.812 34.968 1.00 89.81 757 PHE A O 1
ATOM 5974 N N . HIS A 1 758 ? -22.261 -18.511 36.224 1.00 83.19 758 HIS A N 1
ATOM 5975 C CA . HIS A 1 758 ? -23.553 -18.977 36.716 1.00 83.19 758 HIS A CA 1
ATOM 5976 C C . HIS A 1 758 ? -23.759 -18.518 38.168 1.00 83.19 758 HIS A C 1
ATOM 5978 O O . HIS A 1 758 ? -23.051 -18.952 39.072 1.00 83.19 758 HIS A O 1
ATOM 5984 N N . ALA A 1 759 ? -24.735 -17.639 38.392 1.00 74.19 759 ALA A N 1
ATOM 5985 C CA . ALA A 1 759 ? -25.198 -17.238 39.722 1.00 74.19 759 ALA A CA 1
ATOM 5986 C C . ALA A 1 759 ? -26.693 -16.910 39.644 1.00 74.19 759 ALA A C 1
ATOM 5988 O O . ALA A 1 759 ? -27.067 -16.148 38.761 1.00 74.19 759 ALA A O 1
ATOM 5989 N N . GLU A 1 760 ? -27.544 -17.464 40.506 1.00 70.62 760 GLU A N 1
ATOM 5990 C CA . GLU A 1 760 ? -28.978 -17.129 40.574 1.00 70.62 760 GLU A CA 1
ATOM 5991 C C . GLU A 1 760 ? -29.149 -15.745 41.221 1.00 70.62 760 GLU A C 1
ATOM 5993 O O . GLU A 1 760 ? -29.141 -15.618 42.441 1.00 70.62 760 GLU A O 1
ATOM 5998 N N . ILE A 1 761 ? -29.200 -14.689 40.403 1.00 67.81 761 ILE A N 1
ATOM 5999 C CA . ILE A 1 761 ? -29.372 -13.300 40.852 1.00 67.81 761 ILE A CA 1
ATOM 6000 C C . ILE A 1 761 ? -30.338 -12.610 39.890 1.00 67.81 761 ILE A C 1
ATOM 6002 O O . ILE A 1 761 ? -30.123 -12.648 38.671 1.00 67.81 761 ILE A O 1
ATOM 6006 N N . GLU A 1 762 ? -31.371 -11.975 40.435 1.00 72.12 762 GLU A N 1
ATOM 6007 C CA . GLU A 1 762 ? -32.344 -11.167 39.698 1.00 72.12 762 GLU A CA 1
ATOM 6008 C C . GLU A 1 762 ? -32.200 -9.690 40.081 1.00 72.12 762 GLU A C 1
ATOM 6010 O O . GLU A 1 762 ? -31.762 -9.362 41.182 1.00 72.12 762 GLU A O 1
ATOM 6015 N N . VAL A 1 763 ? -32.530 -8.786 39.155 1.00 71.06 763 VAL A N 1
ATOM 6016 C CA . VAL A 1 763 ? -32.526 -7.344 39.430 1.00 71.06 763 VAL A CA 1
ATOM 6017 C C . VAL A 1 763 ? -33.750 -7.015 40.277 1.00 71.06 763 VAL A C 1
ATOM 6019 O O . VAL A 1 763 ? -34.881 -7.270 39.869 1.00 71.06 763 VAL A O 1
ATOM 6022 N N . VAL A 1 764 ? -33.526 -6.415 41.440 1.00 73.62 764 VAL A N 1
ATOM 6023 C CA . VAL A 1 764 ? -34.588 -5.928 42.317 1.00 73.62 764 VAL A CA 1
ATOM 6024 C C . VAL A 1 764 ? -34.918 -4.494 41.907 1.00 73.62 764 VAL A C 1
ATOM 6026 O O . VAL A 1 764 ? -34.085 -3.598 42.071 1.00 73.62 764 VAL A O 1
ATOM 6029 N N . GLU A 1 765 ? -36.118 -4.258 41.366 1.00 68.31 765 GLU A N 1
ATOM 6030 C CA . GLU A 1 765 ? -36.587 -2.893 41.090 1.00 68.31 765 GLU A CA 1
ATOM 6031 C C . GLU A 1 765 ? -36.577 -2.073 42.388 1.00 68.31 765 GLU A C 1
ATOM 6033 O O . GLU A 1 765 ? -37.104 -2.500 43.421 1.00 68.31 765 GLU A O 1
ATOM 6038 N N . SER A 1 766 ? -35.965 -0.886 42.357 1.00 50.47 766 SER A N 1
ATOM 6039 C CA . SER A 1 766 ? -35.928 -0.027 43.535 1.00 50.47 766 SER A CA 1
ATOM 6040 C C . SER A 1 766 ? -37.352 0.423 43.908 1.00 50.47 766 SER A C 1
ATOM 6042 O O . SER A 1 766 ? -38.099 0.971 43.094 1.00 50.47 766 SER A O 1
ATOM 6044 N N . ILE A 1 767 ? -37.760 0.191 45.162 1.00 44.94 767 ILE A N 1
ATOM 6045 C CA . ILE A 1 767 ? -39.030 0.698 45.700 1.00 44.94 767 ILE A CA 1
ATOM 6046 C C . ILE A 1 767 ? -38.877 2.207 45.909 1.00 44.94 767 ILE A C 1
ATOM 6048 O O . ILE A 1 767 ? -38.516 2.648 46.995 1.00 44.94 767 ILE A O 1
ATOM 6052 N N . GLN A 1 768 ? -39.097 2.984 44.845 1.00 38.56 768 GLN A N 1
ATOM 6053 C CA . GLN A 1 768 ? -39.626 4.355 44.838 1.00 38.56 768 GLN A CA 1
ATOM 6054 C C . GLN A 1 768 ? -39.724 4.859 43.386 1.00 38.56 768 GLN A C 1
ATOM 6056 O O . GLN A 1 768 ? -38.917 5.654 42.910 1.00 38.56 768 GLN A O 1
ATOM 6061 N N . ARG A 1 769 ? -40.776 4.435 42.674 1.00 26.55 769 ARG A N 1
ATOM 6062 C CA . ARG A 1 769 ? -41.310 5.229 41.558 1.00 26.55 769 ARG A CA 1
ATOM 6063 C C . ARG A 1 769 ? -42.131 6.379 42.159 1.00 26.55 769 ARG A C 1
ATOM 6065 O O . ARG A 1 769 ? -43.067 6.084 42.903 1.00 26.55 769 ARG A O 1
ATOM 6072 N N . PRO A 1 770 ? -41.875 7.665 41.852 1.00 30.75 770 PRO A N 1
ATOM 6073 C CA . PRO A 1 770 ? -42.923 8.664 42.018 1.00 30.75 770 PRO A CA 1
ATOM 6074 C C . PRO A 1 770 ? -44.102 8.248 41.128 1.00 30.75 770 PRO A C 1
ATOM 6076 O O . PRO A 1 770 ? -43.929 7.943 39.948 1.00 30.75 770 PRO A O 1
ATOM 6079 N N . ALA A 1 771 ? -45.299 8.191 41.707 1.00 32.00 771 ALA A N 1
ATOM 6080 C CA . ALA A 1 771 ? -46.506 7.598 41.126 1.00 32.00 771 ALA A CA 1
ATOM 6081 C C . ALA A 1 771 ? -47.093 8.328 39.893 1.00 32.00 771 ALA A C 1
ATOM 6083 O O . ALA A 1 771 ? -48.248 8.101 39.549 1.00 32.00 771 ALA A O 1
ATOM 6084 N N . ASN A 1 772 ? -46.327 9.162 39.186 1.00 34.69 772 ASN A N 1
ATOM 6085 C CA . ASN A 1 772 ? -46.801 9.937 38.037 1.00 34.69 772 ASN A CA 1
ATOM 6086 C C . ASN A 1 772 ? -45.917 9.742 36.798 1.00 34.69 772 ASN A C 1
ATOM 6088 O O . ASN A 1 772 ? -45.312 10.676 36.285 1.00 34.69 772 ASN A O 1
ATOM 6092 N N . ALA A 1 773 ? -45.898 8.523 36.270 1.00 33.12 773 ALA A N 1
ATOM 6093 C CA . ALA A 1 773 ? -45.572 8.284 34.868 1.00 33.12 773 ALA A CA 1
ATOM 6094 C C . ALA A 1 773 ? -46.647 7.359 34.295 1.00 33.12 773 ALA A C 1
ATOM 6096 O O . ALA A 1 773 ? -46.503 6.136 34.270 1.00 33.12 773 ALA A O 1
ATOM 6097 N N . LYS A 1 774 ? -47.784 7.942 33.894 1.00 31.56 774 LYS A N 1
ATOM 6098 C CA . LYS A 1 774 ? -48.786 7.204 33.123 1.00 31.56 774 LYS A CA 1
ATOM 6099 C C . LYS A 1 774 ? -48.138 6.763 31.811 1.00 31.56 774 LYS A C 1
ATOM 6101 O O . LYS A 1 774 ? -47.637 7.587 31.051 1.00 31.56 774 LYS A O 1
ATOM 6106 N N . SER A 1 775 ? -48.171 5.457 31.561 1.00 34.81 775 SER A N 1
ATOM 6107 C CA . SER A 1 775 ? -47.915 4.861 30.253 1.00 34.81 775 SER A CA 1
ATOM 6108 C C . SER A 1 775 ? -48.848 5.514 29.229 1.00 34.81 775 SER A C 1
ATOM 6110 O O . SER A 1 775 ? -50.058 5.295 29.251 1.00 34.81 775 SER A O 1
ATOM 6112 N N . SER A 1 776 ? -48.295 6.358 28.359 1.00 34.38 776 SER A N 1
ATOM 6113 C CA . SER A 1 776 ? -49.013 6.905 27.210 1.00 34.38 776 SER A CA 1
ATOM 6114 C C . SER A 1 776 ? -49.061 5.841 26.112 1.00 34.38 776 SER A C 1
ATOM 6116 O O . SER A 1 776 ? -48.255 5.827 25.185 1.00 34.38 776 SER A O 1
ATOM 6118 N N . LYS A 1 777 ? -49.996 4.898 26.241 1.00 34.41 777 LYS A N 1
ATOM 6119 C CA . LYS A 1 777 ? -50.576 4.204 25.090 1.00 34.41 777 LYS A CA 1
ATOM 6120 C C . LYS A 1 777 ? -51.835 4.974 24.722 1.00 34.41 777 LYS A C 1
ATOM 6122 O O . LYS A 1 777 ? -52.871 4.730 25.330 1.00 34.41 777 LYS A O 1
ATOM 6127 N N . ASN A 1 778 ? -51.692 5.954 23.829 1.00 37.50 778 ASN A N 1
ATOM 6128 C CA . ASN A 1 778 ? -52.696 6.490 22.895 1.00 37.50 778 ASN A CA 1
ATOM 6129 C C . ASN A 1 778 ? -52.432 7.978 22.641 1.00 37.50 778 ASN A C 1
ATOM 6131 O O . ASN A 1 778 ? -52.893 8.824 23.402 1.00 37.50 778 ASN A O 1
ATOM 6135 N N . LEU A 1 779 ? -51.768 8.294 21.528 1.00 33.88 779 LEU A N 1
ATOM 6136 C CA . LEU A 1 779 ? -51.964 9.572 20.845 1.00 33.88 779 LEU A CA 1
ATOM 6137 C C . LEU A 1 779 ? -52.421 9.287 19.397 1.00 33.88 779 LEU A C 1
ATOM 6139 O O . LEU A 1 779 ? -51.833 8.414 18.754 1.00 33.88 779 LEU A O 1
ATOM 6143 N N . PRO A 1 780 ? -53.475 9.962 18.899 1.00 30.44 780 PRO A N 1
ATOM 6144 C CA . PRO A 1 780 ? -53.946 9.846 17.516 1.00 30.44 780 PRO A CA 1
ATOM 6145 C C . PRO A 1 780 ? -52.990 10.551 16.526 1.00 30.44 780 PRO A C 1
ATOM 6147 O O . PRO A 1 780 ? -52.095 11.280 16.963 1.00 30.44 780 PRO A O 1
ATOM 6150 N N . PRO A 1 781 ? -53.127 10.311 15.204 1.00 30.30 781 PRO A N 1
ATOM 6151 C CA . PRO A 1 781 ? -52.133 10.728 14.220 1.00 30.30 781 PRO A CA 1
ATOM 6152 C C . PRO A 1 781 ? -52.087 12.249 14.033 1.00 30.30 781 PRO A C 1
ATOM 6154 O O . PRO A 1 781 ? -53.086 12.951 14.171 1.00 30.30 781 PRO A O 1
ATOM 6157 N N . ILE A 1 782 ? -50.882 12.712 13.706 1.00 29.02 782 ILE A N 1
ATOM 6158 C CA . ILE A 1 782 ? -50.480 14.104 13.500 1.00 29.02 782 ILE A CA 1
ATOM 6159 C C . ILE A 1 782 ? -51.244 14.697 12.306 1.00 29.02 782 ILE A C 1
ATOM 6161 O O . ILE A 1 782 ? -51.171 14.156 11.203 1.00 29.02 782 ILE A O 1
ATOM 6165 N N . ILE A 1 783 ? -51.939 15.813 12.532 1.00 30.28 783 ILE A N 1
ATOM 6166 C CA . ILE A 1 783 ? -52.414 16.729 11.488 1.00 30.28 783 ILE A CA 1
ATOM 6167 C C . ILE A 1 783 ? -51.445 17.917 11.472 1.00 30.28 783 ILE A C 1
ATOM 6169 O O . ILE A 1 783 ? -51.187 18.520 12.515 1.00 30.28 783 ILE A O 1
ATOM 6173 N N . GLU A 1 784 ? -50.876 18.194 10.300 1.00 37.81 784 GLU A N 1
ATOM 6174 C CA . GLU A 1 784 ? -50.140 19.421 9.988 1.00 37.81 784 GLU A CA 1
ATOM 6175 C C . GLU A 1 784 ? -51.099 20.620 10.023 1.00 37.81 784 GLU A C 1
ATOM 6177 O O . GLU A 1 784 ? -52.198 20.514 9.489 1.00 37.81 784 GLU A O 1
ATOM 6182 N N . ASP A 1 785 ? -50.705 21.734 10.653 1.00 27.08 785 ASP A N 1
ATOM 6183 C CA . ASP A 1 785 ? -50.699 23.058 10.009 1.00 27.08 785 ASP A CA 1
ATOM 6184 C C . ASP A 1 785 ? -50.323 24.215 10.960 1.00 27.08 785 ASP A C 1
ATOM 6186 O O . ASP A 1 785 ? -50.801 24.322 12.085 1.00 27.08 785 ASP A O 1
ATOM 6190 N N . ASN A 1 786 ? -49.507 25.101 10.382 1.00 26.28 786 ASN A N 1
ATOM 6191 C CA . ASN A 1 786 ? -49.455 26.564 10.471 1.00 26.28 786 ASN A CA 1
ATOM 6192 C C . ASN A 1 786 ? -49.108 27.363 11.745 1.00 26.28 786 ASN A C 1
ATOM 6194 O O . ASN A 1 786 ? -49.447 27.075 12.886 1.00 26.28 786 ASN A O 1
ATOM 6198 N N . GLU A 1 787 ? -48.402 28.444 11.410 1.00 29.41 787 GLU A N 1
ATOM 6199 C CA . GLU A 1 787 ? -47.841 29.567 12.155 1.00 29.41 787 GLU A CA 1
ATOM 6200 C C . GLU A 1 787 ? -48.813 30.277 13.115 1.00 29.41 787 GLU A C 1
ATOM 6202 O O . GLU A 1 787 ? -49.968 30.506 12.776 1.00 29.41 787 GLU A O 1
ATOM 6207 N N . SER A 1 788 ? -48.313 30.745 14.268 1.00 26.17 788 SER A N 1
ATOM 6208 C CA . SER A 1 788 ? -48.199 32.181 14.612 1.00 26.17 788 SER A CA 1
ATOM 6209 C C . SER A 1 788 ? -47.775 32.377 16.080 1.00 26.17 788 SER A C 1
ATOM 6211 O O . SER A 1 788 ? -48.035 31.538 16.936 1.00 26.17 788 SER A O 1
ATOM 6213 N N . GLU A 1 789 ? -47.061 33.475 16.318 1.00 28.86 789 GLU A N 1
ATOM 6214 C CA . GLU A 1 789 ? -46.454 33.965 17.563 1.00 28.86 789 GLU A CA 1
ATOM 6215 C C . GLU A 1 789 ? -47.383 34.018 18.791 1.00 28.86 789 GLU A C 1
ATOM 6217 O O . GLU A 1 789 ? -48.556 34.351 18.655 1.00 28.86 789 GLU A O 1
ATOM 6222 N N . GLN A 1 790 ? -46.821 33.856 20.001 1.00 27.77 790 GLN A N 1
ATOM 6223 C CA . GLN A 1 790 ? -46.786 34.927 21.018 1.00 27.77 790 GLN A CA 1
ATOM 6224 C C . GLN A 1 790 ? -45.983 34.543 22.278 1.00 27.77 790 GLN A C 1
ATOM 6226 O O . GLN A 1 790 ? -45.992 33.404 22.739 1.00 27.77 790 GLN A O 1
ATOM 6231 N N . ASP A 1 791 ? -45.262 35.547 22.778 1.00 27.80 791 ASP A N 1
ATOM 6232 C CA . ASP A 1 791 ? -44.317 35.576 23.897 1.00 27.80 791 ASP A CA 1
ATOM 6233 C C . ASP A 1 791 ? -44.856 35.102 25.254 1.00 27.80 791 ASP A C 1
ATOM 6235 O O . ASP A 1 791 ? -45.979 35.431 25.619 1.00 27.80 791 ASP A O 1
ATOM 6239 N N . LEU A 1 792 ? -43.974 34.491 26.063 1.00 27.98 792 LEU A N 1
ATOM 6240 C CA . LEU A 1 792 ? -43.906 34.656 27.527 1.00 27.98 792 LEU A CA 1
ATOM 6241 C C . LEU A 1 792 ? -42.469 34.321 28.023 1.00 27.98 792 LEU A C 1
ATOM 6243 O O . LEU A 1 792 ? -41.959 33.242 27.710 1.00 27.98 792 LEU A O 1
ATOM 6247 N N . PRO A 1 793 ? -41.783 35.219 28.765 1.00 28.00 793 PRO A N 1
ATOM 6248 C CA . PRO A 1 793 ? -40.423 35.003 29.284 1.00 28.00 793 PRO A CA 1
ATOM 6249 C C . PRO A 1 793 ? -40.372 34.139 30.571 1.00 28.00 793 PRO A C 1
ATOM 6251 O O . PRO A 1 793 ? -41.398 33.932 31.220 1.00 28.00 793 PRO A O 1
ATOM 6254 N N . PRO A 1 794 ? -39.184 33.618 30.955 1.00 32.09 794 PRO A N 1
ATOM 6255 C CA . PRO A 1 794 ? -39.025 32.632 32.029 1.00 32.09 794 PRO A CA 1
ATOM 6256 C C . PRO A 1 794 ? -39.123 33.217 33.450 1.00 32.09 794 PRO A C 1
ATOM 6258 O O . PRO A 1 794 ? -38.615 34.299 33.735 1.00 32.09 794 PRO A O 1
ATOM 6261 N N . LEU A 1 795 ? -39.721 32.433 34.353 1.00 27.53 795 LEU A N 1
ATOM 6262 C CA . LEU A 1 795 ? -39.780 32.646 35.803 1.00 27.53 795 LEU A CA 1
ATOM 6263 C C . LEU A 1 795 ? -38.390 32.506 36.455 1.00 27.53 795 LEU A C 1
ATOM 6265 O O . LEU A 1 795 ? -37.802 31.424 36.427 1.00 27.53 795 LEU A O 1
ATOM 6269 N N . ILE A 1 796 ? -37.913 33.572 37.105 1.00 35.72 796 ILE A N 1
ATOM 6270 C CA . ILE A 1 796 ? -36.862 33.536 38.135 1.00 35.72 796 ILE A CA 1
ATOM 6271 C C . ILE A 1 796 ? -37.422 34.260 39.367 1.00 35.72 796 ILE A C 1
ATOM 6273 O O . ILE A 1 796 ? -37.697 35.457 39.318 1.00 35.72 796 ILE A O 1
ATOM 6277 N N . GLN A 1 797 ? -37.631 33.520 40.457 1.00 40.47 797 GLN A N 1
ATOM 6278 C CA . GLN A 1 797 ? -38.067 34.042 41.754 1.00 40.47 797 GLN A CA 1
ATOM 6279 C C . GLN A 1 797 ? -36.851 34.526 42.550 1.00 40.47 797 GLN A C 1
ATOM 6281 O O . GLN A 1 797 ? -36.169 33.697 43.138 1.00 40.47 797 GLN A O 1
ATOM 6286 N N . HIS A 1 798 ? -36.603 35.837 42.614 1.00 48.78 798 HIS A N 1
ATOM 6287 C CA . HIS A 1 798 ? -35.805 36.450 43.685 1.00 48.78 798 HIS A CA 1
ATOM 6288 C C . HIS A 1 798 ? -36.323 37.868 43.976 1.00 48.78 798 HIS A C 1
ATOM 6290 O O . HIS A 1 798 ? -36.471 38.680 43.062 1.00 48.78 798 HIS A O 1
ATOM 6296 N N . SER A 1 799 ? -36.619 38.159 45.245 1.00 52.91 799 SER A N 1
ATOM 6297 C CA . SER A 1 799 ? -36.954 39.499 45.740 1.00 52.91 799 SER A CA 1
ATOM 6298 C C . SER A 1 799 ? -35.705 40.384 45.749 1.00 52.91 799 SER A C 1
ATOM 6300 O O . SER A 1 799 ? -34.670 39.974 46.279 1.00 52.91 799 SER A O 1
ATOM 6302 N N . LYS A 1 800 ? -35.792 41.592 45.182 1.00 54.44 800 LYS A N 1
ATOM 6303 C CA . LYS A 1 800 ? -34.663 42.528 45.041 1.00 54.44 800 LYS A CA 1
ATOM 6304 C C . LYS A 1 800 ? -35.069 43.918 45.534 1.00 54.44 800 LYS A C 1
ATOM 6306 O O . LYS A 1 800 ? -36.162 44.391 45.230 1.00 54.44 800 LYS A O 1
ATOM 6311 N N . GLN A 1 801 ? -34.200 44.558 46.312 1.00 58.22 801 GLN A N 1
ATOM 6312 C CA . GLN A 1 801 ? -34.437 45.890 46.871 1.00 58.22 801 GLN A CA 1
ATOM 6313 C 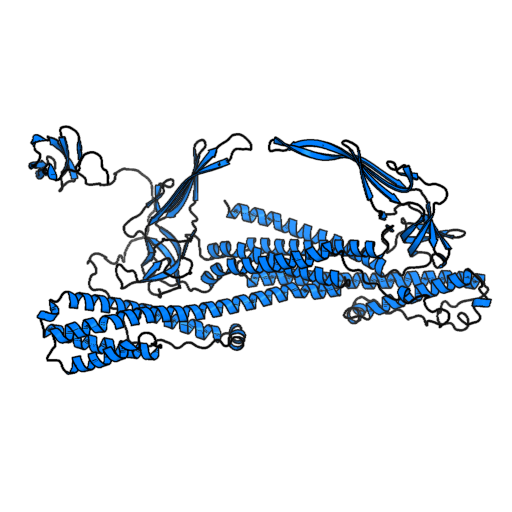C . GLN A 1 801 ? -33.963 46.958 45.869 1.00 58.22 801 GLN A C 1
ATOM 6315 O O . GLN A 1 801 ? -32.771 47.050 45.582 1.00 58.22 801 GLN A O 1
ATOM 6320 N N . GLU A 1 802 ? -34.870 47.763 45.313 1.00 57.06 802 GLU A N 1
ATOM 6321 C CA . GLU A 1 802 ? -34.545 48.826 44.349 1.00 57.06 802 GLU A CA 1
ATOM 6322 C C . GLU A 1 802 ? -34.982 50.186 44.916 1.00 57.06 802 GLU A C 1
ATOM 6324 O O . GLU A 1 802 ? -36.154 50.554 44.882 1.00 57.06 802 GLU A O 1
ATOM 6329 N N . GLY A 1 803 ? -34.026 50.954 45.451 1.00 67.25 803 GLY A N 1
ATOM 6330 C CA . GLY A 1 803 ? -34.294 52.281 46.023 1.00 67.25 803 GLY A CA 1
ATOM 6331 C C . GLY A 1 803 ? -35.165 52.240 47.289 1.00 67.25 803 GLY A C 1
ATOM 6332 O O . GLY A 1 803 ? -34.901 51.456 48.200 1.00 67.25 803 GLY A O 1
ATOM 6333 N N . ASP A 1 804 ? -36.197 53.090 47.347 1.00 67.44 804 ASP A N 1
ATOM 6334 C CA . ASP A 1 804 ? -37.106 53.248 48.503 1.00 67.44 804 ASP A CA 1
ATOM 6335 C C . ASP A 1 804 ? -38.227 52.181 48.578 1.00 67.44 804 ASP A C 1
ATOM 6337 O O . ASP A 1 804 ? -39.126 52.259 49.424 1.00 67.44 804 ASP A O 1
ATOM 6341 N N . SER A 1 805 ? -38.179 51.161 47.712 1.00 71.19 805 SER A N 1
ATOM 6342 C CA . SER A 1 805 ? -39.169 50.081 47.652 1.00 71.19 805 SER A CA 1
ATOM 6343 C C . SER A 1 805 ? -38.546 48.701 47.414 1.00 71.19 805 SER A C 1
ATOM 6345 O O . SER A 1 805 ? -37.564 48.547 46.685 1.00 71.19 805 SER A O 1
ATOM 6347 N N . LEU A 1 806 ? -39.166 47.674 47.990 1.00 78.50 806 LEU A N 1
ATOM 6348 C CA . LEU A 1 806 ? -38.872 46.267 47.763 1.00 78.50 806 LEU A CA 1
ATOM 6349 C C . LEU A 1 806 ? -39.774 45.703 46.660 1.00 78.50 806 LEU A C 1
ATOM 6351 O O . LEU A 1 806 ? -40.999 45.810 46.734 1.00 78.50 806 LEU A O 1
ATOM 6355 N N . VAL A 1 807 ? -39.173 45.041 45.672 1.00 77.69 807 VAL A N 1
ATOM 6356 C CA . VAL A 1 807 ? -39.911 44.294 44.652 1.00 77.69 807 VAL A CA 1
ATOM 6357 C C . VAL A 1 807 ? -39.952 42.818 45.035 1.00 77.69 807 VAL A C 1
ATOM 6359 O O . VAL A 1 807 ? -38.912 42.158 45.113 1.00 77.69 807 VAL A O 1
ATOM 6362 N N . MET A 1 808 ? -41.158 42.288 45.227 1.00 80.38 808 MET A N 1
ATOM 6363 C CA . MET A 1 808 ? -41.409 40.859 45.439 1.00 80.38 808 MET A CA 1
ATOM 6364 C C . MET A 1 808 ? -42.557 40.368 44.550 1.00 80.38 808 MET A C 1
ATOM 6366 O O . MET A 1 808 ? -43.202 41.157 43.864 1.00 80.38 808 MET A O 1
ATOM 6370 N N . TYR A 1 809 ? -42.805 39.062 44.527 1.00 80.06 809 TYR A N 1
ATOM 6371 C CA . TYR A 1 809 ? -43.917 38.466 43.788 1.00 80.06 809 TYR A CA 1
ATOM 6372 C C . TYR A 1 809 ? -44.820 37.728 44.769 1.00 80.06 809 TYR A C 1
ATOM 6374 O O . TYR A 1 809 ? -44.311 37.094 45.683 1.00 80.06 809 TYR A O 1
ATOM 6382 N N . CYS A 1 810 ? -46.138 37.823 44.587 1.00 77.56 810 CYS A N 1
ATOM 6383 C CA . CYS A 1 810 ? -47.089 37.081 45.414 1.00 77.56 810 CYS A CA 1
ATOM 6384 C C . CYS A 1 810 ? -46.907 35.570 45.212 1.00 77.56 810 CYS A C 1
ATOM 6386 O O . CYS A 1 810 ? -46.945 35.106 44.068 1.00 77.56 810 CYS A O 1
ATOM 6388 N N . ASP A 1 811 ? -46.790 34.803 46.294 1.00 76.81 811 ASP A N 1
ATOM 6389 C CA . ASP A 1 811 ? -46.528 33.360 46.238 1.00 76.81 811 ASP A CA 1
ATOM 6390 C C . ASP A 1 811 ? -47.687 32.578 45.605 1.00 76.81 811 ASP A C 1
ATOM 6392 O O . ASP A 1 811 ? -47.488 31.526 44.996 1.00 76.81 811 ASP A O 1
ATOM 6396 N N . ASN A 1 812 ? -48.909 33.113 45.687 1.00 78.38 812 ASN A N 1
ATOM 6397 C CA . ASN A 1 812 ? -50.098 32.441 45.170 1.00 78.38 812 ASN A CA 1
ATOM 6398 C C . ASN A 1 812 ? -50.361 32.706 43.675 1.00 78.38 812 ASN A C 1
ATOM 6400 O O . ASN A 1 812 ? -50.776 31.803 42.952 1.00 78.38 812 ASN A O 1
ATOM 6404 N N . CYS A 1 813 ? -50.159 33.937 43.188 1.00 75.81 813 CYS A N 1
ATOM 6405 C CA . CYS A 1 813 ? -50.510 34.305 41.804 1.00 75.81 813 CYS A CA 1
ATOM 6406 C C . CYS A 1 813 ? -49.356 34.878 40.978 1.00 75.81 813 CYS A C 1
ATOM 6408 O O . CYS A 1 813 ? -49.562 35.245 39.822 1.00 75.81 813 CYS A O 1
ATOM 6410 N N . THR A 1 814 ? -48.149 34.966 41.540 1.00 74.06 814 THR A N 1
ATOM 6411 C CA . THR A 1 814 ? -46.943 35.518 40.898 1.00 74.06 814 THR A CA 1
ATOM 6412 C C . THR A 1 814 ? -47.070 36.976 40.439 1.00 74.06 814 THR A C 1
ATOM 6414 O O . THR A 1 814 ? -46.266 37.451 39.643 1.00 74.06 814 THR A O 1
ATOM 6417 N N . GLN A 1 815 ? -48.055 37.723 40.954 1.00 79.81 815 GLN A N 1
ATOM 6418 C CA . GLN A 1 815 ? -48.188 39.157 40.691 1.00 79.81 815 GLN A CA 1
ATOM 6419 C C . GLN A 1 815 ? -47.023 39.919 41.335 1.00 79.81 815 GLN A C 1
ATOM 6421 O O . GLN A 1 815 ? -46.765 39.747 42.525 1.00 79.81 815 GLN A O 1
ATOM 6426 N N . LYS A 1 816 ? -46.357 40.795 40.571 1.00 80.94 816 LYS A N 1
ATOM 6427 C CA . LYS A 1 816 ? -45.329 41.711 41.093 1.00 80.94 816 LYS A CA 1
ATOM 6428 C C . LYS A 1 816 ? -45.958 42.679 42.105 1.00 80.94 816 LYS A C 1
ATOM 6430 O O . LYS A 1 816 ? -46.936 43.355 41.779 1.00 80.94 816 LYS A O 1
ATOM 6435 N N . LEU A 1 817 ? -45.386 42.750 43.301 1.00 80.81 817 LEU A N 1
ATOM 6436 C CA . LEU A 1 817 ? -45.739 43.664 44.383 1.00 80.81 817 LEU A CA 1
ATOM 6437 C C . LEU A 1 817 ? -44.567 44.626 44.609 1.00 80.81 817 LEU A C 1
ATOM 6439 O O . LEU A 1 817 ? -43.440 44.193 44.851 1.00 80.81 817 LEU A O 1
ATOM 6443 N N . GLU A 1 818 ? -44.837 45.927 44.523 1.00 84.38 818 GLU A N 1
ATOM 6444 C CA . GLU A 1 818 ? -43.888 46.986 44.879 1.00 84.38 818 GLU A CA 1
ATOM 6445 C C . GLU A 1 818 ? -44.258 47.501 46.268 1.00 84.38 818 GLU A C 1
ATOM 6447 O O . GLU A 1 818 ? -45.306 48.118 46.463 1.00 84.38 818 GLU A O 1
ATOM 6452 N N . VAL A 1 819 ? -43.429 47.171 47.251 1.00 81.25 819 VAL A N 1
ATOM 6453 C CA . VAL A 1 819 ? -43.714 47.383 48.668 1.00 81.25 819 VAL A CA 1
ATOM 6454 C C . VAL A 1 819 ? -42.808 48.497 49.194 1.00 81.25 819 VAL A C 1
ATOM 6456 O O . VAL A 1 819 ? -41.590 48.351 49.126 1.00 81.25 819 VAL A O 1
ATOM 6459 N N . PRO A 1 820 ? -43.343 49.608 49.730 1.00 80.44 820 PRO A N 1
ATOM 6460 C CA . PRO A 1 820 ? -42.525 50.632 50.379 1.00 80.44 820 PRO A CA 1
ATOM 6461 C C . PRO A 1 820 ? -41.685 50.042 51.520 1.00 80.44 820 PRO A C 1
ATOM 6463 O O . PRO A 1 820 ? -42.182 49.202 52.275 1.00 80.44 820 PRO A O 1
ATOM 6466 N N . ASN A 1 821 ? -40.448 50.516 51.701 1.00 77.81 821 ASN A N 1
ATOM 6467 C CA . ASN A 1 821 ? -39.532 49.973 52.717 1.00 77.81 821 ASN A CA 1
ATOM 6468 C C . ASN A 1 821 ? -40.111 49.997 54.157 1.00 77.81 821 ASN A C 1
ATOM 6470 O O . ASN A 1 821 ? -39.763 49.159 54.982 1.00 77.81 821 ASN A O 1
ATOM 6474 N N . GLU A 1 822 ? -41.058 50.891 54.463 1.00 79.12 822 GLU A N 1
ATOM 6475 C CA . GLU A 1 822 ? -41.740 50.994 55.772 1.00 79.12 822 GLU A CA 1
ATOM 6476 C C . GLU A 1 822 ? -42.643 49.791 56.134 1.00 79.12 822 GLU A C 1
ATOM 6478 O O . GLU A 1 822 ? -43.104 49.651 57.280 1.00 79.12 822 GLU A O 1
ATOM 6483 N N . LEU A 1 823 ? -42.941 48.939 55.148 1.00 78.81 823 LEU A N 1
ATOM 6484 C CA . LEU A 1 823 ? -43.775 47.744 55.289 1.00 78.81 823 LEU A CA 1
ATOM 6485 C C . LEU A 1 823 ? -42.964 46.437 55.300 1.00 78.81 823 LEU A C 1
ATOM 6487 O O . LEU A 1 823 ? -43.556 45.364 55.393 1.00 78.81 823 LEU A O 1
ATOM 6491 N N . ILE A 1 824 ? -41.629 46.514 55.270 1.00 80.00 824 ILE A N 1
ATOM 6492 C CA . ILE A 1 824 ? -40.726 45.368 55.458 1.00 80.00 824 ILE A CA 1
ATOM 6493 C C . ILE A 1 824 ? -41.006 44.709 56.822 1.00 80.00 824 ILE A C 1
ATOM 6495 O O . ILE A 1 824 ? -41.087 45.387 57.849 1.00 80.00 824 ILE A O 1
ATOM 6499 N N . GLY A 1 825 ? -41.197 43.385 56.836 1.00 74.88 825 GLY A N 1
ATOM 6500 C CA . GLY A 1 825 ? -41.551 42.612 58.034 1.00 74.88 825 GLY A CA 1
ATOM 6501 C C . GLY A 1 825 ? -43.032 42.651 58.452 1.00 74.88 825 GLY A C 1
ATOM 6502 O O . GLY A 1 825 ? -43.355 42.156 59.533 1.00 74.88 825 GLY A O 1
ATOM 6503 N N . LYS A 1 826 ? -43.937 43.237 57.651 1.00 82.31 826 LYS A N 1
ATOM 6504 C CA . LYS A 1 826 ? -45.396 43.258 57.902 1.00 82.31 826 LYS A CA 1
ATOM 6505 C C . LYS A 1 826 ? -46.160 42.411 56.875 1.00 82.31 826 LYS A C 1
ATOM 6507 O O . LYS A 1 826 ? -45.665 42.163 55.782 1.00 82.31 826 LYS A O 1
ATOM 6512 N N . GLU A 1 827 ? -47.378 41.986 57.213 1.00 82.88 827 GLU A N 1
ATOM 6513 C CA . GLU A 1 827 ? -48.298 41.360 56.249 1.00 82.88 827 GLU A CA 1
ATOM 6514 C C . GLU A 1 827 ? -48.958 42.420 55.360 1.00 82.88 827 GLU A C 1
ATOM 6516 O O . GLU A 1 827 ? -49.493 43.419 55.854 1.00 82.88 827 GLU A O 1
ATOM 6521 N N . ILE A 1 828 ? -48.965 42.169 54.055 1.00 85.31 828 ILE A N 1
ATOM 6522 C CA . ILE A 1 828 ? -49.679 42.955 53.048 1.00 85.31 828 ILE A CA 1
ATOM 6523 C C . ILE A 1 828 ? -50.635 42.050 52.272 1.00 85.31 828 ILE A C 1
ATOM 6525 O O . ILE A 1 828 ? -50.438 40.844 52.191 1.00 85.31 828 ILE A O 1
ATOM 6529 N N . GLU A 1 829 ? -51.685 42.611 51.687 1.00 86.81 829 GLU A N 1
ATOM 6530 C CA . GLU A 1 829 ? -52.656 41.841 50.908 1.00 86.81 829 GLU A CA 1
ATOM 6531 C C . GLU A 1 829 ? -52.430 42.056 49.408 1.00 86.81 829 GLU A C 1
ATOM 6533 O O . GLU A 1 829 ? -52.341 43.193 48.939 1.00 86.81 829 GLU A O 1
ATOM 6538 N N . CYS A 1 830 ? -52.332 40.968 48.641 1.00 79.69 830 CYS A N 1
ATOM 6539 C CA . CYS A 1 830 ? -52.181 41.035 47.194 1.00 79.69 830 CYS A CA 1
ATOM 6540 C C . CYS A 1 830 ? -53.450 41.636 46.561 1.00 79.69 830 CYS A C 1
ATOM 6542 O O . CYS A 1 830 ? -54.532 41.068 46.720 1.00 79.69 830 CYS A O 1
ATOM 6544 N N . PRO A 1 831 ? -53.347 42.707 45.755 1.00 79.00 831 PRO A N 1
ATOM 6545 C CA . PRO A 1 831 ? -54.515 43.373 45.178 1.00 79.00 831 PRO A CA 1
ATOM 6546 C C . PRO A 1 831 ? -55.230 42.544 44.100 1.00 79.00 831 PRO A C 1
ATOM 6548 O O . PRO A 1 831 ? -56.323 42.910 43.681 1.00 79.00 831 PRO A O 1
ATOM 6551 N N . VAL A 1 832 ? -54.616 41.454 43.622 1.00 80.62 832 VAL A N 1
ATOM 6552 C CA . VAL A 1 832 ? -55.169 40.611 42.549 1.00 80.62 832 VAL A CA 1
ATOM 6553 C C . VAL A 1 832 ? -55.877 39.378 43.100 1.00 80.62 832 VAL A C 1
ATOM 6555 O O . VAL A 1 832 ? -56.952 39.027 42.625 1.00 80.62 832 VAL A O 1
ATOM 6558 N N . CYS A 1 833 ? -55.283 38.696 44.080 1.00 80.50 833 CYS A N 1
ATOM 6559 C CA . CYS A 1 833 ? -55.813 37.429 44.593 1.00 80.50 833 CYS A CA 1
ATOM 6560 C C . CYS A 1 833 ? -56.226 37.477 46.069 1.00 80.50 833 CYS A C 1
ATOM 6562 O O . CYS A 1 833 ? -56.653 36.452 46.596 1.00 80.50 833 CYS A O 1
ATOM 6564 N N . HIS A 1 834 ? -56.093 38.634 46.731 1.00 79.12 834 HIS A N 1
ATOM 6565 C CA . HIS A 1 834 ? -56.401 38.842 48.152 1.00 79.12 834 HIS A CA 1
ATOM 6566 C C . HIS A 1 834 ? -55.631 37.923 49.118 1.00 79.12 834 HIS A C 1
ATOM 6568 O O . HIS A 1 834 ? -55.989 37.768 50.285 1.00 79.12 834 HIS A O 1
ATOM 6574 N N . HIS A 1 835 ? -54.553 37.294 48.642 1.00 84.56 835 HIS A N 1
ATOM 6575 C CA . HIS A 1 835 ? -53.660 36.507 49.481 1.00 84.56 835 HIS A CA 1
ATOM 6576 C C . HIS A 1 835 ? -52.850 37.432 50.394 1.00 84.56 835 HIS A C 1
ATOM 6578 O O . HIS A 1 835 ? -52.340 38.454 49.933 1.00 84.56 835 HIS A O 1
ATOM 6584 N N . LYS A 1 836 ? -52.738 37.078 51.677 1.00 84.69 836 LYS A N 1
ATOM 6585 C CA . LYS A 1 836 ? -51.887 37.798 52.626 1.00 84.69 836 LYS A CA 1
ATOM 6586 C C . LYS A 1 836 ? -50.455 37.311 52.483 1.00 84.69 836 LYS A C 1
ATOM 6588 O O . LYS A 1 836 ? -50.174 36.151 52.757 1.00 84.69 836 LYS A O 1
ATOM 6593 N N . GLU A 1 837 ? -49.592 38.213 52.057 1.00 80.94 837 GLU A N 1
ATOM 6594 C CA . GLU A 1 837 ? -48.178 37.989 51.815 1.00 80.94 837 GLU A CA 1
ATOM 6595 C C . GLU A 1 837 ? -47.373 38.633 52.947 1.00 80.94 837 GLU A C 1
ATOM 6597 O O . GLU A 1 837 ? -47.576 39.807 53.273 1.00 80.94 837 GLU A O 1
ATOM 6602 N N . THR A 1 838 ? -46.454 37.888 53.552 1.00 82.50 838 THR A N 1
ATOM 6603 C CA . THR A 1 838 ? -45.560 38.444 54.574 1.00 82.50 838 THR A CA 1
ATOM 6604 C C . THR A 1 838 ? -44.342 39.040 53.888 1.00 82.50 838 THR A C 1
ATOM 6606 O O . THR A 1 838 ? -43.592 38.331 53.220 1.00 82.50 838 THR A O 1
ATOM 6609 N N . VAL A 1 839 ? -44.126 40.345 54.047 1.00 81.06 839 VAL A N 1
ATOM 6610 C CA . VAL A 1 839 ? -42.968 41.019 53.454 1.00 81.06 839 VAL A CA 1
ATOM 6611 C C . VAL A 1 839 ? -41.703 40.575 54.208 1.00 81.06 839 VAL A C 1
ATOM 6613 O O . VAL A 1 839 ? -41.676 40.728 55.434 1.00 81.06 839 VAL A O 1
ATOM 6616 N N . PRO A 1 840 ? -40.660 40.053 53.529 1.00 75.44 840 PRO A N 1
ATOM 6617 C CA . PRO A 1 840 ? -39.443 39.549 54.174 1.00 75.44 840 PRO A CA 1
ATOM 6618 C C . PRO A 1 840 ? -38.798 40.591 55.087 1.00 75.44 840 PRO A C 1
ATOM 6620 O O . PRO A 1 840 ? -38.830 41.783 54.780 1.00 75.44 840 PRO A O 1
ATOM 6623 N N . ALA A 1 841 ? -38.198 40.161 56.199 1.00 70.69 841 ALA A N 1
ATOM 6624 C CA . ALA A 1 841 ? -37.437 41.061 57.064 1.00 70.69 841 ALA A CA 1
ATOM 6625 C C . ALA A 1 841 ? -36.115 41.471 56.393 1.00 70.69 841 ALA A C 1
ATOM 6627 O O . ALA A 1 841 ? -35.564 40.737 55.576 1.00 70.69 841 ALA A O 1
ATOM 6628 N N . GLU A 1 842 ? -35.560 42.623 56.774 1.00 64.19 842 GLU A N 1
ATOM 6629 C CA . GLU A 1 842 ? -34.354 43.196 56.151 1.00 64.19 842 GLU A CA 1
ATOM 6630 C C . GLU A 1 842 ? -33.139 42.240 56.164 1.00 64.19 842 GLU A C 1
ATOM 6632 O O . GLU A 1 842 ? -32.298 42.283 55.271 1.00 64.19 842 GLU A O 1
ATOM 6637 N N . SER A 1 843 ? -33.078 41.311 57.126 1.00 60.06 843 SER A N 1
ATOM 6638 C CA . SER A 1 843 ? -32.042 40.271 57.225 1.00 60.06 843 SER A CA 1
ATOM 6639 C C . SER A 1 843 ? -32.132 39.153 56.176 1.00 60.06 843 SER A C 1
ATOM 6641 O O . SER A 1 843 ? -31.186 38.380 56.047 1.00 60.06 843 SER A O 1
ATOM 6643 N N . GLU A 1 844 ? -33.259 39.027 55.471 1.00 58.56 844 GLU A N 1
ATOM 6644 C CA . GLU A 1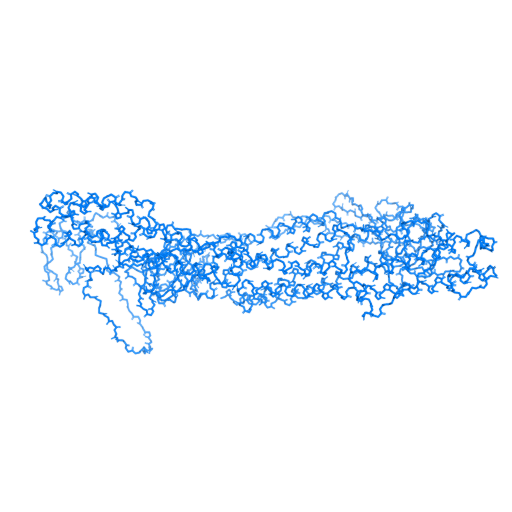 844 ? -33.529 37.976 54.473 1.00 58.56 844 GLU A CA 1
ATOM 6645 C C . GLU A 1 844 ? -33.413 38.488 53.025 1.00 58.56 844 GLU A C 1
ATOM 6647 O O . GLU A 1 844 ? -33.503 37.709 52.076 1.00 58.56 844 GLU A O 1
ATOM 6652 N N . LEU A 1 845 ? -33.181 39.793 52.841 1.00 59.69 845 LEU A N 1
ATOM 6653 C CA . LEU A 1 845 ? -33.011 40.421 51.534 1.00 59.69 845 LEU A CA 1
ATOM 6654 C C . LEU A 1 845 ? -31.567 40.269 51.034 1.00 59.69 845 LEU A C 1
ATOM 6656 O O . LEU A 1 845 ? -30.604 40.534 51.755 1.00 59.69 845 LEU A O 1
ATOM 6660 N N . ALA A 1 846 ? -31.402 39.850 49.777 1.00 52.50 846 ALA A N 1
ATOM 6661 C CA . ALA A 1 846 ? -30.086 39.740 49.153 1.00 52.50 846 ALA A CA 1
ATOM 6662 C C . ALA A 1 846 ? -29.459 41.141 48.967 1.00 52.50 846 ALA A C 1
ATOM 6664 O O . ALA A 1 846 ? -30.127 42.035 48.438 1.00 52.50 846 ALA A O 1
ATOM 6665 N N . PRO A 1 847 ? -28.190 41.364 49.364 1.00 51.03 847 PRO A N 1
ATOM 6666 C CA . PRO A 1 847 ? -27.547 42.665 49.220 1.00 51.03 847 PRO A CA 1
ATOM 6667 C C . PRO A 1 847 ? -27.421 43.053 47.743 1.00 51.03 847 PRO A C 1
ATOM 6669 O O . PRO A 1 847 ? -27.072 42.234 46.890 1.00 51.03 847 PRO A O 1
ATOM 6672 N N . ASN A 1 848 ? -27.694 44.325 47.444 1.00 47.19 848 ASN A N 1
ATOM 6673 C CA . ASN A 1 848 ? -27.650 44.857 46.086 1.00 47.19 848 ASN A CA 1
ATOM 6674 C C . ASN A 1 848 ? -26.276 44.625 45.438 1.00 47.19 848 ASN A C 1
ATOM 6676 O O . ASN A 1 848 ? -25.289 45.255 45.817 1.00 47.19 848 ASN A O 1
ATOM 6680 N N . GLY A 1 849 ? -26.227 43.755 44.424 1.00 50.25 849 GLY A N 1
ATOM 6681 C CA . GLY A 1 849 ? -25.072 43.633 43.531 1.00 50.25 849 GLY A CA 1
ATOM 6682 C C . GLY A 1 849 ? -24.310 42.308 43.537 1.00 50.25 849 GLY A C 1
ATOM 6683 O O . GLY A 1 849 ? -23.142 42.310 43.154 1.00 50.25 849 GLY A O 1
ATOM 6684 N N . GLN A 1 850 ? -24.933 41.185 43.899 1.00 31.81 850 GLN A N 1
ATOM 6685 C CA . GLN A 1 850 ? -24.435 39.855 43.528 1.00 31.81 850 GLN A CA 1
ATOM 6686 C C . GLN A 1 850 ? -25.587 39.006 42.975 1.00 31.81 850 GLN A C 1
ATOM 6688 O O . GLN A 1 850 ? -26.417 38.507 43.729 1.00 31.81 850 GLN A O 1
ATOM 6693 N N . ASP A 1 851 ? -25.644 38.898 41.645 1.00 34.00 851 ASP A N 1
ATOM 6694 C CA . ASP A 1 851 ? -26.495 37.939 40.932 1.00 34.00 851 ASP A CA 1
ATOM 6695 C C . ASP A 1 851 ? -26.009 36.501 41.211 1.00 34.00 851 ASP A C 1
ATOM 6697 O O . ASP A 1 851 ? -24.792 36.273 41.193 1.00 34.00 851 ASP A O 1
ATOM 6701 N N . PRO A 1 852 ? -26.906 35.524 41.434 1.00 36.25 852 PRO A N 1
ATOM 6702 C CA . PRO A 1 852 ? -26.608 34.114 41.201 1.00 36.25 852 PRO A CA 1
ATOM 6703 C C . PRO A 1 852 ? -26.627 33.740 39.709 1.00 36.25 852 PRO A C 1
ATOM 6705 O O . PRO A 1 852 ? -27.517 34.225 38.970 1.00 36.25 852 PRO A O 1
#

Radius of gyration: 44.92 Å; chains: 1; bounding box: 102×81×126 Å

Secondary structure (DSSP, 8-state):
-HHHHHHHHHHHHHHHHHHHHHHHHHHHHHHHHHHHHHHHS-B--GGG--SEEEEEEEEEEE-S--EE-TTT--EESEEEEEEEEEEEEE-TTS-EEEEEEEEEEEEEE-SEEEEE-SS-EEEEE-TT-EEE--EEEEEETTEEEEEEEE-TT-EEEEEEEEEE-SSSEEEESSS-SSS--EEESS-HHHHHHHHHHHHHHHHHHHHHHHHHHHHHHHHHHT---HHHHHHHHHHHHHHHHHHHHHHHHHHHHHHHHHHHHHHHHHHHHHHHHHHHHTT----S-TT-TTTSSTTHHHHS-THHHHHHHHHHHHHHHHHHHHHHHHHSTTHHHHTTTTT--PPPPP---GGG--S-HHHH-----PPPHHHHIIIIIIHHHHHHHHHHHHHHHHHHHHHHHHSPBPPGGG--SEEEEEEEEEEE-S--EE-TTT-SEEEEEEEEEEEEESSGGG-EEEEEEEEEEE--EEEE-SS-EEEE--TT-EEE-SEEEEEEETTEEEEEEEEETT-EEEEEEEEEE-TTTSSSEEEE--SSS---EEESS-HHHHHHHHHHHHHHHHHHHHHHHHHHHHHHHHHHT---HHHHHHHTTHHHHHHHHHHHHHHHHHHHHHHHHHHHHHHHHHHHHHHHHHHHHHHHHHHHHH-TT-HHHHHHHHHHHHHHTTTTS--HHHHHHHHHHHHHHHHHHHHTGGG-HHHHT-HHHHHHHHHHHHHHHHHHHHHHHHHHHHHHHHHHHHSTTHHHHHHHTT--PPPP----------S---S--------PPPPP--------PPP----EEETTEEEEE-TTT--EEEEEGGGTTSEEE-TTT--EEEPPPGGGSPPTT---